Protein AF-0000000083932937 (afdb_homodimer)

Foldseek 3Di:
DQFPDDALQSLLCLLCDLVQLVQQQVQLCVQCVVVPNNPLPDDSQLVLLLLLLLLVCLQDPDPDDCQCLDLAPPRHPCLNCLSDPPVNSVSSVVRGWRDDPVPDDPPQPQLLVRCVVVQVSNLVSLQPPDDDDQFKEKDKDFLAADADDPQWAAQPVDPRGTHWIKIFIFWLLQRTNHIGTARDQCNSPDDADPLGSLLVVVCVRCVVVFQVQGEYEYEQVRDAPVSQLVCVVRNYKYKYWHDPVRPVCVNVVWDDQVVQVVVPAQDKTWDADPSQWIWIWHHHVHIIIMIINPFDFPPKDWDWDADPVVRHTDTHIGGPSVVSNVSINCNNVSLNVQCVNRDRDDHDNPRSVSVVSSVSSSSQCSSCSVPPDSVVSSNRNSNPHSPDDRPDDPPSQNAHDVCQVVDPDQQDWDQDDPDFDFFPDPVGRDTHSTAGPRGRGRHPPPD/DQFPDDALQSLLCLLCDLVQLVQQQVQLCVQCVVVPRNPLPDDSLLVLLLLLLLLVCLQDPDPDDCQCLDLAPPRHPCLNCLSDPPVNSVSSVVRGWRDDPVPDDPPQPQLLVRCVVVQVSNLVSLQPPDDADQFKEKDKDFLAADADDPQWAAQPVDPRGTHWIKIFIFWLLQRTNHIQTARDQCNSPDDADPLGSLLVRVCVRCVVVFQVQGEYEYEQVRDAPVSQLVCVVRNYKYKYWHDPVRPVCVNVVWDDQVVQVVVPAQDKTWDADPSQWIWIWHHHVHIIIMIINPFDFPPKDWDWDADPVVRHTDTHIHGPSVVSNVSINCNNVSLNVQCVNRDRDDHDNPRSVSVVSSVSSSSQCSSCSVPPDSVVSSNRNSNPDSPDDRPPDPPSQNAHDVCQVVDPDQQDWDQDDPDFDFFPDPVGRDTHSTAGPRGRGRHPPPD

Structure (mmCIF, N/CA/C/O backbone):
data_AF-0000000083932937-model_v1
#
loop_
_entity.id
_entity.type
_entity.pdbx_description
1 polymer 'PiggyBac transposable element-derived protein domain-containing protein'
#
loop_
_atom_site.group_PDB
_atom_site.id
_atom_site.type_symbol
_atom_site.label_atom_id
_atom_site.label_alt_id
_atom_site.label_comp_id
_atom_site.label_asym_id
_atom_site.label_entity_id
_atom_site.label_seq_id
_atom_site.pdbx_PDB_ins_code
_atom_site.Cartn_x
_atom_site.Cartn_y
_atom_site.Cartn_z
_atom_site.occupancy
_atom_site.B_iso_or_equiv
_atom_site.auth_seq_id
_atom_site.auth_comp_id
_atom_site.auth_asym_id
_atom_site.auth_atom_id
_atom_site.pdbx_PDB_model_num
ATOM 1 N N . MET A 1 1 ? 7.645 31.797 0.466 1 75.19 1 MET A N 1
ATOM 2 C CA . MET A 1 1 ? 7.77 31.672 1.915 1 75.19 1 MET A CA 1
ATOM 3 C C . MET A 1 1 ? 8.398 32.906 2.523 1 75.19 1 MET A C 1
ATOM 5 O O . MET A 1 1 ? 9.164 33.625 1.86 1 75.19 1 MET A O 1
ATOM 9 N N . ASN A 1 2 ? 7.969 33.188 3.707 1 72.69 2 ASN A N 1
ATOM 10 C CA . ASN A 1 2 ? 8.531 34.312 4.457 1 72.69 2 ASN A CA 1
ATOM 11 C C . ASN A 1 2 ? 9.93 34 4.973 1 72.69 2 ASN A C 1
ATOM 13 O O . ASN A 1 2 ? 10.203 34.125 6.168 1 72.69 2 ASN A O 1
ATOM 17 N N . VAL A 1 3 ? 10.648 33.188 4.152 1 69.62 3 VAL A N 1
ATOM 18 C CA . VAL A 1 3 ? 12 32.75 4.527 1 69.62 3 VAL A CA 1
ATOM 19 C C . VAL A 1 3 ? 12.984 33.156 3.428 1 69.62 3 VAL A C 1
ATOM 21 O O . VAL A 1 3 ? 12.695 33 2.238 1 69.62 3 VAL A O 1
ATOM 24 N N . GLU A 1 4 ? 13.93 33.906 3.854 1 67.31 4 GLU A N 1
ATOM 25 C CA . GLU A 1 4 ? 15.016 34.25 2.93 1 67.31 4 GLU A CA 1
ATOM 26 C C . GLU A 1 4 ? 16.047 33.125 2.883 1 67.31 4 GLU A C 1
ATOM 28 O O . GLU A 1 4 ? 16.641 32.781 3.906 1 67.31 4 GLU A O 1
ATOM 33 N N . GLY A 1 5 ? 15.844 32.156 2.049 1 71.06 5 GLY A N 1
ATOM 34 C CA . GLY A 1 5 ? 16.844 31.094 1.942 1 71.06 5 GLY A CA 1
ATOM 35 C C . GLY A 1 5 ? 17.078 30.641 0.517 1 71.06 5 GLY A C 1
ATOM 36 O O . GLY A 1 5 ? 16.266 30.906 -0.368 1 71.06 5 GLY A O 1
ATOM 37 N N . ARG A 1 6 ? 18.375 30.25 0.224 1 70.88 6 ARG A N 1
ATOM 38 C CA . ARG A 1 6 ? 18.766 29.781 -1.106 1 70.88 6 ARG A CA 1
ATOM 39 C C . ARG A 1 6 ? 18.766 28.266 -1.183 1 70.88 6 ARG A C 1
ATOM 41 O O . ARG A 1 6 ? 18.359 27.688 -2.195 1 70.88 6 ARG A O 1
ATOM 48 N N . ASP A 1 7 ? 19.016 27.688 -0.007 1 76.31 7 ASP A N 1
ATOM 49 C CA . ASP A 1 7 ? 19.172 26.234 0.007 1 76.31 7 ASP A CA 1
ATOM 50 C C . ASP A 1 7 ? 18.016 25.578 0.759 1 76.31 7 ASP A C 1
ATOM 52 O O . ASP A 1 7 ? 17.406 26.188 1.642 1 76.31 7 ASP A O 1
ATOM 56 N N . PRO A 1 8 ? 17.719 24.422 0.389 1 78 8 PRO A N 1
ATOM 57 C CA . PRO A 1 8 ? 16.641 23.688 1.049 1 78 8 PRO A CA 1
ATOM 58 C C . PRO A 1 8 ? 16.781 23.656 2.568 1 78 8 PRO A C 1
ATOM 60 O O . PRO A 1 8 ? 15.789 23.75 3.291 1 78 8 PRO A O 1
ATOM 63 N N . ILE A 1 9 ? 17.969 23.625 3.016 1 80.44 9 ILE A N 1
ATOM 64 C CA . ILE A 1 9 ? 18.203 23.531 4.453 1 80.44 9 ILE A CA 1
ATOM 65 C C . ILE A 1 9 ? 17.75 24.812 5.145 1 80.44 9 ILE A C 1
ATOM 67 O O . ILE A 1 9 ? 17.344 24.781 6.305 1 80.44 9 ILE A O 1
ATOM 71 N N . ASP A 1 10 ? 17.797 25.906 4.469 1 80.5 10 ASP A N 1
ATOM 72 C CA . ASP A 1 10 ? 17.375 27.172 5.047 1 80.5 10 ASP A CA 1
ATOM 73 C C . ASP A 1 10 ? 15.875 27.172 5.336 1 80.5 10 ASP A C 1
ATOM 75 O O . ASP A 1 10 ? 15.438 27.656 6.379 1 80.5 10 ASP A O 1
ATOM 79 N N . PHE A 1 11 ? 15.242 26.562 4.469 1 79 11 PHE A N 1
ATOM 80 C CA . PHE A 1 11 ? 13.797 26.5 4.637 1 79 11 PHE A CA 1
ATOM 81 C C . PHE A 1 11 ? 13.43 25.516 5.75 1 79 11 PHE A C 1
ATOM 83 O O . PHE A 1 11 ? 12.523 25.781 6.535 1 79 11 PHE A O 1
ATOM 90 N N . PHE A 1 12 ? 14.211 24.516 5.801 1 80.5 12 PHE A N 1
ATOM 91 C CA . PHE A 1 12 ? 13.992 23.547 6.863 1 80.5 12 PHE A CA 1
ATOM 92 C C . PHE A 1 12 ? 14.281 24.156 8.227 1 80.5 12 PHE A C 1
ATOM 94 O O . PHE A 1 12 ? 13.516 23.969 9.172 1 80.5 12 PHE A O 1
ATOM 101 N N . SER A 1 13 ? 15.312 24.891 8.289 1 82.5 13 SER A N 1
ATOM 102 C CA . SER A 1 13 ? 15.742 25.469 9.555 1 82.5 13 SER A CA 1
ATOM 103 C C . SER A 1 13 ? 14.789 26.578 10.016 1 82.5 13 SER A C 1
ATOM 105 O O . SER A 1 13 ? 14.68 26.859 11.203 1 82.5 13 SER A O 1
ATOM 107 N N . HIS A 1 14 ? 14.141 27.047 9.055 1 82.5 14 HIS A N 1
ATOM 108 C CA . HIS A 1 14 ? 13.156 28.062 9.391 1 82.5 14 HIS A CA 1
ATOM 109 C C . HIS A 1 14 ? 11.93 27.438 10.055 1 82.5 14 HIS A C 1
ATOM 111 O O . HIS A 1 14 ? 11.344 28.031 10.969 1 82.5 14 HIS A O 1
ATOM 117 N N . LEU A 1 15 ? 11.609 26.344 9.625 1 80.75 15 LEU A N 1
ATOM 118 C CA . LEU A 1 15 ? 10.406 25.688 10.125 1 80.75 15 LEU A CA 1
ATOM 119 C C . LEU A 1 15 ? 10.719 24.859 11.367 1 80.75 15 LEU A C 1
ATOM 121 O O . LEU A 1 15 ? 9.93 24.828 12.32 1 80.75 15 LEU A O 1
ATOM 125 N N . PHE A 1 16 ? 11.797 24.172 11.258 1 86.56 16 PHE A N 1
ATOM 126 C CA . PHE A 1 16 ? 12.289 23.406 12.398 1 86.56 16 PHE A CA 1
ATOM 127 C C . PHE A 1 16 ? 13.406 24.172 13.109 1 86.56 16 PHE A C 1
ATOM 129 O O . PHE A 1 16 ? 14.586 23.906 12.875 1 86.56 16 PHE A O 1
ATOM 136 N N . THR A 1 17 ? 13.016 24.938 14.094 1 89.81 17 THR A N 1
ATOM 137 C CA . THR A 1 17 ? 13.906 25.938 14.672 1 89.81 17 THR A CA 1
ATOM 138 C C . THR A 1 17 ? 14.938 25.281 15.586 1 89.81 17 THR A C 1
ATOM 140 O O . THR A 1 17 ? 14.734 24.156 16.047 1 89.81 17 THR A O 1
ATOM 143 N N . GLN A 1 18 ? 15.945 26.031 15.852 1 93 18 GLN A N 1
ATOM 144 C CA . GLN A 1 18 ? 16.984 25.578 16.781 1 93 18 GLN A CA 1
ATOM 145 C C . GLN A 1 18 ? 16.422 25.391 18.188 1 93 18 GLN A C 1
ATOM 147 O O . GLN A 1 18 ? 16.828 24.469 18.906 1 93 18 GLN A O 1
ATOM 152 N N . GLU A 1 19 ? 15.508 26.219 18.5 1 94.69 19 GLU A N 1
ATOM 153 C CA . GLU A 1 19 ? 14.875 26.109 19.812 1 94.69 19 GLU A CA 1
ATOM 154 C C . GLU A 1 19 ? 14.133 24.797 19.953 1 94.69 19 GLU A C 1
ATOM 156 O O . GLU A 1 19 ? 14.203 24.141 21 1 94.69 19 GLU A O 1
ATOM 161 N N . MET A 1 20 ? 13.406 24.422 18.922 1 94.44 20 MET A N 1
ATOM 162 C CA . MET A 1 20 ? 12.695 23.141 18.938 1 94.44 20 MET A CA 1
ATOM 163 C C . MET A 1 20 ? 13.672 21.984 19.094 1 94.44 20 MET A C 1
ATOM 165 O O . MET A 1 20 ? 13.43 21.062 19.891 1 94.44 20 MET A O 1
ATOM 169 N N . ILE A 1 21 ? 14.75 22.031 18.375 1 95.56 21 ILE A N 1
ATOM 170 C CA . ILE A 1 21 ? 15.766 20.984 18.422 1 95.56 21 ILE A CA 1
ATOM 171 C C . ILE A 1 21 ? 16.344 20.891 19.828 1 95.56 21 ILE A C 1
ATOM 173 O O . ILE A 1 21 ? 16.453 19.797 20.391 1 95.56 21 ILE A O 1
ATOM 177 N N . ASP A 1 22 ? 16.672 22.047 20.359 1 97.25 22 ASP A N 1
ATOM 178 C CA . ASP A 1 22 ? 17.266 22.078 21.703 1 97.25 22 ASP A CA 1
ATOM 179 C C . ASP A 1 22 ? 16.297 21.5 22.734 1 97.25 22 ASP A C 1
ATOM 181 O O . ASP A 1 22 ? 16.719 20.781 23.656 1 97.25 22 ASP A O 1
ATOM 185 N N . ASP A 1 23 ? 15.094 21.859 22.578 1 97.5 23 ASP A N 1
ATOM 186 C CA . ASP A 1 23 ? 14.086 21.344 23.5 1 97.5 23 ASP A CA 1
ATOM 187 C C . ASP A 1 23 ? 13.992 19.812 23.406 1 97.5 23 ASP A C 1
ATOM 189 O O . ASP A 1 23 ? 13.914 19.141 24.438 1 97.5 23 ASP A O 1
ATOM 193 N N . ILE A 1 24 ? 13.961 19.281 22.234 1 97.88 24 ILE A N 1
ATOM 194 C CA . ILE A 1 24 ? 13.867 17.844 22.031 1 97.88 24 ILE A CA 1
ATOM 195 C C . ILE A 1 24 ? 15.109 17.156 22.594 1 97.88 24 ILE A C 1
ATOM 197 O O . ILE A 1 24 ? 15.008 16.125 23.281 1 97.88 24 ILE A O 1
ATOM 201 N N . VAL A 1 25 ? 16.25 17.734 22.328 1 98.19 25 VAL A N 1
ATOM 202 C CA . VAL A 1 25 ? 17.516 17.172 22.812 1 98.19 25 VAL A CA 1
ATOM 203 C C . VAL A 1 25 ? 17.531 17.156 24.328 1 98.19 25 VAL A C 1
ATOM 205 O O . VAL A 1 25 ? 17.891 16.141 24.938 1 98.19 25 VAL A O 1
ATOM 208 N N . PHE A 1 26 ? 17.094 18.25 24.906 1 98.06 26 PHE A N 1
ATOM 209 C CA . PHE A 1 26 ? 17.047 18.344 26.359 1 98.06 26 PHE A CA 1
ATOM 210 C C . PHE A 1 26 ? 16.156 17.25 26.922 1 98.06 26 PHE A C 1
ATOM 212 O O . PHE A 1 26 ? 16.562 16.5 27.828 1 98.06 26 PHE A O 1
ATOM 219 N N . ASN A 1 27 ? 14.969 17.094 26.453 1 98.06 27 ASN A N 1
ATOM 220 C CA . ASN A 1 27 ? 14.016 16.109 26.969 1 98.06 27 ASN A CA 1
ATOM 221 C C . ASN A 1 27 ? 14.445 14.688 26.656 1 98.06 27 ASN A C 1
ATOM 223 O O . ASN A 1 27 ? 14.164 13.766 27.438 1 98.06 27 ASN A O 1
ATOM 227 N N . THR A 1 28 ? 15.125 14.484 25.531 1 98.25 28 THR A N 1
ATOM 228 C CA . THR A 1 28 ? 15.656 13.172 25.203 1 98.25 28 THR A CA 1
ATOM 229 C C . THR A 1 28 ? 16.719 12.742 26.203 1 98.25 28 THR A C 1
ATOM 231 O O . THR A 1 28 ? 16.703 11.609 26.688 1 98.25 28 THR A O 1
ATOM 234 N N . ASN A 1 29 ? 17.641 13.695 26.469 1 98.06 29 ASN A N 1
ATOM 235 C CA . ASN A 1 29 ? 18.672 13.406 27.484 1 98.06 29 ASN A CA 1
ATOM 236 C C . ASN A 1 29 ? 18.047 13.172 28.859 1 98.06 29 ASN A C 1
ATOM 238 O O . ASN A 1 29 ? 18.469 12.273 29.578 1 98.06 29 ASN A O 1
ATOM 242 N N . LEU A 1 30 ? 17.078 13.969 29.203 1 97.62 30 LEU A N 1
ATOM 243 C CA . LEU A 1 30 ? 16.375 13.812 30.469 1 97.62 30 LEU A CA 1
ATOM 244 C C . LEU A 1 30 ? 15.703 12.453 30.547 1 97.62 30 LEU A C 1
ATOM 246 O O . LEU A 1 30 ? 15.766 11.789 31.594 1 97.62 30 LEU A O 1
ATOM 250 N N . TYR A 1 31 ? 15.055 12.078 29.547 1 97.56 31 TYR A N 1
ATOM 251 C CA . TYR A 1 31 ? 14.367 10.789 29.5 1 97.56 31 TYR A CA 1
ATOM 252 C C . TYR A 1 31 ? 15.359 9.641 29.656 1 97.56 31 TYR A C 1
ATOM 254 O O . TYR A 1 31 ? 15.07 8.656 30.344 1 97.56 31 TYR A O 1
ATOM 262 N N . ALA A 1 32 ? 16.484 9.75 28.969 1 97.5 32 ALA A N 1
ATOM 263 C CA . ALA A 1 32 ? 17.531 8.742 29.125 1 97.5 32 ALA A CA 1
ATOM 264 C C . ALA A 1 32 ? 17.906 8.586 30.594 1 97.5 32 ALA A C 1
ATOM 266 O O . ALA A 1 32 ? 18.016 7.461 31.094 1 97.5 32 ALA A O 1
ATOM 267 N N . VAL A 1 33 ? 18.062 9.672 31.266 1 96.5 33 VAL A N 1
ATOM 268 C CA . VAL A 1 33 ? 18.406 9.656 32.688 1 96.5 33 VAL A CA 1
ATOM 269 C C . VAL A 1 33 ? 17.297 8.992 33.5 1 96.5 33 VAL A C 1
ATOM 271 O O . VAL A 1 33 ? 17.562 8.172 34.375 1 96.5 33 VAL A O 1
ATOM 274 N N . GLN A 1 34 ? 16.125 9.383 33.188 1 95.56 34 GLN A N 1
ATOM 275 C CA . GLN A 1 34 ? 14.961 8.828 33.906 1 95.56 34 GLN A CA 1
ATOM 276 C C . GLN A 1 34 ? 14.891 7.312 33.719 1 95.56 34 GLN A C 1
ATOM 278 O O . GLN A 1 34 ? 14.367 6.613 34.594 1 95.56 34 GLN A O 1
ATOM 283 N N . LYS A 1 35 ? 15.422 6.84 32.625 1 95.56 35 LYS A N 1
ATOM 284 C CA . LYS A 1 35 ? 15.383 5.406 32.344 1 95.56 35 LYS A CA 1
ATOM 285 C C . LYS A 1 35 ? 16.672 4.727 32.812 1 95.56 35 LYS A C 1
ATOM 287 O O . LYS A 1 35 ? 16.891 3.545 32.531 1 95.56 35 LYS A O 1
ATOM 292 N N . GLY A 1 36 ? 17.578 5.484 33.375 1 93.31 36 GLY A N 1
ATOM 293 C CA . GLY A 1 36 ? 18.75 4.891 34 1 93.31 36 GLY A CA 1
ATOM 294 C C . GLY A 1 36 ? 20 5.02 33.156 1 93.31 36 GLY A C 1
ATOM 295 O O . GLY A 1 36 ? 21.031 4.422 33.469 1 93.31 36 GLY A O 1
ATOM 296 N N . ASN A 1 37 ? 19.891 5.672 32 1 92.12 37 ASN A N 1
ATOM 297 C CA . ASN A 1 37 ? 21.062 5.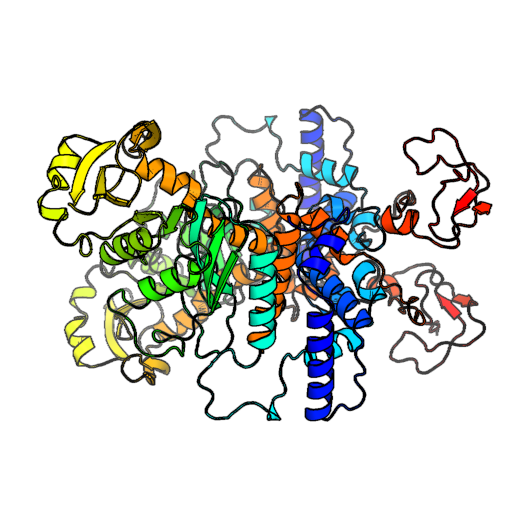93 31.172 1 92.12 37 ASN A CA 1
ATOM 298 C C . ASN A 1 37 ? 21.562 7.363 31.344 1 92.12 37 ASN A C 1
ATOM 300 O O . ASN A 1 37 ? 21.078 8.273 30.672 1 92.12 37 ASN A O 1
ATOM 304 N N . GLU A 1 38 ? 22.609 7.539 32.062 1 89.5 38 GLU A N 1
ATOM 305 C CA . GLU A 1 38 ? 23.047 8.883 32.438 1 89.5 38 GLU A CA 1
ATOM 306 C C . GLU A 1 38 ? 24 9.453 31.375 1 89.5 38 GLU A C 1
ATOM 308 O O . GLU A 1 38 ? 24.25 10.664 31.344 1 89.5 38 GLU A O 1
ATOM 313 N N . ASN A 1 39 ? 24.328 8.711 30.438 1 90.5 39 ASN A N 1
ATOM 314 C CA . ASN A 1 39 ? 25.406 9.172 29.562 1 90.5 39 ASN A CA 1
ATOM 315 C C . ASN A 1 39 ? 24.984 9.188 28.094 1 90.5 39 ASN A C 1
ATOM 317 O O . ASN A 1 39 ? 25.797 8.914 27.219 1 90.5 39 ASN A O 1
ATOM 321 N N . LEU A 1 40 ? 23.781 9.453 27.812 1 95.19 40 LEU A N 1
ATOM 322 C CA . LEU A 1 40 ? 23.422 9.555 26.391 1 95.19 40 LEU A CA 1
ATOM 323 C C . LEU A 1 40 ? 24.172 10.711 25.734 1 95.19 40 LEU A C 1
ATOM 325 O O . LEU A 1 40 ? 24.797 10.523 24.688 1 95.19 40 LEU A O 1
ATOM 329 N N . GLY A 1 41 ? 24.094 11.938 26.359 1 96.81 41 GLY A N 1
ATOM 330 C CA . GLY A 1 41 ? 24.859 13.086 25.906 1 96.81 41 GLY A CA 1
ATOM 331 C C . GLY A 1 41 ? 24.547 13.477 24.469 1 96.81 41 GLY A C 1
ATOM 332 O O . GLY A 1 41 ? 25.453 13.727 23.672 1 96.81 41 GLY A O 1
ATOM 333 N N . LEU A 1 42 ? 23.297 13.43 24.078 1 97.75 42 LEU A N 1
ATOM 334 C CA . LEU A 1 42 ? 22.891 13.844 22.734 1 97.75 42 LEU A CA 1
ATOM 335 C C . LEU A 1 42 ? 23.078 15.344 22.547 1 97.75 42 LEU A C 1
ATOM 337 O O . LEU A 1 42 ? 22.719 16.125 23.438 1 97.75 42 LEU A O 1
ATOM 341 N N . THR A 1 43 ? 23.672 15.734 21.453 1 96.94 43 THR A N 1
ATOM 342 C CA . THR A 1 43 ? 23.828 17.156 21.141 1 96.94 43 THR A CA 1
ATOM 343 C C . THR A 1 43 ? 22.875 17.562 20.016 1 96.94 43 THR A C 1
ATOM 345 O O . THR A 1 43 ? 22.328 16.719 19.312 1 96.94 43 THR A O 1
ATOM 348 N N . SER A 1 44 ? 22.672 18.859 19.938 1 96.25 44 SER A N 1
ATOM 349 C CA . SER A 1 44 ? 21.797 19.375 18.891 1 96.25 44 SER A CA 1
ATOM 350 C C . SER A 1 44 ? 22.328 19.016 17.5 1 96.25 44 SER A C 1
ATOM 352 O O . SER A 1 44 ? 21.562 18.688 16.609 1 96.25 44 SER A O 1
ATOM 354 N N . GLU A 1 45 ? 23.609 19.031 17.375 1 93.69 45 GLU A N 1
ATOM 355 C CA . GLU A 1 45 ? 24.219 18.719 16.078 1 93.69 45 GLU A CA 1
ATOM 356 C C . GLU A 1 45 ? 24.016 17.25 15.727 1 93.69 45 GLU A C 1
ATOM 358 O O . GLU A 1 45 ? 23.719 16.922 14.578 1 93.69 45 GLU A O 1
ATOM 363 N N . GLU A 1 46 ? 24.219 16.453 16.703 1 95 46 GLU A N 1
ATOM 364 C CA . GLU A 1 46 ? 24 15.023 16.469 1 95 46 GLU A CA 1
ATOM 365 C C . GLU A 1 46 ? 22.547 14.734 16.141 1 95 46 GLU A C 1
ATOM 367 O O . GLU A 1 46 ? 22.25 13.883 15.297 1 95 46 GLU A O 1
ATOM 372 N N . PHE A 1 47 ? 21.688 15.43 16.828 1 96.19 47 PHE A N 1
ATOM 373 C CA . PHE A 1 47 ? 20.266 15.219 16.578 1 96.19 47 PHE A CA 1
ATOM 374 C C . PHE A 1 47 ? 19.891 15.672 15.172 1 96.19 47 PHE A C 1
ATOM 376 O O . PHE A 1 47 ? 19.078 15.039 14.508 1 96.19 47 PHE A O 1
ATOM 383 N N . LYS A 1 48 ? 20.453 16.766 14.695 1 93.06 48 LYS A N 1
ATOM 384 C CA . LYS A 1 48 ? 20.234 17.188 13.32 1 93.06 48 LYS A CA 1
ATOM 385 C C . LYS A 1 48 ? 20.688 16.125 12.328 1 93.06 48 LYS A C 1
ATOM 387 O O . LYS A 1 48 ? 20 15.852 11.344 1 93.06 48 LYS A O 1
ATOM 392 N N . THR A 1 49 ? 21.844 15.555 12.586 1 93.69 49 THR A N 1
ATOM 393 C CA . THR A 1 49 ? 22.328 14.469 11.758 1 93.69 49 THR A CA 1
ATOM 394 C C . THR A 1 49 ? 21.359 13.289 11.781 1 93.69 49 THR A C 1
ATOM 396 O O . THR A 1 49 ? 21.062 12.695 10.734 1 93.69 49 THR A O 1
ATOM 399 N N . PHE A 1 50 ? 20.906 13.023 13.016 1 94.94 50 PHE A N 1
ATOM 400 C CA . PHE A 1 50 ? 19.938 11.953 13.211 1 94.94 50 PHE A CA 1
ATOM 401 C C . PHE A 1 50 ? 18.688 12.195 12.383 1 94.94 50 PHE A C 1
ATOM 403 O O . PHE A 1 50 ? 18.156 11.281 11.75 1 94.94 50 PHE A O 1
ATOM 410 N N . LEU A 1 51 ? 18.219 13.391 12.273 1 93 51 LEU A N 1
ATOM 411 C CA . LEU A 1 51 ? 17.047 13.766 11.477 1 93 51 LEU A CA 1
ATOM 412 C C . LEU A 1 51 ? 17.328 13.594 9.984 1 93 51 LEU A C 1
ATOM 414 O O . LEU A 1 51 ? 16.484 13.078 9.25 1 93 51 LEU A O 1
ATOM 418 N N . GLY A 1 52 ? 18.469 14.086 9.586 1 90.75 52 GLY A N 1
ATOM 419 C CA . GLY A 1 52 ? 18.859 13.906 8.195 1 90.75 52 GLY A CA 1
ATOM 420 C C . GLY A 1 52 ? 18.906 12.453 7.77 1 90.75 52 GLY A C 1
ATOM 421 O O . GLY A 1 52 ? 18.453 12.102 6.676 1 90.75 52 GLY A O 1
ATOM 422 N N . MET A 1 53 ? 19.453 11.594 8.641 1 92.12 53 MET A N 1
ATOM 423 C CA . MET A 1 53 ? 19.5 10.156 8.375 1 92.12 53 MET A CA 1
ATOM 424 C C . MET A 1 53 ? 18.109 9.594 8.164 1 92.12 53 MET A C 1
ATOM 426 O O . MET A 1 53 ? 17.859 8.836 7.227 1 92.12 53 MET A O 1
ATOM 430 N N . ASN A 1 54 ? 17.25 10.008 9.023 1 91.94 54 ASN A N 1
ATOM 431 C CA . ASN A 1 54 ? 15.883 9.508 8.93 1 91.94 54 ASN A CA 1
ATOM 432 C C . ASN A 1 54 ? 15.203 9.969 7.641 1 91.94 54 ASN A C 1
ATOM 434 O O . ASN A 1 54 ? 14.359 9.266 7.09 1 91.94 54 ASN A O 1
ATOM 438 N N . MET A 1 55 ? 15.555 11.094 7.129 1 90.06 55 MET A N 1
ATOM 439 C CA . MET A 1 55 ? 15.047 11.531 5.832 1 90.06 55 MET A CA 1
ATOM 440 C C . MET A 1 55 ? 15.539 10.617 4.715 1 90.06 55 MET A C 1
ATOM 442 O O . MET A 1 55 ? 14.773 10.234 3.836 1 90.06 55 MET A O 1
ATOM 446 N N . VAL A 1 56 ? 16.797 10.25 4.805 1 90.88 56 VAL A N 1
ATOM 447 C CA . VAL A 1 56 ? 17.375 9.367 3.801 1 90.88 56 VAL A CA 1
ATOM 448 C C . VAL A 1 56 ? 16.656 8.016 3.838 1 90.88 56 VAL A C 1
ATOM 450 O O . VAL A 1 56 ? 16.312 7.457 2.793 1 90.88 56 VAL A O 1
ATOM 453 N N . LEU A 1 57 ? 16.422 7.547 5.043 1 91.81 57 LEU A N 1
ATOM 454 C CA . LEU A 1 57 ? 15.773 6.254 5.223 1 91.81 57 LEU A CA 1
ATOM 455 C C . LEU A 1 57 ? 14.359 6.27 4.648 1 91.81 57 LEU A C 1
ATOM 457 O O . LEU A 1 57 ? 13.789 5.215 4.371 1 91.81 57 LEU A O 1
ATOM 461 N N . SER A 1 58 ? 13.789 7.418 4.465 1 90.56 58 SER A N 1
ATOM 462 C CA . SER A 1 58 ? 12.422 7.504 3.961 1 90.56 58 SER A CA 1
ATOM 463 C C . SER A 1 58 ? 12.375 7.289 2.453 1 90.56 58 SER A C 1
ATOM 465 O O . SER A 1 58 ? 11.375 6.805 1.921 1 90.56 58 SER A O 1
ATOM 467 N N . TYR A 1 59 ? 13.492 7.652 1.752 1 89.75 59 TYR A N 1
ATOM 468 C CA . TYR A 1 59 ? 13.391 7.504 0.305 1 89.75 59 TYR A CA 1
ATOM 469 C C . TYR A 1 59 ? 14.305 6.395 -0.196 1 89.75 59 TYR A C 1
ATOM 471 O O . TYR A 1 59 ? 14.172 5.938 -1.335 1 89.75 59 TYR A O 1
ATOM 479 N N . ILE A 1 60 ? 15.234 5.965 0.564 1 92.5 60 ILE A N 1
ATOM 480 C CA . ILE A 1 60 ? 15.977 4.738 0.302 1 92.5 60 ILE A CA 1
ATOM 481 C C . ILE A 1 60 ? 15.578 3.668 1.319 1 92.5 60 ILE A C 1
ATOM 483 O O . ILE A 1 60 ? 15.867 3.801 2.512 1 92.5 60 ILE A O 1
ATOM 487 N N . ARG A 1 61 ? 15.133 2.586 0.853 1 91.31 61 ARG A N 1
ATOM 488 C CA . ARG A 1 61 ? 14.516 1.645 1.784 1 91.31 61 ARG A CA 1
ATOM 489 C C . ARG A 1 61 ? 15.258 0.309 1.778 1 91.31 61 ARG A C 1
ATOM 491 O O . ARG A 1 61 ? 15.328 -0.359 0.745 1 91.31 61 ARG A O 1
ATOM 498 N N . TYR A 1 62 ? 15.703 0.042 2.916 1 91.81 62 TYR A N 1
ATOM 499 C CA . TYR A 1 62 ? 16.234 -1.29 3.186 1 91.81 62 TYR A CA 1
ATOM 500 C C . TYR A 1 62 ? 15.219 -2.131 3.959 1 91.81 62 TYR A C 1
ATOM 502 O O . TYR A 1 62 ? 14.359 -1.593 4.656 1 91.81 62 TYR A O 1
ATOM 510 N N . PRO A 1 63 ? 15.234 -3.387 3.775 1 88.5 63 PRO A N 1
ATOM 511 C CA . PRO A 1 63 ? 14.234 -4.234 4.422 1 88.5 63 PRO A CA 1
ATOM 512 C C . PRO A 1 63 ? 14.383 -4.27 5.941 1 88.5 63 PRO A C 1
ATOM 514 O O . PRO A 1 63 ? 13.391 -4.414 6.66 1 88.5 63 PRO A O 1
ATOM 517 N N . ARG A 1 64 ? 15.562 -4.156 6.383 1 88.94 64 ARG A N 1
ATOM 518 C CA . ARG A 1 64 ? 15.844 -4.121 7.816 1 88.94 64 ARG A CA 1
ATOM 519 C C . ARG A 1 64 ? 16.734 -2.938 8.172 1 88.94 64 ARG A C 1
ATOM 521 O O . ARG A 1 64 ? 17.656 -2.604 7.422 1 88.94 64 ARG A O 1
ATOM 528 N N . ALA A 1 65 ? 16.422 -2.387 9.289 1 88.94 65 ALA A N 1
ATOM 529 C CA . ALA A 1 65 ? 17.062 -1.129 9.656 1 88.94 65 ALA A CA 1
ATOM 530 C C . ALA A 1 65 ? 18.578 -1.287 9.734 1 88.94 65 ALA A C 1
ATOM 532 O O . ALA A 1 65 ? 19.328 -0.446 9.227 1 88.94 65 ALA A O 1
ATOM 533 N N . ARG A 1 66 ? 19.094 -2.361 10.297 1 91.88 66 ARG A N 1
ATOM 534 C CA . ARG A 1 66 ? 20.531 -2.512 10.539 1 91.88 66 ARG A CA 1
ATOM 535 C C . ARG A 1 66 ? 21.281 -2.799 9.234 1 91.88 66 ARG A C 1
ATOM 537 O O . ARG A 1 66 ? 22.5 -2.697 9.188 1 91.88 66 ARG A O 1
ATOM 544 N N . MET A 1 67 ? 20.562 -3.111 8.203 1 91.88 67 MET A N 1
ATOM 545 C CA . MET A 1 67 ? 21.188 -3.438 6.922 1 91.88 67 MET A CA 1
ATOM 546 C C . MET A 1 67 ? 21.844 -2.205 6.309 1 91.88 67 MET A C 1
ATOM 548 O O . MET A 1 67 ? 22.766 -2.328 5.496 1 91.88 67 MET A O 1
ATOM 552 N N . TYR A 1 68 ? 21.391 -1.046 6.68 1 93 68 TYR A N 1
ATOM 553 C CA . TYR A 1 68 ? 22.016 0.175 6.195 1 93 68 TYR A CA 1
ATOM 554 C C . TYR A 1 68 ? 23.484 0.221 6.59 1 93 68 TYR A C 1
ATOM 556 O O . TYR A 1 68 ? 24.297 0.88 5.926 1 93 68 TYR A O 1
ATOM 564 N N . TRP A 1 69 ? 23.797 -0.476 7.723 1 93.62 69 TRP A N 1
ATOM 565 C CA . TRP A 1 69 ? 25.156 -0.516 8.258 1 93.62 69 TRP A CA 1
ATOM 566 C C . TRP A 1 69 ? 25.812 -1.858 7.973 1 93.62 69 TRP A C 1
ATOM 568 O O . TRP A 1 69 ? 26.797 -2.221 8.617 1 93.62 69 TRP A O 1
ATOM 578 N N . SER A 1 70 ? 25.203 -2.613 7.102 1 90.25 70 SER A N 1
ATOM 579 C CA . SER A 1 70 ? 25.688 -3.965 6.836 1 90.25 70 SER A CA 1
ATOM 580 C C . SER A 1 70 ? 27.172 -3.963 6.492 1 90.25 70 SER A C 1
ATOM 582 O O . SER A 1 70 ? 27.641 -3.117 5.723 1 90.25 70 SER A O 1
ATOM 584 N N . PRO A 1 71 ? 27.859 -4.887 7.023 1 85.12 71 PRO A N 1
ATOM 585 C CA . PRO A 1 71 ? 29.266 -5.008 6.652 1 85.12 71 PRO A CA 1
ATOM 586 C C . PRO A 1 71 ? 29.469 -5.719 5.316 1 85.12 71 PRO A C 1
ATOM 588 O O . PRO A 1 71 ? 30.594 -5.75 4.789 1 85.12 71 PRO A O 1
ATOM 591 N N . GLU A 1 72 ? 28.406 -6.246 4.801 1 78.56 72 GLU A N 1
ATOM 592 C CA . GLU A 1 72 ? 28.5 -6.957 3.531 1 78.56 72 GLU A CA 1
ATOM 593 C C . GLU A 1 72 ? 28.875 -6.008 2.393 1 78.56 72 GLU A C 1
ATOM 595 O O . GLU A 1 72 ? 28.328 -4.906 2.299 1 78.56 72 GLU A O 1
ATOM 600 N N . GLN A 1 73 ? 29.75 -6.496 1.561 1 72.62 73 GLN A N 1
ATOM 601 C CA . GLN A 1 73 ? 30.234 -5.672 0.459 1 72.62 73 GLN A CA 1
ATOM 602 C C . GLN A 1 73 ? 29.109 -5.27 -0.472 1 72.62 73 GLN A C 1
ATOM 604 O O . GLN A 1 73 ? 28.312 -6.113 -0.888 1 72.62 73 GLN A O 1
ATOM 609 N N . GLY A 1 74 ? 29.031 -4.043 -0.644 1 77.12 74 GLY A N 1
ATOM 610 C CA . GLY A 1 74 ? 28.094 -3.504 -1.629 1 77.12 74 GLY A CA 1
ATOM 611 C C . GLY A 1 74 ? 26.719 -3.225 -1.063 1 77.12 74 GLY A C 1
ATOM 612 O O . GLY A 1 74 ? 25.875 -2.654 -1.747 1 77.12 74 GLY A O 1
ATOM 613 N N . LEU A 1 75 ? 26.5 -3.615 0.159 1 83.75 75 LEU A N 1
ATOM 614 C CA . LEU A 1 75 ? 25.156 -3.467 0.733 1 83.75 75 LEU A CA 1
ATOM 615 C C . LEU A 1 75 ? 25.094 -2.244 1.643 1 83.75 75 LEU A C 1
ATOM 617 O O . LEU A 1 75 ? 24.016 -1.665 1.832 1 83.75 75 LEU A O 1
ATOM 621 N N . ARG A 1 76 ? 26.219 -1.891 2.145 1 87.75 76 ARG A N 1
ATOM 622 C CA . ARG A 1 76 ? 26.312 -0.778 3.084 1 87.75 76 ARG A CA 1
ATOM 623 C C . ARG A 1 76 ? 25.953 0.541 2.408 1 87.75 76 ARG A C 1
ATOM 625 O O . ARG A 1 76 ? 26.375 0.8 1.279 1 87.75 76 ARG A O 1
ATOM 632 N N . LEU A 1 77 ? 25.156 1.311 2.996 1 91.12 77 LEU A N 1
ATOM 633 C CA . LEU A 1 77 ? 24.875 2.654 2.506 1 91.12 77 LEU A CA 1
ATOM 634 C C . LEU A 1 77 ? 25.703 3.691 3.25 1 91.12 77 LEU A C 1
ATOM 636 O O . LEU A 1 77 ? 25.328 4.148 4.328 1 91.12 77 LEU A O 1
ATOM 640 N N . ASP A 1 78 ? 26.656 4.109 2.689 1 88 78 ASP A N 1
ATOM 641 C CA . ASP A 1 78 ? 27.656 4.961 3.338 1 88 78 ASP A CA 1
ATOM 642 C C . ASP A 1 78 ? 27.031 6.277 3.795 1 88 78 ASP A C 1
ATOM 644 O O . ASP A 1 78 ? 27.391 6.812 4.844 1 88 78 ASP A O 1
ATOM 648 N N . LEU A 1 79 ? 26.141 6.746 3.07 1 87.25 79 LEU A N 1
ATOM 649 C CA . LEU A 1 79 ? 25.484 8 3.402 1 87.25 79 LEU A CA 1
ATOM 650 C C . LEU A 1 79 ? 24.891 7.945 4.809 1 87.25 79 LEU A C 1
ATOM 652 O O . LEU A 1 79 ? 24.859 8.961 5.512 1 87.25 79 LEU A O 1
ATOM 656 N N . VAL A 1 80 ? 24.516 6.805 5.211 1 90.62 80 VAL A N 1
ATOM 657 C CA . VAL A 1 80 ? 23.875 6.613 6.512 1 90.62 80 VAL A CA 1
ATOM 658 C C . VAL A 1 80 ? 24.891 6.066 7.508 1 90.62 80 VAL A C 1
ATOM 660 O O . VAL A 1 80 ? 25.078 6.629 8.586 1 90.62 80 VAL A O 1
ATOM 663 N N . ALA A 1 81 ? 25.594 5.094 7.086 1 92 81 ALA A N 1
ATOM 664 C CA . ALA A 1 81 ? 26.453 4.324 7.98 1 92 81 ALA A CA 1
ATOM 665 C C . ALA A 1 81 ? 27.641 5.152 8.445 1 92 81 ALA A C 1
ATOM 667 O O . ALA A 1 81 ? 28.172 4.934 9.547 1 92 81 ALA A O 1
ATOM 668 N N . ASP A 1 82 ? 28.031 6.074 7.629 1 89.62 82 ASP A N 1
ATOM 669 C CA . ASP A 1 82 ? 29.188 6.887 7.984 1 89.62 82 ASP A CA 1
ATOM 670 C C . ASP A 1 82 ? 28.797 8.055 8.875 1 89.62 82 ASP A C 1
ATOM 672 O O . ASP A 1 82 ? 29.641 8.695 9.5 1 89.62 82 ASP A O 1
ATOM 676 N N . ALA A 1 83 ? 27.562 8.367 8.953 1 91.5 83 ALA A N 1
ATOM 677 C CA . ALA A 1 83 ? 27.109 9.531 9.711 1 91.5 83 ALA A CA 1
ATOM 678 C C . ALA A 1 83 ? 27.062 9.234 11.211 1 91.5 83 ALA A C 1
ATOM 680 O O . ALA A 1 83 ? 27.531 10.039 12.023 1 91.5 83 ALA A O 1
ATOM 681 N N . VAL A 1 84 ? 26.484 8.172 11.562 1 93.69 84 VAL A N 1
ATOM 682 C CA . VAL A 1 84 ? 26.359 7.738 12.945 1 93.69 84 VAL A CA 1
ATOM 683 C C . VAL A 1 84 ? 26.438 6.215 13.023 1 93.69 84 VAL A C 1
ATOM 685 O O . VAL A 1 84 ? 25.812 5.516 12.227 1 93.69 84 VAL A O 1
ATOM 688 N N . PRO A 1 85 ? 27.234 5.715 13.945 1 95.44 85 PRO A N 1
ATOM 689 C CA . PRO A 1 85 ? 27.25 4.262 14.117 1 95.44 85 PRO A CA 1
ATOM 690 C C . PRO A 1 85 ? 25.875 3.703 14.461 1 95.44 85 PRO A C 1
ATOM 692 O O . PRO A 1 85 ? 25.062 4.387 15.094 1 95.44 85 PRO A O 1
ATOM 695 N N . VAL A 1 86 ? 25.625 2.469 14.148 1 95.5 86 VAL A N 1
ATOM 696 C CA . VAL A 1 86 ? 24.312 1.861 14.234 1 95.5 86 VAL A CA 1
ATOM 697 C C . VAL A 1 86 ? 23.844 1.834 15.688 1 95.5 86 VAL A C 1
ATOM 699 O O . VAL A 1 86 ? 22.672 2.133 15.977 1 95.5 86 VAL A O 1
ATOM 702 N N . ASN A 1 87 ? 24.688 1.452 16.594 1 95.75 87 ASN A N 1
ATOM 703 C CA . ASN A 1 87 ? 24.297 1.369 18 1 95.75 87 ASN A CA 1
ATOM 704 C C . ASN A 1 87 ? 23.906 2.738 18.562 1 95.75 87 ASN A C 1
ATOM 706 O O . ASN A 1 87 ? 23 2.85 19.375 1 95.75 87 ASN A O 1
ATOM 710 N N . ARG A 1 88 ? 24.688 3.723 18.156 1 96.06 88 ARG A N 1
ATOM 711 C CA . ARG A 1 88 ? 24.375 5.082 18.578 1 96.06 88 ARG A CA 1
ATOM 712 C C . ARG A 1 88 ? 23.031 5.531 18 1 96.06 88 ARG A C 1
ATOM 714 O O . ARG A 1 88 ? 22.219 6.129 18.703 1 96.06 88 ARG A O 1
ATOM 721 N N . PHE A 1 89 ? 22.812 5.266 16.797 1 95.69 89 PHE A N 1
ATOM 722 C CA . PHE A 1 89 ? 21.547 5.594 16.141 1 95.69 89 PHE A CA 1
ATOM 723 C C . PHE A 1 89 ? 20.375 4.973 16.891 1 95.69 89 PHE A C 1
ATOM 725 O O . PHE A 1 89 ? 19.391 5.652 17.172 1 95.69 89 PHE A O 1
ATOM 732 N N . GLU A 1 90 ? 20.516 3.703 17.188 1 95.12 90 GLU A N 1
ATOM 733 C CA . GLU A 1 90 ? 19.453 2.975 17.891 1 95.12 90 GLU A CA 1
ATOM 734 C C . GLU A 1 90 ? 19.234 3.527 19.297 1 95.12 90 GLU A C 1
ATOM 736 O O . GLU A 1 90 ? 18.109 3.566 19.781 1 95.12 90 GLU A O 1
ATOM 741 N N . LYS A 1 91 ? 20.312 3.902 19.875 1 95.69 91 LYS A N 1
ATOM 742 C CA . LYS A 1 91 ? 20.203 4.5 21.203 1 95.69 91 LYS A CA 1
ATOM 743 C C . LYS A 1 91 ? 19.438 5.816 21.156 1 95.69 91 LYS A C 1
ATOM 745 O O . LYS A 1 91 ? 18.578 6.07 22.016 1 95.69 91 LYS A O 1
ATOM 750 N N . ILE A 1 92 ? 19.781 6.637 20.219 1 96.5 92 ILE A N 1
ATOM 751 C CA . ILE A 1 92 ? 19.062 7.902 20.078 1 96.5 92 ILE A CA 1
ATOM 752 C C . ILE A 1 92 ? 17.578 7.629 19.844 1 96.5 92 ILE A C 1
ATOM 754 O O . ILE A 1 92 ? 16.719 8.211 20.516 1 96.5 92 ILE A O 1
ATOM 758 N N . MET A 1 93 ? 17.266 6.727 18.969 1 95.25 93 MET A N 1
ATOM 759 C CA . MET A 1 93 ? 15.891 6.371 18.656 1 95.25 93 MET A CA 1
ATOM 760 C C . MET A 1 93 ? 15.141 5.91 19.891 1 95.25 93 MET A C 1
ATOM 762 O O . MET A 1 93 ? 13.969 6.227 20.078 1 95.25 93 MET A O 1
ATOM 766 N N . ARG A 1 94 ? 15.789 5.254 20.734 1 95.38 94 ARG A N 1
ATOM 767 C CA . ARG A 1 94 ? 15.203 4.688 21.938 1 95.38 94 ARG A CA 1
ATOM 768 C C . ARG A 1 94 ? 14.797 5.785 22.922 1 95.38 94 ARG A C 1
ATOM 770 O O . ARG A 1 94 ? 13.789 5.656 23.625 1 95.38 94 ARG A O 1
ATOM 777 N N . TYR A 1 95 ? 15.516 6.855 22.875 1 97.12 95 TYR A N 1
ATOM 778 C CA . TYR A 1 95 ? 15.328 7.793 23.984 1 97.12 95 TYR A CA 1
ATOM 779 C C . TYR A 1 95 ? 14.703 9.094 23.484 1 97.12 95 TYR A C 1
ATOM 781 O O . TYR A 1 95 ? 14.438 10 24.281 1 97.12 95 TYR A O 1
ATOM 789 N N . VAL A 1 96 ? 14.453 9.227 22.219 1 97.19 96 VAL A N 1
ATOM 790 C CA . VAL A 1 96 ? 13.812 10.438 21.703 1 97.19 96 VAL A CA 1
ATOM 791 C C . VAL A 1 96 ? 12.547 10.727 22.516 1 97.19 96 VAL A C 1
ATOM 793 O O . VAL A 1 96 ? 11.719 9.836 22.719 1 97.19 96 VAL A O 1
ATOM 796 N N . HIS A 1 97 ? 12.453 11.93 22.984 1 97.88 97 HIS A N 1
ATOM 797 C CA . HIS A 1 97 ? 11.344 12.312 23.859 1 97.88 97 HIS A CA 1
ATOM 798 C C . HIS A 1 97 ? 11.086 13.82 23.781 1 97.88 97 HIS A C 1
ATOM 800 O O . HIS A 1 97 ? 11.938 14.57 23.312 1 97.88 97 HIS A O 1
ATOM 806 N N . PHE A 1 98 ? 9.953 14.258 24.344 1 97.88 98 PHE A N 1
ATOM 807 C CA . PHE A 1 98 ? 9.547 15.625 24.047 1 97.88 98 PHE A CA 1
ATOM 808 C C . PHE A 1 98 ? 9.078 16.344 25.312 1 97.88 98 PHE A C 1
ATOM 810 O O . PHE A 1 98 ? 8.875 17.547 25.312 1 97.88 98 PHE A O 1
ATOM 817 N N . VAL A 1 99 ? 8.875 15.562 26.406 1 96.94 99 VAL A N 1
ATOM 818 C CA . VAL A 1 99 ? 8.391 16.156 27.641 1 96.94 99 VAL A CA 1
ATOM 819 C C . VAL A 1 99 ? 9.055 15.453 28.828 1 96.94 99 VAL A C 1
ATOM 821 O O . VAL A 1 99 ? 9.586 14.344 28.703 1 96.94 99 VAL A O 1
ATOM 824 N N . ASP A 1 100 ? 9.047 16.203 29.906 1 95.94 100 ASP A N 1
ATOM 825 C CA . ASP A 1 100 ? 9.43 15.586 31.172 1 95.94 100 ASP A CA 1
ATOM 826 C C . ASP A 1 100 ? 8.297 14.719 31.719 1 95.94 100 ASP A C 1
ATOM 828 O O . ASP A 1 100 ? 7.277 15.234 32.156 1 95.94 100 ASP A O 1
ATOM 832 N N . ASN A 1 101 ? 8.516 13.508 31.781 1 92.5 101 ASN A N 1
ATOM 833 C CA . ASN A 1 101 ? 7.48 12.57 32.219 1 92.5 101 ASN A CA 1
ATOM 834 C C . ASN A 1 101 ? 7.062 12.812 33.656 1 92.5 101 ASN A C 1
ATOM 836 O O . ASN A 1 101 ? 5.922 12.539 34.031 1 92.5 101 ASN A O 1
ATOM 840 N N . TYR A 1 102 ? 7.938 13.328 34.344 1 92.62 102 TYR A N 1
ATOM 841 C CA . TYR A 1 102 ? 7.66 13.523 35.781 1 92.62 102 TYR A CA 1
ATOM 842 C C . TYR A 1 102 ? 6.859 14.797 36 1 92.62 102 TYR A C 1
ATOM 844 O O . TYR A 1 102 ? 6.293 15 37.094 1 92.62 102 TYR A O 1
ATOM 852 N N . SER A 1 103 ? 6.777 15.539 35.031 1 91.69 103 SER A N 1
ATOM 853 C CA . SER A 1 103 ? 6.051 16.797 35.156 1 91.69 103 SER A CA 1
ATOM 854 C C . SER A 1 103 ? 4.613 16.656 34.656 1 91.69 103 SER A C 1
ATOM 856 O O . SER A 1 103 ? 3.809 17.578 34.812 1 91.69 103 SER A O 1
ATOM 858 N N . ILE A 1 104 ? 4.277 15.547 34.156 1 91.69 104 ILE A N 1
ATOM 859 C CA . ILE A 1 104 ? 2.947 15.359 33.562 1 91.69 104 ILE A CA 1
ATOM 860 C C . ILE A 1 104 ? 1.937 15.094 34.688 1 91.69 104 ILE A C 1
ATOM 862 O O . ILE A 1 104 ? 2.119 14.18 35.5 1 91.69 104 ILE A O 1
ATOM 866 N N . ASP A 1 105 ? 0.968 15.875 34.688 1 90.5 105 ASP A N 1
ATOM 867 C CA . ASP A 1 105 ? -0.133 15.688 35.625 1 90.5 105 ASP A CA 1
ATOM 868 C C . ASP A 1 105 ? -0.896 14.398 35.312 1 90.5 105 ASP A C 1
ATOM 870 O O . ASP A 1 105 ? -1.376 14.203 34.188 1 90.5 105 ASP A O 1
ATOM 874 N N . PRO A 1 106 ? -0.989 13.594 36.281 1 87 106 PRO A N 1
ATOM 875 C CA . PRO A 1 106 ? -1.722 12.344 36.062 1 87 106 PRO A CA 1
ATOM 876 C C . PRO A 1 106 ? -3.17 12.57 35.625 1 87 106 PRO A C 1
ATOM 878 O O . PRO A 1 106 ? -3.779 11.703 35 1 87 106 PRO A O 1
ATOM 881 N N . GLU A 1 107 ? -3.693 13.68 35.906 1 86.12 107 GLU A N 1
ATOM 882 C CA . GLU A 1 107 ? -5.086 13.977 35.594 1 86.12 107 GLU A CA 1
ATOM 883 C C . GLU A 1 107 ? -5.203 14.727 34.281 1 86.12 107 GLU A C 1
ATOM 885 O O . GLU A 1 107 ? -6.277 15.227 33.938 1 86.12 107 GLU A O 1
ATOM 890 N N . ASN A 1 108 ? -4.074 14.789 33.656 1 86.25 108 ASN A N 1
ATOM 891 C CA . ASN A 1 108 ? -4.102 15.484 32.375 1 86.25 108 ASN A CA 1
ATOM 892 C C . ASN A 1 108 ? -5.008 14.781 31.359 1 86.25 108 ASN A C 1
ATOM 894 O O . ASN A 1 108 ? -4.887 13.57 31.156 1 86.25 108 ASN A O 1
ATOM 898 N N . ALA A 1 109 ? -5.93 15.5 30.766 1 85.5 109 ALA A N 1
ATOM 899 C CA . ALA A 1 109 ? -6.918 14.922 29.859 1 85.5 109 ALA A CA 1
ATOM 900 C C . ALA A 1 109 ? -6.41 14.945 28.422 1 85.5 109 ALA A C 1
ATOM 902 O O . ALA A 1 109 ? -7.008 14.32 27.531 1 85.5 109 ALA A O 1
ATOM 903 N N . ASP A 1 110 ? -5.301 15.625 28.172 1 90.19 110 ASP A N 1
ATOM 904 C CA . ASP A 1 110 ? -4.746 15.703 26.828 1 90.19 110 ASP A CA 1
ATOM 905 C C . ASP A 1 110 ? -4.035 14.406 26.438 1 90.19 110 ASP A C 1
ATOM 907 O O . ASP A 1 110 ? -2.961 14.102 26.969 1 90.19 110 ASP A O 1
ATOM 911 N N . LYS A 1 111 ? -4.539 13.742 25.469 1 91.12 111 LYS A N 1
ATOM 912 C CA . LYS A 1 111 ? -3.984 12.453 25.062 1 91.12 111 LYS A CA 1
ATOM 913 C C . LYS A 1 111 ? -2.68 12.641 24.281 1 91.12 111 LYS A C 1
ATOM 915 O O . LYS A 1 111 ? -1.93 11.68 24.078 1 91.12 111 LYS A O 1
ATOM 920 N N . PHE A 1 112 ? -2.402 13.875 23.875 1 93.69 112 PHE A N 1
ATOM 921 C CA . PHE A 1 112 ? -1.183 14.156 23.125 1 93.69 112 PHE A CA 1
ATOM 922 C C . PHE A 1 112 ? -0.156 14.859 24 1 93.69 112 PHE A C 1
ATOM 924 O O . PHE A 1 112 ? 0.776 15.484 23.5 1 93.69 112 PHE A O 1
ATOM 931 N N . VAL A 1 113 ? -0.31 14.742 25.25 1 93.38 113 VAL A N 1
ATOM 932 C CA . VAL A 1 113 ? 0.513 15.477 26.203 1 93.38 113 VAL A CA 1
ATOM 933 C C . VAL A 1 113 ? 1.986 15.148 25.984 1 93.38 113 VAL A C 1
ATOM 935 O O . VAL A 1 113 ? 2.852 16.016 26.125 1 93.38 113 VAL A O 1
ATOM 938 N N . LYS A 1 114 ? 2.311 13.953 25.578 1 93.88 114 LYS A N 1
ATOM 939 C CA . LYS A 1 114 ? 3.689 13.492 25.438 1 93.88 114 LYS A CA 1
ATOM 940 C C . LYS A 1 114 ? 4.398 14.211 24.297 1 93.88 114 LYS A C 1
ATOM 942 O O . LYS A 1 114 ? 5.629 14.242 24.234 1 93.88 114 LYS A O 1
ATOM 947 N N . ILE A 1 115 ? 3.631 14.797 23.344 1 96 115 ILE A N 1
ATOM 948 C CA . ILE A 1 115 ? 4.258 15.438 22.188 1 96 115 ILE A CA 1
ATOM 949 C C . ILE A 1 115 ? 3.672 16.828 21.984 1 96 115 ILE A C 1
ATOM 951 O O . ILE A 1 115 ? 3.938 17.484 20.969 1 96 115 ILE A O 1
ATOM 955 N N . ARG A 1 116 ? 2.902 17.344 22.906 1 94.94 116 ARG A N 1
ATOM 956 C CA . ARG A 1 116 ? 2.168 18.594 22.797 1 94.94 116 ARG A CA 1
ATOM 957 C C . ARG A 1 116 ? 3.119 19.781 22.594 1 94.94 116 ARG A C 1
ATOM 959 O O . ARG A 1 116 ? 2.887 20.641 21.75 1 94.94 116 ARG A O 1
ATOM 966 N N . PRO A 1 117 ? 4.234 19.812 23.328 1 94.38 117 PRO A N 1
ATOM 967 C CA . PRO A 1 117 ? 5.141 20.938 23.141 1 94.38 117 PRO A CA 1
ATOM 968 C C . PRO A 1 117 ? 5.672 21.047 21.719 1 94.38 117 PRO A C 1
ATOM 970 O O . PRO A 1 117 ? 5.758 22.141 21.156 1 94.38 117 PRO A O 1
ATOM 973 N N . PHE A 1 118 ? 5.992 19.938 21.219 1 94.62 118 PHE A N 1
ATOM 974 C CA . PHE A 1 118 ? 6.488 19.891 19.844 1 94.62 118 PHE A CA 1
ATOM 975 C C . PHE A 1 118 ? 5.406 20.328 18.859 1 94.62 118 PHE A C 1
ATOM 977 O O . PHE A 1 118 ? 5.66 21.141 17.969 1 94.62 118 PHE A O 1
ATOM 984 N N . LEU A 1 119 ? 4.199 19.844 18.984 1 94.88 119 LEU A N 1
ATOM 985 C CA . LEU A 1 119 ? 3.092 20.172 18.094 1 94.88 119 LEU A CA 1
ATOM 986 C C . LEU A 1 119 ? 2.754 21.656 18.156 1 94.88 119 LEU A C 1
ATOM 988 O O . LEU A 1 119 ? 2.49 22.281 17.141 1 94.88 119 LEU A O 1
ATOM 992 N N . ASN A 1 120 ? 2.764 22.156 19.359 1 93.88 120 ASN A N 1
ATOM 993 C CA . ASN A 1 120 ? 2.492 23.578 19.531 1 93.88 120 ASN A CA 1
ATOM 994 C C . ASN A 1 120 ? 3.535 24.438 18.828 1 93.88 120 ASN A C 1
ATOM 996 O O . ASN A 1 120 ? 3.195 25.438 18.188 1 93.88 120 ASN A O 1
ATOM 1000 N N . ALA A 1 121 ? 4.754 24.016 18.984 1 92.81 121 ALA A N 1
ATOM 1001 C CA . ALA A 1 121 ? 5.832 24.75 18.328 1 92.81 121 ALA A CA 1
ATOM 1002 C C . ALA A 1 121 ? 5.676 24.703 16.812 1 92.81 121 ALA A C 1
ATOM 1004 O O . ALA A 1 121 ? 5.875 25.719 16.125 1 92.81 121 ALA A O 1
ATOM 1005 N N . LEU A 1 122 ? 5.34 23.594 16.344 1 90.31 122 LEU A N 1
ATOM 1006 C CA . LEU A 1 122 ? 5.16 23.406 14.906 1 90.31 122 LEU A CA 1
ATOM 1007 C C . LEU A 1 122 ? 4.012 24.266 14.391 1 90.31 122 LEU A C 1
ATOM 1009 O O . LEU A 1 122 ? 4.113 24.859 13.312 1 90.31 122 LEU A O 1
ATOM 1013 N N . GLN A 1 123 ? 2.947 24.281 15.102 1 90.19 123 GLN A N 1
ATOM 1014 C CA . GLN A 1 123 ? 1.801 25.094 14.719 1 90.19 123 GLN A CA 1
ATOM 1015 C C . GLN A 1 123 ? 2.195 26.562 14.562 1 90.19 123 GLN A C 1
ATOM 1017 O O . GLN A 1 123 ? 1.759 27.234 13.625 1 90.19 123 GLN A O 1
ATOM 1022 N N . GLY A 1 124 ? 2.992 27.016 15.461 1 87.81 124 GLY A N 1
ATOM 1023 C CA . GLY A 1 124 ? 3.461 28.391 15.406 1 87.81 124 GLY A CA 1
ATOM 1024 C C . GLY A 1 124 ? 4.293 28.688 14.172 1 87.81 124 GLY A C 1
ATOM 1025 O O . GLY A 1 124 ? 4.09 29.719 13.516 1 87.81 124 GLY A O 1
ATOM 1026 N N . THR A 1 125 ? 5.098 27.781 13.852 1 86 125 THR A N 1
ATOM 1027 C CA . THR A 1 125 ? 5.988 28 12.711 1 86 125 THR A CA 1
ATOM 1028 C C . THR A 1 125 ? 5.227 27.859 11.398 1 86 125 THR A C 1
ATOM 1030 O O . THR A 1 125 ? 5.484 28.594 10.438 1 86 125 THR A O 1
ATOM 1033 N N . PHE A 1 126 ? 4.312 26.953 11.258 1 84.5 126 PHE A N 1
ATOM 1034 C CA . PHE A 1 126 ? 3.539 26.734 10.047 1 84.5 126 PHE A CA 1
ATOM 1035 C C . PHE A 1 126 ? 2.707 27.969 9.695 1 84.5 126 PHE A C 1
ATOM 1037 O O . PHE A 1 126 ? 2.66 28.375 8.539 1 84.5 126 PHE A O 1
ATOM 1044 N N . SER A 1 127 ? 2.148 28.531 10.664 1 84.62 127 SER A N 1
ATOM 1045 C CA . SER A 1 127 ? 1.271 29.672 10.438 1 84.62 127 SER A CA 1
ATOM 1046 C C . SER A 1 127 ? 2.068 30.922 10.07 1 84.62 127 SER A C 1
ATOM 1048 O O . SER A 1 127 ? 1.614 31.734 9.266 1 84.62 127 SER A O 1
ATOM 1050 N N . ALA A 1 128 ? 3.299 30.953 10.5 1 84 128 ALA A N 1
ATOM 1051 C CA . ALA A 1 128 ? 4.09 32.156 10.336 1 84 128 ALA A CA 1
ATOM 1052 C C . ALA A 1 128 ? 4.922 32.125 9.055 1 84 128 ALA A C 1
ATOM 1054 O O . ALA A 1 128 ? 5.324 33.156 8.523 1 84 128 ALA A O 1
ATOM 1055 N N . SER A 1 129 ? 5.094 31 8.547 1 84.19 129 SER A N 1
ATOM 1056 C CA . SER A 1 129 ? 6.113 30.812 7.52 1 84.19 129 SER A CA 1
ATOM 1057 C C . SER A 1 129 ? 5.578 31.188 6.141 1 84.19 129 SER A C 1
ATOM 1059 O O . SER A 1 129 ? 6.352 31.531 5.242 1 84.19 129 SER A O 1
ATOM 1061 N N . LEU A 1 130 ? 4.332 31.125 5.91 1 85.88 130 LEU A N 1
ATOM 1062 C CA . LEU A 1 130 ? 3.738 31.438 4.613 1 85.88 130 LEU A CA 1
ATOM 1063 C C . LEU A 1 130 ? 2.408 32.156 4.781 1 85.88 130 LEU A C 1
ATOM 1065 O O . LEU A 1 130 ? 1.601 31.797 5.637 1 85.88 130 LEU A O 1
ATOM 1069 N N . ASP A 1 131 ? 2.295 33.094 3.975 1 89.12 131 ASP A N 1
ATOM 1070 C CA . ASP A 1 131 ? 1.005 33.781 3.975 1 89.12 131 ASP A CA 1
ATOM 1071 C C . ASP A 1 131 ? -0.106 32.844 3.479 1 89.12 131 ASP A C 1
ATOM 1073 O O . ASP A 1 131 ? 0.086 32.094 2.525 1 89.12 131 ASP A O 1
ATOM 1077 N N . PRO A 1 132 ? -1.201 32.938 4.129 1 90.75 132 PRO A N 1
ATOM 1078 C CA . PRO A 1 132 ? -2.293 32.031 3.76 1 90.75 132 PRO A CA 1
ATOM 1079 C C . PRO A 1 132 ? -2.752 32.219 2.314 1 90.75 132 PRO A C 1
ATOM 1081 O O . PRO A 1 132 ? -2.93 33.344 1.862 1 90.75 132 PRO A O 1
ATOM 1084 N N . GLU A 1 133 ? -2.877 31.156 1.64 1 92.81 133 GLU A N 1
ATOM 1085 C CA . GLU A 1 133 ? -3.465 31.172 0.303 1 92.81 133 GLU A CA 1
ATOM 1086 C C . GLU A 1 133 ? -4.941 31.547 0.352 1 92.81 133 GLU A C 1
ATOM 1088 O O . GLU A 1 133 ? -5.613 31.328 1.361 1 92.81 133 GLU A O 1
ATOM 1093 N N . GLU A 1 134 ? -5.402 32.094 -0.684 1 95.75 134 GLU A N 1
ATOM 1094 C CA . GLU A 1 134 ? -6.797 32.5 -0.754 1 95.75 134 GLU A CA 1
ATOM 1095 C C . GLU A 1 134 ? -7.742 31.312 -0.627 1 95.75 134 GLU A C 1
ATOM 1097 O O . GLU A 1 134 ? -8.773 31.406 0.045 1 95.75 134 GLU A O 1
ATOM 1102 N N . TYR A 1 135 ? -7.426 30.281 -1.31 1 97.19 135 TYR A N 1
ATOM 1103 C CA . TYR A 1 135 ? -8.25 29.078 -1.308 1 97.19 135 TYR A CA 1
ATOM 1104 C C . TYR A 1 135 ? -7.645 28 -0.423 1 97.19 135 TYR A C 1
ATOM 1106 O O . TYR A 1 135 ? -6.504 27.594 -0.637 1 97.19 135 TYR A O 1
ATOM 1114 N N . GLN A 1 136 ? -8.383 27.562 0.544 1 97.25 136 GLN A N 1
ATOM 1115 C CA . GLN A 1 136 ? -7.906 26.562 1.481 1 97.25 136 GLN A CA 1
ATOM 1116 C C . GLN A 1 136 ? -8.953 25.469 1.704 1 97.25 136 GLN A C 1
ATOM 1118 O O . GLN A 1 136 ? -10.117 25.641 1.328 1 97.25 136 GLN A O 1
ATOM 1123 N N . SER A 1 137 ? -8.562 24.375 2.213 1 98.31 137 SER A N 1
ATOM 1124 C CA . SER A 1 137 ? -9.484 23.281 2.471 1 98.31 137 SER A CA 1
ATOM 1125 C C . SER A 1 137 ? -9.25 22.672 3.852 1 98.31 137 SER A C 1
ATOM 1127 O O . SER A 1 137 ? -8.141 22.75 4.387 1 98.31 137 SER A O 1
ATOM 1129 N N . VAL A 1 138 ? -10.281 22.172 4.449 1 98.06 138 VAL A N 1
ATOM 1130 C CA . VAL A 1 138 ? -10.234 21.453 5.719 1 98.06 138 VAL A CA 1
ATOM 1131 C C . VAL A 1 138 ? -10.602 20 5.5 1 98.06 138 VAL A C 1
ATOM 1133 O O . VAL A 1 138 ? -11.594 19.688 4.836 1 98.06 138 VAL A O 1
ATOM 1136 N N . ASP A 1 139 ? -9.82 19.156 5.98 1 96.88 139 ASP A N 1
ATOM 1137 C CA . ASP A 1 139 ? -10.062 17.719 5.871 1 96.88 139 ASP A CA 1
ATOM 1138 C C . ASP A 1 139 ? -9.25 16.953 6.91 1 96.88 139 ASP A C 1
ATOM 1140 O O . ASP A 1 139 ? -8.562 17.547 7.734 1 96.88 139 ASP A O 1
ATOM 1144 N N . GLU A 1 140 ? -9.414 15.672 6.918 1 95.06 140 GLU A N 1
ATOM 1145 C CA . GLU A 1 140 ? -8.695 14.836 7.871 1 95.06 140 GLU A CA 1
ATOM 1146 C C . GLU A 1 140 ? -7.441 14.234 7.242 1 95.06 140 GLU A C 1
ATOM 1148 O O . GLU A 1 140 ? -7.441 13.867 6.066 1 95.06 140 GLU A O 1
ATOM 1153 N N . MET A 1 141 ? -6.406 14.258 7.965 1 94 141 MET A N 1
ATOM 1154 C CA . MET A 1 141 ? -5.168 13.539 7.66 1 94 141 MET A CA 1
ATOM 1155 C C . MET A 1 141 ? -5.004 12.328 8.57 1 94 141 MET A C 1
ATOM 1157 O O . MET A 1 141 ? -5.375 12.367 9.742 1 94 141 MET A O 1
ATOM 1161 N N . MET A 1 142 ? -4.48 11.219 8.023 1 93.19 142 MET A N 1
ATOM 1162 C CA . MET A 1 142 ? -4.227 10.016 8.812 1 93.19 142 MET A CA 1
ATOM 1163 C C . MET A 1 142 ? -2.729 9.773 8.969 1 93.19 142 MET A C 1
ATOM 1165 O O . MET A 1 142 ? -1.986 9.789 7.984 1 93.19 142 MET A O 1
ATOM 1169 N N . ILE A 1 143 ? -2.264 9.68 10.164 1 94.25 143 ILE A N 1
ATOM 1170 C CA . ILE A 1 143 ? -0.93 9.172 10.461 1 94.25 143 ILE A CA 1
ATOM 1171 C C . ILE A 1 143 ? -0.995 7.672 10.719 1 94.25 143 ILE A C 1
ATOM 1173 O O . ILE A 1 143 ? -1.459 7.234 11.773 1 94.25 143 ILE A O 1
ATOM 1177 N N . PRO A 1 144 ? -0.531 6.957 9.711 1 92.06 144 PRO A N 1
ATOM 1178 C CA . PRO A 1 144 ? -0.692 5.504 9.828 1 92.06 144 PRO A CA 1
ATOM 1179 C C . PRO A 1 144 ? -0.056 4.941 11.102 1 92.06 144 PRO A C 1
ATOM 1181 O O . PRO A 1 144 ? 1.094 5.262 11.414 1 92.06 144 PRO A O 1
ATOM 1184 N N . PHE A 1 145 ? -0.751 4.152 11.906 1 92.25 145 PHE A N 1
ATOM 1185 C CA . PHE A 1 145 ? -0.306 3.496 13.133 1 92.25 145 PHE A CA 1
ATOM 1186 C C . PHE A 1 145 ? -1.161 2.27 13.43 1 92.25 145 PHE A C 1
ATOM 1188 O O . PHE A 1 145 ? -2.389 2.365 13.5 1 92.25 145 PHE A O 1
ATOM 1195 N N . LYS A 1 146 ? -0.56 1.118 13.594 1 87.44 146 LYS A N 1
ATOM 1196 C CA . LYS A 1 146 ? -1.308 -0.12 13.789 1 87.44 146 LYS A CA 1
ATOM 1197 C C . LYS A 1 146 ? -1.162 -0.627 15.227 1 87.44 146 LYS A C 1
ATOM 1199 O O . LYS A 1 146 ? -1.804 -1.607 15.609 1 87.44 146 LYS A O 1
ATOM 1204 N N . GLY A 1 147 ? -0.367 0.034 16.031 1 87.38 147 GLY A N 1
ATOM 1205 C CA . GLY A 1 147 ? -0.166 -0.41 17.406 1 87.38 147 GLY A CA 1
ATOM 1206 C C . GLY A 1 147 ? -1.35 -0.118 18.312 1 87.38 147 GLY A C 1
ATOM 1207 O O . GLY A 1 147 ? -2.383 0.37 17.844 1 87.38 147 GLY A O 1
ATOM 1208 N N . ARG A 1 148 ? -1.266 -0.537 19.469 1 86.62 148 ARG A N 1
ATOM 1209 C CA . ARG A 1 148 ? -2.32 -0.302 20.453 1 86.62 148 ARG A CA 1
ATOM 1210 C C . ARG A 1 148 ? -2.346 1.159 20.891 1 86.62 148 ARG A C 1
ATOM 1212 O O . ARG A 1 148 ? -1.341 1.684 21.375 1 86.62 148 ARG A O 1
ATOM 1219 N N . LEU A 1 149 ? -3.41 1.786 20.656 1 89.12 149 LEU A N 1
ATOM 1220 C CA . LEU A 1 149 ? -3.607 3.189 21 1 89.12 149 LEU A CA 1
ATOM 1221 C C . LEU A 1 149 ? -5.09 3.514 21.141 1 89.12 149 LEU A C 1
ATOM 1223 O O . LEU A 1 149 ? -5.891 3.174 20.266 1 89.12 149 LEU A O 1
ATOM 1227 N N . SER A 1 150 ? -5.434 4.078 22.188 1 86.69 150 SER A N 1
ATOM 1228 C CA . SER A 1 150 ? -6.832 4.352 22.5 1 86.69 150 SER A CA 1
ATOM 1229 C C . SER A 1 150 ? -7.438 5.34 21.516 1 86.69 150 SER A C 1
ATOM 1231 O O . SER A 1 150 ? -8.641 5.293 21.234 1 86.69 150 SER A O 1
ATOM 1233 N N . ILE A 1 151 ? -6.633 6.23 21 1 89.06 151 ILE A N 1
ATOM 1234 C CA . ILE A 1 151 ? -7.176 7.27 20.141 1 89.06 151 ILE A CA 1
ATOM 1235 C C . ILE A 1 151 ? -7.07 6.836 18.672 1 89.06 151 ILE A C 1
ATOM 1237 O O . ILE A 1 151 ? -7.316 7.633 17.766 1 89.06 151 ILE A O 1
ATOM 1241 N N . LYS A 1 152 ? -6.613 5.672 18.422 1 92.19 152 LYS A N 1
ATOM 1242 C CA . LYS A 1 152 ? -6.523 5.156 17.062 1 92.19 152 LYS A CA 1
ATOM 1243 C C . LYS A 1 152 ? -7.883 5.195 16.359 1 92.19 152 LYS A C 1
ATOM 1245 O O . LYS A 1 152 ? -8.898 4.852 16.969 1 92.19 152 LYS A O 1
ATOM 1250 N N . GLN A 1 153 ? -7.891 5.656 15.18 1 93.19 153 GLN A N 1
ATOM 1251 C CA . GLN A 1 153 ? -9.109 5.781 14.391 1 93.19 153 GLN A CA 1
ATOM 1252 C C . GLN A 1 153 ? -9.062 4.891 13.156 1 93.19 153 GLN A C 1
ATOM 1254 O O . GLN A 1 153 ? -7.984 4.512 12.695 1 93.19 153 GLN A O 1
ATOM 1259 N N . TYR A 1 154 ? -10.188 4.48 12.719 1 90.88 154 TYR A N 1
ATOM 1260 C CA . TYR A 1 154 ? -10.359 3.707 11.492 1 90.88 154 TYR A CA 1
ATOM 1261 C C . TYR A 1 154 ? -11.172 4.488 10.469 1 90.88 154 TYR A C 1
ATOM 1263 O O . TYR A 1 154 ? -12.344 4.789 10.695 1 90.88 154 TYR A O 1
ATOM 1271 N N . VAL A 1 155 ? -10.523 4.871 9.375 1 89.81 155 VAL A N 1
ATOM 1272 C CA . VAL A 1 155 ? -11.18 5.562 8.273 1 89.81 155 VAL A CA 1
ATOM 1273 C C . VAL A 1 155 ? -11.062 4.73 6.996 1 89.81 155 VAL A C 1
ATOM 1275 O O . VAL A 1 155 ? -10.055 4.789 6.293 1 89.81 155 VAL A O 1
ATOM 1278 N N . PRO A 1 156 ? -12.039 4.008 6.578 1 84.5 156 PRO A N 1
ATOM 1279 C CA . PRO A 1 156 ? -11.969 2.996 5.52 1 84.5 156 PRO A CA 1
ATOM 1280 C C . PRO A 1 156 ? -11.617 3.59 4.16 1 84.5 156 PRO A C 1
ATOM 1282 O O . PRO A 1 156 ? -11.016 2.914 3.324 1 84.5 156 PRO A O 1
ATOM 1285 N N . LYS A 1 157 ? -12.016 4.785 3.885 1 81.38 157 LYS A N 1
ATOM 1286 C CA . LYS A 1 157 ? -11.844 5.363 2.555 1 81.38 157 LYS A CA 1
ATOM 1287 C C . LYS A 1 157 ? -10.398 5.812 2.336 1 81.38 157 LYS A C 1
ATOM 1289 O O . LYS A 1 157 ? -10.008 6.133 1.212 1 81.38 157 LYS A O 1
ATOM 1294 N N . LYS A 1 158 ? -9.664 5.887 3.43 1 85.06 158 LYS A N 1
ATOM 1295 C CA . LYS A 1 158 ? -8.258 6.262 3.295 1 85.06 158 LYS A CA 1
ATOM 1296 C C . LYS A 1 158 ? -7.402 5.051 2.932 1 85.06 158 LYS A C 1
ATOM 1298 O O . LYS A 1 158 ? -7.707 3.926 3.334 1 85.06 158 LYS A O 1
ATOM 1303 N N . PRO A 1 159 ? -6.355 5.238 2.098 1 80.19 159 PRO A N 1
ATOM 1304 C CA . PRO A 1 159 ? -5.473 4.125 1.733 1 80.19 159 PRO A CA 1
ATOM 1305 C C . PRO A 1 159 ? -4.945 3.367 2.949 1 80.19 159 PRO A C 1
ATOM 1307 O O . PRO A 1 159 ? -4.879 2.137 2.936 1 80.19 159 PRO A O 1
ATOM 1310 N N . LYS A 1 160 ? -4.492 4.09 3.934 1 86.5 160 LYS A N 1
ATOM 1311 C CA . LYS A 1 160 ? -4.152 3.539 5.242 1 86.5 160 LYS A CA 1
ATOM 1312 C C . LYS A 1 160 ? -5.199 3.92 6.285 1 86.5 160 LYS A C 1
ATOM 1314 O O . LYS A 1 160 ? -5.148 5.012 6.855 1 86.5 160 LYS A O 1
ATOM 1319 N N . PRO A 1 161 ? -6.039 2.967 6.535 1 89.06 161 PRO A N 1
ATOM 1320 C CA . PRO A 1 161 ? -7.27 3.35 7.23 1 89.06 161 PRO A CA 1
ATOM 1321 C C . PRO A 1 161 ? -7.086 3.439 8.742 1 89.06 161 PRO A C 1
ATOM 1323 O O . PRO A 1 161 ? -7.949 3.979 9.445 1 89.06 161 PRO A O 1
ATOM 1326 N N . TRP A 1 162 ? -5.984 2.852 9.266 1 91.38 162 TRP A N 1
ATOM 1327 C CA . TRP A 1 162 ? -5.781 2.85 10.711 1 91.38 162 TRP A CA 1
ATOM 1328 C C . TRP A 1 162 ? -4.695 3.844 11.117 1 91.38 162 TRP A C 1
ATOM 1330 O O . TRP A 1 162 ? -3.654 3.932 10.461 1 91.38 162 TRP A O 1
ATOM 1340 N N . GLY A 1 163 ? -4.941 4.629 12.117 1 94.56 163 GLY A N 1
ATOM 1341 C CA . GLY A 1 163 ? -3.895 5.5 12.625 1 94.56 163 GLY A CA 1
ATOM 1342 C C . GLY A 1 163 ? -4.426 6.648 13.461 1 94.56 163 GLY A C 1
ATOM 1343 O O . GLY A 1 163 ? -5.52 6.562 14.023 1 94.56 163 GLY A O 1
ATOM 1344 N N . VAL A 1 164 ? -3.578 7.617 13.641 1 95.19 164 VAL A N 1
ATOM 1345 C CA . VAL A 1 164 ? -3.926 8.836 14.367 1 95.19 164 VAL A CA 1
ATOM 1346 C C . VAL A 1 164 ? -4.543 9.852 13.398 1 95.19 164 VAL A C 1
ATOM 1348 O O . VAL A 1 164 ? -3.945 10.18 12.375 1 95.19 164 VAL A O 1
ATOM 1351 N N . LYS A 1 165 ? -5.707 10.242 13.766 1 94.88 165 LYS A N 1
ATOM 1352 C CA . LYS A 1 165 ? -6.434 11.203 12.938 1 94.88 165 LYS A CA 1
ATOM 1353 C C . LYS A 1 165 ? -6.102 12.633 13.328 1 94.88 165 LYS A C 1
ATOM 1355 O O . LYS A 1 165 ? -6.055 12.969 14.508 1 94.88 165 LYS A O 1
ATOM 1360 N N . VAL A 1 166 ? -5.82 13.469 12.305 1 96.12 166 VAL A N 1
ATOM 1361 C CA 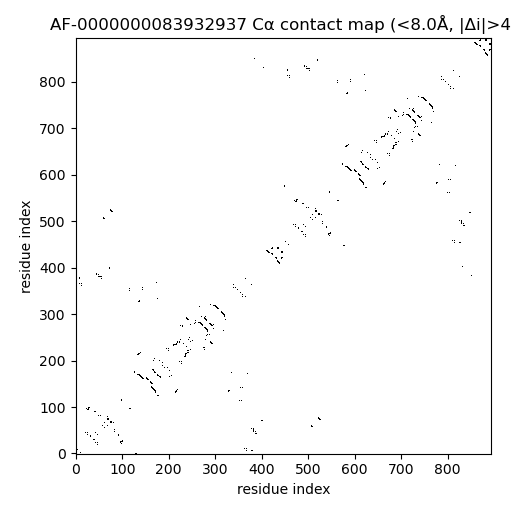. VAL A 1 166 ? -5.52 14.883 12.523 1 96.12 166 VAL A CA 1
ATOM 1362 C C . VAL A 1 166 ? -6.379 15.734 11.594 1 96.12 166 VAL A C 1
ATOM 1364 O O . VAL A 1 166 ? -6.445 15.484 10.391 1 96.12 166 VAL A O 1
ATOM 1367 N N . TRP A 1 167 ? -7.086 16.703 12.172 1 96.31 167 TRP A N 1
ATOM 1368 C CA . TRP A 1 167 ? -7.773 17.703 11.352 1 96.31 167 TRP A CA 1
ATOM 1369 C C . TRP A 1 167 ? -6.789 18.719 10.789 1 96.31 167 TRP A C 1
ATOM 1371 O O . TRP A 1 167 ? -5.93 19.234 11.508 1 96.31 167 TRP A O 1
ATOM 1381 N N . VAL A 1 168 ? -6.938 19.016 9.516 1 97.06 168 VAL A N 1
ATOM 1382 C CA . VAL A 1 168 ? -5.934 19.859 8.875 1 97.06 168 VAL A CA 1
ATOM 1383 C C . VAL A 1 168 ? -6.613 20.906 8.008 1 97.06 168 VAL A C 1
ATOM 1385 O O . VAL A 1 168 ? -7.633 20.641 7.371 1 97.06 168 VAL A O 1
ATOM 1388 N N . ARG A 1 169 ? -6.16 22.094 8.062 1 97.38 169 ARG A N 1
ATOM 1389 C CA . ARG A 1 169 ? -6.426 23.125 7.066 1 97.38 169 ARG A CA 1
ATOM 1390 C C . ARG A 1 169 ? -5.207 23.359 6.176 1 97.38 169 ARG A C 1
ATOM 1392 O O . ARG A 1 169 ? -4.129 23.703 6.66 1 97.38 169 ARG A O 1
ATOM 1399 N N . ALA A 1 170 ? -5.355 23.156 4.898 1 95.88 170 ALA A N 1
ATOM 1400 C CA . ALA A 1 170 ? -4.254 23.266 3.947 1 95.88 170 ALA A CA 1
ATOM 1401 C C . ALA A 1 170 ? -4.633 24.172 2.773 1 95.88 170 ALA A C 1
ATOM 1403 O O . ALA A 1 170 ? -5.812 24.281 2.428 1 95.88 170 ALA A O 1
ATOM 1404 N N . GLY A 1 171 ? -3.639 24.828 2.221 1 94.12 171 GLY A N 1
ATOM 1405 C CA . GLY A 1 171 ? -3.852 25.562 0.989 1 94.12 171 GLY A CA 1
ATOM 1406 C C . GLY A 1 171 ? -4.031 24.672 -0.224 1 94.12 171 GLY A C 1
ATOM 1407 O O . GLY A 1 171 ? -3.814 23.469 -0.147 1 94.12 171 GLY A O 1
ATOM 1408 N N . SER A 1 172 ? -4.457 25.281 -1.297 1 92.69 172 SER A N 1
ATOM 1409 C CA . SER A 1 172 ? -4.633 24.531 -2.541 1 92.69 172 SER A CA 1
ATOM 1410 C C . SER A 1 172 ? -3.32 23.906 -3 1 92.69 172 SER A C 1
ATOM 1412 O O . SER A 1 172 ? -3.324 22.891 -3.697 1 92.69 172 SER A O 1
ATOM 1414 N N . SER A 1 173 ? -2.219 24.438 -2.576 1 88.31 173 SER A N 1
ATOM 1415 C CA . SER A 1 173 ? -0.897 23.938 -2.932 1 88.31 173 SER A CA 1
ATOM 1416 C C . SER A 1 173 ? -0.529 22.719 -2.094 1 88.31 173 SER A C 1
ATOM 1418 O O . SER A 1 173 ? 0.436 22.016 -2.402 1 88.31 173 SER A O 1
ATOM 1420 N N . GLY A 1 174 ? -1.272 22.547 -1.033 1 90.69 174 GLY A N 1
ATOM 1421 C CA . GLY A 1 174 ? -0.951 21.453 -0.13 1 90.69 174 GLY A CA 1
ATOM 1422 C C . GLY A 1 174 ? -0.231 21.906 1.125 1 90.69 174 GLY A C 1
ATOM 1423 O O . GLY A 1 174 ? 0.036 21.109 2.02 1 90.69 174 GLY A O 1
ATOM 1424 N N . TYR A 1 175 ? 0.08 23.203 1.235 1 90.94 175 TYR A N 1
ATOM 1425 C CA . TYR A 1 175 ? 0.734 23.719 2.432 1 90.94 175 TYR A CA 1
ATOM 1426 C C . TYR A 1 175 ? -0.192 23.641 3.639 1 90.94 175 TYR A C 1
ATOM 1428 O O . TYR A 1 175 ? -1.35 24.062 3.572 1 90.94 175 TYR A O 1
ATOM 1436 N N . MET A 1 176 ? 0.27 23.109 4.676 1 93.25 176 MET A N 1
ATOM 1437 C CA . MET A 1 176 ? -0.509 23 5.906 1 93.25 176 MET A CA 1
ATOM 1438 C C . MET A 1 176 ? -0.384 24.25 6.754 1 93.25 176 MET A C 1
ATOM 1440 O O . MET A 1 176 ? 0.708 24.594 7.211 1 93.25 176 MET A O 1
ATOM 1444 N N . TYR A 1 177 ? -1.45 24.906 7.039 1 93.38 177 TYR A N 1
ATOM 1445 C CA . TYR A 1 177 ? -1.432 26.141 7.812 1 93.38 177 TYR A CA 1
ATOM 1446 C C . TYR A 1 177 ? -1.763 25.875 9.273 1 93.38 177 TYR A C 1
ATOM 1448 O O . TYR A 1 177 ? -1.24 26.547 10.164 1 93.38 177 TYR A O 1
ATOM 1456 N N . SER A 1 178 ? -2.615 24.922 9.445 1 95.19 178 SER A N 1
ATOM 1457 C CA . SER A 1 178 ? -3.078 24.625 10.797 1 95.19 178 SER A CA 1
ATOM 1458 C C . SER A 1 178 ? -3.51 23.172 10.922 1 95.19 178 SER A C 1
ATOM 1460 O O . SER A 1 178 ? -3.865 22.531 9.922 1 95.19 178 SER A O 1
ATOM 1462 N N . PHE A 1 179 ? -3.381 22.656 12.133 1 95.75 179 PHE A N 1
ATOM 1463 C CA . PHE A 1 179 ? -3.795 21.266 12.359 1 95.75 179 PHE A CA 1
ATOM 1464 C C . PHE A 1 179 ? -4.238 21.078 13.805 1 95.75 179 PHE A C 1
ATOM 1466 O O . PHE A 1 179 ? -3.902 21.875 14.68 1 95.75 179 PHE A O 1
ATOM 1473 N N . GLU A 1 180 ? -5.031 20.062 13.984 1 94.5 180 GLU A N 1
ATOM 1474 C CA . GLU A 1 180 ? -5.531 19.688 15.305 1 94.5 180 GLU A CA 1
ATOM 1475 C C . GLU A 1 180 ? -5.684 18.172 15.414 1 94.5 180 GLU A C 1
ATOM 1477 O O . GLU A 1 180 ? -6.547 17.578 14.766 1 94.5 180 GLU A O 1
ATOM 1482 N N . PRO A 1 181 ? -4.84 17.547 16.297 1 93.88 181 PRO A N 1
ATOM 1483 C CA . PRO A 1 181 ? -5.004 16.109 16.484 1 93.88 181 PRO A CA 1
ATOM 1484 C C . PRO A 1 181 ? -6.344 15.742 17.109 1 93.88 181 PRO A C 1
ATOM 1486 O O . PRO A 1 181 ? -6.789 16.406 18.047 1 93.88 181 PRO A O 1
ATOM 1489 N N . TYR A 1 182 ? -6.93 14.758 16.625 1 93.94 182 TYR A N 1
ATOM 1490 C CA . TYR A 1 182 ? -8.203 14.281 17.141 1 93.94 182 TYR A CA 1
ATOM 1491 C C . TYR A 1 182 ? -8 13.43 18.391 1 93.94 182 TYR A C 1
ATOM 1493 O O . TYR A 1 182 ? -7.211 12.484 18.391 1 93.94 182 TYR A O 1
ATOM 1501 N N . GLN A 1 183 ? -8.672 13.734 19.422 1 89.38 183 GLN A N 1
ATOM 1502 C CA . GLN A 1 183 ? -8.547 12.984 20.656 1 89.38 183 GLN A CA 1
ATOM 1503 C C . GLN A 1 183 ? -9.914 12.578 21.203 1 89.38 183 GLN A C 1
ATOM 1505 O O . GLN A 1 183 ? -10.078 12.383 22.406 1 89.38 183 GLN A O 1
ATOM 1510 N N . GLY A 1 184 ? -10.875 12.531 20.359 1 83 184 GLY A N 1
ATOM 1511 C CA . GLY A 1 184 ? -12.25 12.266 20.75 1 83 184 GLY A CA 1
ATOM 1512 C C . GLY A 1 184 ? -13.188 13.422 20.469 1 83 184 GLY A C 1
ATOM 1513 O O . GLY A 1 184 ? -12.75 14.508 20.062 1 83 184 GLY A O 1
ATOM 1514 N N . PRO A 1 185 ? -14.469 13.195 20.656 1 76.44 185 PRO A N 1
ATOM 1515 C CA . PRO A 1 185 ? -15.453 14.211 20.281 1 76.44 185 PRO A CA 1
ATOM 1516 C C . PRO A 1 185 ? -15.258 15.523 21.031 1 76.44 185 PRO A C 1
ATOM 1518 O O . PRO A 1 185 ? -15.375 16.609 20.438 1 76.44 185 PRO A O 1
ATOM 1521 N N . SER A 1 186 ? -14.914 15.422 22.25 1 71.19 186 SER A N 1
ATOM 1522 C CA . SER A 1 186 ? -14.727 16.656 23 1 71.19 186 SER A CA 1
ATOM 1523 C C . SER A 1 186 ? -13.297 17.172 22.875 1 71.19 186 SER A C 1
ATOM 1525 O O . SER A 1 186 ? -13.031 18.344 23.125 1 71.19 186 SER A O 1
ATOM 1527 N N . GLY A 1 187 ? -12.406 16.25 22.219 1 63.91 187 GLY A N 1
ATOM 1528 C CA . GLY A 1 187 ? -11.016 16.594 21.984 1 63.91 187 GLY A CA 1
ATOM 1529 C C . GLY A 1 187 ? -10.312 17.125 23.219 1 63.91 187 GLY A C 1
ATOM 1530 O O . GLY A 1 187 ? -9.469 18.016 23.125 1 63.91 187 GLY A O 1
ATOM 1531 N N . GLY A 1 188 ? -10.672 16.688 24.328 1 64.12 188 GLY A N 1
ATOM 1532 C CA . GLY A 1 188 ? -10.125 17.203 25.562 1 64.12 188 GLY A CA 1
ATOM 1533 C C . GLY A 1 188 ? -10.578 18.625 25.875 1 64.12 188 GLY A C 1
ATOM 1534 O O . GLY A 1 188 ? -10.117 19.234 26.844 1 64.12 188 GLY A O 1
ATOM 1535 N N . ARG A 1 189 ? -11.359 19.031 24.859 1 71.5 189 ARG A N 1
ATOM 1536 C CA . ARG A 1 189 ? -11.781 20.422 25.031 1 71.5 189 ARG A CA 1
ATOM 1537 C C . ARG A 1 189 ? -13.148 20.5 25.703 1 71.5 189 ARG A C 1
ATOM 1539 O O . ARG A 1 189 ? -13.734 19.469 26.047 1 71.5 189 ARG A O 1
ATOM 1546 N N . GLY A 1 190 ? -13.539 21.719 26.203 1 66.94 190 GLY A N 1
ATOM 1547 C CA . GLY A 1 190 ? -14.789 22 26.875 1 66.94 190 GLY A CA 1
ATOM 1548 C C . GLY A 1 190 ? -16.016 21.547 26.094 1 66.94 190 GLY A C 1
ATOM 1549 O O . GLY A 1 190 ? -15.93 20.625 25.297 1 66.94 190 GLY A O 1
ATOM 1550 N N . GLU A 1 191 ? -17.125 22.109 26.141 1 79.62 191 GLU A N 1
ATOM 1551 C CA . GLU A 1 191 ? -18.453 21.797 25.641 1 79.62 191 GLU A CA 1
ATOM 1552 C C . GLU A 1 191 ? -18.547 22.031 24.141 1 79.62 191 GLU A C 1
ATOM 1554 O O . GLU A 1 191 ? -17.922 22.953 23.609 1 79.62 191 GLU A O 1
ATOM 1559 N N . ILE A 1 192 ? -19.125 21.156 23.375 1 88 192 ILE A N 1
ATOM 1560 C CA . ILE A 1 192 ? -19.422 21.25 21.938 1 88 192 ILE A CA 1
ATOM 1561 C C . ILE A 1 192 ? -20.453 22.344 21.688 1 88 192 ILE A C 1
ATOM 1563 O O . ILE A 1 192 ? -21.484 22.406 22.375 1 88 192 ILE A O 1
ATOM 1567 N N . SER A 1 193 ? -20.188 23.234 20.797 1 91.12 193 SER A N 1
ATOM 1568 C CA . SER A 1 193 ? -21.078 24.344 20.484 1 91.12 193 SER A CA 1
ATOM 1569 C C . SER A 1 193 ? -22.281 23.875 19.672 1 91.12 193 SER A C 1
ATOM 1571 O O . SER A 1 193 ? -22.438 22.688 19.422 1 91.12 193 SER A O 1
ATOM 1573 N N . GLN A 1 194 ? -23.109 24.891 19.281 1 91.56 194 GLN A N 1
ATOM 1574 C CA . GLN A 1 194 ? -24.297 24.609 18.484 1 91.56 194 GLN A CA 1
ATOM 1575 C C . GLN A 1 194 ? -23.922 24.188 17.062 1 91.56 194 GLN A C 1
ATOM 1577 O O . GLN A 1 194 ? -24.734 23.609 16.344 1 91.56 194 GLN A O 1
ATOM 1582 N N . LEU A 1 195 ? -22.688 24.438 16.703 1 93.56 195 LEU A N 1
ATOM 1583 C CA . LEU A 1 195 ? -22.219 24.094 15.367 1 93.56 195 LEU A CA 1
ATOM 1584 C C . LEU A 1 195 ? -21.859 22.609 15.289 1 93.56 195 LEU A C 1
ATOM 1586 O O . LEU A 1 195 ? -21.703 22.062 14.203 1 93.56 195 LEU A O 1
ATOM 1590 N N . GLY A 1 196 ? -21.734 21.984 16.453 1 91.62 196 GLY A N 1
ATOM 1591 C CA . GLY A 1 196 ? -21.312 20.594 16.5 1 91.62 196 GLY A CA 1
ATOM 1592 C C . GLY A 1 196 ? -19.797 20.453 16.547 1 91.62 196 GLY A C 1
ATOM 1593 O O . GLY A 1 196 ? -19.062 21.422 16.344 1 91.62 196 GLY A O 1
ATOM 1594 N N . MET A 1 197 ? -19.344 19.281 16.781 1 91.56 197 MET A N 1
ATOM 1595 C CA . MET A 1 197 ? -17.906 19 16.922 1 91.56 197 MET A CA 1
ATOM 1596 C C . MET A 1 197 ? -17.156 19.375 15.641 1 91.56 197 MET A C 1
ATOM 1598 O O . MET A 1 197 ? -16.125 20.047 15.703 1 91.56 197 MET A O 1
ATOM 1602 N N . ALA A 1 198 ? -17.719 18.969 14.5 1 92.94 198 ALA A N 1
ATOM 1603 C CA . ALA A 1 198 ? -17.062 19.234 13.219 1 92.94 198 ALA A CA 1
ATOM 1604 C C . ALA A 1 198 ? -17.016 20.734 12.93 1 92.94 198 ALA A C 1
ATOM 1606 O O . ALA A 1 198 ? -15.992 21.25 12.469 1 92.94 198 ALA A O 1
ATOM 1607 N N . GLY A 1 199 ? -18.141 21.375 13.164 1 94.75 199 GLY A N 1
ATOM 1608 C CA . GLY A 1 199 ? -18.172 22.828 12.992 1 94.75 199 GLY A CA 1
ATOM 1609 C C . GLY A 1 199 ? -17.188 23.547 13.883 1 94.75 199 GLY A C 1
ATOM 1610 O O . GLY A 1 199 ? -16.516 24.484 13.445 1 94.75 199 GLY A O 1
ATOM 1611 N N . ASP A 1 200 ? -17.047 23.078 15.117 1 94.62 200 ASP A N 1
ATOM 1612 C CA . ASP A 1 200 ? -16.109 23.672 16.062 1 94.62 200 ASP A CA 1
ATOM 1613 C C . ASP A 1 200 ? -14.664 23.531 15.562 1 94.62 200 ASP A C 1
ATOM 1615 O O . ASP A 1 200 ? -13.859 24.453 15.703 1 94.62 200 ASP A O 1
ATOM 1619 N N . VAL A 1 201 ? -14.391 22.422 15.047 1 94.75 201 VAL A N 1
ATOM 1620 C CA . VAL A 1 201 ? -13.055 22.156 14.531 1 94.75 201 VAL A CA 1
ATOM 1621 C C . VAL A 1 201 ? -12.727 23.141 13.414 1 94.75 201 VAL A C 1
ATOM 1623 O O . VAL A 1 201 ? -11.648 23.734 13.398 1 94.75 201 VAL A O 1
ATOM 1626 N N . VAL A 1 202 ? -13.672 23.312 12.461 1 97.25 202 VAL A N 1
ATOM 1627 C CA . VAL A 1 202 ? -13.445 24.219 11.344 1 97.25 202 VAL A CA 1
ATOM 1628 C C . VAL A 1 202 ? -13.211 25.641 11.859 1 97.25 202 VAL A C 1
ATOM 1630 O O . VAL A 1 202 ? -12.297 26.328 11.406 1 97.25 202 VAL A O 1
ATOM 1633 N N . MET A 1 203 ? -14 26 12.812 1 96.38 203 MET A N 1
ATOM 1634 C CA . MET A 1 203 ? -13.875 27.328 13.375 1 96.38 203 MET A CA 1
ATOM 1635 C C . MET A 1 203 ? -12.5 27.531 14.016 1 96.38 203 MET A C 1
ATOM 1637 O O . MET A 1 203 ? -11.875 28.578 13.836 1 96.38 203 MET A O 1
ATOM 1641 N N . ARG A 1 204 ? -12.016 26.578 14.695 1 94.19 204 ARG A N 1
ATOM 1642 C CA . ARG A 1 204 ? -10.711 26.672 15.344 1 94.19 204 ARG A CA 1
ATOM 1643 C C . ARG A 1 204 ? -9.594 26.688 14.312 1 94.19 204 ARG A C 1
ATOM 1645 O O . ARG A 1 204 ? -8.648 27.469 14.422 1 94.19 204 ARG A O 1
ATOM 1652 N N . LEU A 1 205 ? -9.703 25.875 13.32 1 96 205 LEU A N 1
ATOM 1653 C CA . LEU A 1 205 ? -8.68 25.797 12.281 1 96 205 LEU A CA 1
ATOM 1654 C C . LEU A 1 205 ? -8.625 27.094 11.477 1 96 205 LEU A C 1
ATOM 1656 O O . LEU A 1 205 ? -7.59 27.422 10.891 1 96 205 LEU A O 1
ATOM 1660 N N . CYS A 1 206 ? -9.719 27.859 11.438 1 96.62 206 CYS A N 1
ATOM 1661 C CA . CYS A 1 206 ? -9.797 29.047 10.609 1 96.62 206 CYS A CA 1
ATOM 1662 C C . CYS A 1 206 ? -9.695 30.312 11.453 1 96.62 206 CYS A C 1
ATOM 1664 O O . CYS A 1 206 ? -9.977 31.422 10.977 1 96.62 206 CYS A O 1
ATOM 1666 N N . GLU A 1 207 ? -9.32 30.188 12.641 1 93.19 207 GLU A N 1
ATOM 1667 C CA . GLU A 1 207 ? -9.289 31.312 13.57 1 93.19 207 GLU A CA 1
ATOM 1668 C C . GLU A 1 207 ? -8.367 32.438 13.062 1 93.19 207 GLU A C 1
ATOM 1670 O O . GLU A 1 207 ? -8.648 33.625 13.25 1 93.19 207 GLU A O 1
ATOM 1675 N N . ASP A 1 208 ? -7.32 32.094 12.398 1 92.5 208 ASP A N 1
ATOM 1676 C CA . ASP A 1 208 ? -6.32 33.062 11.969 1 92.5 208 ASP A CA 1
ATOM 1677 C C . ASP A 1 208 ? -6.688 33.656 10.617 1 92.5 208 ASP A C 1
ATOM 1679 O O . ASP A 1 208 ? -5.957 34.5 10.086 1 92.5 208 ASP A O 1
ATOM 1683 N N . LEU A 1 209 ? -7.812 33.312 10.047 1 94.69 209 LEU A N 1
ATOM 1684 C CA . LEU A 1 209 ? -8.219 33.781 8.734 1 94.69 209 LEU A CA 1
ATOM 1685 C C . LEU A 1 209 ? -9.266 34.875 8.852 1 94.69 209 LEU A C 1
ATOM 1687 O O . LEU A 1 209 ? -9.797 35.344 7.848 1 94.69 209 LEU A O 1
ATOM 1691 N N . GLN A 1 210 ? -9.547 35.344 9.922 1 92.56 210 GLN A N 1
ATOM 1692 C CA . GLN A 1 210 ? -10.656 36.281 10.141 1 92.56 210 GLN A CA 1
ATOM 1693 C C . GLN A 1 210 ? -10.461 37.562 9.359 1 92.56 210 GLN A C 1
ATOM 1695 O O . GLN A 1 210 ? -9.359 38.125 9.32 1 92.56 210 GLN A O 1
ATOM 1700 N N . ASP A 1 211 ? -11.508 37.906 8.695 1 90.81 211 ASP A N 1
ATOM 1701 C CA . ASP A 1 211 ? -11.672 39.188 7.988 1 90.81 211 ASP A CA 1
ATOM 1702 C C . ASP A 1 211 ? -10.641 39.344 6.871 1 90.81 211 ASP A C 1
ATOM 1704 O O . ASP A 1 211 ? -10.102 40.406 6.652 1 90.81 211 ASP A O 1
ATOM 1708 N N . GLN A 1 212 ? -10.227 38.25 6.195 1 89.81 212 GLN A N 1
ATOM 1709 C CA . GLN A 1 212 ? -9.227 38.281 5.129 1 89.81 212 GLN A CA 1
ATOM 1710 C C . GLN A 1 212 ? -9.812 37.75 3.82 1 89.81 212 GLN A C 1
ATOM 1712 O O . GLN A 1 212 ? -9.086 37.594 2.84 1 89.81 212 GLN A O 1
ATOM 1717 N N . ASN A 1 213 ? -11.078 37.5 3.826 1 90.06 213 ASN A N 1
ATOM 1718 C CA . ASN A 1 213 ? -11.836 37.094 2.65 1 90.06 213 ASN A CA 1
ATOM 1719 C C . ASN A 1 213 ? -11.281 35.812 2.049 1 90.06 213 ASN A C 1
ATOM 1721 O O . ASN A 1 213 ? -11.164 35.688 0.829 1 90.06 213 ASN A O 1
ATOM 1725 N N . HIS A 1 214 ? -10.797 35 2.885 1 95.56 214 HIS A N 1
ATOM 1726 C CA . HIS A 1 214 ? -10.352 33.688 2.445 1 95.56 214 HIS A CA 1
ATOM 1727 C C . HIS A 1 214 ? -11.531 32.75 2.174 1 95.56 214 HIS A C 1
ATOM 1729 O O . HIS A 1 214 ? -12.625 32.969 2.701 1 95.56 214 HIS A O 1
ATOM 1735 N N . LYS A 1 215 ? -11.375 31.891 1.31 1 97.56 215 LYS A N 1
ATOM 1736 C CA . LYS A 1 215 ? -12.367 30.875 0.979 1 97.56 215 LYS A CA 1
ATOM 1737 C C . LYS A 1 215 ? -11.93 29.5 1.469 1 97.56 215 LYS A C 1
ATOM 1739 O O . LYS A 1 215 ? -10.828 29.047 1.167 1 97.56 215 LYS A O 1
ATOM 1744 N N . VAL A 1 216 ? -12.766 28.906 2.217 1 98.12 216 VAL A N 1
ATOM 1745 C CA . VAL A 1 216 ? -12.43 27.609 2.809 1 98.12 216 VAL A CA 1
ATOM 1746 C C . VAL A 1 216 ? -13.406 26.547 2.303 1 98.12 216 VAL A C 1
ATOM 1748 O O . VAL A 1 216 ? -14.617 26.781 2.266 1 98.12 216 VAL A O 1
ATOM 1751 N N . PHE A 1 217 ? -12.867 25.453 1.905 1 98.31 217 PHE A N 1
ATOM 1752 C CA . PHE A 1 217 ? -13.656 24.359 1.344 1 98.31 217 PHE A CA 1
ATOM 1753 C C . PHE A 1 217 ? -13.633 23.141 2.27 1 98.31 217 PHE A C 1
ATOM 1755 O O . PHE A 1 217 ? -12.617 22.859 2.91 1 98.31 217 PHE A O 1
ATOM 1762 N N . PHE A 1 218 ? -14.711 22.406 2.393 1 97.12 218 PHE A N 1
ATOM 1763 C CA . PHE A 1 218 ? -14.766 21.219 3.227 1 97.12 218 PHE A CA 1
ATOM 1764 C C . PHE A 1 218 ? -15.859 20.266 2.746 1 97.12 218 PHE A C 1
ATOM 1766 O O . PHE A 1 218 ? -16.688 20.641 1.91 1 97.12 218 PHE A O 1
ATOM 1773 N N . ASP A 1 219 ? -15.797 19.062 3.162 1 94.88 219 ASP A N 1
ATOM 1774 C CA . ASP A 1 219 ? -16.703 18.047 2.662 1 94.88 219 ASP A CA 1
ATOM 1775 C C . ASP A 1 219 ? -17.984 17.969 3.506 1 94.88 219 ASP A C 1
ATOM 1777 O O . ASP A 1 219 ? -18.234 18.859 4.328 1 94.88 219 ASP A O 1
ATOM 1781 N N . ASN A 1 220 ? -18.797 16.938 3.252 1 94.62 220 ASN A N 1
ATOM 1782 C CA . ASN A 1 220 ? -20.125 16.859 3.836 1 94.62 220 ASN A CA 1
ATOM 1783 C C . ASN A 1 220 ? -20.062 16.469 5.312 1 94.62 220 ASN A C 1
ATOM 1785 O O . ASN A 1 220 ? -21.062 16.594 6.027 1 94.62 220 ASN A O 1
ATOM 1789 N N . PHE A 1 221 ? -18.922 16.109 5.773 1 93.5 221 PHE A N 1
ATOM 1790 C CA . PHE A 1 221 ? -18.75 15.852 7.199 1 93.5 221 PHE A CA 1
ATOM 1791 C C . PHE A 1 221 ? -18.797 17.156 7.996 1 93.5 221 PHE A C 1
ATOM 1793 O O . PHE A 1 221 ? -19.328 17.188 9.109 1 93.5 221 PHE A O 1
ATOM 1800 N N . PHE A 1 222 ? -18.266 18.156 7.398 1 96.19 222 PHE A N 1
ATOM 1801 C CA . PHE A 1 222 ? -18.109 19.422 8.094 1 96.19 222 PHE A CA 1
ATOM 1802 C C . PHE A 1 222 ? -19.234 20.375 7.738 1 96.19 222 PHE A C 1
ATOM 1804 O O . PHE A 1 222 ? -19.672 21.172 8.578 1 96.19 222 PHE A O 1
ATOM 1811 N N . CYS A 1 223 ? -19.719 20.297 6.648 1 96.62 223 CYS A N 1
ATOM 1812 C CA . CYS A 1 223 ? -20.5 21.375 6.055 1 96.62 223 CYS A CA 1
ATOM 1813 C C . CYS A 1 223 ? -21.922 21.391 6.617 1 96.62 223 CYS A C 1
ATOM 1815 O O . CYS A 1 223 ? -22.656 20.406 6.488 1 96.62 223 CYS A O 1
ATOM 1817 N N . THR A 1 224 ? -22.297 22.422 7.191 1 95.38 224 THR A N 1
ATOM 1818 C CA . THR A 1 224 ? -23.656 22.75 7.633 1 95.38 224 THR A CA 1
ATOM 1819 C C . THR A 1 224 ? -23.969 24.203 7.355 1 95.38 224 THR A C 1
ATOM 1821 O O . THR A 1 224 ? -23.078 25.031 7.238 1 95.38 224 THR A O 1
ATOM 1824 N N . ILE A 1 225 ? -25.25 24.469 7.227 1 94.5 225 ILE A N 1
ATOM 1825 C CA . ILE A 1 225 ? -25.672 25.828 6.941 1 94.5 225 ILE A CA 1
ATOM 1826 C C . ILE A 1 225 ? -25.266 26.75 8.094 1 94.5 225 ILE A C 1
ATOM 1828 O O . ILE A 1 225 ? -24.688 27.812 7.875 1 94.5 225 ILE A O 1
ATOM 1832 N N . PRO A 1 226 ? -25.438 26.312 9.344 1 95.25 226 PRO A N 1
ATOM 1833 C CA . PRO A 1 226 ? -25 27.156 10.453 1 95.25 226 PRO A CA 1
ATOM 1834 C C . PRO A 1 226 ? -23.5 27.422 10.43 1 95.25 226 PRO A C 1
ATOM 1836 O O . PRO A 1 226 ? -23.062 28.531 10.766 1 95.25 226 PRO A O 1
ATOM 1839 N N . LEU A 1 227 ? -22.703 26.531 10.062 1 96.75 227 LEU A N 1
ATOM 1840 C CA . LEU A 1 227 ? -21.266 26.734 9.977 1 96.75 227 LEU A CA 1
ATOM 1841 C C . LEU A 1 227 ? -20.938 27.781 8.93 1 96.75 227 LEU A C 1
ATOM 1843 O O . LEU A 1 227 ? -20.094 28.672 9.172 1 96.75 227 LEU A O 1
ATOM 1847 N N . LEU A 1 228 ? -21.594 27.719 7.77 1 97 228 LEU A N 1
ATOM 1848 C CA . LEU A 1 228 ? -21.359 28.688 6.707 1 97 228 LEU A CA 1
ATOM 1849 C C . LEU A 1 228 ? -21.719 30.094 7.172 1 97 228 LEU A C 1
ATOM 1851 O O . LEU A 1 228 ? -21 31.047 6.863 1 97 228 LEU A O 1
ATOM 1855 N N . GLN A 1 229 ? -22.766 30.156 7.887 1 95.94 229 GLN A N 1
ATOM 1856 C CA . GLN A 1 229 ? -23.172 31.453 8.43 1 95.94 229 GLN A CA 1
ATOM 1857 C C . GLN A 1 229 ? -22.156 31.984 9.43 1 95.94 229 GLN A C 1
ATOM 1859 O O . GLN A 1 229 ? -21.797 33.156 9.406 1 95.94 229 GLN A O 1
ATOM 1864 N N . ALA A 1 230 ? -21.719 31.125 10.281 1 96.75 230 ALA A N 1
ATOM 1865 C CA . ALA A 1 230 ? -20.734 31.5 11.289 1 96.75 230 ALA A CA 1
ATOM 1866 C C . ALA A 1 230 ? -19.438 31.984 10.641 1 96.75 230 ALA A C 1
ATOM 1868 O O . ALA A 1 230 ? -18.859 33 11.062 1 96.75 230 ALA A O 1
ATOM 1869 N N . LEU A 1 231 ? -18.969 31.281 9.703 1 97.44 231 LEU A N 1
ATOM 1870 C CA . LEU A 1 231 ? -17.766 31.656 8.977 1 97.44 231 LEU A CA 1
ATOM 1871 C C . LEU A 1 231 ? -17.953 33 8.289 1 97.44 231 LEU A C 1
ATOM 1873 O O . LEU A 1 231 ? -17.078 33.875 8.352 1 97.44 231 LEU A O 1
ATOM 1877 N N . LYS A 1 232 ? -19.047 33.156 7.664 1 96.44 232 LYS A N 1
ATOM 1878 C CA . LYS A 1 232 ? -19.344 34.406 6.969 1 96.44 232 LYS A CA 1
ATOM 1879 C C . LYS A 1 232 ? -19.312 35.594 7.934 1 96.44 232 LYS A C 1
ATOM 1881 O O . LYS A 1 232 ? -18.812 36.656 7.598 1 96.44 232 LYS A O 1
ATOM 1886 N N . HIS A 1 233 ? -19.859 35.375 9.047 1 95.38 233 HIS A N 1
ATOM 1887 C CA . HIS A 1 233 ? -19.859 36.438 10.07 1 95.38 233 HIS A CA 1
ATOM 1888 C C . HIS A 1 233 ? -18.438 36.844 10.445 1 95.38 233 HIS A C 1
ATOM 1890 O O . HIS A 1 233 ? -18.203 37.969 10.859 1 95.38 233 HIS A O 1
ATOM 1896 N N . GLN A 1 234 ? -17.516 35.938 10.289 1 95.88 234 GLN A N 1
ATOM 1897 C CA . GLN A 1 234 ? -16.125 36.219 10.617 1 95.88 234 GLN A CA 1
ATOM 1898 C C . GLN A 1 234 ? -15.344 36.656 9.383 1 95.88 234 GLN A C 1
ATOM 1900 O O . GLN A 1 234 ? -14.117 36.75 9.414 1 95.88 234 GLN A O 1
ATOM 1905 N N . GLY A 1 235 ? -16.062 36.844 8.328 1 95.38 235 GLY A N 1
ATOM 1906 C CA . GLY A 1 235 ? -15.422 37.312 7.105 1 95.38 235 GLY A CA 1
ATOM 1907 C C . GLY A 1 235 ? -14.719 36.219 6.336 1 95.38 235 GLY A C 1
ATOM 1908 O O . GLY A 1 235 ? -13.75 36.469 5.621 1 95.38 235 GLY A O 1
ATOM 1909 N N . ILE A 1 236 ? -15.047 35.031 6.523 1 96.94 236 ILE A N 1
ATOM 1910 C CA . ILE A 1 236 ? -14.523 33.844 5.824 1 96.94 236 ILE A CA 1
ATOM 1911 C C . ILE A 1 236 ? -15.617 33.219 4.961 1 96.94 236 ILE A C 1
ATOM 1913 O O . ILE A 1 236 ? -16.75 33.062 5.414 1 96.94 236 ILE A O 1
ATOM 1917 N N . PHE A 1 237 ? -15.344 32.969 3.748 1 97.12 237 PHE A N 1
ATOM 1918 C CA . PHE A 1 237 ? -16.312 32.344 2.857 1 97.12 237 PHE A CA 1
ATOM 1919 C C . PHE A 1 237 ? -16.156 30.828 2.838 1 97.12 237 PHE A C 1
ATOM 1921 O O . PHE A 1 237 ? -15.039 30.312 2.67 1 97.12 237 PHE A O 1
ATOM 1928 N N . GLY A 1 238 ? -17.203 30.125 3.076 1 97.12 238 GLY A N 1
ATOM 1929 C CA . GLY A 1 238 ? -17.156 28.672 3.096 1 97.12 238 GLY A CA 1
ATOM 1930 C C . GLY A 1 238 ? -17.922 28.047 1.948 1 97.12 238 GLY A C 1
ATOM 1931 O O . GLY A 1 238 ? -18.922 28.594 1.488 1 97.12 238 GLY A O 1
ATOM 1932 N N . THR A 1 239 ? -17.453 27 1.42 1 97.38 239 THR A N 1
ATOM 1933 C CA . THR A 1 239 ? -18.125 26.188 0.411 1 97.38 239 THR A CA 1
ATOM 1934 C C . THR A 1 239 ? -17.906 24.703 0.697 1 97.38 239 THR A C 1
ATOM 1936 O O . THR A 1 239 ? -16.797 24.281 1.03 1 97.38 239 THR A O 1
ATOM 1939 N N . GLY A 1 240 ? -18.953 23.891 0.602 1 96.88 240 GLY A N 1
ATOM 1940 C CA . GLY A 1 240 ? -18.812 22.453 0.824 1 96.88 240 GLY A CA 1
ATOM 1941 C C . GLY A 1 240 ? -19.984 21.656 0.314 1 96.88 240 GLY A C 1
ATOM 1942 O O . GLY A 1 240 ? -21.016 22.219 -0.055 1 96.88 240 GLY A O 1
ATOM 1943 N N . THR A 1 241 ? -19.828 20.422 0.171 1 96 241 THR A N 1
ATOM 1944 C CA . THR A 1 241 ? -20.938 19.531 -0.1 1 96 241 THR A CA 1
ATOM 1945 C C . THR A 1 241 ? -21.781 19.328 1.154 1 96 241 THR A C 1
ATOM 1947 O O . THR A 1 241 ? -21.266 19.328 2.27 1 96 241 THR A O 1
ATOM 1950 N N . CYS A 1 242 ? -23.047 19.312 0.949 1 94.88 242 CYS A N 1
ATOM 1951 C CA . CYS A 1 242 ? -23.953 19.172 2.084 1 94.88 242 CYS A CA 1
ATOM 1952 C C . CYS A 1 242 ? -24.859 17.969 1.912 1 94.88 242 CYS A C 1
ATOM 1954 O O . CYS A 1 242 ? -25.359 17.719 0.815 1 94.88 242 CYS A O 1
ATOM 1956 N N . ARG A 1 243 ? -25.016 17.25 3 1 92.88 243 ARG A N 1
ATOM 1957 C CA . ARG A 1 243 ? -25.969 16.141 2.992 1 92.88 243 ARG A CA 1
ATOM 1958 C C . ARG A 1 243 ? -27.406 16.641 2.936 1 92.88 243 ARG A C 1
ATOM 1960 O O . ARG A 1 243 ? -27.703 17.75 3.414 1 92.88 243 ARG A O 1
ATOM 1967 N N . LYS A 1 244 ? -28.25 15.82 2.504 1 89.12 244 LYS A N 1
ATOM 1968 C CA . LYS A 1 244 ? -29.641 16.188 2.303 1 89.12 244 LYS A CA 1
ATOM 1969 C C . LYS A 1 244 ? -30.312 16.562 3.625 1 89.12 244 LYS A C 1
ATOM 1971 O O . LYS A 1 244 ? -31.125 17.484 3.678 1 89.12 244 LYS A O 1
ATOM 1976 N N . ASN A 1 245 ? -29.953 15.891 4.641 1 88.88 245 ASN A N 1
ATOM 1977 C CA . ASN A 1 245 ? -30.609 16.094 5.934 1 88.88 245 ASN A CA 1
ATOM 1978 C C . ASN A 1 245 ? -30.078 17.328 6.648 1 88.88 245 ASN A C 1
ATOM 1980 O O . ASN A 1 245 ? -30.562 17.672 7.727 1 88.88 245 ASN A O 1
ATOM 1984 N N . ARG A 1 246 ? -29.141 18.047 6.086 1 89.62 246 ARG A N 1
ATOM 1985 C CA . ARG A 1 246 ? -28.531 19.203 6.734 1 89.62 246 ARG A CA 1
ATOM 1986 C C . ARG A 1 246 ? -28.797 20.484 5.941 1 89.62 246 ARG A C 1
ATOM 1988 O O . ARG A 1 246 ? -28.109 21.484 6.137 1 89.62 246 ARG A O 1
ATOM 1995 N N . LEU A 1 247 ? -29.703 20.438 5.125 1 89.31 247 LEU A N 1
ATOM 1996 C CA . LEU A 1 247 ? -29.969 21.562 4.238 1 89.31 247 LEU A CA 1
ATOM 1997 C C . LEU A 1 247 ? -30.953 22.531 4.883 1 89.31 247 LEU A C 1
ATOM 1999 O O . LEU A 1 247 ? -31.312 23.547 4.273 1 89.31 247 LEU A O 1
ATOM 2003 N N . HIS A 1 248 ? -31.312 22.266 6.09 1 85.25 248 HIS A N 1
ATOM 2004 C CA . HIS A 1 248 ? -32.125 23.156 6.914 1 85.25 248 HIS A CA 1
ATOM 2005 C C . HIS A 1 248 ? -33.312 23.688 6.141 1 85.25 248 HIS A C 1
ATOM 2007 O O . HIS A 1 248 ? -33.531 24.906 6.086 1 85.25 248 HIS A O 1
ATOM 2013 N N . GLY A 1 249 ? -34.062 22.859 5.363 1 83.5 249 GLY A N 1
ATOM 2014 C CA . GLY A 1 249 ? -35.312 23.266 4.707 1 83.5 249 GLY A CA 1
ATOM 2015 C C . GLY A 1 249 ? -35.094 23.641 3.252 1 83.5 249 GLY A C 1
ATOM 2016 O O . GLY A 1 249 ? -36.062 23.781 2.502 1 83.5 249 GLY A O 1
ATOM 2017 N N . ALA A 1 250 ? -33.875 23.922 2.83 1 86.94 250 ALA A N 1
ATOM 2018 C CA . ALA A 1 250 ? -33.594 24.266 1.44 1 86.94 250 ALA A CA 1
ATOM 2019 C C . ALA A 1 250 ? -34.062 23.172 0.489 1 86.94 250 ALA A C 1
ATOM 2021 O O . ALA A 1 250 ? -34.375 23.438 -0.671 1 86.94 250 ALA A O 1
ATOM 2022 N N . GLN A 1 251 ? -34.094 21.953 0.983 1 87.12 251 GLN A N 1
ATOM 2023 C CA . GLN A 1 251 ? -34.469 20.812 0.138 1 87.12 251 GLN A CA 1
ATOM 2024 C C . GLN A 1 251 ? -35.875 20.922 -0.376 1 87.12 251 GLN A C 1
ATOM 2026 O O . GLN A 1 251 ? -36.219 20.406 -1.446 1 87.12 251 GLN A O 1
ATOM 2031 N N . GLU A 1 252 ? -36.719 21.672 0.329 1 87.94 252 GLU A N 1
ATOM 2032 C CA . GLU A 1 252 ? -38.094 21.812 -0.061 1 87.94 252 GLU A CA 1
ATOM 2033 C C . GLU A 1 252 ? -38.25 22.797 -1.222 1 87.94 252 GLU A C 1
ATOM 2035 O O . GLU A 1 252 ? -39.25 22.734 -1.958 1 87.94 252 GLU A O 1
ATOM 2040 N N . LYS A 1 253 ? -37.344 23.625 -1.352 1 91.06 253 LYS A N 1
ATOM 2041 C CA . LYS A 1 253 ? -37.406 24.656 -2.377 1 91.06 253 LYS A CA 1
ATOM 2042 C C . LYS A 1 253 ? -36.656 24.25 -3.629 1 91.06 253 LYS A C 1
ATOM 2044 O O . LYS A 1 253 ? -36.719 24.938 -4.656 1 91.06 253 LYS A O 1
ATOM 2049 N N . LEU A 1 254 ? -35.938 23.203 -3.551 1 93 254 LEU A N 1
ATOM 2050 C CA . LEU A 1 254 ? -35.156 22.703 -4.68 1 93 254 LEU A CA 1
ATOM 2051 C C . LEU A 1 254 ? -35.969 21.656 -5.461 1 93 254 LEU A C 1
ATOM 2053 O O . LEU A 1 254 ? -36.875 21.031 -4.918 1 93 254 LEU A O 1
ATOM 2057 N N . LYS A 1 255 ? -35.594 21.578 -6.723 1 94 255 LYS A N 1
ATOM 2058 C CA . LYS A 1 255 ? -36.188 20.5 -7.523 1 94 255 LYS A CA 1
ATOM 2059 C C . LYS A 1 255 ? -35.844 19.141 -6.945 1 94 255 LYS A C 1
ATOM 2061 O O . LYS A 1 255 ? -34.75 18.938 -6.422 1 94 255 LYS A O 1
ATOM 2066 N N . THR A 1 256 ? -36.781 18.234 -7.129 1 92.44 256 THR A N 1
ATOM 2067 C CA . THR A 1 256 ? -36.562 16.875 -6.625 1 92.44 256 THR A CA 1
ATOM 2068 C C . THR A 1 256 ? -35.562 16.125 -7.508 1 92.44 256 THR A C 1
ATOM 2070 O O . THR A 1 256 ? -35.281 16.547 -8.633 1 92.44 256 THR A O 1
ATOM 2073 N N . GLU A 1 257 ? -34.969 15.117 -6.895 1 90.88 257 GLU A N 1
ATOM 2074 C CA . GLU A 1 257 ? -34.031 14.281 -7.648 1 90.88 257 GLU A CA 1
ATOM 2075 C C . GLU A 1 257 ? -34.688 13.727 -8.906 1 90.88 257 GLU A C 1
ATOM 2077 O O . GLU A 1 257 ? -34.062 13.648 -9.961 1 90.88 257 GLU A O 1
ATOM 2082 N N . LYS A 1 258 ? -35.969 13.273 -8.805 1 92.25 258 LYS A N 1
ATOM 2083 C CA . LYS A 1 258 ? -36.719 12.727 -9.945 1 92.25 258 LYS A CA 1
ATOM 2084 C C . LYS A 1 258 ? -36.844 13.75 -11.062 1 92.25 258 LYS A C 1
ATOM 2086 O O . LYS A 1 258 ? -36.656 13.414 -12.242 1 92.25 258 LYS A O 1
ATOM 2091 N N . GLN A 1 259 ? -37.156 14.977 -10.695 1 93.38 259 GLN A N 1
ATOM 2092 C CA . GLN A 1 259 ? -37.312 16.047 -11.672 1 93.38 259 GLN A CA 1
ATOM 2093 C C . GLN A 1 259 ? -35.969 16.312 -12.383 1 93.38 259 GLN A C 1
ATOM 2095 O O . GLN A 1 259 ? -35.938 16.5 -13.602 1 93.38 259 GLN A O 1
ATOM 2100 N N . LEU A 1 260 ? -34.906 16.281 -11.641 1 93.5 260 LEU A N 1
ATOM 2101 C CA . LEU A 1 260 ? -33.594 16.562 -12.211 1 93.5 260 LEU A CA 1
ATOM 2102 C C . LEU A 1 260 ? -33.156 15.43 -13.133 1 93.5 260 LEU A C 1
ATOM 2104 O O . LEU A 1 260 ? -32.562 15.68 -14.18 1 93.5 260 LEU A O 1
ATOM 2108 N N . LYS A 1 261 ? -33.406 14.227 -12.719 1 90.56 261 LYS A N 1
ATOM 2109 C CA . LYS A 1 261 ? -33.062 13.078 -13.562 1 90.56 261 LYS A CA 1
ATOM 2110 C C . LYS A 1 261 ? -33.781 13.164 -14.906 1 90.56 261 LYS A C 1
ATOM 2112 O O . LYS A 1 261 ? -33.219 12.82 -15.945 1 90.56 261 LYS A O 1
ATOM 2117 N N . LYS A 1 262 ? -35.031 13.648 -14.859 1 91.94 262 LYS A N 1
ATOM 2118 C CA . LYS A 1 262 ? -35.812 13.812 -16.078 1 91.94 262 LYS A CA 1
ATOM 2119 C C . LYS A 1 262 ? -35.188 14.891 -16.969 1 91.94 262 LYS A C 1
ATOM 2121 O O . LYS A 1 262 ? -35.219 14.781 -18.203 1 91.94 262 LYS A O 1
ATOM 2126 N N . GLU A 1 263 ? -34.719 15.898 -16.406 1 92.44 263 GLU A N 1
ATOM 2127 C CA . GLU A 1 263 ? -34.094 17 -17.141 1 92.44 263 GLU A CA 1
ATOM 2128 C C . GLU A 1 263 ? -32.75 16.594 -17.719 1 92.44 263 GLU A C 1
ATOM 2130 O O . GLU A 1 263 ? -32.25 17.219 -18.672 1 92.44 263 GLU A O 1
ATOM 2135 N N . GLY A 1 264 ? -32.188 15.562 -17.172 1 88.75 264 GLY A N 1
ATOM 2136 C CA . GLY A 1 264 ? -30.953 15.031 -17.734 1 88.75 264 GLY A CA 1
ATOM 2137 C C . GLY A 1 264 ? -29.719 15.398 -16.922 1 88.75 264 GLY A C 1
ATOM 2138 O O . GLY A 1 264 ? -29.781 16.25 -16.031 1 88.75 264 GLY A O 1
ATOM 2139 N N . ARG A 1 265 ? -28.656 14.773 -17.266 1 90.06 265 ARG A N 1
ATOM 2140 C CA . ARG A 1 265 ? -27.391 15.008 -16.594 1 90.06 265 ARG A CA 1
ATOM 2141 C C . ARG A 1 265 ? -26.906 16.438 -16.828 1 90.06 265 ARG A C 1
ATOM 2143 O O . ARG A 1 265 ? -26.984 16.953 -17.953 1 90.06 265 ARG A O 1
ATOM 2150 N N . GLY A 1 266 ? -26.484 17.156 -15.75 1 90.81 266 GLY A N 1
ATOM 2151 C CA . GLY A 1 266 ? -26.062 18.547 -15.844 1 90.81 266 GLY A CA 1
ATOM 2152 C C . GLY A 1 266 ? -27.125 19.516 -15.336 1 90.81 266 GLY A C 1
ATOM 2153 O O . GLY A 1 266 ? -26.859 20.703 -15.172 1 90.81 266 GLY A O 1
ATOM 2154 N N . SER A 1 267 ? -28.312 19.109 -15.102 1 92.88 267 SER A N 1
ATOM 2155 C CA . SER A 1 267 ? -29.391 19.953 -14.602 1 92.88 267 SER A CA 1
ATOM 2156 C C . SER A 1 267 ? -29.047 20.5 -13.211 1 92.88 267 SER A C 1
ATOM 2158 O O . SER A 1 267 ? -28.312 19.875 -12.453 1 92.88 267 SER A O 1
ATOM 2160 N N . VAL A 1 268 ? -29.578 21.703 -12.938 1 94.31 268 VAL A N 1
ATOM 2161 C CA . VAL A 1 268 ? -29.219 22.406 -11.703 1 94.31 268 VAL A CA 1
ATOM 2162 C C . VAL A 1 268 ? -30.469 23.047 -11.094 1 94.31 268 VAL A C 1
ATOM 2164 O O . VAL A 1 268 ? -31.406 23.406 -11.812 1 94.31 268 VAL A O 1
ATOM 2167 N N . SER A 1 269 ? -30.562 23.047 -9.852 1 94.62 269 SER A N 1
ATOM 2168 C CA . SER A 1 269 ? -31.531 23.797 -9.055 1 94.62 269 SER A CA 1
ATOM 2169 C C . SER A 1 269 ? -30.859 24.547 -7.922 1 94.62 269 SER A C 1
ATOM 2171 O O . SER A 1 269 ? -29.969 24.016 -7.246 1 94.62 269 SER A O 1
ATOM 2173 N N . VAL A 1 270 ? -31.25 25.859 -7.723 1 94.12 270 VAL A N 1
ATOM 2174 C CA . VAL A 1 270 ? -30.531 26.703 -6.777 1 94.12 270 VAL A CA 1
ATOM 2175 C C . VAL A 1 270 ? -31.516 27.438 -5.871 1 94.12 270 VAL A C 1
ATOM 2177 O O . VAL A 1 270 ? -32.625 27.797 -6.305 1 94.12 270 VAL A O 1
ATOM 2180 N N . VAL A 1 271 ? -31.156 27.5 -4.664 1 94.25 271 VAL A N 1
ATOM 2181 C CA . VAL A 1 271 ? -31.906 28.297 -3.697 1 94.25 271 VAL A CA 1
ATOM 2182 C C . VAL A 1 271 ? -30.938 29.125 -2.85 1 94.25 271 VAL A C 1
ATOM 2184 O O . VAL A 1 271 ? -29.859 28.641 -2.484 1 94.25 271 VAL A O 1
ATOM 2187 N N . THR A 1 272 ? -31.25 30.359 -2.592 1 93.44 272 THR A N 1
ATOM 2188 C CA . THR A 1 272 ? -30.438 31.234 -1.774 1 93.44 272 THR A CA 1
ATOM 2189 C C . THR A 1 272 ? -31.219 31.75 -0.568 1 93.44 272 THR A C 1
ATOM 2191 O O . THR A 1 272 ? -32.375 32.156 -0.702 1 93.44 272 THR A O 1
ATOM 2194 N N . SER A 1 273 ? -30.562 31.656 0.534 1 90.5 273 SER A N 1
ATOM 2195 C CA . SER A 1 273 ? -31.219 32.094 1.76 1 90.5 273 SER A CA 1
ATOM 2196 C C . SER A 1 273 ? -31.094 33.625 1.918 1 90.5 273 SER A C 1
ATOM 2198 O O . SER A 1 273 ? -30.391 34.281 1.139 1 90.5 273 SER A O 1
ATOM 2200 N N . ALA A 1 274 ? -31.766 34.094 2.934 1 87.88 274 ALA A N 1
ATOM 2201 C CA . ALA A 1 274 ? -31.734 35.531 3.248 1 87.88 274 ALA A CA 1
ATOM 2202 C C . ALA A 1 274 ? -30.344 35.938 3.695 1 87.88 274 ALA A C 1
ATOM 2204 O O . ALA A 1 274 ? -29.953 37.094 3.504 1 87.88 274 ALA A O 1
ATOM 2205 N N . GLN A 1 275 ? -29.609 35.062 4.258 1 88.56 275 GLN A N 1
ATOM 2206 C CA . GLN A 1 275 ? -28.25 35.344 4.734 1 88.56 275 GLN A CA 1
ATOM 2207 C C . GLN A 1 275 ? -27.219 35.125 3.631 1 88.56 275 GLN A C 1
ATOM 2209 O O . GLN A 1 275 ? -26.016 35.094 3.896 1 88.56 275 GLN A O 1
ATOM 2214 N N . ASN A 1 276 ? -27.703 34.938 2.439 1 91.38 276 ASN A N 1
ATOM 2215 C CA . ASN A 1 276 ? -26.875 34.844 1.246 1 91.38 276 ASN A CA 1
ATOM 2216 C C . ASN A 1 276 ? -26.078 33.531 1.239 1 91.38 276 ASN A C 1
ATOM 2218 O O . ASN A 1 276 ? -24.875 33.531 0.943 1 91.38 276 ASN A O 1
ATOM 2222 N N . ILE A 1 277 ? -26.625 32.531 1.744 1 94.62 277 ILE A N 1
ATOM 2223 C CA . ILE A 1 277 ? -26.109 31.203 1.568 1 94.62 277 ILE A CA 1
ATOM 2224 C C . ILE A 1 277 ? -26.828 30.5 0.411 1 94.62 277 ILE A C 1
ATOM 2226 O O . ILE A 1 277 ? -28.047 30.438 0.389 1 94.62 277 ILE A O 1
ATOM 2230 N N . THR A 1 278 ? -26.109 30.094 -0.519 1 95.38 278 THR A N 1
ATOM 2231 C CA . THR A 1 278 ? -26.672 29.5 -1.719 1 95.38 278 THR A CA 1
ATOM 2232 C C . THR A 1 278 ? -26.484 27.984 -1.708 1 95.38 278 THR A C 1
ATOM 2234 O O . THR A 1 278 ? -25.375 27.484 -1.471 1 95.38 278 THR A O 1
ATOM 2237 N N . VAL A 1 279 ? -27.516 27.219 -1.889 1 95.62 279 VAL A N 1
ATOM 2238 C CA . VAL A 1 279 ? -27.484 25.766 -2.049 1 95.62 279 VAL A CA 1
ATOM 2239 C C . VAL A 1 279 ? -27.75 25.406 -3.506 1 95.62 279 VAL A C 1
ATOM 2241 O O . VAL A 1 279 ? -28.781 25.781 -4.062 1 95.62 279 VAL A O 1
ATOM 2244 N N . THR A 1 280 ? -26.828 24.797 -4.102 1 95.12 280 THR A N 1
ATOM 2245 C CA . THR A 1 280 ? -26.922 24.375 -5.492 1 95.12 280 THR A CA 1
ATOM 2246 C C . THR A 1 280 ? -27.047 22.859 -5.586 1 95.12 280 THR A C 1
ATOM 2248 O O . THR A 1 280 ? -26.156 22.141 -5.145 1 95.12 280 THR A O 1
ATOM 2251 N N . ARG A 1 281 ? -28.156 22.375 -6.113 1 95.06 281 ARG A N 1
ATOM 2252 C CA . ARG A 1 281 ? -28.344 20.953 -6.422 1 95.06 281 ARG A CA 1
ATOM 2253 C C . ARG A 1 281 ? -27.969 20.672 -7.871 1 95.06 281 ARG A C 1
ATOM 2255 O O . ARG A 1 281 ? -28.484 21.297 -8.797 1 95.06 281 ARG A O 1
ATOM 2262 N N . TRP A 1 282 ? -27.016 19.766 -8.047 1 94.38 282 TRP A N 1
ATOM 2263 C CA . TRP A 1 282 ? -26.484 19.453 -9.367 1 94.38 282 TRP A CA 1
ATOM 2264 C C . TRP A 1 282 ? -26.594 17.969 -9.664 1 94.38 282 TRP A C 1
ATOM 2266 O O . TRP A 1 282 ? -26.234 17.125 -8.82 1 94.38 282 TRP A O 1
ATOM 2276 N N . MET A 1 283 ? -27.094 17.688 -10.867 1 93.31 283 MET A N 1
ATOM 2277 C CA . MET A 1 283 ? -27.25 16.297 -11.273 1 93.31 283 MET A CA 1
ATOM 2278 C C . MET A 1 283 ? -26.094 15.867 -12.156 1 93.31 283 MET A C 1
ATOM 2280 O O . MET A 1 283 ? -25.922 16.359 -13.273 1 93.31 283 MET A O 1
ATOM 2284 N N . ASP A 1 284 ? -25.234 14.969 -11.703 1 90.5 284 ASP A N 1
ATOM 2285 C CA . ASP A 1 284 ? -24.234 14.266 -12.5 1 90.5 284 ASP A CA 1
ATOM 2286 C C . ASP A 1 284 ? -24.547 12.781 -12.609 1 90.5 284 ASP A C 1
ATOM 2288 O O . ASP A 1 284 ? -25.625 12.406 -13.094 1 90.5 284 ASP A O 1
ATOM 2292 N N . SER A 1 285 ? -23.656 11.898 -12.141 1 86.5 285 SER A N 1
ATOM 2293 C CA . SER A 1 285 ? -24.031 10.492 -12.016 1 86.5 285 SER A CA 1
ATOM 2294 C C . SER A 1 285 ? -24.984 10.281 -10.844 1 86.5 285 SER A C 1
ATOM 2296 O O . SER A 1 285 ? -25.797 9.359 -10.867 1 86.5 285 SER A O 1
ATOM 2298 N N . SER A 1 286 ? -24.844 11.18 -9.875 1 89.75 286 SER A N 1
ATOM 2299 C CA . SER A 1 286 ? -25.75 11.297 -8.734 1 89.75 286 SER A CA 1
ATOM 2300 C C . SER A 1 286 ? -25.984 12.758 -8.359 1 89.75 286 SER A C 1
ATOM 2302 O O . SER A 1 286 ? -25.328 13.656 -8.906 1 89.75 286 SER A O 1
ATOM 2304 N N . VAL A 1 287 ? -26.922 12.969 -7.523 1 93.5 287 VAL A N 1
ATOM 2305 C CA . VAL A 1 287 ? -27.25 14.328 -7.105 1 93.5 287 VAL A CA 1
ATOM 2306 C C . VAL A 1 287 ? -26.25 14.797 -6.055 1 93.5 287 VAL A C 1
ATOM 2308 O O . VAL A 1 287 ? -25.906 14.047 -5.133 1 93.5 287 VAL A O 1
ATOM 2311 N N . ILE A 1 288 ? -25.781 15.992 -6.258 1 94 288 ILE A N 1
ATOM 2312 C CA . ILE A 1 288 ? -24.859 16.609 -5.305 1 94 288 ILE A CA 1
ATOM 2313 C C . ILE A 1 288 ? -25.438 17.938 -4.816 1 94 288 ILE A C 1
ATOM 2315 O O . ILE A 1 288 ? -26.031 18.688 -5.602 1 94 288 ILE A O 1
ATOM 2319 N N . HIS A 1 289 ? -25.344 18.234 -3.561 1 95.5 289 HIS A N 1
ATOM 2320 C CA . HIS A 1 289 ? -25.719 19.516 -2.984 1 95.5 289 HIS A CA 1
ATOM 2321 C C . HIS A 1 289 ? -24.5 20.328 -2.584 1 95.5 289 HIS A C 1
ATOM 2323 O O . HIS A 1 289 ? -23.719 19.906 -1.726 1 95.5 289 HIS A O 1
ATOM 2329 N N . MET A 1 290 ? -24.359 21.484 -3.217 1 95.62 290 MET A N 1
ATOM 2330 C CA . MET A 1 290 ? -23.297 22.406 -2.861 1 95.62 290 MET A CA 1
ATOM 2331 C C . MET A 1 290 ? -23.844 23.609 -2.086 1 95.62 290 MET A C 1
ATOM 2333 O O . MET A 1 290 ? -24.781 24.266 -2.535 1 95.62 290 MET A O 1
ATOM 2337 N N . ALA A 1 291 ? -23.328 23.797 -0.906 1 96.44 291 ALA A N 1
ATOM 2338 C CA . ALA A 1 291 ? -23.672 24.984 -0.131 1 96.44 291 ALA A CA 1
ATOM 2339 C C . ALA A 1 291 ? -22.5 25.969 -0.071 1 96.44 291 ALA A C 1
ATOM 2341 O O . ALA A 1 291 ? -21.359 25.562 0.145 1 96.44 291 ALA A O 1
ATOM 2342 N N . SER A 1 292 ? -22.797 27.203 -0.302 1 96.69 292 SER A N 1
ATOM 2343 C CA . SER A 1 292 ? -21.734 28.172 -0.367 1 96.69 292 SER A CA 1
ATOM 2344 C C . SER A 1 292 ? -22.203 29.547 0.12 1 96.69 292 SER A C 1
ATOM 2346 O O . SER A 1 292 ? -23.359 29.922 -0.073 1 96.69 292 SER A O 1
ATOM 2348 N N . SER A 1 293 ? -21.25 30.25 0.719 1 95.88 293 SER A N 1
ATOM 2349 C CA . SER A 1 293 ? -21.516 31.625 1.117 1 95.88 293 SER A CA 1
ATOM 2350 C C . SER A 1 293 ? -20.969 32.625 0.097 1 95.88 293 SER A C 1
ATOM 2352 O O . SER A 1 293 ? -21.078 33.812 0.276 1 95.88 293 SER A O 1
ATOM 2354 N N . CYS A 1 294 ? -20.391 32.125 -1.023 1 89.88 294 CYS A N 1
ATOM 2355 C CA . CYS A 1 294 ? -19.781 33.094 -1.943 1 89.88 294 CYS A CA 1
ATOM 2356 C C . CYS A 1 294 ? -20.047 32.688 -3.391 1 89.88 294 CYS A C 1
ATOM 2358 O O . CYS A 1 294 ? -19.844 33.5 -4.305 1 89.88 294 CYS A O 1
ATOM 2360 N N . THR A 1 295 ? -20.391 31.484 -3.602 1 83.56 295 THR A N 1
ATOM 2361 C CA . THR A 1 295 ? -20.531 31.062 -4.988 1 83.56 295 THR A CA 1
ATOM 2362 C C . THR A 1 295 ? -21.875 30.359 -5.188 1 83.56 295 THR A C 1
ATOM 2364 O O . THR A 1 295 ? -22.5 29.906 -4.223 1 83.56 295 THR A O 1
ATOM 2367 N N . GLY A 1 296 ? -22.297 30.438 -6.391 1 81.88 296 GLY A N 1
ATOM 2368 C CA . GLY A 1 296 ? -23.516 29.734 -6.809 1 81.88 296 GLY A CA 1
ATOM 2369 C C . GLY A 1 296 ? -23.359 29.047 -8.156 1 81.88 296 GLY A C 1
ATOM 2370 O O . GLY A 1 296 ? -22.438 28.266 -8.367 1 81.88 296 GLY A O 1
ATOM 2371 N N . VAL A 1 297 ? -24.266 29.359 -8.992 1 80.44 297 VAL A N 1
ATOM 2372 C CA . VAL A 1 297 ? -24.312 28.656 -10.266 1 80.44 297 VAL A CA 1
ATOM 2373 C C . VAL A 1 297 ? -23.453 29.375 -11.297 1 80.44 297 VAL A C 1
ATOM 2375 O O . VAL A 1 297 ? -22.688 28.734 -12.023 1 80.44 297 VAL A O 1
ATOM 2378 N N . SER A 1 298 ? -23.422 30.562 -11.336 1 82.12 298 SER A N 1
ATOM 2379 C CA . SER A 1 298 ? -22.781 31.312 -12.406 1 82.12 298 SER A CA 1
ATOM 2380 C C . SER A 1 298 ? -21.375 31.734 -12.023 1 82.12 298 SER A C 1
ATOM 2382 O O . SER A 1 298 ? -21.109 32.062 -10.867 1 82.12 298 SER A O 1
ATOM 2384 N N . PRO A 1 299 ? -20.516 31.578 -13.039 1 80.31 299 PRO A N 1
ATOM 2385 C CA . PRO A 1 299 ? -20.594 31.141 -14.43 1 80.31 299 PRO A CA 1
ATOM 2386 C C . PRO A 1 299 ? -20.516 29.609 -14.57 1 80.31 299 PRO A C 1
ATOM 2388 O O . PRO A 1 299 ? -19.688 28.969 -13.922 1 80.31 299 PRO A O 1
ATOM 2391 N N . THR A 1 300 ? -21.391 29.172 -15.375 1 82.31 300 THR A N 1
ATOM 2392 C CA . THR A 1 300 ? -21.406 27.734 -15.609 1 82.31 300 THR A CA 1
ATOM 2393 C C . THR A 1 300 ? -20.328 27.344 -16.625 1 82.31 300 THR A C 1
ATOM 2395 O O . THR A 1 300 ? -19.922 28.156 -17.453 1 82.31 300 THR A O 1
ATOM 2398 N N . ASP A 1 301 ? -19.672 26.219 -16.406 1 86.12 301 ASP A N 1
ATOM 2399 C CA . ASP A 1 301 ? -18.75 25.672 -17.406 1 86.12 301 ASP A CA 1
ATOM 2400 C C . ASP A 1 301 ? -19.094 24.219 -17.734 1 86.12 301 ASP A C 1
ATOM 2402 O O . ASP A 1 301 ? -20.125 23.703 -17.312 1 86.12 301 ASP A O 1
ATOM 2406 N N . GLU A 1 302 ? -18.344 23.688 -18.734 1 89.12 302 GLU A N 1
ATOM 2407 C CA . GLU A 1 302 ? -18.562 22.297 -19.156 1 89.12 302 GLU A CA 1
ATOM 2408 C C . GLU A 1 302 ? -17.484 21.375 -18.625 1 89.12 302 GLU A C 1
ATOM 2410 O O . GLU A 1 302 ? -16.297 21.719 -18.625 1 89.12 302 GLU A O 1
ATOM 2415 N N . ALA A 1 303 ? -17.922 20.312 -18.062 1 88.5 303 ALA A N 1
ATOM 2416 C CA . ALA A 1 303 ? -17 19.281 -17.594 1 88.5 303 ALA A CA 1
ATOM 2417 C C . ALA A 1 303 ? -17.125 18 -18.391 1 88.5 303 ALA A C 1
ATOM 2419 O O . ALA A 1 303 ? -18.234 17.609 -18.781 1 88.5 303 ALA A O 1
ATOM 2420 N N . GLU A 1 304 ? -16.062 17.406 -18.719 1 88.06 304 GLU A N 1
ATOM 2421 C CA . GLU A 1 304 ? -16.062 16.109 -19.391 1 88.06 304 GLU A CA 1
ATOM 2422 C C . GLU A 1 304 ? -16.281 14.977 -18.375 1 88.06 304 GLU A C 1
ATOM 2424 O O . GLU A 1 304 ? -15.516 14.828 -17.422 1 88.06 304 GLU A O 1
ATOM 2429 N N . ARG A 1 305 ? -17.375 14.281 -18.609 1 86.81 305 ARG A N 1
ATOM 2430 C CA . ARG A 1 305 ? -17.734 13.195 -17.703 1 86.81 305 ARG A CA 1
ATOM 2431 C C . ARG A 1 305 ? -17.953 11.898 -18.469 1 86.81 305 ARG A C 1
ATOM 2433 O O . ARG A 1 305 ? -18.547 11.898 -19.547 1 86.81 305 ARG A O 1
ATOM 2440 N N . TRP A 1 306 ? -17.484 10.758 -18 1 83 306 TRP A N 1
ATOM 2441 C CA . TRP A 1 306 ? -17.641 9.445 -18.609 1 83 306 TRP A CA 1
ATOM 2442 C C . TRP A 1 306 ? -19.078 8.938 -18.438 1 83 306 TRP A C 1
ATOM 2444 O O . TRP A 1 306 ? -19.641 9.016 -17.344 1 83 306 TRP A O 1
ATOM 2454 N N . SER A 1 307 ? -19.656 8.531 -19.562 1 82.69 307 SER A N 1
ATOM 2455 C CA . SER A 1 307 ? -20.953 7.863 -19.531 1 82.69 307 SER A CA 1
ATOM 2456 C C . SER A 1 307 ? -20.797 6.355 -19.703 1 82.69 307 SER A C 1
ATOM 2458 O O . SER A 1 307 ? -20.406 5.875 -20.75 1 82.69 307 SER A O 1
ATOM 2460 N N . LYS A 1 308 ? -21.047 5.602 -18.656 1 77.12 308 LYS A N 1
ATOM 2461 C CA . LYS A 1 308 ? -21 4.145 -18.719 1 77.12 308 LYS A CA 1
ATOM 2462 C C . LYS A 1 308 ? -21.969 3.6 -19.75 1 77.12 308 LYS A C 1
ATOM 2464 O O . LYS A 1 308 ? -21.656 2.648 -20.469 1 77.12 308 LYS A O 1
ATOM 2469 N N . LYS A 1 309 ? -23.188 4.25 -19.734 1 78.62 309 LYS A N 1
ATOM 2470 C CA . LYS A 1 309 ? -24.25 3.832 -20.641 1 78.62 309 LYS A CA 1
ATOM 2471 C C . LYS A 1 309 ? -23.828 4.016 -22.094 1 78.62 309 LYS A C 1
ATOM 2473 O O . LYS A 1 309 ? -23.969 3.1 -22.906 1 78.62 309 LYS A O 1
ATOM 2478 N N . GLU A 1 310 ? -23.234 5.121 -22.328 1 82.62 310 GLU A N 1
ATOM 2479 C CA . GLU A 1 310 ? -22.875 5.449 -23.703 1 82.62 310 GLU A CA 1
ATOM 2480 C C . GLU A 1 310 ? -21.422 5.066 -24 1 82.62 310 GLU A C 1
ATOM 2482 O O . GLU A 1 310 ? -21 5.098 -25.156 1 82.62 310 GLU A O 1
ATOM 2487 N N . LYS A 1 311 ? -20.672 4.66 -22.906 1 83.56 311 LYS A N 1
ATOM 2488 C CA . LYS A 1 311 ? -19.281 4.27 -23.031 1 83.56 311 LYS A CA 1
ATOM 2489 C C . LYS A 1 311 ? -18.453 5.352 -23.734 1 83.56 311 LYS A C 1
ATOM 2491 O O . LYS A 1 311 ? -17.672 5.059 -24.641 1 83.56 311 LYS A O 1
ATOM 2496 N N . LYS A 1 312 ? -18.812 6.598 -23.578 1 86.56 312 LYS A N 1
ATOM 2497 C CA . LYS A 1 312 ? -18.078 7.738 -24.141 1 86.56 312 LYS A CA 1
ATOM 2498 C C . LYS A 1 312 ? -18.047 8.898 -23.141 1 86.56 312 LYS A C 1
ATOM 2500 O O . LYS A 1 312 ? -18.766 8.891 -22.141 1 86.56 312 LYS A O 1
ATOM 2505 N N . MET A 1 313 ? -17.219 9.867 -23.406 1 90.12 313 MET A N 1
ATOM 2506 C CA . MET A 1 313 ? -17.156 11.086 -22.609 1 90.12 313 MET A CA 1
ATOM 2507 C C . MET A 1 313 ? -18.25 12.07 -23.016 1 90.12 313 MET A C 1
ATOM 2509 O O . MET A 1 313 ? -18.453 12.305 -24.219 1 90.12 313 MET A O 1
ATOM 2513 N N . LEU A 1 314 ? -18.969 12.562 -22.109 1 87.81 314 LEU A N 1
ATOM 2514 C CA . LEU A 1 314 ? -20.016 13.555 -22.359 1 87.81 314 LEU A CA 1
ATOM 2515 C C . LEU A 1 314 ? -19.625 14.906 -21.766 1 87.81 314 LEU A C 1
ATOM 2517 O O . LEU A 1 314 ? -18.922 14.977 -20.766 1 87.81 314 LEU A O 1
ATOM 2521 N N . LYS A 1 315 ? -20.062 15.93 -22.406 1 90.06 315 LYS A N 1
ATOM 2522 C CA . LYS A 1 315 ? -19.938 17.281 -21.859 1 90.06 315 LYS A CA 1
ATOM 2523 C C . LYS A 1 315 ? -21.141 17.641 -21.016 1 90.06 315 LYS A C 1
ATOM 2525 O O . LYS A 1 315 ? -22.281 17.641 -21.5 1 90.06 315 LYS A O 1
ATOM 2530 N N . VAL A 1 316 ? -20.922 17.844 -19.797 1 91.5 316 VAL A N 1
ATOM 2531 C CA . VAL A 1 316 ? -22 18.141 -18.859 1 91.5 316 VAL A CA 1
ATOM 2532 C C . VAL A 1 316 ? -21.812 19.547 -18.281 1 91.5 316 VAL A C 1
ATOM 2534 O O . VAL A 1 316 ? -20.703 19.938 -17.922 1 91.5 316 VAL A O 1
ATOM 2537 N N . GLN A 1 317 ? -22.906 20.344 -18.234 1 91.31 317 GLN A N 1
ATOM 2538 C CA . GLN A 1 317 ? -22.844 21.672 -17.625 1 91.31 317 GLN A CA 1
ATOM 2539 C C . GLN A 1 317 ? -22.578 21.562 -16.125 1 91.31 317 GLN A C 1
ATOM 2541 O O . GLN A 1 317 ? -23.203 20.766 -15.43 1 91.31 317 GLN A O 1
ATOM 2546 N N . ARG A 1 318 ? -21.641 22.312 -15.641 1 92.69 318 ARG A N 1
ATOM 2547 C CA . ARG A 1 318 ? -21.219 22.281 -14.242 1 92.69 318 ARG A CA 1
ATOM 2548 C C . ARG A 1 318 ? -21.328 23.656 -13.609 1 92.69 318 ARG A C 1
ATOM 2550 O O . ARG A 1 318 ? -20.797 24.641 -14.133 1 92.69 318 ARG A O 1
ATOM 2557 N N . PRO A 1 319 ? -22.078 23.781 -12.531 1 93.69 319 PRO A N 1
ATOM 2558 C CA . PRO A 1 319 ? -22.156 25.078 -11.836 1 93.69 319 PRO A CA 1
ATOM 2559 C C . PRO A 1 319 ? -20.812 25.531 -11.289 1 93.69 319 PRO A C 1
ATOM 2561 O O . PRO A 1 319 ? -19.938 24.703 -11.016 1 93.69 319 PRO A O 1
ATOM 2564 N N . PHE A 1 320 ? -20.688 26.781 -11.07 1 93.56 320 PHE A N 1
ATOM 2565 C CA . PHE A 1 320 ? -19.438 27.406 -10.648 1 93.56 320 PHE A CA 1
ATOM 2566 C C . PHE A 1 320 ? -19.031 26.906 -9.273 1 93.56 320 PHE A C 1
ATOM 2568 O O . PHE A 1 320 ? -17.844 26.703 -9.016 1 93.56 320 PHE A O 1
ATOM 2575 N N . ALA A 1 321 ? -19.969 26.734 -8.422 1 93.25 321 ALA A N 1
ATOM 2576 C CA . ALA A 1 321 ? -19.672 26.281 -7.066 1 93.25 321 ALA A CA 1
ATOM 2577 C C . ALA A 1 321 ? -18.984 24.906 -7.094 1 93.25 321 ALA A C 1
ATOM 2579 O O . ALA A 1 321 ? -18.031 24.672 -6.336 1 93.25 321 ALA A O 1
ATOM 2580 N N . VAL A 1 322 ? -19.406 24.078 -7.988 1 93.88 322 VAL A N 1
ATOM 2581 C CA . VAL A 1 322 ? -18.844 22.734 -8.109 1 93.88 322 VAL A CA 1
ATOM 2582 C C . VAL A 1 322 ? -17.438 22.828 -8.688 1 93.88 322 VAL A C 1
ATOM 2584 O O . VAL A 1 322 ? -16.531 22.125 -8.234 1 93.88 322 VAL A O 1
ATOM 2587 N N . LYS A 1 323 ? -17.281 23.641 -9.672 1 93.44 323 LYS A N 1
ATOM 2588 C CA . LYS A 1 323 ? -15.969 23.828 -10.273 1 93.44 323 LYS A CA 1
ATOM 2589 C C . LYS A 1 323 ? -14.945 24.281 -9.234 1 93.44 323 LYS A C 1
ATOM 2591 O O . LYS A 1 323 ? -13.859 23.719 -9.125 1 93.44 323 LYS A O 1
ATOM 2596 N N . LEU A 1 324 ? -15.32 25.297 -8.508 1 93.69 324 LEU A N 1
ATOM 2597 C CA . LEU A 1 324 ? -14.43 25.859 -7.492 1 93.69 324 LEU A CA 1
ATOM 2598 C C . LEU A 1 324 ? -14.109 24.828 -6.426 1 93.69 324 LEU A C 1
ATOM 2600 O O . LEU A 1 324 ? -12.961 24.703 -5.988 1 93.69 324 LEU A O 1
ATOM 2604 N N . TYR A 1 325 ? -15.117 24.141 -6.039 1 95.62 325 TYR A N 1
ATOM 2605 C CA . TYR A 1 325 ? -14.938 23.094 -5.039 1 95.62 325 TYR A CA 1
ATOM 2606 C C . TYR A 1 325 ? -13.961 22.031 -5.531 1 95.62 325 TYR A C 1
ATOM 2608 O O . TYR A 1 325 ? -13.023 21.672 -4.816 1 95.62 325 TYR A O 1
ATOM 2616 N N . ASN A 1 326 ? -14.133 21.547 -6.73 1 92.62 326 ASN A N 1
ATOM 2617 C CA . ASN A 1 326 ? -13.273 20.516 -7.297 1 92.62 326 ASN A CA 1
ATOM 2618 C C . ASN A 1 326 ? -11.828 20.984 -7.426 1 92.62 326 ASN A C 1
ATOM 2620 O O . ASN A 1 326 ? -10.898 20.203 -7.27 1 92.62 326 ASN A O 1
ATOM 2624 N N . GLN A 1 327 ? -11.695 22.156 -7.641 1 94.19 327 GLN A N 1
ATOM 2625 C CA . GLN A 1 327 ? -10.367 22.734 -7.867 1 94.19 327 GLN A CA 1
ATOM 2626 C C . GLN A 1 327 ? -9.617 22.922 -6.555 1 94.19 327 GLN A C 1
ATOM 2628 O O . GLN A 1 327 ? -8.391 22.797 -6.516 1 94.19 327 GLN A O 1
ATOM 2633 N N . HIS A 1 328 ? -10.328 23.188 -5.445 1 95.88 328 HIS A N 1
ATOM 2634 C CA . HIS A 1 328 ? -9.594 23.719 -4.293 1 95.88 328 HIS A CA 1
ATOM 2635 C C . HIS A 1 328 ? -9.812 22.828 -3.064 1 95.88 328 HIS A C 1
ATOM 2637 O O . HIS A 1 328 ? -9.195 23.062 -2.02 1 95.88 328 HIS A O 1
ATOM 2643 N N . MET A 1 329 ? -10.617 21.75 -3.156 1 96.56 329 MET A N 1
ATOM 2644 C CA . MET A 1 329 ? -10.867 20.859 -2.023 1 96.56 329 MET A CA 1
ATOM 2645 C C . MET A 1 329 ? -9.711 19.891 -1.825 1 96.56 329 MET A C 1
ATOM 2647 O O . MET A 1 329 ? -9.578 19.281 -0.761 1 96.56 329 MET A O 1
ATOM 2651 N N . GLY A 1 330 ? -8.75 19.766 -2.678 1 94.25 330 GLY A N 1
ATOM 2652 C CA . GLY A 1 330 ? -7.766 18.703 -2.688 1 94.25 330 GLY A CA 1
ATOM 2653 C C . GLY A 1 330 ? -6.484 19.062 -1.954 1 94.25 330 GLY A C 1
ATOM 2654 O O . GLY A 1 330 ? -5.477 18.359 -2.078 1 94.25 330 GLY A O 1
ATOM 2655 N N . GLY A 1 331 ? -6.461 20.141 -1.198 1 93.31 331 GLY A N 1
ATOM 2656 C CA . GLY A 1 331 ? -5.23 20.562 -0.549 1 93.31 331 GLY A CA 1
ATOM 2657 C C . GLY A 1 331 ? -4.68 19.531 0.419 1 93.31 331 GLY A C 1
ATOM 2658 O O . GLY A 1 331 ? -3.488 19.219 0.386 1 93.31 331 GLY A O 1
ATOM 2659 N N . VAL A 1 332 ? -5.496 19.016 1.277 1 94.44 332 VAL A N 1
ATOM 2660 C CA . VAL A 1 332 ? -5.074 18.031 2.275 1 94.44 332 VAL A CA 1
ATOM 2661 C C . VAL A 1 332 ? -4.664 16.734 1.584 1 94.44 332 VAL A C 1
ATOM 2663 O O . VAL A 1 332 ? -3.678 16.109 1.971 1 94.44 332 VAL A O 1
ATOM 2666 N N . ASP A 1 333 ? -5.398 16.375 0.581 1 91.25 333 ASP A N 1
ATOM 2667 C CA . ASP A 1 333 ? -5.055 15.188 -0.188 1 91.25 333 ASP A CA 1
ATOM 2668 C C . ASP A 1 333 ? -3.691 15.344 -0.86 1 91.25 333 ASP A C 1
ATOM 2670 O O . ASP A 1 333 ? -2.922 14.383 -0.94 1 91.25 333 ASP A O 1
ATOM 2674 N N . GLN A 1 334 ? -3.518 16.484 -1.406 1 89.88 334 GLN A N 1
ATOM 2675 C CA . GLN A 1 334 ? -2.221 16.766 -2.016 1 89.88 334 GLN A CA 1
ATOM 2676 C C . GLN A 1 334 ? -1.094 16.625 -0.996 1 89.88 334 GLN A C 1
ATOM 2678 O O . GLN A 1 334 ? -0.049 16.031 -1.295 1 89.88 334 GLN A O 1
ATOM 2683 N N . MET A 1 335 ? -1.281 17.156 0.094 1 90.69 335 MET A N 1
ATOM 2684 C CA . MET A 1 335 ? -0.319 17.031 1.186 1 90.69 335 MET A CA 1
ATOM 2685 C C . MET A 1 335 ? -0.077 15.57 1.541 1 90.69 335 MET A C 1
ATOM 2687 O O . MET A 1 335 ? 1.07 15.133 1.651 1 90.69 335 MET A O 1
ATOM 2691 N N . ASP A 1 336 ? -1.093 14.828 1.71 1 90 336 ASP A N 1
ATOM 2692 C CA . ASP A 1 336 ? -1 13.414 2.049 1 90 336 ASP A CA 1
ATOM 2693 C C . ASP A 1 336 ? -0.23 12.641 0.979 1 90 336 ASP A C 1
ATOM 2695 O O . ASP A 1 336 ? 0.539 11.727 1.295 1 90 336 ASP A O 1
ATOM 2699 N N . GLN A 1 337 ? -0.51 12.992 -0.236 1 87 337 GLN A N 1
ATOM 2700 C CA . GLN A 1 337 ? 0.173 12.328 -1.343 1 87 337 GLN A CA 1
ATOM 2701 C C . GLN A 1 337 ? 1.679 12.578 -1.285 1 87 337 GLN A C 1
ATOM 2703 O O . GLN A 1 337 ? 2.471 11.672 -1.554 1 87 337 GLN A O 1
ATOM 2708 N N . MET A 1 338 ? 2.027 13.758 -0.962 1 84.81 338 MET A N 1
ATOM 2709 C CA . MET A 1 338 ? 3.445 14.102 -0.868 1 84.81 338 MET A CA 1
ATOM 2710 C C . MET A 1 338 ? 4.125 13.297 0.239 1 84.81 338 MET A C 1
ATOM 2712 O O . MET A 1 338 ? 5.223 12.773 0.048 1 84.81 338 MET A O 1
ATOM 2716 N N . VAL A 1 339 ? 3.48 13.211 1.312 1 87.75 339 VAL A N 1
ATOM 2717 C CA . VAL A 1 339 ? 4.027 12.461 2.439 1 87.75 339 VAL A CA 1
ATOM 2718 C C . VAL A 1 339 ? 4.117 10.977 2.084 1 87.75 339 VAL A C 1
ATOM 2720 O O . VAL A 1 339 ? 5.105 10.312 2.41 1 87.75 339 VAL A O 1
ATOM 2723 N N . ALA A 1 340 ? 3.119 10.516 1.431 1 86.75 340 ALA A N 1
ATOM 2724 C CA . ALA A 1 340 ? 3.033 9.102 1.09 1 86.75 340 ALA A CA 1
ATOM 2725 C C . ALA A 1 340 ? 4.105 8.711 0.078 1 86.75 340 ALA A C 1
ATOM 2727 O O . ALA A 1 340 ? 4.445 7.535 -0.058 1 86.75 340 ALA A O 1
ATOM 2728 N N . THR A 1 341 ? 4.594 9.641 -0.656 1 85.44 341 THR A N 1
ATOM 2729 C CA . THR A 1 341 ? 5.609 9.359 -1.662 1 85.44 341 THR A CA 1
ATOM 2730 C C . THR A 1 341 ? 6.898 8.875 -1.006 1 85.44 341 THR A C 1
ATOM 2732 O O . THR A 1 341 ? 7.566 7.977 -1.528 1 85.44 341 THR A O 1
ATOM 2735 N N . TYR A 1 342 ? 7.281 9.469 0.094 1 87.75 342 TYR A N 1
ATOM 2736 C CA . TYR A 1 342 ? 8.461 9.07 0.845 1 87.75 342 TYR A CA 1
ATOM 2737 C C . TYR A 1 342 ? 8.156 8.953 2.332 1 87.75 342 TYR A C 1
ATOM 2739 O O . TYR A 1 342 ? 8.695 9.703 3.145 1 87.75 342 TYR A O 1
ATOM 2747 N N . PRO A 1 343 ? 7.418 7.961 2.65 1 87.81 343 PRO A N 1
ATOM 2748 C CA . PRO A 1 343 ? 6.977 7.848 4.043 1 87.81 343 PRO A CA 1
ATOM 2749 C C . PRO A 1 343 ? 8.055 7.285 4.961 1 87.81 343 PRO A C 1
ATOM 2751 O O . PRO A 1 343 ? 8.984 6.621 4.492 1 87.81 343 PRO A O 1
ATOM 2754 N N . HIS A 1 344 ? 7.906 7.68 6.18 1 86.19 344 HIS A N 1
ATOM 2755 C CA . HIS A 1 344 ? 8.703 7.012 7.199 1 86.19 344 HIS A CA 1
ATOM 2756 C C . HIS A 1 344 ? 8.156 5.621 7.508 1 86.19 344 HIS A C 1
ATOM 2758 O O . HIS A 1 344 ? 6.984 5.477 7.863 1 86.19 344 HIS A O 1
ATOM 2764 N N . ARG A 1 345 ? 8.93 4.594 7.305 1 80.44 345 ARG A N 1
ATOM 2765 C CA . ARG A 1 345 ? 8.406 3.232 7.348 1 80.44 345 ARG A CA 1
ATOM 2766 C C . ARG A 1 345 ? 8.859 2.506 8.609 1 80.44 345 ARG A C 1
ATOM 2768 O O . ARG A 1 345 ? 8.477 1.355 8.836 1 80.44 345 ARG A O 1
ATOM 2775 N N . ARG A 1 346 ? 9.547 3.123 9.422 1 80.38 346 ARG A N 1
ATOM 2776 C CA . ARG A 1 346 ? 10.016 2.432 10.617 1 80.38 346 ARG A CA 1
ATOM 2777 C C . ARG A 1 346 ? 8.867 2.188 11.594 1 80.38 346 ARG A C 1
ATOM 2779 O O . ARG A 1 346 ? 8.133 3.117 11.938 1 80.38 346 ARG A O 1
ATOM 2786 N N . ARG A 1 347 ? 8.719 0.976 11.898 1 78.44 347 ARG A N 1
ATOM 2787 C CA . ARG A 1 347 ? 7.703 0.618 12.875 1 78.44 347 ARG A CA 1
ATOM 2788 C C . ARG A 1 347 ? 8.148 0.975 14.289 1 78.44 347 ARG A C 1
ATOM 2790 O O . ARG A 1 347 ? 9.32 0.802 14.633 1 78.44 347 ARG A O 1
ATOM 2797 N N . ASN A 1 348 ? 7.363 1.672 14.93 1 82.25 348 ASN A N 1
ATOM 2798 C CA . ASN A 1 348 ? 7.617 2.051 16.312 1 82.25 348 ASN A CA 1
ATOM 2799 C C . ASN A 1 348 ? 6.391 1.821 17.188 1 82.25 348 ASN A C 1
ATOM 2801 O O . ASN A 1 348 ? 5.277 2.215 16.828 1 82.25 348 ASN A O 1
ATOM 2805 N N . LYS A 1 349 ? 6.617 1.215 18.312 1 86 349 LYS A N 1
ATOM 2806 C CA . LYS A 1 349 ? 5.508 0.943 19.234 1 86 349 LYS A CA 1
ATOM 2807 C C . LYS A 1 349 ? 5.047 2.219 19.922 1 86 349 LYS A C 1
ATOM 2809 O O . LYS A 1 349 ? 3.9 2.307 20.375 1 86 349 LYS A O 1
ATOM 2814 N N . ARG A 1 350 ? 5.984 3.123 20.094 1 92 350 ARG A N 1
ATOM 2815 C CA . ARG A 1 350 ? 5.621 4.406 20.688 1 92 350 ARG A CA 1
ATOM 2816 C C . ARG A 1 350 ? 4.934 5.309 19.672 1 92 350 ARG A C 1
ATOM 2818 O O . ARG A 1 350 ? 5.59 5.863 18.781 1 92 350 ARG A O 1
ATOM 2825 N N . TRP A 1 351 ? 3.662 5.531 19.844 1 93 351 TRP A N 1
ATOM 2826 C CA . TRP A 1 351 ? 2.832 6.215 18.859 1 93 351 TRP A CA 1
ATOM 2827 C C . TRP A 1 351 ? 3.307 7.648 18.656 1 93 351 TRP A C 1
ATOM 2829 O O . TRP A 1 351 ? 3.225 8.18 17.547 1 93 351 TRP A O 1
ATOM 2839 N N . TYR A 1 352 ? 3.748 8.344 19.734 1 94.69 352 TYR A N 1
ATOM 2840 C CA . TYR A 1 352 ? 4.105 9.75 19.625 1 94.69 352 TYR A CA 1
ATOM 2841 C C . TYR A 1 352 ? 5.383 9.922 18.812 1 94.69 352 TYR A C 1
ATOM 2843 O O . TYR A 1 352 ? 5.633 11 18.25 1 94.69 352 TYR A O 1
ATOM 2851 N N . ILE A 1 353 ? 6.227 8.883 18.719 1 94.88 353 ILE A N 1
ATOM 2852 C CA . ILE A 1 353 ? 7.395 8.922 17.844 1 94.88 353 ILE A CA 1
ATOM 2853 C C . ILE A 1 353 ? 6.953 8.859 16.375 1 94.88 353 ILE A C 1
ATOM 2855 O O . ILE A 1 353 ? 7.527 9.531 15.523 1 94.88 353 ILE A O 1
ATOM 2859 N N . ARG A 1 354 ? 5.945 8.07 16.109 1 93.56 354 ARG A N 1
ATOM 2860 C CA . ARG A 1 354 ? 5.367 8.008 14.773 1 93.56 354 ARG A CA 1
ATOM 2861 C C . ARG A 1 354 ? 4.809 9.367 14.359 1 93.56 354 ARG A C 1
ATOM 2863 O O . ARG A 1 354 ? 5.016 9.805 13.227 1 93.56 354 ARG A O 1
ATOM 2870 N N . VAL A 1 355 ? 4.141 9.961 15.266 1 94.88 355 VAL A N 1
ATOM 2871 C CA . VAL A 1 355 ? 3.588 11.289 15.008 1 94.88 355 VAL A CA 1
ATOM 2872 C C . VAL A 1 355 ? 4.719 12.273 14.719 1 94.88 355 VAL A C 1
ATOM 2874 O O . VAL A 1 355 ? 4.637 13.062 13.773 1 94.88 355 VAL A O 1
ATOM 2877 N N . PHE A 1 356 ? 5.754 12.219 15.5 1 95.5 356 PHE A N 1
ATOM 2878 C CA . PHE A 1 356 ? 6.902 13.102 15.328 1 95.5 356 PHE A CA 1
ATOM 2879 C C . PHE A 1 356 ? 7.484 12.969 13.93 1 95.5 356 PHE A C 1
ATOM 2881 O O . PHE A 1 356 ? 7.656 13.961 13.227 1 95.5 356 PHE A O 1
ATOM 2888 N N . PHE A 1 357 ? 7.762 11.789 13.508 1 93.81 357 PHE A N 1
ATOM 2889 C CA . PHE A 1 357 ? 8.422 11.594 12.219 1 93.81 357 PHE A CA 1
ATOM 2890 C C . PHE A 1 357 ? 7.477 11.938 11.07 1 93.81 357 PHE A C 1
ATOM 2892 O O . PHE A 1 357 ? 7.918 12.414 10.023 1 93.81 357 PHE A O 1
ATOM 2899 N N . HIS A 1 358 ? 6.215 11.703 11.242 1 93.12 358 HIS A N 1
ATOM 2900 C CA . HIS A 1 358 ? 5.266 12.109 10.211 1 93.12 358 HIS A CA 1
ATOM 2901 C C . HIS A 1 358 ? 5.301 13.617 9.992 1 93.12 358 HIS A C 1
ATOM 2903 O O . HIS A 1 358 ? 5.379 14.086 8.852 1 93.12 358 HIS A O 1
ATOM 2909 N N . PHE A 1 359 ? 5.301 14.328 11.047 1 91.56 359 PHE A N 1
ATOM 2910 C CA . PHE A 1 359 ? 5.344 15.781 10.945 1 91.56 359 PHE A CA 1
ATOM 2911 C C . PHE A 1 359 ? 6.715 16.25 10.461 1 91.56 359 PHE A C 1
ATOM 2913 O O . PHE A 1 359 ? 6.82 17.25 9.758 1 91.56 359 PHE A O 1
ATOM 2920 N N . HIS A 1 360 ? 7.695 15.531 10.875 1 87.44 360 HIS A N 1
ATOM 2921 C CA . HIS A 1 360 ? 9.031 15.828 10.375 1 87.44 360 HIS A CA 1
ATOM 2922 C C . HIS A 1 360 ? 9.078 15.742 8.852 1 87.44 360 HIS A C 1
ATOM 2924 O O . HIS A 1 360 ? 9.672 16.609 8.195 1 87.44 360 HIS A O 1
ATOM 2930 N N . LEU A 1 361 ? 8.469 14.758 8.305 1 84.81 361 LEU A N 1
ATOM 2931 C CA . LEU A 1 361 ? 8.406 14.609 6.852 1 84.81 361 LEU A CA 1
ATOM 2932 C C . LEU A 1 361 ? 7.57 15.727 6.23 1 84.81 361 LEU A C 1
ATOM 2934 O O . LEU A 1 361 ? 7.938 16.281 5.191 1 84.81 361 LEU A O 1
ATOM 2938 N N . LEU A 1 362 ? 6.5 16 6.859 1 83.31 362 LEU A N 1
ATOM 2939 C CA . LEU A 1 362 ? 5.633 17.078 6.379 1 83.31 362 LEU A CA 1
ATOM 2940 C C . LEU A 1 362 ? 6.391 18.391 6.305 1 83.31 362 LEU A C 1
ATOM 2942 O O . LEU A 1 362 ? 6.227 19.156 5.344 1 83.31 362 LEU A O 1
ATOM 2946 N N . TRP A 1 363 ? 7.199 18.516 7.168 1 76.81 363 TRP A N 1
ATOM 2947 C CA . TRP A 1 363 ? 7.996 19.734 7.238 1 76.81 363 TRP A CA 1
ATOM 2948 C C . TRP A 1 363 ? 8.93 19.859 6.039 1 76.81 363 TRP A C 1
ATOM 2950 O O . TRP A 1 363 ? 9.055 20.922 5.441 1 76.81 363 TRP A O 1
ATOM 2960 N N . THR A 1 364 ? 9.453 18.766 5.727 1 72.69 364 THR A N 1
ATOM 2961 C CA . THR A 1 364 ? 10.359 18.75 4.586 1 72.69 364 THR A CA 1
ATOM 2962 C C . THR A 1 364 ? 9.617 19.078 3.297 1 72.69 364 THR A C 1
ATOM 2964 O O . THR A 1 364 ? 10.117 19.828 2.451 1 72.69 364 THR A O 1
ATOM 2967 N N . LEU A 1 365 ? 8.469 18.688 3.307 1 72.44 365 LEU A N 1
ATOM 2968 C CA . LEU A 1 365 ? 7.637 18.906 2.125 1 72.44 365 LEU A CA 1
ATOM 2969 C C . LEU A 1 365 ? 7.168 20.344 2.045 1 72.44 365 LEU A C 1
ATOM 2971 O O . LEU A 1 365 ? 7.168 20.953 0.966 1 72.44 365 LEU A O 1
ATOM 2975 N N . MET A 1 366 ? 6.793 20.922 3.186 1 74.38 366 MET A N 1
ATOM 2976 C CA . MET A 1 366 ? 6.328 22.297 3.246 1 74.38 366 MET A CA 1
ATOM 2977 C C . MET A 1 366 ? 7.441 23.266 2.852 1 74.38 366 MET A C 1
ATOM 2979 O O . MET A 1 366 ? 7.184 24.297 2.229 1 74.38 366 MET A O 1
ATOM 2983 N N . SER A 1 367 ? 8.633 22.75 3.162 1 68 367 SER A N 1
ATOM 2984 C CA . SER A 1 367 ? 9.789 23.562 2.822 1 68 367 SER A CA 1
ATOM 2985 C C . SER A 1 367 ? 10.086 23.516 1.327 1 68 367 SER A C 1
ATOM 2987 O O . SER A 1 367 ? 10.641 24.469 0.765 1 68 367 SER A O 1
ATOM 2989 N N . GLY A 1 368 ? 9.703 22.344 0.696 1 62.38 368 GLY A N 1
ATOM 2990 C CA . GLY A 1 368 ? 9.992 22.109 -0.712 1 62.38 368 GLY A CA 1
ATOM 2991 C C . GLY A 1 368 ? 8.82 22.453 -1.619 1 62.38 368 GLY A C 1
ATOM 2992 O O . GLY A 1 368 ? 8.867 22.188 -2.822 1 62.38 368 GLY A O 1
ATOM 2993 N N . ASN A 1 369 ? 7.73 22.781 -1.057 1 58.62 369 ASN A N 1
ATOM 2994 C CA . ASN A 1 369 ? 6.484 22.953 -1.797 1 58.62 369 ASN A CA 1
ATOM 2995 C C . ASN A 1 369 ? 6.699 23.766 -3.076 1 58.62 369 ASN A C 1
ATOM 2997 O O . ASN A 1 369 ? 5.996 23.562 -4.066 1 58.62 369 ASN A O 1
ATOM 3001 N N . GLU A 1 370 ? 7.75 24.422 -2.992 1 59.22 370 GLU A N 1
ATOM 3002 C CA . GLU A 1 370 ? 8.016 25.172 -4.219 1 59.22 370 GLU A CA 1
ATOM 3003 C C . GLU A 1 370 ? 9.062 24.453 -5.078 1 59.22 370 GLU A C 1
ATOM 3005 O O . GLU A 1 370 ? 9.312 24.875 -6.215 1 59.22 370 GLU A O 1
ATOM 3010 N N . ALA A 1 371 ? 9.406 23.312 -4.527 1 60.34 371 ALA A N 1
ATOM 3011 C CA . ALA A 1 371 ? 10.484 22.641 -5.25 1 60.34 371 ALA A CA 1
ATOM 3012 C C . ALA A 1 371 ? 9.93 21.719 -6.332 1 60.34 371 ALA A C 1
ATOM 3014 O O . ALA A 1 371 ? 8.875 21.109 -6.152 1 60.34 371 ALA A O 1
ATOM 3015 N N . LYS A 1 372 ? 10.43 21.844 -7.504 1 62.22 372 LYS A N 1
ATOM 3016 C CA . LYS A 1 372 ? 10.016 21.062 -8.664 1 62.22 372 LYS A CA 1
ATOM 3017 C C . LYS A 1 372 ? 10.258 19.562 -8.438 1 62.22 372 LYS A C 1
ATOM 3019 O O . LYS A 1 372 ? 9.508 18.734 -8.938 1 62.22 372 LYS A O 1
ATOM 3024 N N . ASP A 1 373 ? 11.219 19.25 -7.516 1 80.56 373 ASP A N 1
ATOM 3025 C CA . ASP A 1 373 ? 11.539 17.844 -7.277 1 80.56 373 ASP A CA 1
ATOM 3026 C C . ASP A 1 373 ? 11.695 17.562 -5.781 1 80.56 373 ASP A C 1
ATOM 3028 O O . ASP A 1 373 ? 12.719 17.922 -5.184 1 80.56 373 ASP A O 1
ATOM 3032 N N . LEU A 1 374 ? 10.688 16.984 -5.211 1 81.25 374 LEU A N 1
ATOM 3033 C CA . LEU A 1 374 ? 10.617 16.688 -3.781 1 81.25 374 LEU A CA 1
ATOM 3034 C C . LEU A 1 374 ? 11.797 15.828 -3.344 1 81.25 374 LEU A C 1
ATOM 3036 O O . LEU A 1 374 ? 12.352 16.031 -2.262 1 81.25 374 LEU A O 1
ATOM 3040 N N . LEU A 1 375 ? 12.156 14.906 -4.164 1 84.81 375 LEU A N 1
ATOM 3041 C CA . LEU A 1 375 ? 13.273 14.023 -3.84 1 84.81 375 LEU A CA 1
ATOM 3042 C C . LEU A 1 375 ? 14.57 14.812 -3.725 1 84.81 375 LEU A C 1
ATOM 3044 O O . LEU A 1 375 ? 15.336 14.625 -2.779 1 84.81 375 LEU A O 1
ATOM 3048 N N . HIS A 1 376 ? 14.781 15.648 -4.66 1 82.06 376 HIS A N 1
ATOM 3049 C CA . HIS A 1 376 ? 15.984 16.469 -4.641 1 82.06 376 HIS A CA 1
ATOM 3050 C C . HIS A 1 376 ? 16.016 17.375 -3.406 1 82.06 376 HIS A C 1
ATOM 3052 O O . HIS A 1 376 ? 17.078 17.547 -2.789 1 82.06 376 HIS A O 1
ATOM 3058 N N . PHE A 1 377 ? 14.922 17.906 -3.15 1 82.31 377 PHE A N 1
ATOM 3059 C CA . PHE A 1 377 ? 14.828 18.766 -1.979 1 82.31 377 PHE A CA 1
ATOM 3060 C C . PHE A 1 377 ? 15.156 17.984 -0.708 1 82.31 377 PHE A C 1
ATOM 3062 O O . PHE A 1 377 ? 15.953 18.438 0.114 1 82.31 377 PHE A O 1
ATOM 3069 N N . LYS A 1 378 ? 14.57 16.891 -0.579 1 83.94 378 LYS A N 1
ATOM 3070 C CA . LYS A 1 378 ? 14.789 16.047 0.594 1 83.94 378 LYS A CA 1
ATOM 3071 C C . LYS A 1 378 ? 16.25 15.594 0.689 1 83.94 378 LYS A C 1
ATOM 3073 O O . LYS A 1 378 ? 16.844 15.656 1.762 1 83.94 378 LYS A O 1
ATOM 3078 N N . ALA A 1 379 ? 16.75 15.133 -0.403 1 85.12 379 ALA A N 1
ATOM 3079 C CA . ALA A 1 379 ? 18.125 14.664 -0.438 1 85.12 379 ALA A CA 1
ATOM 3080 C C . ALA A 1 379 ? 19.094 15.789 -0.095 1 85.12 379 ALA A C 1
ATOM 3082 O O . ALA A 1 379 ? 20.062 15.578 0.645 1 85.12 379 ALA A O 1
ATOM 3083 N N . SER A 1 380 ? 18.812 16.953 -0.577 1 83.06 380 SER A N 1
ATOM 3084 C CA . SER A 1 380 ? 19.656 18.109 -0.304 1 83.06 380 SER A CA 1
ATOM 3085 C C . SER A 1 380 ? 19.578 18.516 1.164 1 83.06 380 SER A C 1
ATOM 3087 O O . SER A 1 380 ? 20.594 18.859 1.771 1 83.06 380 SER A O 1
ATOM 3089 N N . THR A 1 381 ? 18.406 18.453 1.663 1 83.69 381 THR A N 1
ATOM 3090 C CA . THR A 1 381 ? 18.219 18.812 3.062 1 83.69 381 THR A CA 1
ATOM 3091 C C . THR A 1 381 ? 18.906 17.797 3.982 1 83.69 381 THR A C 1
ATOM 3093 O O . THR A 1 381 ? 19.484 18.188 5.004 1 83.69 381 THR A O 1
ATOM 3096 N N . ALA A 1 382 ? 18.844 16.547 3.59 1 84.62 382 ALA A N 1
ATOM 3097 C CA . ALA A 1 382 ? 19.391 15.477 4.41 1 84.62 382 ALA A CA 1
ATOM 3098 C C . ALA A 1 382 ? 20.922 15.547 4.473 1 84.62 382 ALA A C 1
ATOM 3100 O O . ALA A 1 382 ? 21.531 15.148 5.473 1 84.62 382 ALA A O 1
ATOM 3101 N N . ARG A 1 383 ? 21.672 15.898 3.365 1 75.88 383 ARG A N 1
ATOM 3102 C CA . ARG A 1 383 ? 23.125 15.852 3.234 1 75.88 383 ARG A CA 1
ATOM 3103 C C . ARG A 1 383 ? 23.781 17 3.994 1 75.88 383 ARG A C 1
ATOM 3105 O O . ARG A 1 383 ? 24.953 16.922 4.355 1 75.88 383 ARG A O 1
ATOM 3112 N N . ARG A 1 384 ? 23.344 18.078 4.027 1 59.38 384 ARG A N 1
ATOM 3113 C CA . ARG A 1 384 ? 24.094 19.219 4.566 1 59.38 384 ARG A CA 1
ATOM 3114 C C . ARG A 1 384 ? 24.453 18.984 6.031 1 59.38 384 ARG A C 1
ATOM 3116 O O . ARG A 1 384 ? 23.578 18.875 6.883 1 59.38 384 ARG A O 1
ATOM 3123 N N . PRO A 1 385 ? 25.75 18.609 6.16 1 46.75 385 PRO A N 1
ATOM 3124 C CA . PRO A 1 385 ? 26.594 18.203 7.289 1 46.75 385 PRO A CA 1
ATOM 3125 C C . PRO A 1 385 ? 26.422 19.109 8.508 1 46.75 385 PRO A C 1
ATOM 3127 O O . PRO A 1 385 ? 26.047 20.281 8.367 1 46.75 385 PRO A O 1
ATOM 3130 N N . SER A 1 386 ? 26.109 18.578 9.578 1 42.97 386 SER A N 1
ATOM 3131 C CA . SER A 1 386 ? 26.688 19.094 10.82 1 42.97 386 SER A CA 1
ATOM 3132 C C . SER A 1 386 ? 28.109 19.594 10.602 1 42.97 386 SER A C 1
ATOM 3134 O O . SER A 1 386 ? 28.891 18.969 9.875 1 42.97 386 SER A O 1
ATOM 3136 N N . ALA A 1 387 ? 28.406 20.781 10.609 1 37.88 387 ALA A N 1
ATOM 3137 C CA . ALA A 1 387 ? 29.734 21.328 10.828 1 37.88 387 ALA A CA 1
ATOM 3138 C C . ALA A 1 387 ? 30.625 20.328 11.555 1 37.88 387 ALA A C 1
ATOM 3140 O O . ALA A 1 387 ? 31.781 20.625 11.883 1 37.88 387 ALA A O 1
ATOM 3141 N N . THR A 1 388 ? 30.094 19.438 12.367 1 39.25 388 THR A N 1
ATOM 3142 C CA . THR A 1 388 ? 31.016 18.75 13.266 1 39.25 388 THR A CA 1
ATOM 3143 C C . THR A 1 388 ? 31.812 17.688 12.508 1 39.25 388 THR A C 1
ATOM 3145 O O . THR A 1 388 ? 31.234 16.906 11.75 1 39.25 388 THR A O 1
ATOM 3148 N N . PRO A 1 389 ? 33.125 17.766 12.492 1 38.81 389 PRO A N 1
ATOM 3149 C CA . PRO A 1 389 ? 34.125 16.844 11.977 1 38.81 389 PRO A CA 1
ATOM 3150 C C . PRO A 1 389 ? 33.75 15.375 12.172 1 38.81 389 PRO A C 1
ATOM 3152 O O . PRO A 1 389 ? 33.094 15.039 13.164 1 38.81 389 PRO A O 1
ATOM 3155 N N . PRO A 1 390 ? 33.625 14.547 11.133 1 40.41 390 PRO A N 1
ATOM 3156 C CA . PRO A 1 390 ? 33.312 13.117 11.289 1 40.41 390 PRO A CA 1
ATOM 3157 C C . PRO A 1 390 ? 34 12.516 12.523 1 40.41 390 PRO A C 1
ATOM 3159 O O . PRO A 1 390 ? 35.125 12.836 12.836 1 40.41 390 PRO A O 1
ATOM 3162 N N . LEU A 1 391 ? 33.344 12.211 13.5 1 39.53 391 LEU A N 1
ATOM 3163 C CA . LEU A 1 391 ? 34 11.445 14.547 1 39.53 391 LEU A CA 1
ATOM 3164 C C . LEU A 1 391 ? 34.969 10.438 13.93 1 39.53 391 LEU A C 1
ATOM 3166 O O . LEU A 1 391 ? 34.812 10.055 12.773 1 39.53 391 LEU A O 1
ATOM 3170 N N . VAL A 1 392 ? 35.906 9.812 14.773 1 37.84 392 VAL A N 1
ATOM 3171 C CA . VAL A 1 392 ? 36.938 8.836 14.508 1 37.84 392 VAL A CA 1
ATOM 3172 C C . VAL A 1 392 ? 36.406 7.688 13.664 1 37.84 392 VAL A C 1
ATOM 3174 O O . VAL A 1 392 ? 35.438 7.031 14.062 1 37.84 392 VAL A O 1
ATOM 3177 N N . LYS A 1 393 ? 36.562 7.617 12.461 1 39 393 LYS A N 1
ATOM 3178 C CA . LYS A 1 393 ? 36.281 6.598 11.453 1 39 393 LYS A CA 1
ATOM 3179 C C . LYS A 1 393 ? 36.594 5.199 11.992 1 39 393 LYS A C 1
ATOM 3181 O O . LYS A 1 393 ? 37.75 4.852 12.234 1 39 393 LYS A O 1
ATOM 3186 N N . ARG A 1 394 ? 35.875 4.48 12.781 1 34.59 394 ARG A N 1
ATOM 3187 C CA . ARG A 1 394 ? 36.156 3.061 12.898 1 34.59 394 ARG A CA 1
ATOM 3188 C C . ARG A 1 394 ? 35.969 2.344 11.57 1 34.59 394 ARG A C 1
ATOM 3190 O O . ARG A 1 394 ? 34.938 2.502 10.914 1 34.59 394 ARG A O 1
ATOM 3197 N N . ARG A 1 395 ? 36.938 1.931 10.781 1 32.53 395 ARG A N 1
ATOM 3198 C CA . ARG A 1 395 ? 37 1.121 9.562 1 32.53 395 ARG A CA 1
ATOM 3199 C C . ARG A 1 395 ? 36 -0.044 9.656 1 32.53 395 ARG A C 1
ATOM 3201 O O . ARG A 1 395 ? 36.062 -0.827 10.609 1 32.53 395 ARG A O 1
ATOM 3208 N N . ALA A 1 396 ? 34.938 -0.075 9.062 1 41 396 ALA A N 1
ATOM 3209 C CA . ALA A 1 396 ? 34 -1.189 9 1 41 396 ALA A CA 1
ATOM 3210 C C . ALA A 1 396 ? 34.688 -2.451 8.477 1 41 396 ALA A C 1
ATOM 3212 O O . ALA A 1 396 ? 35.312 -2.428 7.426 1 41 396 ALA A O 1
ATOM 3213 N N . VAL A 1 397 ? 35 -3.518 9.172 1 39.53 397 VAL A N 1
ATOM 3214 C CA . VAL A 1 397 ? 35.5 -4.805 8.711 1 39.53 397 VAL A CA 1
ATOM 3215 C C . VAL A 1 397 ? 34.5 -5.422 7.715 1 39.53 397 VAL A C 1
ATOM 3217 O O . VAL A 1 397 ? 33.375 -5.703 8.062 1 39.53 397 VAL A O 1
ATOM 3220 N N . VAL A 1 398 ? 34.656 -5.125 6.574 1 43.91 398 VAL A N 1
ATOM 3221 C CA . VAL A 1 398 ? 33.844 -5.719 5.496 1 43.91 398 VAL A CA 1
ATOM 3222 C C . VAL A 1 398 ? 33.938 -7.238 5.578 1 43.91 398 VAL A C 1
ATOM 3224 O O . VAL A 1 398 ? 35.031 -7.812 5.594 1 43.91 398 VAL A O 1
ATOM 3227 N N . LYS A 1 399 ? 32.969 -7.914 5.984 1 48.88 399 LYS A N 1
ATOM 3228 C CA . LYS A 1 399 ? 32.938 -9.375 5.906 1 48.88 399 LYS A CA 1
ATOM 3229 C C . LYS A 1 399 ? 32.625 -9.844 4.488 1 48.88 399 LYS A C 1
ATOM 3231 O O . LYS A 1 399 ? 31.641 -9.391 3.881 1 48.88 399 LYS A O 1
ATOM 3236 N N . VAL A 1 400 ? 33.531 -10.477 3.941 1 51.44 400 VAL A N 1
ATOM 3237 C CA . VAL A 1 400 ? 33.375 -11.109 2.639 1 51.44 400 VAL A CA 1
ATOM 3238 C C . VAL A 1 400 ? 32.344 -12.234 2.744 1 51.44 400 VAL A C 1
ATOM 3240 O O . VAL A 1 400 ? 32.375 -13.031 3.684 1 51.44 400 VAL A O 1
ATOM 3243 N N . PRO A 1 401 ? 31.375 -12.258 2 1 54.12 401 PRO A N 1
ATOM 3244 C CA . PRO A 1 401 ? 30.438 -13.383 2.059 1 54.12 401 PRO A CA 1
ATOM 3245 C C . PRO A 1 401 ? 31.125 -14.734 1.951 1 54.12 401 PRO A C 1
ATOM 3247 O O . PRO A 1 401 ? 32.156 -14.852 1.29 1 54.12 401 PRO A O 1
ATOM 3250 N N . PRO A 1 402 ? 30.609 -15.719 2.682 1 52.09 402 PRO A N 1
ATOM 3251 C CA . PRO A 1 402 ? 31.266 -17.031 2.627 1 52.09 402 PRO A CA 1
ATOM 3252 C C . PRO A 1 402 ? 31.375 -17.562 1.205 1 52.09 402 PRO A C 1
ATOM 3254 O O . PRO A 1 402 ? 32.344 -18.281 0.887 1 52.09 402 PRO A O 1
ATOM 3257 N N . GLU A 1 403 ? 30.453 -17.234 0.466 1 56.62 403 GLU A N 1
ATOM 3258 C CA . GLU A 1 403 ? 30.469 -17.75 -0.897 1 56.62 403 GLU A CA 1
ATOM 3259 C C . GLU A 1 403 ? 31.672 -17.234 -1.676 1 56.62 403 GLU A C 1
ATOM 3261 O O . GLU A 1 403 ? 32.25 -17.938 -2.514 1 56.62 403 GLU A O 1
ATOM 3266 N N . VAL A 1 404 ? 31.984 -16.016 -1.429 1 57.41 404 VAL A N 1
ATOM 3267 C CA . VAL A 1 404 ? 33.188 -15.445 -2.055 1 57.41 404 VAL A CA 1
ATOM 3268 C C . VAL A 1 404 ? 34.438 -15.93 -1.317 1 57.41 404 VAL A C 1
ATOM 3270 O O . VAL A 1 404 ? 35.438 -16.266 -1.944 1 57.41 404 VAL A O 1
ATOM 3273 N N . ARG A 1 405 ? 34.312 -16.016 -0.085 1 55.41 405 ARG A N 1
ATOM 3274 C CA . ARG A 1 405 ? 35.438 -16.375 0.79 1 55.41 405 ARG A CA 1
ATOM 3275 C C . ARG A 1 405 ? 35.938 -17.797 0.512 1 55.41 405 ARG A C 1
ATOM 3277 O O . ARG A 1 405 ? 37.125 -18.062 0.545 1 55.41 405 ARG A O 1
ATOM 3284 N N . TYR A 1 406 ? 34.938 -18.562 0.165 1 54.34 406 TYR A N 1
ATOM 3285 C CA . TYR A 1 406 ? 35.312 -19.969 -0.001 1 54.34 406 TYR A CA 1
ATOM 3286 C C . TYR A 1 406 ? 35.281 -20.359 -1.474 1 54.34 406 TYR A C 1
ATOM 3288 O O . TYR A 1 406 ? 35.375 -21.547 -1.806 1 54.34 406 TYR A O 1
ATOM 3296 N N . ALA A 1 407 ? 35.125 -19.422 -2.307 1 54.25 407 ALA A N 1
ATOM 3297 C CA . ALA A 1 407 ? 35.188 -19.688 -3.74 1 54.25 407 ALA A CA 1
ATOM 3298 C C . ALA A 1 407 ? 36.625 -19.984 -4.168 1 54.25 407 ALA A C 1
ATOM 3300 O O . ALA A 1 407 ? 37.594 -19.5 -3.549 1 54.25 407 ALA A O 1
ATOM 3301 N N . PRO A 1 408 ? 36.75 -20.906 -5.059 1 55.97 408 PRO A N 1
ATOM 3302 C CA . PRO A 1 408 ? 38.125 -21.141 -5.578 1 55.97 408 PRO A CA 1
ATOM 3303 C C . PRO A 1 408 ? 38.688 -19.906 -6.262 1 55.97 408 PRO A C 1
ATOM 3305 O O . PRO A 1 408 ? 38 -19.203 -6.992 1 55.97 408 PRO A O 1
ATOM 3308 N N . GLY A 1 409 ? 39.781 -19.172 -5.648 1 53.47 409 GLY A N 1
ATOM 3309 C CA . GLY A 1 409 ? 40.438 -18.016 -6.215 1 53.47 409 GLY A CA 1
ATOM 3310 C C . GLY A 1 409 ? 41.781 -17.719 -5.555 1 53.47 409 GLY A C 1
ATOM 3311 O O . GLY A 1 409 ? 42.312 -18.531 -4.789 1 53.47 409 GLY A O 1
ATOM 3312 N N . ASN A 1 410 ? 42.438 -16.703 -5.992 1 53.72 410 ASN A N 1
ATOM 3313 C CA . ASN A 1 410 ? 43.75 -16.312 -5.531 1 53.72 410 ASN A CA 1
ATOM 3314 C C . ASN A 1 410 ? 43.719 -15.672 -4.148 1 53.72 410 ASN A C 1
ATOM 3316 O O . ASN A 1 410 ? 43.812 -14.453 -4.016 1 53.72 410 ASN A O 1
ATOM 3320 N N . HIS A 1 411 ? 43.281 -16.469 -3.178 1 54.19 411 HIS A N 1
ATOM 3321 C CA . HIS A 1 411 ? 43.281 -16.047 -1.781 1 54.19 411 HIS A CA 1
ATOM 3322 C C . HIS A 1 411 ? 44.688 -15.984 -1.226 1 54.19 411 HIS A C 1
ATOM 3324 O O . HIS A 1 411 ? 45 -16.641 -0.228 1 54.19 411 HIS A O 1
ATOM 3330 N N . TRP A 1 412 ? 45.594 -15.242 -1.881 1 58.91 412 TRP A N 1
ATOM 3331 C CA . TRP A 1 412 ? 46.969 -15.172 -1.447 1 58.91 412 TRP A CA 1
ATOM 3332 C C . TRP A 1 412 ? 47.125 -14.227 -0.261 1 58.91 412 TRP A C 1
ATOM 3334 O O . TRP A 1 412 ? 46.5 -13.164 -0.22 1 58.91 412 TRP A O 1
ATOM 3344 N N . PRO A 1 413 ? 47.844 -14.633 0.769 1 58.41 413 PRO A N 1
ATOM 3345 C CA . PRO A 1 413 ? 48.062 -13.766 1.927 1 58.41 413 PRO A CA 1
ATOM 3346 C C . PRO A 1 413 ? 48.938 -12.547 1.597 1 58.41 413 PRO A C 1
ATOM 3348 O O . PRO A 1 413 ? 49.875 -12.656 0.819 1 58.41 413 PRO A O 1
ATOM 3351 N N . LYS A 1 414 ? 48.406 -11.336 1.817 1 64.25 414 LYS A N 1
ATOM 3352 C CA . LYS A 1 414 ? 49.188 -10.109 1.745 1 64.25 414 LYS A CA 1
ATOM 3353 C C . LYS A 1 414 ? 49.531 -9.594 3.139 1 64.25 414 LYS A C 1
ATOM 3355 O O . LYS A 1 414 ? 48.656 -9.547 4.016 1 64.25 414 LYS A O 1
ATOM 3360 N N . LEU A 1 415 ? 50.781 -9.367 3.363 1 60.25 415 LEU A N 1
ATOM 3361 C CA . LEU A 1 415 ? 51.281 -8.773 4.605 1 60.25 415 LEU A CA 1
ATOM 3362 C C . LEU A 1 415 ? 50.938 -7.293 4.676 1 60.25 415 LEU A C 1
ATOM 3364 O O . LEU A 1 415 ? 51.344 -6.52 3.797 1 60.25 415 LEU A O 1
ATOM 3368 N N . ASN A 1 416 ? 49.844 -6.965 5.152 1 53.78 416 ASN A N 1
ATOM 3369 C CA . ASN A 1 416 ? 49.562 -5.535 5.105 1 53.78 416 ASN A CA 1
ATOM 3370 C C . ASN A 1 416 ? 50 -4.828 6.375 1 53.78 416 ASN A C 1
ATOM 3372 O O . ASN A 1 416 ? 50.5 -3.691 6.32 1 53.78 416 ASN A O 1
ATOM 3376 N N . VAL A 1 417 ? 49.25 -5.086 7.594 1 54.25 417 VAL A N 1
ATOM 3377 C CA . VAL A 1 417 ? 49.188 -4.09 8.656 1 54.25 417 VAL A CA 1
ATOM 3378 C C . VAL A 1 417 ? 50.312 -4.324 9.648 1 54.25 417 VAL A C 1
ATOM 3380 O O . VAL A 1 417 ? 50.812 -5.453 9.797 1 54.25 417 VAL A O 1
ATOM 3383 N N . THR A 1 418 ? 50.969 -3.174 10.133 1 59.06 418 THR A N 1
ATOM 3384 C CA . THR A 1 418 ? 51.938 -3.166 11.203 1 59.06 418 THR A CA 1
ATOM 3385 C C . THR A 1 418 ? 51.438 -3.955 12.406 1 59.06 418 THR A C 1
ATOM 3387 O O . THR A 1 418 ? 52.219 -4.633 13.078 1 59.06 418 THR A O 1
ATOM 3390 N N . ASN A 1 419 ? 50.156 -3.797 12.695 1 60.41 419 ASN A N 1
ATOM 3391 C CA . ASN A 1 419 ? 49.656 -4.488 13.883 1 60.41 419 ASN A CA 1
ATOM 3392 C C . ASN A 1 419 ? 48.75 -5.664 13.508 1 60.41 419 ASN A C 1
ATOM 3394 O O . ASN A 1 419 ? 48 -5.602 12.531 1 60.41 419 ASN A O 1
ATOM 3398 N N . ALA A 1 420 ? 48.906 -6.793 14.094 1 62.75 420 ALA A N 1
ATOM 3399 C CA . ALA A 1 420 ? 48.094 -8 13.953 1 62.75 420 ALA A CA 1
ATOM 3400 C C . ALA A 1 420 ? 46.625 -7.734 14.32 1 62.75 420 ALA A C 1
ATOM 3402 O O . ALA A 1 420 ? 46.344 -7.004 15.266 1 62.75 420 ALA A O 1
ATOM 3403 N N . MET A 1 421 ? 45.812 -8.07 13.391 1 64.19 421 MET A N 1
ATOM 3404 C CA . MET A 1 421 ? 44.375 -7.953 13.695 1 64.19 421 MET A CA 1
ATOM 3405 C C . MET A 1 421 ? 43.75 -9.328 13.883 1 64.19 421 MET A C 1
ATOM 3407 O O . MET A 1 421 ? 44.281 -10.328 13.406 1 64.19 421 MET A O 1
ATOM 3411 N N . ARG A 1 422 ? 42.625 -9.469 14.633 1 62.59 422 ARG A N 1
ATOM 3412 C CA . ARG A 1 422 ? 41.938 -10.719 14.906 1 62.59 422 ARG A CA 1
ATOM 3413 C C . ARG A 1 422 ? 41.438 -11.367 13.617 1 62.59 422 ARG A C 1
ATOM 3415 O O . ARG A 1 422 ? 40.969 -10.672 12.711 1 62.59 422 ARG A O 1
ATOM 3422 N N . CYS A 1 423 ? 41.562 -12.594 13.461 1 59.09 423 CYS A N 1
ATOM 3423 C CA . CYS A 1 423 ? 41.094 -13.422 12.352 1 59.09 423 CYS A CA 1
ATOM 3424 C C . CYS A 1 423 ? 39.594 -13.234 12.133 1 59.09 423 CYS A C 1
ATOM 3426 O O . CYS A 1 423 ? 38.812 -13.133 13.094 1 59.09 423 CYS A O 1
ATOM 3428 N N . SER A 1 424 ? 39.188 -13.055 10.961 1 60.97 424 SER A N 1
ATOM 3429 C CA . SER A 1 424 ? 37.781 -12.836 10.625 1 60.97 424 SER A CA 1
ATOM 3430 C C . SER A 1 424 ? 36.969 -14.109 10.805 1 60.97 424 SER A C 1
ATOM 3432 O O . SER A 1 424 ? 35.75 -14.062 10.859 1 60.97 424 SER A O 1
ATOM 3434 N N . ASP A 1 425 ? 37.625 -15.258 10.992 1 57.19 425 ASP A N 1
ATOM 3435 C CA . ASP A 1 425 ? 36.938 -16.516 11.289 1 57.19 425 ASP A CA 1
ATOM 3436 C C . ASP A 1 425 ? 36.562 -16.594 12.758 1 57.19 425 ASP A C 1
ATOM 3438 O O . ASP A 1 425 ? 37.375 -16.344 13.641 1 57.19 425 ASP A O 1
ATOM 3442 N N . GLU A 1 426 ? 35.406 -16.797 13.016 1 59.62 426 GLU A N 1
ATOM 3443 C CA . GLU A 1 426 ? 34.875 -16.859 14.375 1 59.62 426 GLU A CA 1
ATOM 3444 C C . GLU A 1 426 ? 35.625 -17.906 15.211 1 59.62 426 GLU A C 1
ATOM 3446 O O . GLU A 1 426 ? 35.719 -17.766 16.422 1 59.62 426 GLU A O 1
ATOM 3451 N N . SER A 1 427 ? 36.094 -18.906 14.617 1 56.19 427 SER A N 1
ATOM 3452 C CA . SER A 1 427 ? 36.75 -19.969 15.352 1 56.19 427 SER A CA 1
ATOM 3453 C C . SER A 1 427 ? 38.219 -19.625 15.617 1 56.19 427 SER A C 1
ATOM 3455 O O . SER A 1 427 ? 38.875 -20.297 16.406 1 56.19 427 SER A O 1
ATOM 3457 N N . CYS A 1 428 ? 38.688 -18.656 14.984 1 55.69 428 CYS A N 1
ATOM 3458 C CA . CYS A 1 428 ? 40.094 -18.297 15.117 1 55.69 428 CYS A CA 1
ATOM 3459 C C . CYS A 1 428 ? 40.281 -17.156 16.109 1 55.69 428 CYS A C 1
ATOM 3461 O O . CYS A 1 428 ? 39.688 -16.094 15.961 1 55.69 428 CYS A O 1
ATOM 3463 N N . HIS A 1 429 ? 40.906 -17.406 17.266 1 59.12 429 HIS A N 1
ATOM 3464 C CA . HIS A 1 429 ? 41.188 -16.422 18.297 1 59.12 429 HIS A CA 1
ATOM 3465 C C . HIS A 1 429 ? 42.594 -15.812 18.125 1 59.12 429 HIS A C 1
ATOM 3467 O O . HIS A 1 429 ? 43.062 -15.094 19 1 59.12 429 HIS A O 1
ATOM 3473 N N . ARG A 1 430 ? 43.188 -16.062 17.031 1 59.44 430 ARG A N 1
ATOM 3474 C CA . ARG A 1 430 ? 44.562 -15.57 16.859 1 59.44 430 ARG A CA 1
ATOM 3475 C C . ARG A 1 430 ? 44.562 -14.266 16.062 1 59.44 430 ARG A C 1
ATOM 3477 O O . ARG A 1 430 ? 43.562 -13.891 15.453 1 59.44 430 ARG A O 1
ATOM 3484 N N . ARG A 1 431 ? 45.562 -13.438 16.234 1 66.19 431 ARG A N 1
ATOM 3485 C CA . ARG A 1 431 ? 45.781 -12.203 15.492 1 66.19 431 ARG A CA 1
ATOM 3486 C C . ARG A 1 431 ? 46.719 -12.438 14.312 1 66.19 431 ARG A C 1
ATOM 3488 O O . ARG A 1 431 ? 47.625 -13.297 14.383 1 66.19 431 ARG A O 1
ATOM 3495 N N . THR A 1 432 ? 46.312 -12.078 13.164 1 64.19 432 THR A N 1
ATOM 3496 C CA . THR A 1 432 ? 47.156 -12.234 12 1 64.19 432 THR A CA 1
ATOM 3497 C C . THR A 1 432 ? 47.438 -10.891 11.344 1 64.19 432 THR A C 1
ATOM 3499 O O . THR A 1 432 ? 46.625 -9.961 11.461 1 64.19 432 THR A O 1
ATOM 3502 N N . LYS A 1 433 ? 48.656 -10.742 10.773 1 62.16 433 LYS A N 1
ATOM 3503 C CA . LYS A 1 433 ? 49.031 -9.57 10.008 1 62.16 433 LYS A CA 1
ATOM 3504 C C . LYS A 1 433 ? 48.75 -9.758 8.523 1 62.16 433 LYS A C 1
ATOM 3506 O O . LYS A 1 433 ? 49 -8.867 7.711 1 62.16 433 LYS A O 1
ATOM 3511 N N . TYR A 1 434 ? 48.188 -10.922 8.242 1 65.81 434 TYR A N 1
ATOM 3512 C CA . TYR A 1 434 ? 48 -11.234 6.828 1 65.81 434 TYR A CA 1
ATOM 3513 C C . TYR A 1 434 ? 46.531 -11.023 6.426 1 65.81 434 TYR A C 1
ATOM 3515 O O . TYR A 1 434 ? 45.625 -11.344 7.188 1 65.81 434 TYR A O 1
ATOM 3523 N N . THR A 1 435 ? 46.312 -10.477 5.355 1 69.25 435 THR A N 1
ATOM 3524 C CA . THR A 1 435 ? 45 -10.328 4.734 1 69.25 435 THR A CA 1
ATOM 3525 C C . THR A 1 435 ? 44.938 -11.086 3.412 1 69.25 435 THR A C 1
ATOM 3527 O O . THR A 1 435 ? 45.969 -11.336 2.787 1 69.25 435 THR A O 1
ATOM 3530 N N . CYS A 1 436 ? 43.812 -11.625 3.062 1 64.56 436 CYS A N 1
ATOM 3531 C CA . CYS A 1 436 ? 43.594 -12.273 1.773 1 64.56 436 CYS A CA 1
ATOM 3532 C C . CYS A 1 436 ? 43.562 -11.25 0.645 1 64.56 436 CYS A C 1
ATOM 3534 O O . CYS A 1 436 ? 42.875 -10.234 0.75 1 64.56 436 CYS A O 1
ATOM 3536 N N . LEU A 1 437 ? 44.375 -11.438 -0.344 1 63.53 437 LEU A N 1
ATOM 3537 C CA . LEU A 1 437 ? 44.469 -10.547 -1.496 1 63.53 437 LEU A CA 1
ATOM 3538 C C . LEU A 1 437 ? 43.125 -10.398 -2.182 1 63.53 437 LEU A C 1
ATOM 3540 O O . LEU A 1 437 ? 42.781 -9.328 -2.703 1 63.53 437 LEU A O 1
ATOM 3544 N N . GLN A 1 438 ? 42.406 -11.453 -2.045 1 59.41 438 GLN A N 1
ATOM 3545 C CA . GLN A 1 438 ? 41.125 -11.461 -2.74 1 59.41 438 GLN A CA 1
ATOM 3546 C C . GLN A 1 438 ? 40 -10.961 -1.831 1 59.41 438 GLN A C 1
ATOM 3548 O O . GLN A 1 438 ? 39.156 -10.188 -2.26 1 59.41 438 GLN A O 1
ATOM 3553 N N . CYS A 1 439 ? 40.062 -11.352 -0.647 1 62.94 439 CYS A N 1
ATOM 3554 C CA . CYS A 1 439 ? 38.938 -11.109 0.254 1 62.94 439 CYS A CA 1
ATOM 3555 C C . CYS A 1 439 ? 39.188 -9.891 1.128 1 62.94 439 CYS A C 1
ATOM 3557 O O . CYS A 1 439 ? 38.281 -9.344 1.726 1 62.94 439 CYS A O 1
ATOM 3559 N N . ASP A 1 440 ? 40.406 -9.477 1.251 1 64.5 440 ASP A N 1
ATOM 3560 C CA . ASP A 1 440 ? 40.906 -8.383 2.082 1 64.5 440 ASP A CA 1
ATOM 3561 C C . ASP A 1 440 ? 40.438 -8.539 3.527 1 64.5 440 ASP A C 1
ATOM 3563 O O . ASP A 1 440 ? 40.031 -7.555 4.164 1 64.5 440 ASP A O 1
ATOM 3567 N N . VAL A 1 441 ? 40.344 -9.797 3.951 1 65.81 441 VAL A N 1
ATOM 3568 C CA . VAL A 1 441 ? 40.031 -10.109 5.34 1 65.81 441 VAL A CA 1
ATOM 3569 C C . VAL A 1 441 ? 41.219 -10.805 5.996 1 65.81 441 VAL A C 1
ATOM 3571 O O . VAL A 1 441 ? 42.031 -11.43 5.312 1 65.81 441 VAL A O 1
ATOM 3574 N N . PHE A 1 442 ? 41.344 -10.68 7.355 1 60.28 442 PHE A N 1
ATOM 3575 C CA . PHE A 1 442 ? 42.375 -11.312 8.133 1 60.28 442 PHE A CA 1
ATOM 3576 C C . PHE A 1 442 ? 42.062 -12.773 8.414 1 60.28 442 PHE A C 1
ATOM 3578 O O . PHE A 1 442 ? 41.125 -13.07 9.164 1 60.28 442 PHE A O 1
ATOM 3585 N N . ASP A 1 443 ? 42.188 -13.781 7.504 1 55.44 443 ASP A N 1
ATOM 3586 C CA . ASP A 1 443 ? 41.875 -15.188 7.746 1 55.44 443 ASP A CA 1
ATOM 3587 C C . ASP A 1 443 ? 43.031 -16.094 7.293 1 55.44 443 ASP A C 1
ATOM 3589 O O . ASP A 1 443 ? 43.562 -15.93 6.191 1 55.44 443 ASP A O 1
ATOM 3593 N N . VAL A 1 444 ? 44.125 -16.453 8.055 1 46.38 444 VAL A N 1
ATOM 3594 C CA . VAL A 1 444 ? 45.219 -17.297 7.562 1 46.38 444 VAL A CA 1
ATOM 3595 C C . VAL A 1 444 ? 44.781 -18.766 7.594 1 46.38 444 VAL A C 1
ATOM 3597 O O . VAL A 1 444 ? 45.344 -19.547 8.359 1 46.38 444 VAL A O 1
ATOM 3600 N N . THR A 1 445 ? 43.594 -19.219 7.684 1 40.81 445 THR A N 1
ATOM 3601 C CA . THR A 1 445 ? 43.781 -20.609 8.078 1 40.81 445 THR A CA 1
ATOM 3602 C C . THR A 1 445 ? 44.344 -21.422 6.918 1 40.81 445 THR A C 1
ATOM 3604 O O . THR A 1 445 ? 43.594 -21.797 6 1 40.81 445 THR A O 1
ATOM 3607 N N . THR A 1 446 ? 45.25 -21.047 6.062 1 35.09 446 THR A N 1
ATOM 3608 C CA . THR A 1 446 ? 45.688 -22.156 5.238 1 35.09 446 THR A CA 1
ATOM 3609 C C . THR A 1 446 ? 46.219 -23.281 6.109 1 35.09 446 THR A C 1
ATOM 3611 O O . THR A 1 446 ? 46.719 -24.297 5.594 1 35.09 446 THR A O 1
ATOM 3614 N N . GLU A 1 447 ? 45.656 -23.844 7.141 1 31.42 447 GLU A N 1
ATOM 3615 C CA . GLU A 1 447 ? 46.281 -25.125 7.402 1 31.42 447 GLU A CA 1
ATOM 3616 C C . GLU A 1 447 ? 45.875 -26.172 6.371 1 31.42 447 GLU A C 1
ATOM 3618 O O . GLU A 1 447 ? 44.719 -26.219 5.961 1 31.42 447 GLU A O 1
ATOM 3623 N N . MET B 1 1 ? 12.141 -30.531 -1.338 1 74.62 1 MET B N 1
ATOM 3624 C CA . MET B 1 1 ? 12.141 -30.375 -2.791 1 74.62 1 MET B CA 1
ATOM 3625 C C . MET B 1 1 ? 12.906 -31.516 -3.453 1 74.62 1 MET B C 1
ATOM 3627 O O . MET B 1 1 ? 13.812 -32.094 -2.854 1 74.62 1 MET B O 1
ATOM 3631 N N . ASN B 1 2 ? 12.445 -31.875 -4.605 1 72.38 2 ASN B N 1
ATOM 3632 C CA . ASN B 1 2 ? 13.109 -32.906 -5.398 1 72.38 2 ASN B CA 1
ATOM 3633 C C . ASN B 1 2 ? 14.406 -32.406 -6.008 1 72.38 2 ASN B C 1
ATOM 3635 O O . ASN B 1 2 ? 14.609 -32.5 -7.219 1 72.38 2 ASN B O 1
ATOM 3639 N N . VAL B 1 3 ? 15.055 -31.484 -5.234 1 69.62 3 VAL B N 1
ATOM 3640 C CA . VAL B 1 3 ? 16.297 -30.891 -5.691 1 69.62 3 VAL B CA 1
ATOM 3641 C C . VAL B 1 3 ? 17.406 -31.141 -4.656 1 69.62 3 VAL B C 1
ATOM 3643 O O . VAL B 1 3 ? 17.172 -31 -3.453 1 69.62 3 VAL B O 1
ATOM 3646 N N . GLU B 1 4 ? 18.422 -31.75 -5.164 1 67.19 4 GLU B N 1
ATOM 3647 C CA . GLU B 1 4 ? 19.594 -31.906 -4.309 1 67.19 4 GLU B CA 1
ATOM 3648 C C . GLU B 1 4 ? 20.453 -30.641 -4.316 1 67.19 4 GLU B C 1
ATOM 3650 O O . GLU B 1 4 ? 20.938 -30.234 -5.371 1 67.19 4 GLU B O 1
ATOM 3655 N N . GLY B 1 5 ? 20.141 -29.688 -3.49 1 70.5 5 GLY B N 1
ATOM 3656 C CA . GLY B 1 5 ? 21 -28.516 -3.439 1 70.5 5 GLY B CA 1
ATOM 3657 C C . GLY B 1 5 ? 21.234 -28.016 -2.027 1 70.5 5 GLY B C 1
ATOM 3658 O O . GLY B 1 5 ? 20.516 -28.391 -1.099 1 70.5 5 GLY B O 1
ATOM 3659 N N . ARG B 1 6 ? 22.469 -27.438 -1.811 1 70.38 6 ARG B N 1
ATOM 3660 C CA . ARG B 1 6 ? 22.859 -26.938 -0.501 1 70.38 6 ARG B CA 1
ATOM 3661 C C . ARG B 1 6 ? 22.656 -25.422 -0.419 1 70.38 6 ARG B C 1
ATOM 3663 O O . ARG B 1 6 ? 22.234 -24.906 0.617 1 70.38 6 ARG B O 1
ATOM 3670 N N . ASP B 1 7 ? 22.766 -24.828 -1.605 1 76.19 7 ASP B N 1
ATOM 3671 C CA . ASP B 1 7 ? 22.719 -23.359 -1.621 1 76.19 7 ASP B CA 1
ATOM 3672 C C . ASP B 1 7 ? 21.438 -22.875 -2.291 1 76.19 7 ASP B C 1
ATOM 3674 O O . ASP B 1 7 ? 20.859 -23.562 -3.137 1 76.19 7 ASP B O 1
ATOM 3678 N N . PRO B 1 8 ? 21 -21.781 -1.896 1 77.56 8 PRO B N 1
ATOM 3679 C CA . PRO B 1 8 ? 19.781 -21.219 -2.475 1 77.56 8 PRO B CA 1
ATOM 3680 C C . PRO B 1 8 ? 19.812 -21.156 -4 1 77.56 8 PRO B C 1
ATOM 3682 O O . PRO B 1 8 ? 18.797 -21.391 -4.656 1 77.56 8 PRO B O 1
ATOM 3685 N N . ILE B 1 9 ? 20.953 -20.969 -4.531 1 80 9 ILE B N 1
ATOM 3686 C CA . ILE B 1 9 ? 21.062 -20.828 -5.977 1 80 9 ILE B CA 1
ATOM 3687 C C . ILE B 1 9 ? 20.766 -22.172 -6.645 1 80 9 ILE B C 1
ATOM 3689 O O . ILE B 1 9 ? 20.266 -22.203 -7.777 1 80 9 ILE B O 1
ATOM 3693 N N . ASP B 1 10 ? 21.016 -23.234 -5.977 1 80.19 10 ASP B N 1
ATOM 3694 C CA . ASP B 1 10 ? 20.719 -24.547 -6.531 1 80.19 10 ASP B CA 1
ATOM 3695 C C . ASP B 1 10 ? 19.219 -24.766 -6.719 1 80.19 10 ASP B C 1
ATOM 3697 O O . ASP B 1 10 ? 18.781 -25.312 -7.73 1 80.19 10 ASP B O 1
ATOM 3701 N N . PHE B 1 11 ? 18.578 -24.25 -5.809 1 78.62 11 PHE B N 1
ATOM 3702 C CA . PHE B 1 11 ? 17.125 -24.391 -5.875 1 78.62 11 PHE B CA 1
ATOM 3703 C C . PHE B 1 11 ? 16.547 -23.469 -6.949 1 78.62 11 PHE B C 1
ATOM 3705 O O . PHE B 1 11 ? 15.625 -23.859 -7.672 1 78.62 11 PHE B O 1
ATOM 3712 N N . PHE B 1 12 ? 17.172 -22.375 -7.047 1 80.19 12 PHE B N 1
ATOM 3713 C CA . PHE B 1 12 ? 16.734 -21.453 -8.086 1 80.19 12 PHE B CA 1
ATOM 3714 C C . PHE B 1 12 ? 17.016 -22.016 -9.469 1 80.19 12 PHE B C 1
ATOM 3716 O O . PHE B 1 12 ? 16.172 -21.953 -10.359 1 80.19 12 PHE B O 1
ATOM 3723 N N . SER B 1 13 ? 18.156 -22.609 -9.602 1 82.38 13 SER B N 1
ATOM 3724 C CA . SER B 1 13 ? 18.562 -23.125 -10.898 1 82.38 13 SER B CA 1
ATOM 3725 C C . SER B 1 13 ? 17.75 -24.344 -11.297 1 82.38 13 SER B C 1
ATOM 3727 O O . SER B 1 13 ? 17.594 -24.641 -12.477 1 82.38 13 SER B O 1
ATOM 3729 N N . HIS B 1 14 ? 17.25 -24.891 -10.289 1 82.25 14 HIS B N 1
ATOM 3730 C CA . HIS B 1 14 ? 16.391 -26.047 -10.562 1 82.25 14 HIS B CA 1
ATOM 3731 C C . HIS B 1 14 ? 15.055 -25.609 -11.125 1 82.25 14 HIS B C 1
ATOM 3733 O O . HIS B 1 14 ? 14.5 -26.281 -12.008 1 82.25 14 HIS B O 1
ATOM 3739 N N . LEU B 1 15 ? 14.602 -24.562 -10.672 1 80.31 15 LEU B N 1
ATOM 3740 C CA . LEU B 1 15 ? 13.289 -24.094 -11.086 1 80.31 15 LEU B CA 1
ATOM 3741 C C . LEU B 1 15 ? 13.391 -23.234 -12.344 1 80.31 15 LEU B C 1
ATOM 3743 O O . LEU B 1 15 ? 12.539 -23.328 -13.234 1 80.31 15 LEU B O 1
ATOM 3747 N N . PHE B 1 16 ? 14.367 -22.422 -12.305 1 86.19 16 PHE B N 1
ATOM 3748 C CA . PHE B 1 16 ? 14.664 -21.609 -13.477 1 86.19 16 PHE B CA 1
ATOM 3749 C C . PHE B 1 16 ? 15.828 -22.188 -14.273 1 86.19 16 PHE B C 1
ATOM 3751 O O . PHE B 1 16 ? 16.969 -21.766 -14.125 1 86.19 16 PHE B O 1
ATOM 3758 N N . THR B 1 17 ? 15.477 -23.016 -15.227 1 89.69 17 THR B N 1
ATOM 3759 C CA . THR B 1 17 ? 16.453 -23.875 -15.875 1 89.69 17 THR B CA 1
ATOM 3760 C C . THR B 1 17 ? 17.312 -23.078 -16.859 1 89.69 17 THR B C 1
ATOM 3762 O O . THR B 1 17 ? 16.922 -22 -17.312 1 89.69 17 THR B O 1
ATOM 3765 N N . GLN B 1 18 ? 18.406 -23.688 -17.203 1 93 18 GLN B N 1
ATOM 3766 C CA . GLN B 1 18 ? 19.297 -23.094 -18.188 1 93 18 GLN B CA 1
ATOM 3767 C C . GLN B 1 18 ? 18.609 -22.984 -19.547 1 93 18 GLN B C 1
ATOM 3769 O O . GLN B 1 18 ? 18.828 -22.031 -20.297 1 93 18 GLN B O 1
ATOM 3774 N N . GLU B 1 19 ? 17.812 -23.953 -19.828 1 94.62 19 GLU B N 1
ATOM 3775 C CA . GLU B 1 19 ? 17.078 -23.938 -21.078 1 94.62 19 GLU B CA 1
ATOM 3776 C C . GLU B 1 19 ? 16.141 -22.734 -21.156 1 94.62 19 GLU B C 1
ATOM 3778 O O . GLU B 1 19 ? 16.047 -22.094 -22.203 1 94.62 19 GLU B O 1
ATOM 3783 N N . MET B 1 20 ? 15.445 -22.469 -20.078 1 94.31 20 MET B N 1
ATOM 3784 C CA . MET B 1 20 ? 14.555 -21.297 -20.031 1 94.31 20 MET B CA 1
ATOM 3785 C C . MET B 1 20 ? 15.344 -20.016 -20.25 1 94.31 20 MET B C 1
ATOM 3787 O O . MET B 1 20 ? 14.914 -19.141 -21.016 1 94.31 20 MET B O 1
ATOM 3791 N N . ILE B 1 21 ? 16.453 -19.922 -19.625 1 95.62 21 ILE B N 1
ATOM 3792 C CA . ILE B 1 21 ? 17.312 -18.734 -19.719 1 95.62 21 ILE B CA 1
ATOM 3793 C C . ILE B 1 21 ? 17.766 -18.562 -21.172 1 95.62 21 ILE B C 1
ATOM 3795 O O . ILE B 1 21 ? 17.688 -17.469 -21.719 1 95.62 21 ILE B O 1
ATOM 3799 N N . ASP B 1 22 ? 18.219 -19.656 -21.734 1 97.25 22 ASP B N 1
ATOM 3800 C CA . ASP B 1 22 ? 18.719 -19.609 -23.109 1 97.25 22 ASP B CA 1
ATOM 3801 C C . ASP B 1 22 ? 17.609 -19.188 -24.078 1 97.25 22 ASP B C 1
ATOM 3803 O O . ASP B 1 22 ? 17.859 -18.422 -25 1 97.25 22 ASP B O 1
ATOM 3807 N N . ASP B 1 23 ? 16.484 -19.703 -23.812 1 97.5 23 ASP B N 1
ATOM 3808 C CA . ASP B 1 23 ? 15.344 -19.344 -24.656 1 97.5 23 ASP B CA 1
ATOM 3809 C C . ASP B 1 23 ? 15.031 -17.859 -24.562 1 97.5 23 ASP B C 1
ATOM 3811 O O . ASP B 1 23 ? 14.789 -17.203 -25.578 1 97.5 23 ASP B O 1
ATOM 3815 N N . ILE B 1 24 ? 15.016 -17.312 -23.391 1 97.81 24 ILE B N 1
ATOM 3816 C CA . ILE B 1 24 ? 14.727 -15.898 -23.172 1 97.81 24 ILE B CA 1
ATOM 3817 C C . ILE B 1 24 ? 15.82 -15.047 -23.812 1 97.81 24 ILE B C 1
ATOM 3819 O O . ILE B 1 24 ? 15.516 -14.047 -24.484 1 97.81 24 ILE B O 1
ATOM 3823 N N . VAL B 1 25 ? 17.047 -15.461 -23.656 1 98.19 25 VAL B N 1
ATOM 3824 C CA . VAL B 1 25 ? 18.172 -14.727 -24.219 1 98.19 25 VAL B CA 1
ATOM 3825 C C . VAL B 1 25 ? 18.062 -14.711 -25.734 1 98.19 25 VAL B C 1
ATOM 3827 O O . VAL B 1 25 ? 18.234 -13.664 -26.359 1 98.19 25 VAL B O 1
ATOM 3830 N N . PHE B 1 26 ? 17.766 -15.859 -26.266 1 98.06 26 PHE B N 1
ATOM 3831 C CA . PHE B 1 26 ? 17.625 -15.961 -27.719 1 98.06 26 PHE B CA 1
ATOM 3832 C C . PHE B 1 26 ? 16.547 -15.008 -28.219 1 98.06 26 PHE B C 1
ATOM 3834 O O . PHE B 1 26 ? 16.781 -14.219 -29.141 1 98.06 26 PHE B O 1
ATOM 3841 N N . ASN B 1 27 ? 15.383 -15.031 -27.656 1 98.06 27 ASN B N 1
ATOM 3842 C CA . ASN B 1 27 ? 14.266 -14.203 -28.094 1 98.06 27 ASN B CA 1
ATOM 3843 C C . ASN B 1 27 ? 14.508 -12.727 -27.812 1 98.06 27 ASN B C 1
ATOM 3845 O O . ASN B 1 27 ? 14.047 -11.859 -28.547 1 98.06 27 ASN B O 1
ATOM 3849 N N . THR B 1 28 ? 15.234 -12.422 -26.734 1 98.25 28 THR B N 1
ATOM 3850 C CA . THR B 1 28 ? 15.594 -11.039 -26.422 1 98.25 28 THR B CA 1
ATOM 3851 C C . THR B 1 28 ? 16.516 -10.469 -27.5 1 98.25 28 THR B C 1
ATOM 3853 O O . THR B 1 28 ? 16.297 -9.352 -27.984 1 98.25 28 THR B O 1
ATOM 3856 N N . ASN B 1 29 ? 17.531 -11.273 -27.844 1 98.06 29 ASN B N 1
ATOM 3857 C CA . ASN B 1 29 ? 18.422 -10.844 -28.922 1 98.06 29 ASN B CA 1
ATOM 3858 C C . ASN B 1 29 ? 17.672 -10.711 -30.25 1 98.06 29 ASN B C 1
ATOM 3860 O O . ASN B 1 29 ? 17.906 -9.758 -31 1 98.06 29 ASN B O 1
ATOM 3864 N N . LEU B 1 30 ? 16.828 -11.633 -30.516 1 97.62 30 LEU B N 1
ATOM 3865 C CA . LEU B 1 30 ? 16.016 -11.594 -31.734 1 97.62 30 LEU B CA 1
ATOM 3866 C C . LEU B 1 30 ? 15.141 -10.344 -31.766 1 97.62 30 LEU B C 1
ATOM 3868 O O . LEU B 1 30 ? 15.031 -9.68 -32.812 1 97.62 30 LEU B O 1
ATOM 3872 N N . TYR B 1 31 ? 14.523 -10.07 -30.703 1 97.56 31 TYR B N 1
ATOM 3873 C CA . TYR B 1 31 ? 13.664 -8.891 -30.609 1 97.56 31 TYR B CA 1
ATOM 3874 C C . TYR B 1 31 ? 14.461 -7.613 -30.828 1 97.56 31 TYR B C 1
ATOM 3876 O O . TYR B 1 31 ? 13.984 -6.68 -31.484 1 97.56 31 TYR B O 1
ATOM 3884 N N . ALA B 1 32 ? 15.625 -7.555 -30.219 1 97.5 32 ALA B N 1
ATOM 3885 C CA . ALA B 1 32 ? 16.5 -6.402 -30.438 1 97.5 32 ALA B CA 1
ATOM 3886 C C . ALA B 1 32 ? 16.75 -6.188 -31.922 1 97.5 32 ALA B C 1
ATOM 3888 O O . ALA B 1 32 ? 16.656 -5.062 -32.438 1 97.5 32 ALA B O 1
ATOM 3889 N N . VAL B 1 33 ? 17.016 -7.242 -32.625 1 96.5 33 VAL B N 1
ATOM 3890 C CA . VAL B 1 33 ? 17.266 -7.18 -34.062 1 96.5 33 VAL B CA 1
ATOM 3891 C C . VAL B 1 33 ? 16 -6.688 -34.75 1 96.5 33 VAL B C 1
ATOM 3893 O O . VAL B 1 33 ? 16.078 -5.84 -35.656 1 96.5 33 VAL B O 1
ATOM 3896 N N . GLN B 1 34 ? 14.922 -7.258 -34.406 1 95.5 34 GLN B N 1
ATOM 3897 C CA . GLN B 1 34 ? 13.648 -6.879 -35 1 95.5 34 GLN B CA 1
ATOM 3898 C C . GLN B 1 34 ? 13.375 -5.391 -34.812 1 95.5 34 GLN B C 1
ATOM 3900 O O . GLN B 1 34 ? 12.688 -4.773 -35.625 1 95.5 34 GLN B O 1
ATOM 3905 N N . LYS B 1 35 ? 13.898 -4.836 -33.75 1 95.62 35 LYS B N 1
ATOM 3906 C CA . LYS B 1 35 ? 13.672 -3.422 -33.469 1 95.62 35 LYS B CA 1
ATOM 3907 C C . LYS B 1 35 ? 14.812 -2.562 -34 1 95.62 35 LYS B C 1
ATOM 3909 O O . LYS B 1 35 ? 14.875 -1.362 -33.75 1 95.62 35 LYS B O 1
ATOM 3914 N N . GLY B 1 36 ? 15.773 -3.172 -34.656 1 93.38 36 GLY B N 1
ATOM 3915 C CA . GLY B 1 36 ? 16.797 -2.42 -35.344 1 93.38 36 GLY B CA 1
ATOM 3916 C C . GLY B 1 36 ? 18.125 -2.365 -34.594 1 93.38 36 GLY B C 1
ATOM 3917 O O . GLY B 1 36 ? 19.031 -1.62 -34.969 1 93.38 36 GLY B O 1
ATOM 3918 N N . ASN B 1 37 ? 18.188 -3.035 -33.469 1 92.31 37 ASN B N 1
ATOM 3919 C CA . ASN B 1 37 ? 19.438 -3.121 -32.719 1 92.31 37 ASN B CA 1
ATOM 3920 C C . ASN B 1 37 ? 20.125 -4.469 -32.938 1 92.31 37 ASN B C 1
ATOM 3922 O O . ASN B 1 37 ? 19.812 -5.441 -32.25 1 92.31 37 ASN B O 1
ATOM 3926 N N . GLU B 1 38 ? 21.141 -4.488 -33.719 1 89.81 38 GLU B N 1
ATOM 3927 C CA . GLU B 1 38 ? 21.75 -5.754 -34.125 1 89.81 38 GLU B CA 1
ATOM 3928 C C . GLU B 1 38 ? 22.844 -6.18 -33.156 1 89.81 38 GLU B C 1
ATOM 3930 O O . GLU B 1 38 ? 23.266 -7.34 -33.156 1 89.81 38 GLU B O 1
ATOM 3935 N N . ASN B 1 39 ? 23.141 -5.387 -32.25 1 90.75 39 ASN B N 1
ATOM 3936 C CA . ASN B 1 39 ? 24.328 -5.68 -31.469 1 90.75 39 ASN B CA 1
ATOM 3937 C C . ASN B 1 39 ? 24.031 -5.758 -29.969 1 90.75 39 ASN B C 1
ATOM 3939 O O . ASN B 1 39 ? 24.859 -5.375 -29.141 1 90.75 39 ASN B O 1
ATOM 3943 N N . LEU B 1 40 ? 22.891 -6.184 -29.594 1 95.25 40 LEU B N 1
ATOM 3944 C CA . LEU B 1 40 ? 22.656 -6.328 -28.156 1 95.25 40 LEU B CA 1
ATOM 3945 C C . LEU B 1 40 ? 23.609 -7.363 -27.547 1 95.25 40 LEU B C 1
ATOM 3947 O O . LEU B 1 40 ? 24.266 -7.09 -26.547 1 95.25 40 LEU B O 1
ATOM 3951 N N . GLY B 1 41 ? 23.656 -8.594 -28.188 1 96.88 41 GLY B N 1
ATOM 3952 C CA . GLY B 1 41 ? 24.609 -9.609 -27.781 1 96.88 41 GLY B CA 1
ATOM 3953 C C . GLY B 1 41 ? 24.469 -10.039 -26.328 1 96.88 41 GLY B C 1
ATOM 3954 O O . GLY B 1 41 ? 25.453 -10.164 -25.609 1 96.88 41 GLY B O 1
ATOM 3955 N N . LEU B 1 42 ? 23.25 -10.18 -25.859 1 97.75 42 LEU B N 1
ATOM 3956 C CA . LEU B 1 42 ? 23 -10.641 -24.484 1 97.75 42 LEU B CA 1
ATOM 3957 C C . LEU B 1 42 ? 23.406 -12.094 -24.328 1 97.75 42 LEU B C 1
ATOM 3959 O O . LEU B 1 42 ? 23.109 -12.93 -25.188 1 97.75 42 LEU B O 1
ATOM 3963 N N . THR B 1 43 ? 24.125 -12.391 -23.281 1 97 43 THR B N 1
ATOM 3964 C CA . THR B 1 43 ? 24.531 -13.766 -22.969 1 97 43 THR B CA 1
ATOM 3965 C C . THR B 1 43 ? 23.719 -14.312 -21.797 1 97 43 THR B C 1
ATOM 3967 O O . THR B 1 43 ? 23.109 -13.547 -21.047 1 97 43 THR B O 1
ATOM 3970 N N . SER B 1 44 ? 23.703 -15.625 -21.719 1 96.38 44 SER B N 1
ATOM 3971 C CA . SER B 1 44 ? 23 -16.266 -20.609 1 96.38 44 SER B CA 1
ATOM 3972 C C . SER B 1 44 ? 23.562 -15.828 -19.266 1 96.38 44 SER B C 1
ATOM 3974 O O . SER B 1 44 ? 22.828 -15.602 -18.312 1 96.38 44 SER B O 1
ATOM 3976 N N . GLU B 1 45 ? 24.844 -15.656 -19.203 1 93.81 45 GLU B N 1
ATOM 3977 C CA . GLU B 1 45 ? 25.5 -15.25 -17.953 1 93.81 45 GLU B CA 1
ATOM 3978 C C . GLU B 1 45 ? 25.109 -13.82 -17.578 1 93.81 45 GLU B C 1
ATOM 3980 O O . GLU B 1 45 ? 24.844 -13.531 -16.406 1 93.81 45 GLU B O 1
ATOM 3985 N N . GLU B 1 46 ? 25.125 -13.016 -18.562 1 95.12 46 GLU B N 1
ATOM 3986 C CA . GLU B 1 46 ? 24.719 -11.633 -18.328 1 95.12 46 GLU B CA 1
ATOM 3987 C C . GLU B 1 46 ? 23.266 -11.555 -17.891 1 95.12 46 GLU B C 1
ATOM 3989 O O . GLU B 1 46 ? 22.906 -10.75 -17.016 1 95.12 46 GLU B O 1
ATOM 3994 N N . PHE B 1 47 ? 22.469 -12.367 -18.516 1 96.19 47 PHE B N 1
ATOM 3995 C CA . PHE B 1 47 ? 21.062 -12.367 -18.172 1 96.19 47 PHE B CA 1
ATOM 3996 C C . PHE B 1 47 ? 20.859 -12.859 -16.734 1 96.19 47 PHE B C 1
ATOM 3998 O O . PHE B 1 47 ? 20 -12.344 -16.016 1 96.19 47 PHE B O 1
ATOM 4005 N N . LYS B 1 48 ? 21.594 -13.852 -16.312 1 93.19 48 LYS B N 1
ATOM 4006 C CA . LYS B 1 48 ? 21.531 -14.305 -14.93 1 93.19 48 LYS B CA 1
ATOM 4007 C C . LYS B 1 48 ? 21.891 -13.188 -13.961 1 93.19 48 LYS B C 1
ATOM 4009 O O . LYS B 1 48 ? 21.25 -13.008 -12.93 1 93.19 48 LYS B O 1
ATOM 4014 N N . THR B 1 49 ? 22.938 -12.445 -14.297 1 93.75 49 THR B N 1
ATOM 4015 C CA . THR B 1 49 ? 23.312 -11.289 -13.5 1 93.75 49 THR B CA 1
ATOM 4016 C C . THR B 1 49 ? 22.188 -10.266 -13.445 1 93.75 49 THR B C 1
ATOM 4018 O O . THR B 1 49 ? 21.891 -9.719 -12.383 1 93.75 49 THR B O 1
ATOM 4021 N N . PHE B 1 50 ? 21.609 -10.07 -14.641 1 94.94 50 PHE B N 1
ATOM 4022 C CA . PHE B 1 50 ? 20.484 -9.156 -14.766 1 94.94 50 PHE B CA 1
ATOM 4023 C C . PHE B 1 50 ? 19.344 -9.586 -13.852 1 94.94 50 PHE B C 1
ATOM 4025 O O . PHE B 1 50 ? 18.734 -8.742 -13.18 1 94.94 50 PHE B O 1
ATOM 4032 N N . LEU B 1 51 ? 19.062 -10.836 -13.719 1 93.06 51 LEU B N 1
ATOM 4033 C CA . LEU B 1 51 ? 18.031 -11.367 -12.852 1 93.06 51 LEU B CA 1
ATOM 4034 C C . LEU B 1 51 ? 18.375 -11.148 -11.383 1 93.06 51 LEU B C 1
ATOM 4036 O O . LEU B 1 51 ? 17.531 -10.766 -10.578 1 93.06 51 LEU B O 1
ATOM 4040 N N . GLY B 1 52 ? 19.609 -11.469 -11.062 1 90.75 52 GLY B N 1
ATOM 4041 C CA . GLY B 1 52 ? 20.062 -11.227 -9.703 1 90.75 52 GLY B CA 1
ATOM 4042 C C . GLY B 1 52 ? 19.938 -9.781 -9.273 1 90.75 52 GLY B C 1
ATOM 4043 O O . GLY B 1 52 ? 19.516 -9.492 -8.148 1 90.75 52 GLY B O 1
ATOM 4044 N N . MET B 1 53 ? 20.281 -8.852 -10.172 1 92.19 53 MET B N 1
ATOM 4045 C CA . MET B 1 53 ? 20.141 -7.422 -9.898 1 92.19 53 MET B CA 1
ATOM 4046 C C . MET B 1 53 ? 18.688 -7.07 -9.594 1 92.19 53 MET B C 1
ATOM 4048 O O . MET B 1 53 ? 18.406 -6.348 -8.633 1 92.19 53 MET B O 1
ATOM 4052 N N . ASN B 1 54 ? 17.844 -7.605 -10.398 1 91.94 54 ASN B N 1
ATOM 4053 C CA . ASN B 1 54 ? 16.422 -7.312 -10.203 1 91.94 54 ASN B CA 1
ATOM 4054 C C . ASN B 1 54 ? 15.914 -7.863 -8.875 1 91.94 54 ASN B C 1
ATOM 4056 O O . ASN B 1 54 ? 15.016 -7.285 -8.266 1 91.94 54 ASN B O 1
ATOM 4060 N N . MET B 1 55 ? 16.469 -8.914 -8.391 1 90.06 55 MET B N 1
ATOM 4061 C CA . MET B 1 55 ? 16.125 -9.422 -7.062 1 90.06 55 MET B CA 1
ATOM 4062 C C . MET B 1 55 ? 16.562 -8.438 -5.98 1 90.06 55 MET B C 1
ATOM 4064 O O . MET B 1 55 ? 15.797 -8.164 -5.047 1 90.06 55 MET B O 1
ATOM 4068 N N . VAL B 1 56 ? 17.734 -7.898 -6.148 1 90.81 56 VAL B N 1
ATOM 4069 C CA . VAL B 1 56 ? 18.234 -6.934 -5.18 1 90.81 56 VAL B CA 1
ATOM 4070 C C . VAL B 1 56 ? 17.344 -5.699 -5.16 1 90.81 56 VAL B C 1
ATOM 4072 O O . VAL B 1 56 ? 17 -5.191 -4.09 1 90.81 56 VAL B O 1
ATOM 4075 N N . LEU B 1 57 ? 16.953 -5.281 -6.348 1 91.81 57 LEU B N 1
ATOM 4076 C CA . LEU B 1 57 ? 16.109 -4.098 -6.477 1 91.81 57 LEU B CA 1
ATOM 4077 C C . LEU B 1 57 ? 14.766 -4.316 -5.801 1 91.81 57 LEU B C 1
ATOM 4079 O O . LEU B 1 57 ? 14.062 -3.354 -5.48 1 91.81 57 LEU B O 1
ATOM 4083 N N . SER B 1 58 ? 14.375 -5.531 -5.582 1 90.56 58 SER B N 1
ATOM 4084 C CA . SER B 1 58 ? 13.078 -5.812 -4.98 1 90.56 58 SER B CA 1
ATOM 4085 C C . SER B 1 58 ? 13.109 -5.602 -3.473 1 90.56 58 SER B C 1
ATOM 4087 O O . SER B 1 58 ? 12.086 -5.266 -2.867 1 90.56 58 SER B O 1
ATOM 4089 N N . TYR B 1 59 ? 14.305 -5.789 -2.854 1 89.75 59 TYR B N 1
ATOM 4090 C CA . TYR B 1 59 ? 14.289 -5.652 -1.4 1 89.75 59 TYR B CA 1
ATOM 4091 C C . TYR B 1 59 ? 15.07 -4.422 -0.958 1 89.75 59 TYR B C 1
ATOM 4093 O O . TYR B 1 59 ? 14.961 -3.986 0.19 1 89.75 59 TYR B O 1
ATOM 4101 N N . ILE B 1 60 ? 15.867 -3.859 -1.785 1 92.44 60 ILE B N 1
ATOM 4102 C CA . ILE B 1 60 ? 16.438 -2.535 -1.569 1 92.44 60 ILE B CA 1
ATOM 4103 C C . ILE B 1 60 ? 15.828 -1.542 -2.553 1 92.44 60 ILE B C 1
ATOM 4105 O O . ILE B 1 60 ? 16.047 -1.64 -3.762 1 92.44 60 ILE B O 1
ATOM 4109 N N . ARG B 1 61 ? 15.258 -0.536 -2.057 1 91.31 61 ARG B N 1
ATOM 4110 C CA . ARG B 1 61 ? 14.453 0.3 -2.939 1 91.31 61 ARG B CA 1
ATOM 4111 C C . ARG B 1 61 ? 14.984 1.729 -2.977 1 91.31 61 ARG B C 1
ATOM 4113 O O . ARG B 1 61 ? 15.039 2.404 -1.946 1 91.31 61 ARG B O 1
ATOM 4120 N N . TYR B 1 62 ? 15.297 2.068 -4.137 1 91.88 62 TYR B N 1
ATOM 4121 C CA . TYR B 1 62 ? 15.609 3.461 -4.438 1 91.88 62 TYR B CA 1
ATOM 4122 C C . TYR B 1 62 ? 14.438 4.145 -5.133 1 91.88 62 TYR B C 1
ATOM 4124 O O . TYR B 1 62 ? 13.617 3.482 -5.773 1 91.88 62 TYR B O 1
ATOM 4132 N N . PRO B 1 63 ? 14.266 5.375 -4.934 1 88.56 63 PRO B N 1
ATOM 4133 C CA . PRO B 1 63 ? 13.102 6.062 -5.508 1 88.56 63 PRO B CA 1
ATOM 4134 C C . PRO B 1 63 ? 13.141 6.113 -7.031 1 88.56 63 PRO B C 1
ATOM 4136 O O . PRO B 1 63 ? 12.094 6.102 -7.68 1 88.56 63 PRO B O 1
ATOM 4139 N N . ARG B 1 64 ? 14.297 6.191 -7.551 1 89.06 64 ARG B N 1
ATOM 4140 C CA . ARG B 1 64 ? 14.477 6.191 -9 1 89.06 64 ARG B CA 1
ATOM 4141 C C . ARG B 1 64 ? 15.508 5.148 -9.414 1 89.06 64 ARG B C 1
ATOM 4143 O O . ARG B 1 64 ? 16.516 4.957 -8.742 1 89.06 64 ARG B O 1
ATOM 4150 N N . ALA B 1 65 ? 15.203 4.539 -10.508 1 89.06 65 ALA B N 1
ATOM 4151 C CA . ALA B 1 65 ? 16 3.383 -10.93 1 89.06 65 ALA B CA 1
ATOM 4152 C C . ALA B 1 65 ? 17.469 3.762 -11.117 1 89.06 65 ALA B C 1
ATOM 4154 O O . ALA B 1 65 ? 18.359 3.043 -10.664 1 89.06 65 ALA B O 1
ATOM 4155 N N . ARG B 1 66 ? 17.781 4.898 -11.719 1 91.94 66 ARG B N 1
ATOM 4156 C CA . ARG B 1 66 ? 19.156 5.254 -12.062 1 91.94 66 ARG B CA 1
ATOM 4157 C C . ARG B 1 66 ? 19.938 5.652 -10.812 1 91.94 66 ARG B C 1
ATOM 4159 O O . ARG B 1 66 ? 21.172 5.73 -10.852 1 91.94 66 ARG B O 1
ATOM 4166 N N . MET B 1 67 ? 19.266 5.863 -9.734 1 92 67 MET B N 1
ATOM 4167 C CA . MET B 1 67 ? 19.922 6.281 -8.5 1 92 67 MET B CA 1
ATOM 4168 C C . MET B 1 67 ? 20.781 5.16 -7.938 1 92 67 MET B C 1
ATOM 4170 O O . MET B 1 67 ? 21.734 5.418 -7.188 1 92 67 MET B O 1
ATOM 4174 N N . TYR B 1 68 ? 20.484 3.943 -8.281 1 93.12 68 TYR B N 1
ATOM 4175 C CA . TYR B 1 68 ? 21.312 2.83 -7.848 1 93.12 68 TYR B CA 1
ATOM 4176 C C . TYR B 1 68 ? 22.75 2.998 -8.344 1 93.12 68 TYR B C 1
ATOM 4178 O O . TYR B 1 68 ? 23.688 2.467 -7.746 1 93.12 68 TYR B O 1
ATOM 4186 N N . TRP B 1 69 ? 22.875 3.723 -9.492 1 93.62 69 TRP B N 1
ATOM 4187 C CA . TRP B 1 69 ? 24.172 3.959 -10.133 1 93.62 69 TRP B CA 1
ATOM 4188 C C . TRP B 1 69 ? 24.641 5.387 -9.883 1 93.62 69 TRP B C 1
ATOM 4190 O O . TRP B 1 69 ? 25.516 5.891 -10.594 1 93.62 69 TRP B O 1
ATOM 4200 N N . SER B 1 70 ? 24 6.055 -8.953 1 90.31 70 SER B N 1
ATOM 4201 C CA . SER B 1 70 ? 24.297 7.465 -8.719 1 90.31 70 SER B CA 1
ATOM 4202 C C . SER B 1 70 ? 25.781 7.691 -8.484 1 90.31 70 SER B C 1
ATOM 4204 O O . SER B 1 70 ? 26.422 6.926 -7.762 1 90.31 70 SER B O 1
ATOM 4206 N N . PRO B 1 71 ? 26.266 8.703 -9.07 1 85.19 71 PRO B N 1
ATOM 4207 C CA . PRO B 1 71 ? 27.672 9.039 -8.797 1 85.19 71 PRO B CA 1
ATOM 4208 C C . PRO B 1 71 ? 27.859 9.789 -7.48 1 85.19 71 PRO B C 1
ATOM 4210 O O . PRO B 1 71 ? 28.984 10 -7.035 1 85.19 71 PRO B O 1
ATOM 4213 N N . GLU B 1 72 ? 26.766 10.148 -6.879 1 78.44 72 GLU B N 1
ATOM 4214 C CA . GLU B 1 72 ? 26.844 10.875 -5.613 1 78.44 72 GLU B CA 1
ATOM 4215 C C . GLU B 1 72 ? 27.422 10 -4.512 1 78.44 72 GLU B C 1
ATOM 4217 O O . GLU B 1 72 ? 27.047 8.828 -4.379 1 78.44 72 GLU B O 1
ATOM 4222 N N . GLN B 1 73 ? 28.281 10.617 -3.756 1 72.38 73 GLN B N 1
ATOM 4223 C CA . GLN B 1 73 ? 28.953 9.883 -2.695 1 72.38 73 GLN B CA 1
ATOM 4224 C C . GLN B 1 73 ? 27.953 9.32 -1.689 1 72.38 73 GLN B C 1
ATOM 4226 O O . GLN B 1 73 ? 27.078 10.031 -1.214 1 72.38 73 GLN B O 1
ATOM 4231 N N . GLY B 1 74 ? 28.078 8.094 -1.51 1 77 74 GLY B N 1
ATOM 4232 C CA . GLY B 1 74 ? 27.312 7.426 -0.464 1 77 74 GLY B CA 1
ATOM 4233 C C . GLY B 1 74 ? 25.953 6.938 -0.933 1 77 74 GLY B C 1
ATOM 4234 O O . GLY B 1 74 ? 25.25 6.246 -0.195 1 77 74 GLY B O 1
ATOM 4235 N N . LEU B 1 75 ? 25.594 7.289 -2.141 1 83.62 75 LEU B N 1
ATOM 4236 C CA . LEU B 1 75 ? 24.266 6.938 -2.619 1 83.62 75 LEU B CA 1
ATOM 4237 C C . LEU B 1 75 ? 24.312 5.715 -3.527 1 83.62 75 LEU B C 1
ATOM 4239 O O . LEU B 1 75 ? 23.328 4.98 -3.65 1 83.62 75 LEU B O 1
ATOM 4243 N N . ARG B 1 76 ? 25.453 5.52 -4.102 1 87.69 76 ARG B N 1
ATOM 4244 C CA . ARG B 1 76 ? 25.641 4.426 -5.051 1 87.69 76 ARG B CA 1
ATOM 4245 C C . ARG B 1 76 ? 25.531 3.074 -4.35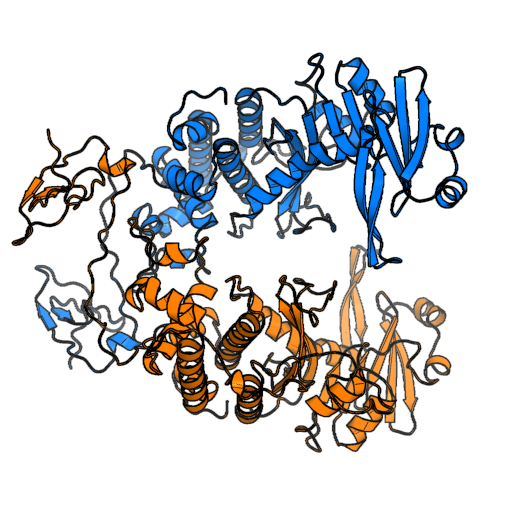5 1 87.69 76 ARG B C 1
ATOM 4247 O O . ARG B 1 76 ? 26.062 2.885 -3.262 1 87.69 76 ARG B O 1
ATOM 4254 N N . LEU B 1 77 ? 24.812 2.193 -4.895 1 91.06 77 LEU B N 1
ATOM 4255 C CA . LEU B 1 77 ? 24.766 0.825 -4.391 1 91.06 77 LEU B CA 1
ATOM 4256 C C . LEU B 1 77 ? 25.688 -0.084 -5.199 1 91.06 77 LEU B C 1
ATOM 4258 O O . LEU B 1 77 ? 25.297 -0.603 -6.246 1 91.06 77 LEU B O 1
ATOM 4262 N N . ASP B 1 78 ? 26.734 -0.35 -4.703 1 87.88 78 ASP B N 1
ATOM 4263 C CA . ASP B 1 78 ? 27.781 -1.053 -5.426 1 87.88 78 ASP B CA 1
ATOM 4264 C C . ASP B 1 78 ? 27.328 -2.451 -5.84 1 87.88 78 ASP B C 1
ATOM 4266 O O . ASP B 1 78 ? 27.688 -2.934 -6.914 1 87.88 78 ASP B O 1
ATOM 4270 N N . LEU B 1 79 ? 26.578 -3.041 -5.059 1 87.12 79 LEU B N 1
ATOM 4271 C CA . LEU B 1 79 ? 26.078 -4.383 -5.348 1 87.12 79 LEU B CA 1
ATOM 4272 C C . LEU B 1 79 ? 25.391 -4.426 -6.707 1 87.12 79 LEU B C 1
ATOM 4274 O O . LEU B 1 79 ? 25.453 -5.434 -7.41 1 87.12 79 LEU B O 1
ATOM 4278 N N . VAL B 1 80 ? 24.812 -3.354 -7.078 1 90.56 80 VAL B N 1
ATOM 4279 C CA . VAL B 1 80 ? 24.062 -3.266 -8.328 1 90.56 80 VAL B CA 1
ATOM 4280 C C . VAL B 1 80 ? 24.922 -2.584 -9.391 1 90.56 80 VAL B C 1
ATOM 4282 O O . VAL B 1 80 ? 25.094 -3.121 -10.492 1 90.56 80 VAL B O 1
ATOM 4285 N N . ALA B 1 81 ? 25.5 -1.515 -9.016 1 92 81 ALA B N 1
ATOM 4286 C CA . ALA B 1 81 ? 26.172 -0.635 -9.969 1 92 81 ALA B CA 1
ATOM 4287 C C . ALA B 1 81 ? 27.438 -1.284 -10.516 1 92 81 ALA B C 1
ATOM 4289 O O . ALA B 1 81 ? 27.844 -1 -11.648 1 92 81 ALA B O 1
ATOM 4290 N N . ASP B 1 82 ? 28.016 -2.137 -9.742 1 89.69 82 ASP B N 1
ATOM 4291 C CA . ASP B 1 82 ? 29.25 -2.771 -10.18 1 89.69 82 ASP B CA 1
ATOM 4292 C C . ASP B 1 82 ? 28.969 -3.994 -11.047 1 89.69 82 ASP B C 1
ATOM 4294 O O . ASP B 1 82 ? 29.859 -4.504 -11.727 1 89.69 82 ASP B O 1
ATOM 4298 N N . ALA B 1 83 ? 27.797 -4.484 -11.031 1 91.44 83 ALA B N 1
ATOM 4299 C CA . ALA B 1 83 ? 27.453 -5.703 -11.758 1 91.44 83 ALA B CA 1
ATOM 4300 C C . ALA B 1 83 ? 27.266 -5.418 -13.242 1 91.44 83 ALA B C 1
ATOM 4302 O O . ALA B 1 83 ? 27.781 -6.152 -14.094 1 91.44 83 ALA B O 1
ATOM 4303 N N . VAL B 1 84 ? 26.5 -4.445 -13.555 1 93.81 84 VAL B N 1
ATOM 4304 C CA . VAL B 1 84 ? 26.219 -4.047 -14.93 1 93.81 84 VAL B CA 1
ATOM 4305 C C . VAL B 1 84 ? 26.078 -2.529 -15.008 1 93.81 84 VAL B C 1
ATOM 4307 O O . VAL B 1 84 ? 25.422 -1.919 -14.156 1 93.81 84 VAL B O 1
ATOM 4310 N N . PRO B 1 85 ? 26.734 -1.925 -15.969 1 95.44 85 PRO B N 1
ATOM 4311 C CA . PRO B 1 85 ? 26.516 -0.486 -16.141 1 95.44 85 PRO B CA 1
ATOM 4312 C C . PRO B 1 85 ? 25.047 -0.135 -16.375 1 95.44 85 PRO B C 1
ATOM 4314 O O . PRO B 1 85 ? 24.312 -0.93 -16.969 1 95.44 85 PRO B O 1
ATOM 4317 N N . VAL B 1 86 ? 24.656 1.038 -16.047 1 95.56 86 VAL B N 1
ATOM 4318 C CA . VAL B 1 86 ? 23.25 1.442 -16.031 1 95.56 86 VAL B CA 1
ATOM 4319 C C . VAL B 1 86 ? 22.688 1.4 -17.453 1 95.56 86 VAL B C 1
ATOM 4321 O O . VAL B 1 86 ? 21.562 0.938 -17.656 1 95.56 86 VAL B O 1
ATOM 4324 N N . ASN B 1 87 ? 23.406 1.906 -18.422 1 95.81 87 ASN B N 1
ATOM 4325 C CA . ASN B 1 87 ? 22.906 1.927 -19.781 1 95.81 87 ASN B CA 1
ATOM 4326 C C . ASN B 1 87 ? 22.688 0.516 -20.328 1 95.81 87 ASN B C 1
ATOM 4328 O O . ASN B 1 87 ? 21.75 0.27 -21.078 1 95.8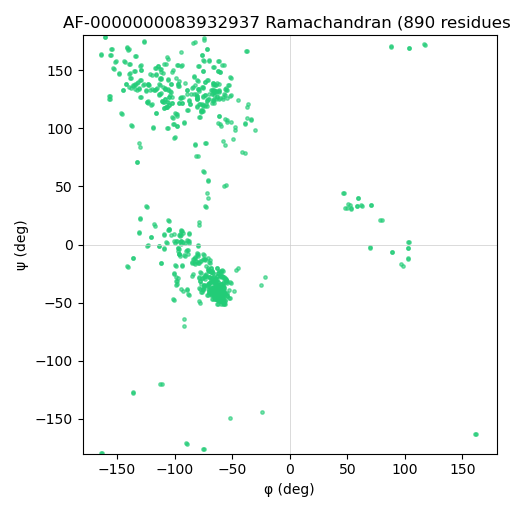1 87 ASN B O 1
ATOM 4332 N N . ARG B 1 88 ? 23.625 -0.348 -19.984 1 96.19 88 ARG B N 1
ATOM 4333 C CA . ARG B 1 88 ? 23.484 -1.741 -20.391 1 96.19 88 ARG B CA 1
ATOM 4334 C C . ARG B 1 88 ? 22.266 -2.381 -19.734 1 96.19 88 ARG B C 1
ATOM 4336 O O . ARG B 1 88 ? 21.5 -3.092 -20.375 1 96.19 88 ARG B O 1
ATOM 4343 N N . PHE B 1 89 ? 22.094 -2.137 -18.5 1 95.75 89 PHE B N 1
ATOM 4344 C CA . PHE B 1 89 ? 20.953 -2.643 -17.75 1 95.75 89 PHE B CA 1
ATOM 4345 C C . PHE B 1 89 ? 19.641 -2.199 -18.406 1 95.75 89 PHE B C 1
ATOM 4347 O O . PHE B 1 89 ? 18.75 -3.016 -18.641 1 95.75 89 PHE B O 1
ATOM 4354 N N . GLU B 1 90 ? 19.578 -0.934 -18.719 1 95.19 90 GLU B N 1
ATOM 4355 C CA . GLU B 1 90 ? 18.375 -0.367 -19.344 1 95.19 90 GLU B CA 1
ATOM 4356 C C . GLU B 1 90 ? 18.141 -0.953 -20.719 1 95.19 90 GLU B C 1
ATOM 4358 O O . GLU B 1 90 ? 17 -1.156 -21.125 1 95.19 90 GLU B O 1
ATOM 4363 N N . LYS B 1 91 ? 19.234 -1.173 -21.391 1 95.75 91 LYS B N 1
ATOM 4364 C CA . LYS B 1 91 ? 19.109 -1.785 -22.719 1 95.75 91 LYS B CA 1
ATOM 4365 C C . LYS B 1 91 ? 18.547 -3.197 -22.625 1 95.75 91 LYS B C 1
ATOM 4367 O O . LYS B 1 91 ? 17.672 -3.576 -23.406 1 95.75 91 LYS B O 1
ATOM 4372 N N . ILE B 1 92 ? 19.062 -3.959 -21.719 1 96.56 92 ILE B N 1
ATOM 4373 C CA . ILE B 1 92 ? 18.547 -5.312 -21.516 1 96.56 92 ILE B CA 1
ATOM 4374 C C . ILE B 1 92 ? 17.062 -5.258 -21.188 1 96.56 92 ILE B C 1
ATOM 4376 O O . ILE B 1 92 ? 16.25 -5.961 -21.797 1 96.56 92 ILE B O 1
ATOM 4380 N N . MET B 1 93 ? 16.688 -4.398 -20.281 1 95.38 93 MET B N 1
ATOM 4381 C CA . MET B 1 93 ? 15.289 -4.25 -19.875 1 95.38 93 MET B CA 1
ATOM 4382 C C . MET B 1 93 ? 14.398 -3.906 -21.062 1 95.38 93 MET B C 1
ATOM 4384 O O . MET B 1 93 ? 13.273 -4.402 -21.156 1 95.38 93 MET B O 1
ATOM 4388 N N . ARG B 1 94 ? 14.891 -3.154 -21.922 1 95.5 94 ARG B N 1
ATOM 4389 C CA . ARG B 1 94 ? 14.148 -2.684 -23.094 1 95.5 94 ARG B CA 1
ATOM 4390 C C . ARG B 1 94 ? 13.828 -3.834 -24.047 1 95.5 94 ARG B C 1
ATOM 4392 O O . ARG B 1 94 ? 12.773 -3.85 -24.672 1 95.5 94 ARG B O 1
ATOM 4399 N N . TYR B 1 95 ? 14.703 -4.797 -24.062 1 97.19 95 TYR B N 1
ATOM 4400 C CA . TYR B 1 95 ? 14.57 -5.754 -25.156 1 97.19 95 TYR B CA 1
ATOM 4401 C C . TYR B 1 95 ? 14.18 -7.129 -24.625 1 97.19 95 TYR B C 1
ATOM 4403 O O . TYR B 1 95 ? 13.992 -8.062 -25.406 1 97.19 95 TYR B O 1
ATOM 4411 N N . VAL B 1 96 ? 14.039 -7.297 -23.328 1 97.19 96 VAL B N 1
ATOM 4412 C CA . VAL B 1 96 ? 13.625 -8.586 -22.781 1 97.19 96 VAL B CA 1
ATOM 4413 C C . VAL B 1 96 ? 12.359 -9.055 -23.5 1 97.19 96 VAL B C 1
ATOM 4415 O O . VAL B 1 96 ? 11.391 -8.297 -23.625 1 97.19 96 VAL B O 1
ATOM 4418 N N . HIS B 1 97 ? 12.414 -10.25 -23.984 1 97.88 97 HIS B N 1
ATOM 4419 C CA . HIS B 1 97 ? 11.312 -10.797 -24.781 1 97.88 97 HIS B CA 1
ATOM 4420 C C . HIS B 1 97 ? 11.281 -12.32 -24.703 1 97.88 97 HIS B C 1
ATOM 4422 O O . HIS B 1 97 ? 12.266 -12.945 -24.297 1 97.88 97 HIS B O 1
ATOM 4428 N N . PHE B 1 98 ? 10.18 -12.922 -25.188 1 97.81 98 PHE B N 1
ATOM 4429 C CA . PHE B 1 98 ? 10.008 -14.336 -24.875 1 97.81 98 PHE B CA 1
ATOM 4430 C C . PHE B 1 98 ? 9.555 -15.117 -26.109 1 97.81 98 PHE B C 1
ATOM 4432 O O . PHE B 1 98 ? 9.531 -16.344 -26.109 1 97.81 98 PHE B O 1
ATOM 4439 N N . VAL B 1 99 ? 9.164 -14.375 -27.172 1 96.88 99 VAL B N 1
ATOM 4440 C CA . VAL B 1 99 ? 8.68 -15.031 -28.391 1 96.88 99 VAL B CA 1
ATOM 4441 C C . VAL B 1 99 ? 9.148 -14.25 -29.609 1 96.88 99 VAL B C 1
ATOM 4443 O O . VAL B 1 99 ? 9.523 -13.078 -29.5 1 96.88 99 VAL B O 1
ATOM 4446 N N . ASP B 1 100 ? 9.172 -15 -30.688 1 95.81 100 ASP B N 1
ATOM 4447 C CA . ASP B 1 100 ? 9.367 -14.336 -31.969 1 95.81 100 ASP B CA 1
ATOM 4448 C C . ASP B 1 100 ? 8.086 -13.648 -32.438 1 95.81 100 ASP B C 1
ATOM 4450 O O . ASP B 1 100 ? 7.121 -14.312 -32.812 1 95.81 100 ASP B O 1
ATOM 4454 N N . ASN B 1 101 ? 8.117 -12.422 -32.5 1 92.56 101 ASN B N 1
ATOM 4455 C CA . ASN B 1 101 ? 6.926 -11.648 -32.844 1 92.56 101 ASN B CA 1
ATOM 4456 C C . ASN B 1 101 ? 6.449 -11.961 -34.25 1 92.56 101 ASN B C 1
ATOM 4458 O O . ASN B 1 101 ? 5.258 -11.852 -34.562 1 92.56 101 ASN B O 1
ATOM 4462 N N . TYR B 1 102 ? 7.336 -12.344 -35.031 1 92.56 102 TYR B N 1
ATOM 4463 C CA . TYR B 1 102 ? 6.984 -12.586 -36.438 1 92.56 102 TYR B CA 1
ATOM 4464 C C . TYR B 1 102 ? 6.375 -13.969 -36.594 1 92.56 102 TYR B C 1
ATOM 4466 O O . TYR B 1 102 ? 5.773 -14.258 -37.625 1 92.56 102 TYR B O 1
ATOM 4474 N N . SER B 1 103 ? 6.473 -14.703 -35.594 1 91.62 103 SER B N 1
ATOM 4475 C CA . SER B 1 103 ? 5.934 -16.047 -35.688 1 91.62 103 SER B CA 1
ATOM 4476 C C . SER B 1 103 ? 4.535 -16.125 -35.094 1 91.62 103 SER B C 1
ATOM 4478 O O . SER B 1 103 ? 3.873 -17.172 -35.188 1 91.62 103 SER B O 1
ATOM 4480 N N . ILE B 1 104 ? 4.066 -15.078 -34.562 1 91.62 104 ILE B N 1
ATOM 4481 C CA . ILE B 1 104 ? 2.771 -15.086 -33.875 1 91.62 104 ILE B CA 1
ATOM 4482 C C . ILE B 1 104 ? 1.655 -14.984 -34.938 1 91.62 104 ILE B C 1
ATOM 4484 O O . ILE B 1 104 ? 1.639 -14.062 -35.75 1 91.62 104 ILE B O 1
ATOM 4488 N N . ASP B 1 105 ? 0.811 -15.906 -34.844 1 90.38 105 ASP B N 1
ATOM 4489 C CA . ASP B 1 105 ? -0.371 -15.883 -35.688 1 90.38 105 ASP B CA 1
ATOM 4490 C C . ASP B 1 105 ? -1.29 -14.719 -35.344 1 90.38 105 ASP B C 1
ATOM 4492 O O . ASP B 1 105 ? -1.715 -14.586 -34.188 1 90.38 105 ASP B O 1
ATOM 4496 N N . PRO B 1 106 ? -1.568 -13.938 -36.281 1 86.81 106 PRO B N 1
ATOM 4497 C CA . PRO B 1 106 ? -2.455 -12.805 -36.031 1 86.81 106 PRO B CA 1
ATOM 4498 C C . PRO B 1 106 ? -3.822 -13.234 -35.5 1 86.81 106 PRO B C 1
ATOM 4500 O O . PRO B 1 106 ? -4.504 -12.461 -34.812 1 86.81 106 PRO B O 1
ATOM 4503 N N . GLU B 1 107 ? -4.207 -14.414 -35.75 1 85.5 107 GLU B N 1
ATOM 4504 C CA . GLU B 1 107 ? -5.516 -14.898 -35.312 1 85.5 107 GLU B CA 1
ATOM 4505 C C . GLU B 1 107 ? -5.434 -15.648 -34 1 85.5 107 GLU B C 1
ATOM 4507 O O . GLU B 1 107 ? -6.398 -16.297 -33.594 1 85.5 107 GLU B O 1
ATOM 4512 N N . ASN B 1 108 ? -4.258 -15.539 -33.469 1 85.94 108 ASN B N 1
ATOM 4513 C CA . ASN B 1 108 ? -4.09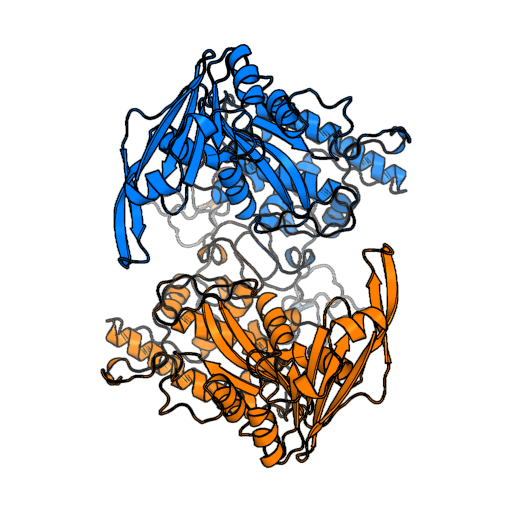4 -16.219 -32.188 1 85.94 108 ASN B CA 1
ATOM 4514 C C . ASN B 1 108 ? -5.016 -15.641 -31.109 1 85.94 108 ASN B C 1
ATOM 4516 O O . ASN B 1 108 ? -5.055 -14.43 -30.906 1 85.94 108 ASN B O 1
ATOM 4520 N N . ALA B 1 109 ? -5.773 -16.484 -30.438 1 85.06 109 ALA B N 1
ATOM 4521 C CA . ALA B 1 109 ? -6.762 -16.047 -29.469 1 85.06 109 ALA B CA 1
ATOM 4522 C C . ALA B 1 109 ? -6.156 -15.992 -28.062 1 85.06 109 ALA B C 1
ATOM 4524 O O . ALA B 1 109 ? -6.773 -15.461 -27.141 1 85.06 109 ALA B O 1
ATOM 4525 N N . ASP B 1 110 ? -4.941 -16.5 -27.906 1 90 110 ASP B N 1
ATOM 4526 C CA . ASP B 1 110 ? -4.285 -16.5 -26.609 1 90 110 ASP B CA 1
ATOM 4527 C C . ASP B 1 110 ? -3.744 -15.117 -26.266 1 90 110 ASP B C 1
ATOM 4529 O O . ASP B 1 110 ? -2.77 -14.664 -26.859 1 90 110 ASP B O 1
ATOM 4533 N N . LYS B 1 111 ? -4.27 -14.516 -25.266 1 91 111 LYS B N 1
ATOM 4534 C CA . LYS B 1 111 ? -3.875 -13.164 -24.875 1 91 111 LYS B CA 1
ATOM 4535 C C . LYS B 1 111 ? -2.506 -13.156 -24.203 1 91 111 LYS B C 1
ATOM 4537 O O . LYS B 1 111 ? -1.89 -12.102 -24.062 1 91 111 LYS B O 1
ATOM 4542 N N . PHE B 1 112 ? -2.029 -14.352 -23.828 1 93.56 112 PHE B N 1
ATOM 4543 C CA . PHE B 1 112 ? -0.732 -14.438 -23.172 1 93.56 112 PHE B CA 1
ATOM 4544 C C . PHE B 1 112 ? 0.321 -14.992 -24.125 1 93.56 112 PHE B C 1
ATOM 4546 O O . PHE B 1 112 ? 1.369 -15.477 -23.688 1 93.56 112 PHE B O 1
ATOM 4553 N N . VAL B 1 113 ? 0.066 -14.898 -25.359 1 93.25 113 VAL B N 1
ATOM 4554 C CA . VAL B 1 113 ? 0.914 -15.508 -26.375 1 93.25 113 VAL B CA 1
ATOM 4555 C C . VAL B 1 113 ? 2.338 -14.977 -26.25 1 93.25 113 VAL B C 1
ATOM 4557 O O . VAL B 1 113 ? 3.305 -15.711 -26.469 1 93.25 113 VAL B O 1
ATOM 4560 N N . LYS B 1 114 ? 2.518 -13.75 -25.859 1 93.75 114 LYS B N 1
ATOM 4561 C CA . LYS B 1 114 ? 3.822 -13.102 -25.812 1 93.75 114 LYS B CA 1
ATOM 4562 C C . LYS B 1 114 ? 4.703 -13.703 -24.734 1 93.75 114 LYS B C 1
ATOM 4564 O O . LYS B 1 114 ? 5.926 -13.555 -24.766 1 93.75 114 LYS B O 1
ATOM 4569 N N . ILE B 1 115 ? 4.098 -14.383 -23.734 1 95.88 115 ILE B N 1
ATOM 4570 C CA . ILE B 1 115 ? 4.887 -14.914 -22.625 1 95.88 115 ILE B CA 1
ATOM 4571 C C . ILE B 1 115 ? 4.523 -16.375 -22.391 1 95.88 115 ILE B C 1
ATOM 4573 O O . ILE B 1 115 ? 4.949 -16.984 -21.406 1 95.88 115 ILE B O 1
ATOM 4577 N N . ARG B 1 116 ? 3.775 -17 -23.266 1 94.69 116 ARG B N 1
ATOM 4578 C CA . ARG B 1 116 ? 3.238 -18.359 -23.109 1 94.69 116 ARG B CA 1
ATOM 4579 C C . ARG B 1 116 ? 4.359 -19.375 -22.984 1 94.69 116 ARG B C 1
ATOM 4581 O O . ARG B 1 116 ? 4.316 -20.266 -22.125 1 94.69 116 ARG B O 1
ATOM 4588 N N . PRO B 1 117 ? 5.418 -19.25 -23.797 1 94.19 117 PRO B N 1
ATOM 4589 C CA . PRO B 1 117 ? 6.488 -20.25 -23.688 1 94.19 117 PRO B CA 1
ATOM 4590 C C . PRO B 1 117 ? 7.129 -20.266 -22.297 1 94.19 117 PRO B C 1
ATOM 4592 O O . PRO B 1 117 ? 7.41 -21.328 -21.75 1 94.19 117 PRO B O 1
ATOM 4595 N N . PHE B 1 118 ? 7.316 -19.109 -21.812 1 94.44 118 PHE B N 1
ATOM 4596 C CA . PHE B 1 118 ? 7.898 -19 -20.484 1 94.44 118 PHE B CA 1
ATOM 4597 C C . PHE B 1 118 ? 6.965 -19.578 -19.438 1 94.44 118 PHE B C 1
ATOM 4599 O O . PHE B 1 118 ? 7.395 -20.344 -18.562 1 94.44 118 PHE B O 1
ATOM 4606 N N . LEU B 1 119 ? 5.699 -19.281 -19.453 1 94.69 119 LEU B N 1
ATOM 4607 C CA . LEU B 1 119 ? 4.715 -19.75 -18.5 1 94.69 119 LEU B CA 1
ATOM 4608 C C . LEU B 1 119 ? 4.59 -21.281 -18.547 1 94.69 119 LEU B C 1
ATOM 4610 O O . LEU B 1 119 ? 4.492 -21.938 -17.5 1 94.69 119 LEU B O 1
ATOM 4614 N N . ASN B 1 120 ? 4.59 -21.781 -19.75 1 93.62 120 ASN B N 1
ATOM 4615 C CA . ASN B 1 120 ? 4.516 -23.219 -19.906 1 93.62 120 ASN B CA 1
ATOM 4616 C C . ASN B 1 120 ? 5.719 -23.922 -19.281 1 93.62 120 ASN B C 1
ATOM 4618 O O . ASN B 1 120 ? 5.574 -24.938 -18.609 1 93.62 120 ASN B O 1
ATOM 4622 N N . ALA B 1 121 ? 6.852 -23.328 -19.531 1 92.62 121 ALA B N 1
ATOM 4623 C CA . ALA B 1 121 ? 8.07 -23.891 -18.953 1 92.62 121 ALA B CA 1
ATOM 4624 C C . ALA B 1 121 ? 8.016 -23.859 -17.422 1 92.62 121 ALA B C 1
ATOM 4626 O O . ALA B 1 121 ? 8.398 -24.812 -16.766 1 92.62 121 ALA B O 1
ATOM 4627 N N . LEU B 1 122 ? 7.555 -22.812 -16.922 1 90 122 LEU B N 1
ATOM 4628 C CA . LEU B 1 122 ? 7.453 -22.641 -15.477 1 90 122 LEU B CA 1
ATOM 4629 C C . LEU B 1 122 ? 6.484 -23.656 -14.891 1 90 122 LEU B C 1
ATOM 4631 O O . LEU B 1 122 ? 6.746 -24.234 -13.828 1 90 122 LEU B O 1
ATOM 4635 N N . GLN B 1 123 ? 5.375 -23.828 -15.531 1 90 123 GLN B N 1
ATOM 4636 C CA . GLN B 1 123 ? 4.391 -24.797 -15.062 1 90 123 GLN B CA 1
ATOM 4637 C C . GLN B 1 123 ? 5.008 -26.188 -14.945 1 90 123 GLN B C 1
ATOM 4639 O O . GLN B 1 123 ? 4.742 -26.906 -13.977 1 90 123 GLN B O 1
ATOM 4644 N N . GLY B 1 124 ? 5.801 -26.531 -15.906 1 87.56 124 GLY B N 1
ATOM 4645 C CA . GLY B 1 124 ? 6.469 -27.828 -15.883 1 87.56 124 GLY B CA 1
ATOM 4646 C C . GLY B 1 124 ? 7.418 -27.984 -14.711 1 87.56 124 GLY B C 1
ATOM 4647 O O . GLY B 1 124 ? 7.418 -29.031 -14.047 1 87.56 124 GLY B O 1
ATOM 4648 N N . THR B 1 125 ? 8.109 -26.969 -14.445 1 85.56 125 THR B N 1
ATOM 4649 C CA . THR B 1 125 ? 9.102 -27.047 -13.375 1 85.56 125 THR B CA 1
ATOM 4650 C C . THR B 1 125 ? 8.422 -27.016 -12.008 1 85.56 125 THR B C 1
ATOM 4652 O O . THR B 1 125 ? 8.852 -27.703 -11.078 1 85.56 125 THR B O 1
ATOM 4655 N N . PHE B 1 126 ? 7.395 -26.266 -11.805 1 84.06 126 PHE B N 1
ATOM 4656 C CA . PHE B 1 126 ? 6.688 -26.141 -10.531 1 84.06 126 PHE B CA 1
ATOM 4657 C C . PHE B 1 126 ? 6.074 -27.484 -10.133 1 84.06 126 PHE B C 1
ATOM 4659 O O . PHE B 1 126 ? 6.172 -27.891 -8.977 1 84.06 126 PHE B O 1
ATOM 4666 N N . SER B 1 127 ? 5.531 -28.141 -11.07 1 84.12 127 SER B N 1
ATOM 4667 C CA . SER B 1 127 ? 4.852 -29.391 -10.789 1 84.12 127 SER B CA 1
ATOM 4668 C C . SER B 1 127 ? 5.852 -30.5 -10.484 1 84.12 127 SER B C 1
ATOM 4670 O O . SER B 1 127 ? 5.586 -31.375 -9.656 1 84.12 127 SER B O 1
ATOM 4672 N N . ALA B 1 128 ? 7.043 -30.359 -11.008 1 83.62 128 ALA B N 1
ATOM 4673 C CA . ALA B 1 128 ? 8.016 -31.438 -10.906 1 83.62 128 ALA B CA 1
ATOM 4674 C C . ALA B 1 128 ? 8.914 -31.25 -9.688 1 83.62 128 ALA B C 1
ATOM 4676 O O . ALA B 1 128 ? 9.516 -32.219 -9.195 1 83.62 128 ALA B O 1
ATOM 4677 N N . SER B 1 129 ? 8.953 -30.125 -9.172 1 83.81 129 SER B N 1
ATOM 4678 C CA . SER B 1 129 ? 10 -29.781 -8.211 1 83.81 129 SER B CA 1
ATOM 4679 C C . SER B 1 129 ? 9.625 -30.234 -6.805 1 83.81 129 SER B C 1
ATOM 4681 O O . SER B 1 129 ? 10.5 -30.469 -5.965 1 83.81 129 SER B O 1
ATOM 4683 N N . LEU B 1 130 ? 8.398 -30.344 -6.488 1 85.62 130 LEU B N 1
ATOM 4684 C CA . LEU B 1 130 ? 7.949 -30.734 -5.156 1 85.62 130 LEU B CA 1
ATOM 4685 C C . LEU B 1 130 ? 6.727 -31.641 -5.238 1 85.62 130 LEU B C 1
ATOM 4687 O O . LEU B 1 130 ? 5.816 -31.391 -6.031 1 85.62 130 LEU B O 1
ATOM 4691 N N . ASP B 1 131 ? 6.809 -32.562 -4.445 1 88.94 131 ASP B N 1
ATOM 4692 C CA . ASP B 1 131 ? 5.637 -33.438 -4.363 1 88.94 131 ASP B CA 1
ATOM 4693 C C . ASP B 1 131 ? 4.441 -32.688 -3.783 1 88.94 131 ASP B C 1
ATOM 4695 O O . ASP B 1 131 ? 4.59 -31.922 -2.832 1 88.94 131 ASP B O 1
ATOM 4699 N N . PRO B 1 132 ? 3.318 -32.938 -4.348 1 90.62 132 PRO B N 1
ATOM 4700 C CA . PRO B 1 132 ? 2.137 -32.188 -3.895 1 90.62 132 PRO B CA 1
ATOM 4701 C C . PRO B 1 132 ? 1.812 -32.438 -2.424 1 90.62 132 PRO B C 1
ATOM 4703 O O . PRO B 1 132 ? 1.84 -33.594 -1.97 1 90.62 132 PRO B O 1
ATOM 4706 N N . GLU B 1 133 ? 1.585 -31.422 -1.733 1 92.62 133 GLU B N 1
ATOM 4707 C CA . GLU B 1 133 ? 1.104 -31.5 -0.358 1 92.62 133 GLU B CA 1
ATOM 4708 C C . GLU B 1 133 ? -0.301 -32.094 -0.303 1 92.62 133 GLU B C 1
ATOM 4710 O O . GLU B 1 133 ? -1.068 -31.984 -1.261 1 92.62 133 GLU B O 1
ATOM 4715 N N . GLU B 1 134 ? -0.598 -32.688 0.759 1 95.62 134 GLU B N 1
ATOM 4716 C CA . GLU B 1 134 ? -1.908 -33.312 0.926 1 95.62 134 GLU B CA 1
ATOM 4717 C C . GLU B 1 134 ? -3.023 -32.281 0.873 1 95.62 134 GLU B C 1
ATOM 4719 O O . GLU B 1 134 ? -4.074 -32.531 0.274 1 95.62 134 GLU B O 1
ATOM 4724 N N . TYR B 1 135 ? -2.82 -31.203 1.545 1 97.06 135 TYR B N 1
ATOM 4725 C CA . TYR B 1 135 ? -3.812 -30.141 1.611 1 97.06 135 TYR B CA 1
ATOM 4726 C C . TYR B 1 135 ? -3.436 -28.984 0.691 1 97.06 135 TYR B C 1
ATOM 4728 O O . TYR B 1 135 ? -2.357 -28.406 0.827 1 97.06 135 TYR B O 1
ATOM 4736 N N . GLN B 1 136 ? -4.301 -28.672 -0.229 1 97.19 136 GLN B N 1
ATOM 4737 C CA . GLN B 1 136 ? -4.043 -27.594 -1.19 1 97.19 136 GLN B CA 1
ATOM 4738 C C . GLN B 1 136 ? -5.25 -26.672 -1.329 1 97.19 136 GLN B C 1
ATOM 4740 O O . GLN B 1 136 ? -6.348 -27 -0.869 1 97.19 136 GLN B O 1
ATOM 4745 N N . SER B 1 137 ? -5.051 -25.547 -1.846 1 98.25 137 SER B N 1
ATOM 4746 C CA . SER B 1 137 ? -6.137 -24.594 -2.031 1 98.25 137 SER B CA 1
ATOM 4747 C C . SER B 1 137 ? -6.09 -23.969 -3.42 1 98.25 137 SER B C 1
ATOM 4749 O O . SER B 1 137 ? -5.023 -23.859 -4.027 1 98.25 137 SER B O 1
ATOM 4751 N N . VAL B 1 138 ? -7.227 -23.625 -3.949 1 98 138 VAL B N 1
ATOM 4752 C CA . VAL B 1 138 ? -7.371 -22.922 -5.215 1 98 138 VAL B CA 1
ATOM 4753 C C . VAL B 1 138 ? -7.934 -21.516 -4.965 1 98 138 VAL B C 1
ATOM 4755 O O . VAL B 1 138 ? -8.906 -21.359 -4.23 1 98 138 VAL B O 1
ATOM 4758 N N . ASP B 1 139 ? -7.312 -20.578 -5.484 1 96.88 139 ASP B N 1
ATOM 4759 C CA . ASP B 1 139 ? -7.75 -19.188 -5.352 1 96.88 139 ASP B CA 1
ATOM 4760 C C . ASP B 1 139 ? -7.133 -18.312 -6.438 1 96.88 139 ASP B C 1
ATOM 4762 O O . ASP B 1 139 ? -6.414 -18.812 -7.309 1 96.88 139 ASP B O 1
ATOM 4766 N N . GLU B 1 140 ? -7.48 -17.078 -6.43 1 94.94 140 GLU B N 1
ATOM 4767 C CA . GLU B 1 140 ? -6.965 -16.141 -7.426 1 94.94 140 GLU B CA 1
ATOM 4768 C C . GLU B 1 140 ? -5.762 -15.367 -6.887 1 94.94 140 GLU B C 1
ATOM 4770 O O . GLU B 1 140 ? -5.727 -15.008 -5.707 1 94.94 140 GLU B O 1
ATOM 4775 N N . MET B 1 141 ? -4.785 -15.242 -7.672 1 93.94 141 MET B N 1
ATOM 4776 C CA . MET B 1 141 ? -3.643 -14.359 -7.453 1 93.94 141 MET B CA 1
ATOM 4777 C C . MET B 1 141 ? -3.719 -13.133 -8.359 1 93.94 141 MET B C 1
ATOM 4779 O O . MET B 1 141 ? -4.145 -13.234 -9.508 1 93.94 141 MET B O 1
ATOM 4783 N N . MET B 1 142 ? -3.336 -11.961 -7.844 1 93.12 142 MET B N 1
ATOM 4784 C CA . MET B 1 142 ? -3.318 -10.734 -8.641 1 93.12 142 MET B CA 1
ATOM 4785 C C . MET B 1 142 ? -1.887 -10.273 -8.898 1 93.12 142 MET B C 1
ATOM 4787 O O . MET B 1 142 ? -1.086 -10.172 -7.973 1 93.12 142 MET B O 1
ATOM 4791 N N . ILE B 1 143 ? -1.52 -10.117 -10.117 1 94.25 143 ILE B N 1
ATOM 4792 C CA . ILE B 1 143 ? -0.297 -9.422 -10.508 1 94.25 143 ILE B CA 1
ATOM 4793 C C . ILE B 1 143 ? -0.598 -7.945 -10.742 1 94.25 143 ILE B C 1
ATOM 4795 O O . ILE B 1 143 ? -1.197 -7.582 -11.758 1 94.25 143 ILE B O 1
ATOM 4799 N N . PRO B 1 144 ? -0.169 -7.18 -9.781 1 92 144 PRO B N 1
ATOM 4800 C CA . PRO B 1 144 ? -0.544 -5.766 -9.875 1 92 144 PRO B CA 1
ATOM 4801 C C . PRO B 1 144 ? -0.088 -5.121 -11.18 1 92 144 PRO B C 1
ATOM 4803 O O . PRO B 1 144 ? 1.069 -5.277 -11.578 1 92 144 PRO B O 1
ATOM 4806 N N . PHE B 1 145 ? -0.942 -4.434 -11.938 1 92.19 145 PHE B N 1
ATOM 4807 C CA . PHE B 1 145 ? -0.687 -3.725 -13.18 1 92.19 145 PHE B CA 1
ATOM 4808 C C . PHE B 1 145 ? -1.731 -2.639 -13.414 1 92.19 145 PHE B C 1
ATOM 4810 O O . PHE B 1 145 ? -2.934 -2.916 -13.398 1 92.19 145 PHE B O 1
ATOM 4817 N N . LYS B 1 146 ? -1.31 -1.407 -13.609 1 87.5 146 LYS B N 1
ATOM 4818 C CA . LYS B 1 146 ? -2.244 -0.294 -13.742 1 87.5 146 LYS B CA 1
ATOM 4819 C C . LYS B 1 146 ? -2.27 0.23 -15.18 1 87.5 146 LYS B C 1
ATOM 4821 O O . LYS B 1 146 ? -3.064 1.112 -15.508 1 87.5 146 LYS B O 1
ATOM 4826 N N . GLY B 1 147 ? -1.451 -0.309 -16.047 1 87.62 147 GLY B N 1
ATOM 4827 C CA . GLY B 1 147 ? -1.409 0.156 -17.422 1 87.62 147 GLY B CA 1
ATOM 4828 C C . GLY B 1 147 ? -2.598 -0.305 -18.25 1 87.62 147 GLY B C 1
ATOM 4829 O O . GLY B 1 147 ? -3.525 -0.919 -17.719 1 87.62 147 GLY B O 1
ATOM 4830 N N . ARG B 1 148 ? -2.635 0.092 -19.422 1 86.75 148 ARG B N 1
ATOM 4831 C CA . ARG B 1 148 ? -3.709 -0.295 -20.328 1 86.75 148 ARG B CA 1
ATOM 4832 C C . ARG B 1 148 ? -3.557 -1.746 -20.766 1 86.75 148 ARG B C 1
ATOM 4834 O O . ARG B 1 148 ? -2.525 -2.127 -21.328 1 86.75 148 ARG B O 1
ATOM 4841 N N . LEU B 1 149 ? -4.504 -2.516 -20.469 1 89.06 149 LEU B N 1
ATOM 4842 C CA . LEU B 1 149 ? -4.52 -3.936 -20.797 1 89.06 149 LEU B CA 1
ATOM 4843 C C . LEU B 1 149 ? -5.949 -4.469 -20.844 1 89.06 149 LEU B C 1
ATOM 4845 O O . LEU B 1 149 ? -6.727 -4.242 -19.906 1 89.06 149 LEU B O 1
ATOM 4849 N N . SER B 1 150 ? -6.281 -5.086 -21.875 1 86.62 150 SER B N 1
ATOM 4850 C CA . SER B 1 150 ? -7.648 -5.559 -22.094 1 86.62 150 SER B CA 1
ATOM 4851 C C . SER B 1 150 ? -8.031 -6.621 -21.062 1 86.62 150 SER B C 1
ATOM 4853 O O . SER B 1 150 ? -9.203 -6.742 -20.703 1 86.62 150 SER B O 1
ATOM 4855 N N . ILE B 1 151 ? -7.074 -7.379 -20.609 1 89.06 151 ILE B N 1
ATOM 4856 C CA . ILE B 1 151 ? -7.398 -8.484 -19.719 1 89.06 151 ILE B CA 1
ATOM 4857 C C . ILE B 1 151 ? -7.254 -8.039 -18.266 1 89.06 151 ILE B C 1
ATOM 4859 O O . ILE B 1 151 ? -7.312 -8.859 -17.359 1 89.06 151 ILE B O 1
ATOM 4863 N N . LYS B 1 152 ? -6.953 -6.824 -18.047 1 92.25 152 LYS B N 1
ATOM 4864 C CA . LYS B 1 152 ? -6.852 -6.293 -16.688 1 92.25 152 LYS B CA 1
ATOM 4865 C C . LYS B 1 152 ? -8.141 -6.527 -15.906 1 92.25 152 LYS B C 1
ATOM 4867 O O . LYS B 1 152 ? -9.234 -6.332 -16.438 1 92.25 152 LYS B O 1
ATOM 4872 N N . GLN B 1 153 ? -7.996 -6.969 -14.719 1 93.25 153 GLN B N 1
ATOM 4873 C CA . GLN B 1 153 ? -9.133 -7.27 -13.852 1 93.25 153 GLN B CA 1
ATOM 4874 C C . GLN B 1 153 ? -9.133 -6.375 -12.617 1 93.25 153 GLN B C 1
ATOM 4876 O O . GLN B 1 153 ? -8.086 -5.84 -12.234 1 93.25 153 GLN B O 1
ATOM 4881 N N . TYR B 1 154 ? -10.266 -6.133 -12.102 1 90.75 154 TYR B N 1
ATOM 4882 C CA . TYR B 1 154 ? -10.461 -5.387 -10.867 1 90.75 154 TYR B CA 1
ATOM 4883 C C . TYR B 1 154 ? -11.078 -6.273 -9.789 1 90.75 154 TYR B C 1
ATOM 4885 O O . TYR B 1 154 ? -12.211 -6.746 -9.938 1 90.75 154 TYR B O 1
ATOM 4893 N N . VAL B 1 155 ? -10.312 -6.551 -8.75 1 89.88 155 VAL B N 1
ATOM 4894 C CA . VAL B 1 155 ? -10.781 -7.328 -7.605 1 89.88 155 VAL B CA 1
ATOM 4895 C C . VAL B 1 155 ? -10.703 -6.484 -6.336 1 89.88 155 VAL B C 1
ATOM 4897 O O . VAL B 1 155 ? -9.648 -6.391 -5.711 1 89.88 155 VAL B O 1
ATOM 4900 N N . PRO B 1 156 ? -11.742 -5.914 -5.836 1 84.5 156 PRO B N 1
ATOM 4901 C CA . PRO B 1 156 ? -11.75 -4.906 -4.773 1 84.5 156 PRO B CA 1
ATOM 4902 C C . PRO B 1 156 ? -11.227 -5.445 -3.445 1 84.5 156 PRO B C 1
ATOM 4904 O O . PRO B 1 156 ? -10.672 -4.688 -2.641 1 84.5 156 PRO B O 1
ATOM 4907 N N . LYS B 1 157 ? -11.422 -6.688 -3.168 1 81.38 157 LYS B N 1
ATOM 4908 C CA . LYS B 1 157 ? -11.078 -7.234 -1.859 1 81.38 157 LYS B CA 1
ATOM 4909 C C . LYS B 1 157 ? -9.578 -7.473 -1.741 1 81.38 157 LYS B C 1
ATOM 4911 O O . LYS B 1 157 ? -9.07 -7.738 -0.649 1 81.38 157 LYS B O 1
ATOM 4916 N N . LYS B 1 158 ? -8.906 -7.445 -2.871 1 84.94 158 LYS B N 1
ATOM 4917 C CA . LYS B 1 158 ? -7.457 -7.605 -2.834 1 84.94 158 LYS B CA 1
ATOM 4918 C C . LYS B 1 158 ? -6.766 -6.281 -2.527 1 84.94 158 LYS B C 1
ATOM 4920 O O . LYS B 1 158 ? -7.262 -5.215 -2.902 1 84.94 158 LYS B O 1
ATOM 4925 N N . PRO B 1 159 ? -5.637 -6.297 -1.78 1 80 159 PRO B N 1
ATOM 4926 C CA . PRO B 1 159 ? -4.91 -5.066 -1.47 1 80 159 PRO B CA 1
ATOM 4927 C C . PRO B 1 159 ? -4.586 -4.242 -2.715 1 80 159 PRO B C 1
ATOM 4929 O O . PRO B 1 159 ? -4.703 -3.014 -2.695 1 80 159 PRO B O 1
ATOM 4932 N N . LYS B 1 160 ? -4.105 -4.895 -3.727 1 86.25 160 LYS B N 1
ATOM 4933 C CA . LYS B 1 160 ? -3.941 -4.309 -5.055 1 86.25 160 LYS B CA 1
ATOM 4934 C C . LYS B 1 160 ? -4.992 -4.84 -6.023 1 86.25 160 LYS B C 1
ATOM 4936 O O . LYS B 1 160 ? -4.828 -5.918 -6.598 1 86.25 160 LYS B O 1
ATOM 4941 N N . PRO B 1 161 ? -5.98 -4.008 -6.207 1 88.94 161 PRO B N 1
ATOM 4942 C CA . PRO B 1 161 ? -7.188 -4.566 -6.824 1 88.94 161 PRO B CA 1
ATOM 4943 C C . PRO B 1 161 ? -7.094 -4.637 -8.344 1 88.94 161 PRO B C 1
ATOM 4945 O O . PRO B 1 161 ? -7.91 -5.297 -8.992 1 88.94 161 PRO B O 1
ATOM 4948 N N . TRP B 1 162 ? -6.121 -3.893 -8.938 1 91.31 162 TRP B N 1
ATOM 4949 C CA . TRP B 1 162 ? -6.02 -3.861 -10.391 1 91.31 162 TRP B CA 1
ATOM 4950 C C . TRP B 1 162 ? -4.832 -4.691 -10.875 1 91.31 162 TRP B C 1
ATOM 4952 O O . TRP B 1 162 ? -3.744 -4.621 -10.297 1 91.31 162 TRP B O 1
ATOM 4962 N N . GLY B 1 163 ? -5.039 -5.516 -11.859 1 94.56 163 GLY B N 1
ATOM 4963 C CA . GLY B 1 163 ? -3.912 -6.227 -12.445 1 94.56 163 GLY B CA 1
ATOM 4964 C C . GLY B 1 163 ? -4.328 -7.445 -13.25 1 94.56 163 GLY B C 1
ATOM 4965 O O . GLY B 1 163 ? -5.461 -7.52 -13.727 1 94.56 163 GLY B O 1
ATOM 4966 N N . VAL B 1 164 ? -3.363 -8.281 -13.492 1 95.12 164 VAL B N 1
ATOM 4967 C CA . VAL B 1 164 ? -3.58 -9.539 -14.195 1 95.12 164 VAL B CA 1
ATOM 4968 C C . VAL B 1 164 ? -3.971 -10.625 -13.195 1 95.12 164 VAL B C 1
ATOM 4970 O O . VAL B 1 164 ? -3.262 -10.859 -12.219 1 95.12 164 VAL B O 1
ATOM 4973 N N . LYS B 1 165 ? -5.094 -11.195 -13.477 1 94.81 165 LYS B N 1
ATOM 4974 C CA . LYS B 1 165 ? -5.613 -12.242 -12.602 1 94.81 165 LYS B CA 1
ATOM 4975 C C . LYS B 1 165 ? -5.109 -13.617 -13.023 1 94.81 165 LYS B C 1
ATOM 4977 O O . LYS B 1 165 ? -5.102 -13.945 -14.211 1 94.81 165 LYS B O 1
ATOM 4982 N N . VAL B 1 166 ? -4.637 -14.391 -12.039 1 96.06 166 VAL B N 1
ATOM 4983 C CA . VAL B 1 166 ? -4.156 -15.75 -12.281 1 96.06 166 VAL B CA 1
ATOM 4984 C C . VAL B 1 166 ? -4.812 -16.719 -11.305 1 96.06 166 VAL B C 1
ATOM 4986 O O . VAL B 1 166 ? -4.824 -16.469 -10.094 1 96.06 166 VAL B O 1
ATOM 4989 N N . TRP B 1 167 ? -5.41 -17.781 -11.828 1 96.25 167 TRP B N 1
ATOM 4990 C CA . TRP B 1 167 ? -5.887 -18.859 -10.969 1 96.25 167 TRP B CA 1
ATOM 4991 C C . TRP B 1 167 ? -4.727 -19.719 -10.484 1 96.25 167 TRP B C 1
ATOM 4993 O O . TRP B 1 167 ? -3.857 -20.109 -11.273 1 96.25 167 TRP B O 1
ATOM 5003 N N . VAL B 1 168 ? -4.742 -20.031 -9.211 1 97 168 VAL B N 1
ATOM 5004 C CA . VAL B 1 168 ? -3.582 -20.719 -8.648 1 97 168 VAL B CA 1
ATOM 5005 C C . VAL B 1 168 ? -4.043 -21.859 -7.746 1 97 168 VAL B C 1
ATOM 5007 O O . VAL B 1 168 ? -5.039 -21.734 -7.031 1 97 168 VAL B O 1
ATOM 5010 N N . ARG B 1 169 ? -3.426 -22.969 -7.84 1 97.31 169 ARG B N 1
ATOM 5011 C CA . ARG B 1 169 ? -3.467 -24.016 -6.836 1 97.31 169 ARG B CA 1
ATOM 5012 C C . ARG B 1 169 ? -2.172 -24.062 -6.031 1 97.31 169 ARG B C 1
ATOM 5014 O O . ARG B 1 169 ? -1.091 -24.25 -6.594 1 97.31 169 ARG B O 1
ATOM 5021 N N . ALA B 1 170 ? -2.258 -23.875 -4.746 1 95.75 170 ALA B N 1
ATOM 5022 C CA . ALA B 1 170 ? -1.086 -23.828 -3.873 1 95.75 170 ALA B CA 1
ATOM 5023 C C . ALA B 1 170 ? -1.245 -24.766 -2.684 1 95.75 170 ALA B C 1
ATOM 5025 O O . ALA B 1 170 ? -2.365 -25.062 -2.258 1 95.75 170 ALA B O 1
ATOM 5026 N N . GLY B 1 171 ? -0.138 -25.266 -2.211 1 93.94 171 GLY B N 1
ATOM 5027 C CA . GLY B 1 171 ? -0.151 -26.031 -0.973 1 93.94 171 GLY B CA 1
ATOM 5028 C C . GLY B 1 171 ? -0.37 -25.172 0.256 1 93.94 171 GLY B C 1
ATOM 5029 O O . GLY B 1 171 ? -0.327 -23.938 0.175 1 93.94 171 GLY B O 1
ATOM 5030 N N . SER B 1 172 ? -0.626 -25.828 1.358 1 92.5 172 SER B N 1
ATOM 5031 C CA . SER B 1 172 ? -0.819 -25.109 2.615 1 92.5 172 SER B CA 1
ATOM 5032 C C . SER B 1 172 ? 0.417 -24.297 2.984 1 92.5 172 SER B C 1
ATOM 5034 O O . SER B 1 172 ? 0.316 -23.297 3.689 1 92.5 172 SER B O 1
ATOM 5036 N N . SER B 1 173 ? 1.556 -24.672 2.484 1 88.12 173 SER B N 1
ATOM 5037 C CA . SER B 1 173 ? 2.812 -23.969 2.75 1 88.12 173 SER B CA 1
ATOM 5038 C C . SER B 1 173 ? 2.939 -22.719 1.898 1 88.12 173 SER B C 1
ATOM 5040 O O . SER B 1 173 ? 3.812 -21.875 2.145 1 88.12 173 SER B O 1
ATOM 5042 N N . GLY B 1 174 ? 2.107 -22.672 0.895 1 90.5 174 GLY B N 1
ATOM 5043 C CA . GLY B 1 174 ? 2.203 -21.547 -0.019 1 90.5 174 GLY B CA 1
ATOM 5044 C C . GLY B 1 174 ? 2.891 -21.891 -1.325 1 90.5 174 GLY B C 1
ATOM 5045 O O . GLY B 1 174 ? 2.977 -21.062 -2.229 1 90.5 174 GLY B O 1
ATOM 5046 N N . TYR B 1 175 ? 3.375 -23.109 -1.469 1 90.69 175 TYR B N 1
ATOM 5047 C CA . TYR B 1 175 ? 4.012 -23.531 -2.713 1 90.69 175 TYR B CA 1
ATOM 5048 C C . TYR B 1 175 ? 3 -23.594 -3.85 1 90.69 175 TYR B C 1
ATOM 5050 O O . TYR B 1 175 ? 1.922 -24.172 -3.701 1 90.69 175 TYR B O 1
ATOM 5058 N N . MET B 1 176 ? 3.307 -23.016 -4.91 1 93.06 176 MET B N 1
ATOM 5059 C CA . MET B 1 176 ? 2.434 -23.016 -6.082 1 93.06 176 MET B CA 1
ATOM 5060 C C . MET B 1 176 ? 2.68 -24.25 -6.941 1 93.06 176 MET B C 1
ATOM 5062 O O . MET B 1 176 ? 3.777 -24.438 -7.473 1 93.06 176 MET B O 1
ATOM 5066 N N . TYR B 1 177 ? 1.708 -25.047 -7.168 1 93.25 177 TYR B N 1
ATOM 5067 C CA . TYR B 1 177 ? 1.85 -26.281 -7.945 1 93.25 177 TYR B CA 1
ATOM 5068 C C . TYR B 1 177 ? 1.379 -26.062 -9.383 1 93.25 177 TYR B C 1
ATOM 5070 O O . TYR B 1 177 ? 1.925 -26.656 -10.312 1 93.25 177 TYR B O 1
ATOM 5078 N N . SER B 1 178 ? 0.381 -25.25 -9.484 1 95.12 178 SER B N 1
ATOM 5079 C CA . SER B 1 178 ? -0.217 -25.031 -10.797 1 95.12 178 SER B CA 1
ATOM 5080 C C . SER B 1 178 ? -0.864 -23.656 -10.883 1 95.12 178 SER B C 1
ATOM 5082 O O . SER B 1 178 ? -1.232 -23.078 -9.859 1 95.12 178 SER B O 1
ATOM 5084 N N . PHE B 1 179 ? -0.892 -23.125 -12.102 1 95.62 179 PHE B N 1
ATOM 5085 C CA . PHE B 1 179 ? -1.515 -21.828 -12.289 1 95.62 179 PHE B CA 1
ATOM 5086 C C . PHE B 1 179 ? -2.086 -21.703 -13.703 1 95.62 179 PHE B C 1
ATOM 5088 O O . PHE B 1 179 ? -1.704 -22.453 -14.602 1 95.62 179 PHE B O 1
ATOM 5095 N N . GLU B 1 180 ? -3.027 -20.812 -13.82 1 94.31 180 GLU B N 1
ATOM 5096 C CA . GLU B 1 180 ? -3.672 -20.516 -15.094 1 94.31 180 GLU B CA 1
ATOM 5097 C C . GLU B 1 180 ? -4.047 -19.047 -15.188 1 94.31 180 GLU B C 1
ATOM 5099 O O . GLU B 1 180 ? -4.941 -18.578 -14.477 1 94.31 180 GLU B O 1
ATOM 5104 N N . PRO B 1 181 ? -3.355 -18.312 -16.109 1 93.75 181 PRO B N 1
ATOM 5105 C CA . PRO B 1 181 ? -3.736 -16.906 -16.281 1 93.75 181 PRO B CA 1
ATOM 5106 C C . PRO B 1 181 ? -5.156 -16.75 -16.812 1 93.75 181 PRO B C 1
ATOM 5108 O O . PRO B 1 181 ? -5.57 -17.469 -17.719 1 93.75 181 PRO B O 1
ATOM 5111 N N . TYR B 1 182 ? -5.844 -15.859 -16.281 1 93.88 182 TYR B N 1
ATOM 5112 C CA . TYR B 1 182 ? -7.211 -15.57 -16.703 1 93.88 182 TYR B CA 1
ATOM 5113 C C . TYR B 1 182 ? -7.223 -14.703 -17.953 1 93.88 182 TYR B C 1
ATOM 5115 O O . TYR B 1 182 ? -6.574 -13.656 -18.016 1 93.88 182 TYR B O 1
ATOM 5123 N N . GLN B 1 183 ? -7.906 -15.102 -18.938 1 89.12 183 GLN B N 1
ATOM 5124 C CA . GLN B 1 183 ? -7.977 -14.344 -20.172 1 89.12 183 GLN B CA 1
ATOM 5125 C C . GLN B 1 183 ? -9.43 -14.148 -20.609 1 89.12 183 GLN B C 1
ATOM 5127 O O . GLN B 1 183 ? -9.703 -13.977 -21.797 1 89.12 183 GLN B O 1
ATOM 5132 N N . GLY B 1 184 ? -10.344 -14.258 -19.703 1 82.69 184 GLY B N 1
ATOM 5133 C CA . GLY B 1 184 ? -11.766 -14.188 -19.984 1 82.69 184 GLY B CA 1
ATOM 5134 C C . GLY B 1 184 ? -12.5 -15.469 -19.656 1 82.69 184 GLY B C 1
ATOM 5135 O O . GLY B 1 184 ? -11.883 -16.469 -19.297 1 82.69 184 GLY B O 1
ATOM 5136 N N . PRO B 1 185 ? -13.812 -15.414 -19.734 1 75.94 185 PRO B N 1
ATOM 5137 C CA . PRO B 1 185 ? -14.609 -16.562 -19.297 1 75.94 185 PRO B CA 1
ATOM 5138 C C . PRO B 1 185 ? -14.289 -17.828 -20.078 1 75.94 185 PRO B C 1
ATOM 5140 O O . PRO B 1 185 ? -14.227 -18.922 -19.484 1 75.94 185 PRO B O 1
ATOM 5143 N N . SER B 1 186 ? -14.055 -17.672 -21.312 1 70.56 186 SER B N 1
ATOM 5144 C CA . SER B 1 186 ? -13.758 -18.875 -22.078 1 70.56 186 SER B CA 1
ATOM 5145 C C . SER B 1 186 ? -12.266 -19.203 -22.062 1 70.56 186 SER B C 1
ATOM 5147 O O . SER B 1 186 ? -11.867 -20.328 -22.359 1 70.56 186 SER B O 1
ATOM 5149 N N . GLY B 1 187 ? -11.461 -18.188 -21.391 1 63.91 187 GLY B N 1
ATOM 5150 C CA . GLY B 1 187 ? -10.023 -18.344 -21.234 1 63.91 187 GLY B CA 1
ATOM 5151 C C . GLY B 1 187 ? -9.32 -18.75 -22.516 1 63.91 187 GLY B C 1
ATOM 5152 O O . GLY B 1 187 ? -8.352 -19.516 -22.484 1 63.91 187 GLY B O 1
ATOM 5153 N N . GLY B 1 188 ? -9.812 -18.344 -23.562 1 64.06 188 GLY B N 1
ATOM 5154 C CA . GLY B 1 188 ? -9.258 -18.766 -24.828 1 64.06 188 GLY B CA 1
ATOM 5155 C C . GLY B 1 188 ? -9.516 -20.234 -25.141 1 64.06 188 GLY B C 1
ATOM 5156 O O . GLY B 1 188 ? -9.047 -20.75 -26.156 1 64.06 188 GLY B O 1
ATOM 5157 N N . ARG B 1 189 ? -10.203 -20.75 -24 1 68.31 189 ARG B N 1
ATOM 5158 C CA . ARG B 1 189 ? -10.453 -22.188 -24.156 1 68.31 189 ARG B CA 1
ATOM 5159 C C . ARG B 1 189 ? -11.875 -22.453 -24.625 1 68.31 189 ARG B C 1
ATOM 5161 O O . ARG B 1 189 ? -12.727 -21.562 -24.578 1 68.31 189 ARG B O 1
ATOM 5168 N N . GLY B 1 190 ? -11.992 -23.5 -25.516 1 66.62 190 GLY B N 1
ATOM 5169 C CA . GLY B 1 190 ? -13.227 -24.016 -26.094 1 66.62 190 GLY B CA 1
ATOM 5170 C C . GLY B 1 190 ? -14.445 -23.734 -25.25 1 66.62 190 GLY B C 1
ATOM 5171 O O . GLY B 1 190 ? -14.469 -22.766 -24.484 1 66.62 190 GLY B O 1
ATOM 5172 N N . GLU B 1 191 ? -15.469 -24.562 -25.125 1 79.19 191 GLU B N 1
ATOM 5173 C CA . GLU B 1 191 ? -16.797 -24.469 -24.531 1 79.19 191 GLU B CA 1
ATOM 5174 C C . GLU B 1 191 ? -16.75 -24.703 -23.031 1 79.19 191 GLU B C 1
ATOM 5176 O O . GLU B 1 191 ? -15.953 -25.516 -22.547 1 79.19 191 GLU B O 1
ATOM 5181 N N . ILE B 1 192 ? -17.438 -23.969 -22.203 1 87.69 192 ILE B N 1
ATOM 5182 C CA . ILE B 1 192 ? -17.609 -24.094 -20.75 1 87.69 192 ILE B CA 1
ATOM 5183 C C . ILE B 1 192 ? -18.453 -25.328 -20.453 1 87.69 192 ILE B C 1
ATOM 5185 O O . ILE B 1 192 ? -19.5 -25.547 -21.062 1 87.69 192 ILE B O 1
ATOM 5189 N N . SER B 1 193 ? -17.984 -26.156 -19.578 1 90.88 193 SER B N 1
ATOM 5190 C CA . SER B 1 193 ? -18.688 -27.375 -19.219 1 90.88 193 SER B CA 1
ATOM 5191 C C . SER B 1 193 ? -19.875 -27.094 -18.312 1 90.88 193 SER B C 1
ATOM 5193 O O . SER B 1 193 ? -20.188 -25.938 -18.047 1 90.88 193 SER B O 1
ATOM 5195 N N . GLN B 1 194 ? -20.531 -28.219 -17.875 1 91.5 194 GLN B N 1
ATOM 5196 C CA . GLN B 1 194 ? -21.688 -28.125 -17 1 91.5 194 GLN B CA 1
ATOM 5197 C C . GLN B 1 194 ? -21.266 -27.641 -15.609 1 91.5 194 GLN B C 1
ATOM 5199 O O . GLN B 1 194 ? -22.109 -27.188 -14.82 1 91.5 194 GLN B O 1
ATOM 5204 N N . LEU B 1 195 ? -20 -27.703 -15.328 1 93.44 195 LEU B N 1
ATOM 5205 C CA . LEU B 1 195 ? -19.5 -27.281 -14.023 1 93.44 195 LEU B CA 1
ATOM 5206 C C . LEU B 1 195 ? -19.344 -25.766 -13.969 1 93.44 195 LEU B C 1
ATOM 5208 O O . LEU B 1 195 ? -19.188 -25.188 -12.883 1 93.44 195 LEU B O 1
ATOM 5212 N N . GLY B 1 196 ? -19.391 -25.141 -15.133 1 91.56 196 GLY B N 1
ATOM 5213 C CA . GLY B 1 196 ? -19.172 -23.703 -15.195 1 91.56 196 GLY B CA 1
ATOM 5214 C C . GLY B 1 196 ? -17.703 -23.328 -15.344 1 91.56 196 GLY B C 1
ATOM 5215 O O . GLY B 1 196 ? -16.828 -24.188 -15.203 1 91.56 196 GLY B O 1
ATOM 5216 N N . MET B 1 197 ? -17.438 -22.109 -15.586 1 91.38 197 MET B N 1
ATOM 5217 C CA . MET B 1 197 ? -16.078 -21.625 -15.812 1 91.38 197 MET B CA 1
ATOM 5218 C C . MET B 1 197 ? -15.195 -21.891 -14.602 1 91.38 197 MET B C 1
ATOM 5220 O O . MET B 1 197 ? -14.086 -22.406 -14.734 1 91.38 197 MET B O 1
ATOM 5224 N N . ALA B 1 198 ? -15.734 -21.562 -13.438 1 92.88 198 ALA B N 1
ATOM 5225 C CA . ALA B 1 198 ? -14.961 -21.734 -12.203 1 92.88 198 ALA B CA 1
ATOM 5226 C C . ALA B 1 198 ? -14.672 -23.203 -11.93 1 92.88 198 ALA B C 1
ATOM 5228 O O . ALA B 1 198 ? -13.555 -23.562 -11.539 1 92.88 198 ALA B O 1
ATOM 5229 N N . GLY B 1 199 ? -15.719 -24 -12.086 1 94.62 199 GLY B N 1
ATOM 5230 C CA . GLY B 1 199 ? -15.523 -25.422 -11.922 1 94.62 199 GLY B CA 1
ATOM 5231 C C . GLY B 1 199 ? -14.508 -26.016 -12.891 1 94.62 199 GLY B C 1
ATOM 5232 O O . GLY B 1 199 ? -13.68 -26.844 -12.5 1 94.62 199 GLY B O 1
ATOM 5233 N N . ASP B 1 200 ? -14.523 -25.531 -14.117 1 94.5 200 ASP B N 1
ATOM 5234 C CA . ASP B 1 200 ? -13.57 -25.984 -15.133 1 94.5 200 ASP B CA 1
ATOM 5235 C C . ASP B 1 200 ? -12.141 -25.641 -14.734 1 94.5 200 ASP B C 1
ATOM 5237 O O . ASP B 1 200 ? -11.227 -26.438 -14.93 1 94.5 200 ASP B O 1
ATOM 5241 N N . VAL B 1 201 ? -11.992 -24.516 -14.227 1 94.56 201 VAL B N 1
ATOM 5242 C CA . VAL B 1 201 ? -10.68 -24.047 -13.805 1 94.56 201 VAL B CA 1
ATOM 5243 C C . VAL B 1 201 ? -10.133 -24.969 -12.719 1 94.56 201 VAL B C 1
ATOM 5245 O O . VAL B 1 201 ? -8.977 -25.406 -12.781 1 94.56 201 VAL B O 1
ATOM 5248 N N . VAL B 1 202 ? -10.961 -25.281 -11.703 1 97.12 202 VAL B N 1
ATOM 5249 C CA . VAL B 1 202 ? -10.531 -26.141 -10.609 1 97.12 202 VAL B CA 1
ATOM 5250 C C . VAL B 1 202 ? -10.141 -27.5 -11.156 1 97.12 202 VAL B C 1
ATOM 5252 O O . VAL B 1 202 ? -9.102 -28.062 -10.773 1 97.12 202 VAL B O 1
ATOM 5255 N N . MET B 1 203 ? -10.93 -27.984 -12.047 1 96.31 203 MET B N 1
ATOM 5256 C CA . MET B 1 203 ? -10.656 -29.297 -12.625 1 96.31 203 MET B CA 1
ATOM 5257 C C . MET B 1 203 ? -9.32 -29.281 -13.359 1 96.31 203 MET B C 1
ATOM 5259 O O . MET B 1 203 ? -8.531 -30.234 -13.234 1 96.31 203 MET B O 1
ATOM 5263 N N . ARG B 1 204 ? -9.031 -28.266 -14.062 1 94 204 ARG B N 1
ATOM 5264 C CA . ARG B 1 204 ? -7.777 -28.188 -14.805 1 94 204 ARG B CA 1
ATOM 5265 C C . ARG B 1 204 ? -6.59 -28.031 -13.859 1 94 204 ARG B C 1
ATOM 5267 O O . ARG B 1 204 ? -5.559 -28.688 -14.039 1 94 204 ARG B O 1
ATOM 5274 N N . LEU B 1 205 ? -6.746 -27.25 -12.867 1 95.81 205 LEU B N 1
ATOM 5275 C CA . LEU B 1 205 ? -5.676 -27.016 -11.898 1 95.81 205 LEU B CA 1
ATOM 5276 C C . LEU B 1 205 ? -5.375 -28.281 -11.109 1 95.81 205 LEU B C 1
ATOM 5278 O O . LEU B 1 205 ? -4.266 -28.453 -10.602 1 95.81 205 LEU B O 1
ATOM 5282 N N . CYS B 1 206 ? -6.352 -29.203 -10.992 1 96.56 206 CYS B N 1
ATOM 5283 C CA . CYS B 1 206 ? -6.195 -30.391 -10.164 1 96.56 206 CYS B CA 1
ATOM 5284 C C . CYS B 1 206 ? -5.965 -31.625 -11.023 1 96.56 206 CYS B C 1
ATOM 5286 O O . CYS B 1 206 ? -6.051 -32.75 -10.539 1 96.56 206 CYS B O 1
ATOM 5288 N N . GLU B 1 207 ? -5.695 -31.453 -12.25 1 93 207 GLU B N 1
ATOM 5289 C CA . GLU B 1 207 ? -5.57 -32.562 -13.188 1 93 207 GLU B CA 1
ATOM 5290 C C . GLU B 1 207 ? -4.461 -33.531 -12.758 1 93 207 GLU B C 1
ATOM 5292 O O . GLU B 1 207 ? -4.586 -34.719 -12.922 1 93 207 GLU B O 1
ATOM 5297 N N . ASP B 1 208 ? -3.426 -33.031 -12.164 1 92.38 208 ASP B N 1
ATOM 5298 C CA . ASP B 1 208 ? -2.27 -33.844 -11.812 1 92.38 208 ASP B CA 1
ATOM 5299 C C . ASP B 1 208 ? -2.447 -34.5 -10.438 1 92.38 208 ASP B C 1
ATOM 5301 O O . ASP B 1 208 ? -1.57 -35.219 -9.969 1 92.38 208 ASP B O 1
ATOM 5305 N N . LEU B 1 209 ? -3.576 -34.281 -9.781 1 94.56 209 LEU B N 1
ATOM 5306 C CA . LEU B 1 209 ? -3.807 -34.812 -8.445 1 94.56 209 LEU B CA 1
ATOM 5307 C C . LEU B 1 209 ? -4.688 -36.062 -8.5 1 94.56 209 LEU B C 1
ATOM 5309 O O . LEU B 1 209 ? -5.078 -36.594 -7.457 1 94.56 209 LEU B O 1
ATOM 5313 N N . GLN B 1 210 ? -4.973 -36.594 -9.547 1 92.38 210 GLN B N 1
ATOM 5314 C CA . GLN B 1 210 ? -5.945 -37.656 -9.695 1 92.38 210 GLN B CA 1
ATOM 5315 C C . GLN B 1 210 ? -5.512 -38.906 -8.93 1 92.38 210 GLN B C 1
ATOM 5317 O O . GLN B 1 210 ? -4.34 -39.281 -8.984 1 92.38 210 GLN B O 1
ATOM 5322 N N . ASP B 1 211 ? -6.449 -39.406 -8.195 1 90.38 211 ASP B N 1
ATOM 5323 C CA . ASP B 1 211 ? -6.375 -40.656 -7.492 1 90.38 211 ASP B CA 1
ATOM 5324 C C . ASP B 1 211 ? -5.258 -40.656 -6.449 1 90.38 211 ASP B C 1
ATOM 5326 O O . ASP B 1 211 ? -4.559 -41.656 -6.273 1 90.38 211 ASP B O 1
ATOM 5330 N N . GLN B 1 212 ? -4.957 -39.531 -5.797 1 89.62 212 GLN B N 1
ATOM 5331 C CA . GLN B 1 212 ? -3.895 -39.406 -4.805 1 89.62 212 GLN B CA 1
ATOM 5332 C C . GLN B 1 212 ? -4.449 -38.969 -3.455 1 89.62 212 GLN B C 1
ATOM 5334 O O . GLN B 1 212 ? -3.688 -38.688 -2.531 1 89.62 212 GLN B O 1
ATOM 5339 N N . ASN B 1 213 ? -5.746 -38.906 -3.363 1 89.81 213 ASN B N 1
ATOM 5340 C CA . ASN B 1 213 ? -6.469 -38.594 -2.133 1 89.81 213 ASN B CA 1
ATOM 5341 C C . ASN B 1 213 ? -6.07 -37.25 -1.57 1 89.81 213 ASN B C 1
ATOM 5343 O O . ASN B 1 213 ? -5.891 -37.094 -0.36 1 89.81 213 ASN B O 1
ATOM 5347 N N . HIS B 1 214 ? -5.766 -36.375 -2.436 1 95.44 214 HIS B N 1
ATOM 5348 C CA . HIS B 1 214 ? -5.484 -35 -2.027 1 95.44 214 HIS B CA 1
ATOM 5349 C C . HIS B 1 214 ? -6.766 -34.25 -1.665 1 95.44 214 HIS B C 1
ATOM 5351 O O . HIS B 1 214 ? -7.852 -34.625 -2.117 1 95.44 214 HIS B O 1
ATOM 5357 N N . LYS B 1 215 ? -6.672 -33.375 -0.802 1 97.44 215 LYS B N 1
ATOM 5358 C CA . LYS B 1 215 ? -7.777 -32.531 -0.395 1 97.44 215 LYS B CA 1
ATOM 5359 C C . LYS B 1 215 ? -7.582 -31.094 -0.903 1 97.44 215 LYS B C 1
ATOM 5361 O O . LYS B 1 215 ? -6.531 -30.484 -0.68 1 97.44 215 LYS B O 1
ATOM 5366 N N . VAL B 1 216 ? -8.539 -30.641 -1.586 1 98.12 216 VAL B N 1
ATOM 5367 C CA . VAL B 1 216 ? -8.438 -29.312 -2.189 1 98.12 216 VAL B CA 1
ATOM 5368 C C . VAL B 1 216 ? -9.516 -28.391 -1.61 1 98.12 216 VAL B C 1
ATOM 5370 O O . VAL B 1 216 ? -10.68 -28.797 -1.496 1 98.12 216 VAL B O 1
ATOM 5373 N N . PHE B 1 217 ? -9.125 -27.234 -1.243 1 98.25 217 PHE B N 1
ATOM 5374 C CA . PHE B 1 217 ? -10.016 -26.25 -0.622 1 98.25 217 PHE B CA 1
ATOM 5375 C C . PHE B 1 217 ? -10.234 -25.062 -1.54 1 98.25 217 PHE B C 1
ATOM 5377 O O . PHE B 1 217 ? -9.32 -24.641 -2.248 1 98.25 217 PHE B O 1
ATOM 5384 N N . PHE B 1 218 ? -11.414 -24.5 -1.586 1 97.06 218 PHE B N 1
ATOM 5385 C CA . PHE B 1 218 ? -11.695 -23.312 -2.404 1 97.06 218 PHE B CA 1
ATOM 5386 C C . PHE B 1 218 ? -12.883 -22.531 -1.845 1 97.06 218 PHE B C 1
ATOM 5388 O O . PHE B 1 218 ? -13.586 -23.031 -0.959 1 97.06 218 PHE B O 1
ATOM 5395 N N . ASP B 1 219 ? -13.023 -21.344 -2.242 1 94.81 219 ASP B N 1
ATOM 5396 C CA . ASP B 1 219 ? -14.039 -20.453 -1.675 1 94.81 219 ASP B CA 1
ATOM 5397 C C . ASP B 1 219 ? -15.359 -20.578 -2.434 1 94.81 219 ASP B C 1
ATOM 5399 O O . ASP B 1 219 ? -15.531 -21.484 -3.254 1 94.81 219 ASP B O 1
ATOM 5403 N N . ASN B 1 220 ? -16.297 -19.672 -2.107 1 94.69 220 ASN B N 1
ATOM 5404 C CA . ASN B 1 220 ? -17.656 -19.781 -2.604 1 94.69 220 ASN B CA 1
ATOM 5405 C C . ASN B 1 220 ? -17.766 -19.406 -4.078 1 94.69 220 ASN B C 1
ATOM 5407 O O . ASN B 1 220 ? -18.766 -19.672 -4.727 1 94.69 220 ASN B O 1
ATOM 5411 N N . PHE B 1 221 ? -16.703 -18.875 -4.625 1 93.44 221 PHE B N 1
ATOM 5412 C CA . PHE B 1 221 ? -16.672 -18.594 -6.059 1 93.44 221 PHE B CA 1
ATOM 5413 C C . PHE B 1 221 ? -16.578 -19.891 -6.859 1 93.44 221 PHE B C 1
ATOM 5415 O O . PHE B 1 221 ? -17.172 -20 -7.934 1 93.44 221 PHE B O 1
ATOM 5422 N N . PHE B 1 222 ? -15.891 -20.797 -6.312 1 96.19 222 PHE B N 1
ATOM 5423 C CA . PHE B 1 222 ? -15.602 -22.047 -7.027 1 96.19 222 PHE B CA 1
ATOM 5424 C C . PHE B 1 222 ? -16.547 -23.156 -6.598 1 96.19 222 PHE B C 1
ATOM 5426 O O . PHE B 1 222 ? -16.938 -23.984 -7.41 1 96.19 222 PHE B O 1
ATOM 5433 N N . CYS B 1 223 ? -16.953 -23.141 -5.469 1 96.62 223 CYS B N 1
ATOM 5434 C CA . CYS B 1 223 ? -17.531 -24.312 -4.832 1 96.62 223 CYS B CA 1
ATOM 5435 C C . CYS B 1 223 ? -18.969 -24.531 -5.293 1 96.62 223 CYS B C 1
ATOM 5437 O O . CYS B 1 223 ? -19.828 -23.672 -5.113 1 96.62 223 CYS B O 1
ATOM 5439 N N . THR B 1 224 ? -19.234 -25.609 -5.852 1 95.31 224 THR B N 1
ATOM 5440 C CA . THR B 1 224 ? -20.562 -26.125 -6.199 1 95.31 224 THR B CA 1
ATOM 5441 C C . THR B 1 224 ? -20.641 -27.625 -5.906 1 95.31 224 THR B C 1
ATOM 5443 O O . THR B 1 224 ? -19.625 -28.312 -5.863 1 95.31 224 THR B O 1
ATOM 5446 N N . ILE B 1 225 ? -21.875 -28.062 -5.691 1 94.44 225 ILE B N 1
ATOM 5447 C CA . ILE B 1 225 ? -22.062 -29.469 -5.387 1 94.44 225 ILE B CA 1
ATOM 5448 C C . ILE B 1 225 ? -21.609 -30.328 -6.57 1 94.44 225 ILE B C 1
ATOM 5450 O O . ILE B 1 225 ? -20.875 -31.297 -6.395 1 94.44 225 ILE B O 1
ATOM 5454 N N . PRO B 1 226 ? -21.922 -29.922 -7.797 1 95.19 226 PRO B N 1
ATOM 5455 C CA . PRO B 1 226 ? -21.453 -30.703 -8.938 1 95.19 226 PRO B CA 1
ATOM 5456 C C . PRO B 1 226 ? -19.922 -30.75 -9.016 1 95.19 226 PRO B C 1
ATOM 5458 O O . PRO B 1 226 ? -19.359 -31.781 -9.391 1 95.19 226 PRO B O 1
ATOM 5461 N N . LEU B 1 227 ? -19.25 -29.734 -8.711 1 96.69 227 LEU B N 1
ATOM 5462 C CA . LEU B 1 227 ? -17.797 -29.734 -8.719 1 96.69 227 LEU B CA 1
ATOM 5463 C C . LEU B 1 227 ? -17.234 -30.734 -7.707 1 96.69 227 LEU B C 1
ATOM 5465 O O . LEU B 1 227 ? -16.312 -31.484 -8.016 1 96.69 227 LEU B O 1
ATOM 5469 N N . LEU B 1 228 ? -17.812 -30.75 -6.508 1 96.88 228 LEU B N 1
ATOM 5470 C CA . LEU B 1 228 ? -17.375 -31.672 -5.469 1 96.88 228 LEU B CA 1
ATOM 5471 C C . LEU B 1 228 ? -17.547 -33.125 -5.918 1 96.88 228 LEU B C 1
ATOM 5473 O O . LEU B 1 228 ? -16.688 -33.969 -5.664 1 96.88 228 LEU B O 1
ATOM 5477 N N . GLN B 1 229 ? -18.625 -33.344 -6.551 1 95.88 229 GLN B N 1
ATOM 5478 C CA . GLN B 1 229 ? -18.891 -34.688 -7.07 1 95.88 229 GLN B CA 1
ATOM 5479 C C . GLN B 1 229 ? -17.875 -35.062 -8.148 1 95.88 229 GLN B C 1
ATOM 5481 O O . GLN B 1 229 ? -17.344 -36.156 -8.148 1 95.88 229 GLN B O 1
ATOM 5486 N N . ALA B 1 230 ? -17.609 -34.125 -9.016 1 96.69 230 ALA B N 1
ATOM 5487 C CA . ALA B 1 230 ? -16.656 -34.375 -10.094 1 96.69 230 ALA B CA 1
ATOM 5488 C C . ALA B 1 230 ? -15.266 -34.656 -9.539 1 96.69 230 ALA B C 1
ATOM 5490 O O . ALA B 1 230 ? -14.586 -35.594 -10 1 96.69 230 ALA B O 1
ATOM 5491 N N . LEU B 1 231 ? -14.852 -33.906 -8.633 1 97.38 231 LEU B N 1
ATOM 5492 C CA . LEU B 1 231 ? -13.555 -34.094 -7.992 1 97.38 231 LEU B CA 1
ATOM 5493 C C . LEU B 1 231 ? -13.492 -35.438 -7.297 1 97.38 231 LEU B C 1
ATOM 5495 O O . LEU B 1 231 ? -12.508 -36.188 -7.43 1 97.38 231 LEU B O 1
ATOM 5499 N N . LYS B 1 232 ? -14.516 -35.75 -6.605 1 96.31 232 LYS B N 1
ATOM 5500 C CA . LYS B 1 232 ? -14.578 -37.031 -5.898 1 96.31 232 LYS B CA 1
ATOM 5501 C C . LYS B 1 232 ? -14.453 -38.188 -6.867 1 96.31 232 LYS B C 1
ATOM 5503 O O . LYS B 1 232 ? -13.766 -39.188 -6.57 1 96.31 232 LYS B O 1
ATOM 5508 N N . HIS B 1 233 ? -15.086 -38.094 -7.934 1 95.25 233 HIS B N 1
ATOM 5509 C CA . HIS B 1 233 ? -15.016 -39.125 -8.961 1 95.25 233 HIS B CA 1
ATOM 5510 C C . HIS B 1 233 ? -13.578 -39.312 -9.438 1 95.25 233 HIS B C 1
ATOM 5512 O O . HIS B 1 233 ? -13.211 -40.406 -9.875 1 95.25 233 HIS B O 1
ATOM 5518 N N . GLN B 1 234 ? -12.781 -38.312 -9.359 1 95.75 234 GLN B N 1
ATOM 5519 C CA . GLN B 1 234 ? -11.391 -38.375 -9.781 1 95.75 234 GLN B CA 1
ATOM 5520 C C . GLN B 1 234 ? -10.469 -38.688 -8.602 1 95.75 234 GLN B C 1
ATOM 5522 O O . GLN B 1 234 ? -9.25 -38.594 -8.719 1 95.75 234 GLN B O 1
ATOM 5527 N N . GLY B 1 235 ? -11.07 -39 -7.5 1 95.19 235 GLY B N 1
ATOM 5528 C CA . GLY B 1 235 ? -10.289 -39.344 -6.328 1 95.19 235 GLY B CA 1
ATOM 5529 C C . GLY B 1 235 ? -9.703 -38.156 -5.602 1 95.19 235 GLY B C 1
ATOM 5530 O O . GLY B 1 235 ? -8.656 -38.281 -4.957 1 95.19 235 GLY B O 1
ATOM 5531 N N . ILE B 1 236 ? -10.211 -37.031 -5.77 1 96.81 236 ILE B N 1
ATOM 5532 C CA . ILE B 1 236 ? -9.812 -35.781 -5.105 1 96.81 236 ILE B CA 1
ATOM 5533 C C . ILE B 1 236 ? -10.922 -35.312 -4.16 1 96.81 236 ILE B C 1
ATOM 5535 O O . ILE B 1 236 ? -12.094 -35.312 -4.531 1 96.81 236 ILE B O 1
ATOM 5539 N N . PHE B 1 237 ? -10.617 -35 -2.965 1 97.06 237 PHE B N 1
ATOM 5540 C CA . PHE B 1 237 ? -11.602 -34.531 -2.004 1 97.06 237 PHE B CA 1
ATOM 5541 C C . PHE B 1 237 ? -11.656 -33.031 -1.985 1 97.06 237 PHE B C 1
ATOM 5543 O O . PHE B 1 237 ? -10.617 -32.344 -1.89 1 97.06 237 PHE B O 1
ATOM 5550 N N . GLY B 1 238 ? -12.805 -32.469 -2.146 1 97.06 238 GLY B N 1
ATOM 5551 C CA . GLY B 1 238 ? -12.977 -31.047 -2.158 1 97.06 238 GLY B CA 1
ATOM 5552 C C . GLY B 1 238 ? -13.742 -30.516 -0.956 1 97.06 238 GLY B C 1
ATOM 5553 O O . GLY B 1 238 ? -14.617 -31.203 -0.427 1 97.06 238 GLY B O 1
ATOM 5554 N N . THR B 1 239 ? -13.391 -29.422 -0.448 1 97.31 239 THR B N 1
ATOM 5555 C CA . THR B 1 239 ? -14.094 -28.703 0.609 1 97.31 239 THR B CA 1
ATOM 5556 C C . THR B 1 239 ? -14.125 -27.203 0.318 1 97.31 239 THR B C 1
ATOM 5558 O O . THR B 1 239 ? -13.109 -26.625 -0.081 1 97.31 239 THR B O 1
ATOM 5561 N N . GLY B 1 240 ? -15.25 -26.547 0.485 1 96.88 240 GLY B N 1
ATOM 5562 C CA . GLY B 1 240 ? -15.336 -25.109 0.26 1 96.88 240 GLY B CA 1
ATOM 5563 C C . GLY B 1 240 ? -16.578 -24.484 0.855 1 96.88 240 GLY B C 1
ATOM 5564 O O . GLY B 1 240 ? -17.484 -25.203 1.292 1 96.88 240 GLY B O 1
ATOM 5565 N N . THR B 1 241 ? -16.578 -23.25 0.999 1 96 241 THR B N 1
ATOM 5566 C CA . THR B 1 241 ? -17.797 -22.531 1.354 1 96 241 THR B CA 1
ATOM 5567 C C . THR B 1 241 ? -18.75 -22.453 0.164 1 96 241 THR B C 1
ATOM 5569 O O . THR B 1 241 ? -18.312 -22.375 -0.985 1 96 241 THR B O 1
ATOM 5572 N N . CYS B 1 242 ? -19.984 -22.625 0.449 1 94.81 242 CYS B N 1
ATOM 5573 C CA . CYS B 1 242 ? -20.969 -22.625 -0.617 1 94.81 242 CYS B CA 1
ATOM 5574 C C . CYS B 1 242 ? -22.031 -21.547 -0.37 1 94.81 242 CYS B C 1
ATOM 5576 O O . CYS B 1 242 ? -22.484 -21.359 0.762 1 94.81 242 CYS B O 1
ATOM 5578 N N . ARG B 1 243 ? -22.375 -20.859 -1.436 1 92.69 243 ARG B N 1
ATOM 5579 C CA . ARG B 1 243 ? -23.469 -19.891 -1.35 1 92.69 243 ARG B CA 1
ATOM 5580 C C . ARG B 1 243 ? -24.797 -20.609 -1.191 1 92.69 243 ARG B C 1
ATOM 5582 O O . ARG B 1 243 ? -24.969 -21.734 -1.648 1 92.69 243 ARG B O 1
ATOM 5589 N N . LYS B 1 244 ? -25.719 -19.906 -0.697 1 88.81 244 LYS B N 1
ATOM 5590 C CA . LYS B 1 244 ? -27.031 -20.469 -0.4 1 88.81 244 LYS B CA 1
ATOM 5591 C C . LYS B 1 244 ? -27.734 -20.938 -1.674 1 88.81 244 LYS B C 1
ATOM 5593 O O . LYS B 1 244 ? -28.406 -21.969 -1.677 1 88.81 244 LYS B O 1
ATOM 5598 N N . ASN B 1 245 ? -27.562 -20.25 -2.719 1 88.62 245 ASN B N 1
ATOM 5599 C CA . ASN B 1 245 ? -28.266 -20.531 -3.963 1 88.62 245 ASN B CA 1
ATOM 5600 C C . ASN B 1 245 ? -27.609 -21.688 -4.723 1 88.62 245 ASN B C 1
ATOM 5602 O O . ASN B 1 245 ? -28.109 -22.109 -5.77 1 88.62 245 ASN B O 1
ATOM 5606 N N . ARG B 1 246 ? -26.531 -22.266 -4.238 1 89.5 246 ARG B N 1
ATOM 5607 C CA . ARG B 1 246 ? -25.797 -23.312 -4.934 1 89.5 246 ARG B CA 1
ATOM 5608 C C . ARG B 1 246 ? -25.828 -24.625 -4.137 1 89.5 246 ARG B C 1
ATOM 5610 O O . ARG B 1 246 ? -25.031 -25.516 -4.387 1 89.5 246 ARG B O 1
ATOM 5617 N N . LEU B 1 247 ? -26.672 -24.703 -3.252 1 89.25 247 LEU B N 1
ATOM 5618 C CA . LEU B 1 247 ? -26.719 -25.844 -2.357 1 89.25 247 LEU B CA 1
ATOM 5619 C C . LEU B 1 247 ? -27.594 -26.953 -2.938 1 89.25 247 LEU B C 1
ATOM 5621 O O . LEU B 1 247 ? -27.766 -28 -2.314 1 89.25 247 LEU B O 1
ATOM 5625 N N . HIS B 1 248 ? -28.094 -26.75 -4.117 1 85.06 248 HIS B N 1
ATOM 5626 C CA . HIS B 1 248 ? -28.812 -27.75 -4.891 1 85.06 248 HIS B CA 1
ATOM 5627 C C . HIS B 1 248 ? -29.859 -28.453 -4.035 1 85.06 248 HIS B C 1
ATOM 5629 O O . HIS B 1 248 ? -29.906 -29.688 -3.988 1 85.06 248 HIS B O 1
ATOM 5635 N N . GLY B 1 249 ? -30.672 -27.719 -3.203 1 83.38 249 GLY B N 1
ATOM 5636 C CA . GLY B 1 249 ? -31.781 -28.297 -2.463 1 83.38 249 GLY B CA 1
ATOM 5637 C C . GLY B 1 249 ? -31.438 -28.656 -1.03 1 83.38 249 GLY B C 1
ATOM 5638 O O . GLY B 1 249 ? -32.312 -28.922 -0.214 1 83.38 249 GLY B O 1
ATOM 5639 N N . ALA B 1 250 ? -30.156 -28.734 -0.694 1 86.94 250 ALA B N 1
ATOM 5640 C CA . ALA B 1 250 ? -29.734 -29.031 0.67 1 86.94 250 ALA B CA 1
ATOM 5641 C C . ALA B 1 250 ? -30.281 -28.016 1.657 1 86.94 250 ALA B C 1
ATOM 5643 O O . ALA B 1 250 ? -30.484 -28.312 2.836 1 86.94 250 ALA B O 1
ATOM 5644 N N . GLN B 1 251 ? -30.516 -26.812 1.175 1 86.94 251 GLN B N 1
ATOM 5645 C CA . GLN B 1 251 ? -30.969 -25.734 2.049 1 86.94 251 GLN B CA 1
ATOM 5646 C C . GLN B 1 251 ? -32.312 -26.047 2.662 1 86.94 251 GLN B C 1
ATOM 5648 O O . GLN B 1 251 ? -32.656 -25.578 3.754 1 86.94 251 GLN B O 1
ATOM 5653 N N . GLU B 1 252 ? -33.094 -26.906 2.01 1 87.94 252 GLU B N 1
ATOM 5654 C CA . GLU B 1 252 ? -34.438 -27.25 2.496 1 87.94 252 GLU B CA 1
ATOM 5655 C C . GLU B 1 252 ? -34.344 -28.234 3.658 1 87.94 252 GLU B C 1
ATOM 5657 O O . GLU B 1 252 ? -35.281 -28.312 4.465 1 87.94 252 GLU B O 1
ATOM 5662 N N . LYS B 1 253 ? -33.312 -28.922 3.703 1 91.06 253 LYS B N 1
ATOM 5663 C CA . LYS B 1 253 ? -33.156 -29.953 4.723 1 91.06 253 LYS B CA 1
ATOM 5664 C C . LYS B 1 253 ? -32.375 -29.438 5.922 1 91.06 253 LYS B C 1
ATOM 5666 O O . LYS B 1 253 ? -32.281 -30.125 6.945 1 91.06 253 LYS B O 1
ATOM 5671 N N . LEU B 1 254 ? -31.844 -28.297 5.805 1 92.88 254 LEU B N 1
ATOM 5672 C CA . LEU B 1 254 ? -31.062 -27.688 6.879 1 92.88 254 LEU B CA 1
ATOM 5673 C C . LEU B 1 254 ? -31.938 -26.766 7.723 1 92.88 254 LEU B C 1
ATOM 5675 O O . LEU B 1 254 ? -32.969 -26.281 7.25 1 92.88 254 LEU B O 1
ATOM 5679 N N . LYS B 1 255 ? -31.5 -26.625 8.961 1 93.88 255 LYS B N 1
ATOM 5680 C CA . LYS B 1 255 ? -32.188 -25.656 9.812 1 93.88 255 LYS B CA 1
ATOM 5681 C C . LYS B 1 255 ? -32.094 -24.25 9.227 1 93.88 255 LYS B C 1
ATOM 5683 O O . LYS B 1 255 ? -31.078 -23.891 8.625 1 93.88 255 LYS B O 1
ATOM 5688 N N . THR B 1 256 ? -33.125 -23.469 9.477 1 92.31 256 THR B N 1
ATOM 5689 C CA . THR B 1 256 ? -33.125 -22.109 8.969 1 92.31 256 THR B CA 1
ATOM 5690 C C . THR B 1 256 ? -32.188 -21.219 9.789 1 92.31 256 THR B C 1
ATOM 5692 O O . THR B 1 256 ? -31.797 -21.594 10.898 1 92.31 256 THR B O 1
ATOM 5695 N N . GLU B 1 257 ? -31.797 -20.141 9.148 1 90.75 257 GLU B N 1
ATOM 5696 C CA . GLU B 1 257 ? -30.953 -19.172 9.844 1 90.75 257 GLU B CA 1
ATOM 5697 C C . GLU B 1 257 ? -31.594 -18.719 11.156 1 90.75 257 GLU B C 1
ATOM 5699 O O . GLU B 1 257 ? -30.906 -18.562 12.164 1 90.75 257 GLU B O 1
ATOM 5704 N N . LYS B 1 258 ? -32.938 -18.438 11.141 1 92 258 LYS B N 1
ATOM 5705 C CA . LYS B 1 258 ? -33.656 -18.016 12.328 1 92 258 LYS B CA 1
ATOM 5706 C C . LYS B 1 258 ? -33.562 -19.047 13.445 1 92 258 LYS B C 1
ATOM 5708 O O . LYS B 1 258 ? -33.344 -18.688 14.609 1 92 258 LYS B O 1
ATOM 5713 N N . GLN B 1 259 ? -33.75 -20.297 13.102 1 93.25 259 GLN B N 1
ATOM 5714 C CA . GLN B 1 259 ? -33.656 -21.375 14.07 1 93.25 259 GLN B CA 1
ATOM 5715 C C . GLN B 1 259 ? -32.25 -21.453 14.688 1 93.25 259 GLN B C 1
ATOM 5717 O O . GLN B 1 259 ? -32.125 -21.625 15.898 1 93.25 259 GLN B O 1
ATOM 5722 N N . LEU B 1 260 ? -31.266 -21.266 13.867 1 93.44 260 LEU B N 1
ATOM 5723 C CA . LEU B 1 260 ? -29.891 -21.359 14.344 1 93.44 260 LEU B CA 1
ATOM 5724 C C . LEU B 1 260 ? -29.547 -20.172 15.25 1 93.44 260 LEU B C 1
ATOM 5726 O O . LEU B 1 260 ? -28.844 -20.328 16.234 1 93.44 260 LEU B O 1
ATOM 5730 N N . LYS B 1 261 ? -29.984 -19.016 14.859 1 90.56 261 LYS B N 1
ATOM 5731 C CA . LYS B 1 261 ? -29.766 -17.828 15.688 1 90.56 261 LYS B CA 1
ATOM 5732 C C . LYS B 1 261 ? -30.359 -18.016 17.078 1 90.56 261 LYS B C 1
ATOM 5734 O O . LYS B 1 261 ? -29.75 -17.609 18.078 1 90.56 261 LYS B O 1
ATOM 5739 N N . LYS B 1 262 ? -31.531 -18.688 17.109 1 91.75 262 LYS B N 1
ATOM 5740 C CA . LYS B 1 262 ? -32.188 -18.953 18.391 1 91.75 262 LYS B CA 1
ATOM 5741 C C . LYS B 1 262 ? -31.359 -19.938 19.219 1 91.75 262 LYS B C 1
ATOM 5743 O O . LYS B 1 262 ? -31.328 -19.828 20.453 1 91.75 262 LYS B O 1
ATOM 5748 N N . GLU B 1 263 ? -30.766 -20.875 18.594 1 92.31 263 GLU B N 1
ATOM 5749 C CA . GLU B 1 263 ? -29.953 -21.875 19.281 1 92.31 263 GLU B CA 1
ATOM 5750 C C . GLU B 1 263 ? -28.641 -21.281 19.766 1 92.31 263 GLU B C 1
ATOM 5752 O O . GLU B 1 263 ? -28 -21.828 20.656 1 92.31 263 GLU B O 1
ATOM 5757 N N . GLY B 1 264 ? -28.281 -20.156 19.188 1 88.56 264 GLY B N 1
ATOM 5758 C CA . GLY B 1 264 ? -27.094 -19.453 19.672 1 88.56 264 GLY B CA 1
ATOM 5759 C C . GLY B 1 264 ? -25.891 -19.641 18.766 1 88.56 264 GLY B C 1
ATOM 5760 O O . GLY B 1 264 ? -25.891 -20.484 17.891 1 88.56 264 GLY B O 1
ATOM 5761 N N . ARG B 1 265 ? -24.906 -18.875 19.031 1 89.94 265 ARG B N 1
ATOM 5762 C CA . ARG B 1 265 ? -23.656 -18.922 18.281 1 89.94 265 ARG B CA 1
ATOM 5763 C C . ARG B 1 265 ? -22.953 -20.266 18.469 1 89.94 265 ARG B C 1
ATOM 5765 O O . ARG B 1 265 ? -22.875 -20.766 19.594 1 89.94 265 ARG B O 1
ATOM 5772 N N . GLY B 1 266 ? -22.516 -20.906 17.344 1 90.69 266 GLY B N 1
ATOM 5773 C CA . GLY B 1 266 ? -21.906 -22.234 17.406 1 90.69 266 GLY B CA 1
ATOM 5774 C C . GLY B 1 266 ? -22.844 -23.344 16.969 1 90.69 266 GLY B C 1
ATOM 5775 O O . GLY B 1 266 ? -22.422 -24.484 16.797 1 90.69 266 GLY B O 1
ATOM 5776 N N . SER B 1 267 ? -24.094 -23.109 16.828 1 92.81 267 SER B N 1
ATOM 5777 C CA . SER B 1 267 ? -25.062 -24.109 16.391 1 92.81 267 SER B CA 1
ATOM 5778 C C . SER B 1 267 ? -24.75 -24.609 14.984 1 92.81 267 SER B C 1
ATOM 5780 O O . SER B 1 267 ? -24.156 -23.891 14.188 1 92.81 267 SER B O 1
ATOM 5782 N N . VAL B 1 268 ? -25.109 -25.875 14.742 1 94.19 268 VAL B N 1
ATOM 5783 C CA . VAL B 1 268 ? -24.75 -26.516 13.484 1 94.19 268 VAL B CA 1
ATOM 5784 C C . VAL B 1 268 ? -25.938 -27.328 12.961 1 94.19 268 VAL B C 1
ATOM 5786 O O . VAL B 1 268 ? -26.75 -27.812 13.734 1 94.19 268 VAL B O 1
ATOM 5789 N N . SER B 1 269 ? -26.109 -27.344 11.727 1 94.5 269 SER B N 1
ATOM 5790 C CA . SER B 1 269 ? -27.016 -28.219 10.992 1 94.5 269 SER B CA 1
ATOM 5791 C C . SER B 1 269 ? -26.328 -28.891 9.812 1 94.5 269 SER B C 1
ATOM 5793 O O . SER B 1 269 ? -25.578 -28.234 9.078 1 94.5 269 SER B O 1
ATOM 5795 N N . VAL B 1 270 ? -26.531 -30.25 9.633 1 93.94 270 VAL B N 1
ATOM 5796 C CA . VAL B 1 270 ? -25.766 -30.984 8.633 1 93.94 270 VAL B CA 1
ATOM 5797 C C . VAL B 1 270 ? -26.719 -31.844 7.793 1 93.94 270 VAL B C 1
ATOM 5799 O O . VAL B 1 270 ? -27.703 -32.375 8.305 1 93.94 270 VAL B O 1
ATOM 5802 N N . VAL B 1 271 ? -26.438 -31.859 6.574 1 94.12 271 VAL B N 1
ATOM 5803 C CA . VAL B 1 271 ? -27.125 -32.75 5.652 1 94.12 271 VAL B CA 1
ATOM 5804 C C . VAL B 1 271 ? -26.109 -33.438 4.73 1 94.12 271 VAL B C 1
ATOM 5806 O O . VAL B 1 271 ? -25.141 -32.812 4.293 1 94.12 271 VAL B O 1
ATOM 5809 N N . THR B 1 272 ? -26.25 -34.688 4.488 1 93.25 272 THR B N 1
ATOM 5810 C CA . THR B 1 272 ? -25.375 -35.469 3.611 1 93.25 272 THR B CA 1
ATOM 5811 C C . THR B 1 272 ? -26.172 -36.062 2.459 1 93.25 272 THR B C 1
ATOM 5813 O O . THR B 1 272 ? -27.234 -36.656 2.67 1 93.25 272 THR B O 1
ATOM 5816 N N . SER B 1 273 ? -25.609 -35.906 1.312 1 90.38 273 SER B N 1
ATOM 5817 C CA . SER B 1 273 ? -26.281 -36.438 0.131 1 90.38 273 SER B CA 1
ATOM 5818 C C . SER B 1 273 ? -25.953 -37.906 -0.049 1 90.38 273 SER B C 1
ATOM 5820 O O . SER B 1 273 ? -25.125 -38.469 0.678 1 90.38 273 SER B O 1
ATOM 5822 N N . ALA B 1 274 ? -26.625 -38.469 -1.014 1 87.75 274 ALA B N 1
ATOM 5823 C CA . ALA B 1 274 ? -26.406 -39.875 -1.341 1 87.75 274 ALA B CA 1
ATOM 5824 C C . ALA B 1 274 ? -25 -40.125 -1.89 1 87.75 274 ALA B C 1
ATOM 5826 O O . ALA B 1 274 ? -24.438 -41.219 -1.734 1 87.75 274 ALA B O 1
ATOM 5827 N N . GLN B 1 275 ? -24.438 -39.125 -2.502 1 88.44 275 GLN B N 1
ATOM 5828 C CA . GLN B 1 275 ? -23.094 -39.219 -3.072 1 88.44 275 GLN B CA 1
ATOM 5829 C C . GLN B 1 275 ? -22.031 -38.875 -2.039 1 88.44 275 GLN B C 1
ATOM 5831 O O . GLN B 1 275 ? -20.875 -38.656 -2.389 1 88.44 275 GLN B O 1
ATOM 5836 N N . ASN B 1 276 ? -22.453 -38.75 -0.814 1 91.25 276 ASN B N 1
ATOM 5837 C CA . ASN B 1 276 ? -21.562 -38.531 0.321 1 91.25 276 ASN B CA 1
ATOM 5838 C C . ASN B 1 276 ? -20.953 -37.125 0.281 1 91.25 276 ASN B C 1
ATOM 5840 O O . ASN B 1 276 ? -19.75 -36.969 0.497 1 91.25 276 ASN B O 1
ATOM 5844 N N . ILE B 1 277 ? -21.672 -36.219 -0.179 1 94.56 277 ILE B N 1
ATOM 5845 C CA . ILE B 1 277 ? -21.328 -34.812 -0.032 1 94.56 277 ILE B CA 1
ATOM 5846 C C . ILE B 1 277 ? -22.062 -34.219 1.176 1 94.56 277 ILE B C 1
ATOM 5848 O O . ILE B 1 277 ? -23.281 -34.344 1.281 1 94.56 277 ILE B O 1
ATOM 5852 N N . THR B 1 278 ? -21.359 -33.719 2.055 1 95.31 278 THR B N 1
ATOM 5853 C CA . THR B 1 278 ? -21.922 -33.219 3.297 1 95.31 278 THR B CA 1
ATOM 5854 C C . THR B 1 278 ? -21.953 -31.688 3.283 1 95.31 278 THR B C 1
ATOM 5856 O O . THR B 1 278 ? -20.953 -31.047 2.969 1 95.31 278 THR B O 1
ATOM 5859 N N . VAL B 1 279 ? -23.078 -31.062 3.541 1 95.5 279 VAL B N 1
ATOM 5860 C CA . VAL B 1 279 ? -23.219 -29.625 3.709 1 95.5 279 VAL B CA 1
ATOM 5861 C C . VAL B 1 279 ? -23.438 -29.297 5.184 1 95.5 279 VAL B C 1
ATOM 5863 O O . VAL B 1 279 ? -24.375 -29.812 5.812 1 95.5 279 VAL B O 1
ATOM 5866 N N . THR B 1 280 ? -22.578 -28.578 5.723 1 95.06 280 THR B N 1
ATOM 5867 C CA . THR B 1 280 ? -22.641 -28.172 7.121 1 95.06 280 THR B CA 1
ATOM 5868 C C . THR B 1 280 ? -22.969 -26.672 7.234 1 95.06 280 THR B C 1
ATOM 5870 O O . THR B 1 280 ? -22.219 -25.828 6.73 1 95.06 280 THR B O 1
ATOM 5873 N N . ARG B 1 281 ? -24.094 -26.359 7.84 1 94.94 281 ARG B N 1
ATOM 5874 C CA . ARG B 1 281 ? -24.469 -24.984 8.172 1 94.94 281 ARG B CA 1
ATOM 5875 C C . ARG B 1 281 ? -24.031 -24.625 9.594 1 94.94 281 ARG B C 1
ATOM 5877 O O . ARG B 1 281 ? -24.391 -25.328 10.539 1 94.94 281 ARG B O 1
ATOM 5884 N N . TRP B 1 282 ? -23.219 -23.594 9.703 1 94.19 282 TRP B N 1
ATOM 5885 C CA . TRP B 1 282 ? -22.641 -23.203 10.984 1 94.19 282 TRP B CA 1
ATOM 5886 C C . TRP B 1 282 ? -22.938 -21.75 11.297 1 94.19 282 TRP B C 1
ATOM 5888 O O . TRP B 1 282 ? -22.766 -20.875 10.438 1 94.19 282 TRP B O 1
ATOM 5898 N N . MET B 1 283 ? -23.391 -21.547 12.523 1 93.25 283 MET B N 1
ATOM 5899 C CA . MET B 1 283 ? -23.719 -20.188 12.961 1 93.25 283 MET B CA 1
ATOM 5900 C C . MET B 1 283 ? -22.578 -19.578 13.758 1 93.25 283 MET B C 1
ATOM 5902 O O . MET B 1 283 ? -22.266 -20.047 14.859 1 93.25 283 MET B O 1
ATOM 5906 N N . ASP B 1 284 ? -21.875 -18.578 13.242 1 90.38 284 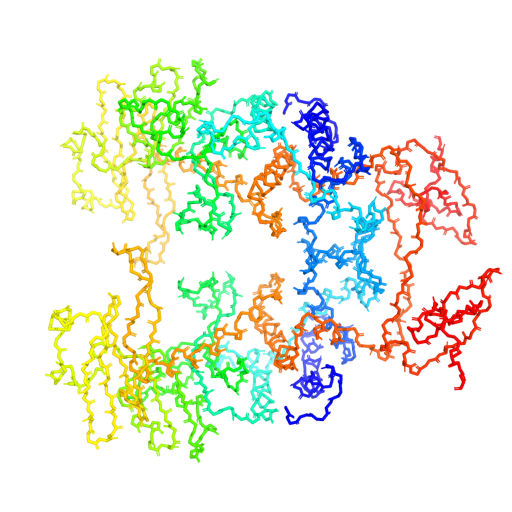ASP B N 1
ATOM 5907 C CA . ASP B 1 284 ? -20.938 -17.734 13.969 1 90.38 284 ASP B CA 1
ATOM 5908 C C . ASP B 1 284 ? -21.453 -16.312 14.117 1 90.38 284 ASP B C 1
ATOM 5910 O O . ASP B 1 284 ? -22.531 -16.094 14.68 1 90.38 284 ASP B O 1
ATOM 5914 N N . SER B 1 285 ? -20.719 -15.297 13.594 1 86.38 285 SER B N 1
ATOM 5915 C CA . SER B 1 285 ? -21.312 -13.961 13.508 1 86.38 285 SER B CA 1
ATOM 5916 C C . SER B 1 285 ? -22.359 -13.898 12.406 1 86.38 285 SER B C 1
ATOM 5918 O O . SER B 1 285 ? -23.312 -13.109 12.5 1 86.38 285 SER B O 1
ATOM 5920 N N . SER B 1 286 ? -22.156 -14.773 11.414 1 89.62 286 SER B N 1
ATOM 5921 C CA . SER B 1 286 ? -23.125 -15.031 10.352 1 89.62 286 SER B CA 1
ATOM 5922 C C . SER B 1 286 ? -23.156 -16.516 9.984 1 89.62 286 SER B C 1
ATOM 5924 O O . SER B 1 286 ? -22.344 -17.297 10.477 1 89.62 286 SER B O 1
ATOM 5926 N N . VAL B 1 287 ? -24.125 -16.859 9.211 1 93.38 287 VAL B N 1
ATOM 5927 C CA . VAL B 1 287 ? -24.281 -18.25 8.812 1 93.38 287 VAL B CA 1
ATOM 5928 C C . VAL B 1 287 ? -23.312 -18.578 7.688 1 93.38 287 VAL B C 1
ATOM 5930 O O . VAL B 1 287 ? -23.141 -17.797 6.75 1 93.38 287 VAL B O 1
ATOM 5933 N N . ILE B 1 288 ? -22.656 -19.703 7.852 1 93.88 288 ILE B N 1
ATOM 5934 C CA . ILE B 1 288 ? -21.734 -20.188 6.828 1 93.88 288 ILE B CA 1
ATOM 5935 C C . ILE B 1 288 ? -22.141 -21.578 6.383 1 93.88 288 ILE B C 1
ATOM 5937 O O . ILE B 1 288 ? -22.547 -22.406 7.199 1 93.88 288 ILE B O 1
ATOM 5941 N N . HIS B 1 289 ? -22.094 -21.859 5.117 1 95.44 289 HIS B N 1
ATOM 5942 C CA . HIS B 1 289 ? -22.328 -23.188 4.566 1 95.44 289 HIS B CA 1
ATOM 5943 C C . HIS B 1 289 ? -21.031 -23.812 4.074 1 95.44 289 HIS B C 1
ATOM 5945 O O . HIS B 1 289 ? -20.375 -23.281 3.17 1 95.44 289 HIS B O 1
ATOM 5951 N N . MET B 1 290 ? -20.688 -24.938 4.691 1 95.56 290 MET B N 1
ATOM 5952 C CA . MET B 1 290 ? -19.516 -25.703 4.254 1 95.56 290 MET B CA 1
ATOM 5953 C C . MET B 1 290 ? -19.938 -26.969 3.514 1 95.56 290 MET B C 1
ATOM 5955 O O . MET B 1 290 ? -20.734 -27.75 4.023 1 95.56 290 MET B O 1
ATOM 5959 N N . ALA B 1 291 ? -19.484 -27.094 2.291 1 96.38 291 ALA B N 1
ATOM 5960 C CA . ALA B 1 291 ? -19.719 -28.328 1.537 1 96.38 291 ALA B CA 1
ATOM 5961 C C . ALA B 1 291 ? -18.422 -29.125 1.39 1 96.38 291 ALA B C 1
ATOM 5963 O O . ALA B 1 291 ? -17.359 -28.562 1.094 1 96.38 291 ALA B O 1
ATOM 5964 N N . SER B 1 292 ? -18.516 -30.375 1.645 1 96.62 292 SER B N 1
ATOM 5965 C CA . SER B 1 292 ? -17.312 -31.188 1.627 1 96.62 292 SER B CA 1
ATOM 5966 C C . SER B 1 292 ? -17.609 -32.625 1.167 1 96.62 292 SER B C 1
ATOM 5968 O O . SER B 1 292 ? -18.688 -33.156 1.451 1 96.62 292 SER B O 1
ATOM 5970 N N . SER B 1 293 ? -16.625 -33.156 0.492 1 95.69 293 SER B N 1
ATOM 5971 C CA . SER B 1 293 ? -16.719 -34.562 0.109 1 95.69 293 SER B CA 1
ATOM 5972 C C . SER B 1 293 ? -15.953 -35.469 1.083 1 95.69 293 SER B C 1
ATOM 5974 O O . SER B 1 293 ? -15.906 -36.688 0.908 1 95.69 293 SER B O 1
ATOM 5976 N N . CYS B 1 294 ? -15.367 -34.906 2.158 1 89.62 294 CYS B N 1
ATOM 5977 C CA . CYS B 1 294 ? -14.57 -35.75 3.029 1 89.62 294 CYS B CA 1
ATOM 5978 C C . CYS B 1 294 ? -14.781 -35.406 4.492 1 89.62 294 CYS B C 1
ATOM 5980 O O . CYS B 1 294 ? -14.406 -36.156 5.387 1 89.62 294 CYS B O 1
ATOM 5982 N N . THR B 1 295 ? -15.281 -34.25 4.727 1 82.81 295 THR B N 1
ATOM 5983 C CA . THR B 1 295 ? -15.406 -33.844 6.121 1 82.81 295 THR B CA 1
ATOM 5984 C C . THR B 1 295 ? -16.812 -33.344 6.418 1 82.81 295 THR B C 1
ATOM 5986 O O . THR B 1 295 ? -17.562 -33 5.5 1 82.81 295 THR B O 1
ATOM 5989 N N . GLY B 1 296 ? -17.141 -33.469 7.641 1 81.25 296 GLY B N 1
ATOM 5990 C CA . GLY B 1 296 ? -18.406 -32.969 8.148 1 81.25 296 GLY B CA 1
ATOM 5991 C C . GLY B 1 296 ? -18.266 -32.25 9.484 1 81.25 296 GLY B C 1
ATOM 5992 O O . GLY B 1 296 ? -17.453 -31.359 9.641 1 81.25 296 GLY B O 1
ATOM 5993 N N . VAL B 1 297 ? -19.062 -32.688 10.375 1 80 297 VAL B N 1
ATOM 5994 C CA . VAL B 1 297 ? -19.125 -31.984 11.656 1 80 297 VAL B CA 1
ATOM 5995 C C . VAL B 1 297 ? -18.094 -32.562 12.617 1 80 297 VAL B C 1
ATOM 5997 O O . VAL B 1 297 ? -17.375 -31.828 13.289 1 80 297 VAL B O 1
ATOM 6000 N N . SER B 1 298 ? -17.891 -33.75 12.648 1 81.12 298 SER B N 1
ATOM 6001 C CA . SER B 1 298 ? -17.078 -34.406 13.672 1 81.12 298 SER B CA 1
ATOM 6002 C C . SER B 1 298 ? -15.648 -34.625 13.188 1 81.12 298 SER B C 1
ATOM 6004 O O . SER B 1 298 ? -15.422 -34.906 12.016 1 81.12 298 SER B O 1
ATOM 6006 N N . PRO B 1 299 ? -14.742 -34.344 14.148 1 79.25 299 PRO B N 1
ATOM 6007 C CA . PRO B 1 299 ? -14.797 -33.906 15.547 1 79.25 299 PRO B CA 1
ATOM 6008 C C . PRO B 1 299 ? -14.938 -32.375 15.688 1 79.25 299 PRO B C 1
ATOM 6010 O O . PRO B 1 299 ? -14.273 -31.641 14.969 1 79.25 299 PRO B O 1
ATOM 6013 N N . THR B 1 300 ? -15.812 -32.062 16.562 1 82 300 THR B N 1
ATOM 6014 C CA . THR B 1 300 ? -16.016 -30.641 16.812 1 82 300 THR B CA 1
ATOM 6015 C C . THR B 1 300 ? -14.93 -30.094 17.734 1 82 300 THR B C 1
ATOM 6017 O O . THR B 1 300 ? -14.359 -30.844 18.531 1 82 300 THR B O 1
ATOM 6020 N N . ASP B 1 301 ? -14.469 -28.891 17.469 1 85.94 301 ASP B N 1
ATOM 6021 C CA . ASP B 1 301 ? -13.555 -28.203 18.391 1 85.94 301 ASP B CA 1
ATOM 6022 C C . ASP B 1 301 ? -14.078 -26.812 18.766 1 85.94 301 ASP B C 1
ATOM 6024 O O . ASP B 1 301 ? -15.203 -26.469 18.406 1 85.94 301 ASP B O 1
ATOM 6028 N N . GLU B 1 302 ? -13.344 -26.172 19.703 1 88.69 302 GLU B N 1
ATOM 6029 C CA . GLU B 1 302 ? -13.734 -24.844 20.156 1 88.69 302 GLU B CA 1
ATOM 6030 C C . GLU B 1 302 ? -12.828 -23.766 19.547 1 88.69 302 GLU B C 1
ATOM 6032 O O . GLU B 1 302 ? -11.617 -23.953 19.469 1 88.69 302 GLU B O 1
ATOM 6037 N N . ALA B 1 303 ? -13.461 -22.781 19.047 1 88.25 303 ALA B N 1
ATOM 6038 C CA . ALA B 1 303 ? -12.727 -21.641 18.516 1 88.25 303 ALA B CA 1
ATOM 6039 C C . ALA B 1 303 ? -12.984 -20.391 19.344 1 88.25 303 ALA B C 1
ATOM 6041 O O . ALA B 1 303 ? -14.102 -20.172 19.812 1 88.25 303 ALA B O 1
ATOM 6042 N N . GLU B 1 304 ? -11.984 -19.656 19.594 1 87.88 304 GLU B N 1
ATOM 6043 C CA . GLU B 1 304 ? -12.125 -18.359 20.281 1 87.88 304 GLU B CA 1
ATOM 6044 C C . GLU B 1 304 ? -12.578 -17.281 19.297 1 87.88 304 GLU B C 1
ATOM 6046 O O . GLU B 1 304 ? -11.906 -17.016 18.297 1 87.88 304 GLU B O 1
ATOM 6051 N N . ARG B 1 305 ? -13.727 -16.734 19.609 1 86.69 305 ARG B N 1
ATOM 6052 C CA . ARG B 1 305 ? -14.297 -15.711 18.734 1 86.69 305 ARG B CA 1
ATOM 6053 C C . ARG B 1 305 ? -14.648 -14.453 19.531 1 86.69 305 ARG B C 1
ATOM 6055 O O . ARG B 1 305 ? -15.164 -14.547 20.656 1 86.69 305 ARG B O 1
ATOM 6062 N N . TRP B 1 306 ? -14.375 -13.258 19.047 1 82.81 306 TRP B N 1
ATOM 6063 C CA . TRP B 1 306 ? -14.68 -11.984 19.688 1 82.81 306 TRP B CA 1
ATOM 6064 C C . TRP B 1 306 ? -16.172 -11.68 19.609 1 82.81 306 TRP B C 1
ATOM 6066 O O . TRP B 1 306 ? -16.797 -11.844 18.547 1 82.81 306 TRP B O 1
ATOM 6076 N N . SER B 1 307 ? -16.719 -11.367 20.766 1 82.56 307 SER B N 1
ATOM 6077 C CA . SER B 1 307 ? -18.094 -10.891 20.844 1 82.56 307 SER B CA 1
ATOM 6078 C C . SER B 1 307 ? -18.156 -9.375 21 1 82.56 307 SER B C 1
ATOM 6080 O O . SER B 1 307 ? -17.75 -8.844 22.031 1 82.56 307 SER B O 1
ATOM 6082 N N . LYS B 1 308 ? -18.578 -8.664 20 1 76.75 308 LYS B N 1
ATOM 6083 C CA . LYS B 1 308 ? -18.734 -7.215 20.062 1 76.75 308 LYS B CA 1
ATOM 6084 C C . LYS B 1 308 ? -19.703 -6.82 21.172 1 76.75 308 LYS B C 1
ATOM 6086 O O . LYS B 1 308 ? -19.484 -5.828 21.875 1 76.75 308 LYS B O 1
ATOM 6091 N N . LYS B 1 309 ? -20.812 -7.633 21.219 1 78.44 309 LYS B N 1
ATOM 6092 C CA . LYS B 1 309 ? -21.844 -7.371 22.203 1 78.44 309 LYS B CA 1
ATOM 6093 C C . LYS B 1 309 ? -21.297 -7.492 23.625 1 78.44 309 LYS B C 1
ATOM 6095 O O . LYS B 1 309 ? -21.516 -6.613 24.469 1 78.44 309 LYS B O 1
ATOM 6100 N N . GLU B 1 310 ? -20.531 -8.508 23.797 1 82.56 310 GLU B N 1
ATOM 6101 C CA . GLU B 1 310 ? -20.031 -8.781 25.141 1 82.56 310 GLU B CA 1
ATOM 6102 C C . GLU B 1 310 ? -18.641 -8.195 25.344 1 82.56 310 GLU B C 1
ATOM 6104 O O . GLU B 1 310 ? -18.141 -8.164 26.469 1 82.56 310 GLU B O 1
ATOM 6109 N N . LYS B 1 311 ? -18.047 -7.691 24.203 1 83.44 311 LYS B N 1
ATOM 6110 C CA . LYS B 1 311 ? -16.703 -7.102 24.234 1 83.44 311 LYS B CA 1
ATOM 6111 C C . LYS B 1 311 ? -15.695 -8.055 24.859 1 83.44 311 LYS B C 1
ATOM 6113 O O . LYS B 1 311 ? -14.898 -7.652 25.703 1 83.44 311 LYS B O 1
ATOM 6118 N N . LYS B 1 312 ? -15.875 -9.344 24.734 1 86.5 312 LYS B N 1
ATOM 6119 C CA . LYS B 1 312 ? -14.953 -10.367 25.219 1 86.5 312 LYS B CA 1
ATOM 6120 C C . LYS B 1 312 ? -14.82 -11.508 24.219 1 86.5 312 LYS B C 1
ATOM 6122 O O . LYS B 1 312 ? -15.609 -11.602 23.281 1 86.5 312 LYS B O 1
ATOM 6127 N N . MET B 1 313 ? -13.852 -12.359 24.422 1 90.06 313 MET B N 1
ATOM 6128 C CA . MET B 1 313 ? -13.672 -13.555 23.594 1 90.06 313 MET B CA 1
ATOM 6129 C C . MET B 1 313 ? -14.578 -14.68 24.078 1 90.06 313 MET B C 1
ATOM 6131 O O . MET B 1 313 ? -14.656 -14.953 25.281 1 90.06 313 MET B O 1
ATOM 6135 N N . LEU B 1 314 ? -15.305 -15.266 23.219 1 87.62 314 LEU B N 1
ATOM 6136 C CA . LEU B 1 314 ? -16.172 -16.391 23.531 1 87.62 314 LEU B CA 1
ATOM 6137 C C . LEU B 1 314 ? -15.648 -17.672 22.906 1 87.62 314 LEU B C 1
ATOM 6139 O O . LEU B 1 314 ? -15.016 -17.641 21.844 1 87.62 314 LEU B O 1
ATOM 6143 N N . LYS B 1 315 ? -15.875 -18.766 23.578 1 89.94 315 LYS B N 1
ATOM 6144 C CA . LYS B 1 315 ? -15.602 -20.078 23 1 89.94 315 LYS B CA 1
ATOM 6145 C C . LYS B 1 315 ? -16.812 -20.609 22.234 1 89.94 315 LYS B C 1
ATOM 6147 O O . LYS B 1 315 ? -17.891 -20.766 22.797 1 89.94 315 LYS B O 1
ATOM 6152 N N . VAL B 1 316 ? -16.656 -20.766 21 1 91.38 316 VAL B N 1
ATOM 6153 C CA . VAL B 1 316 ? -17.734 -21.219 20.141 1 91.38 316 VAL B CA 1
ATOM 6154 C C . VAL B 1 316 ? -17.406 -22.594 19.547 1 91.38 316 VAL B C 1
ATOM 6156 O O . VAL B 1 316 ? -16.266 -22.812 19.094 1 91.38 316 VAL B O 1
ATOM 6159 N N . GLN B 1 317 ? -18.359 -23.531 19.562 1 91 317 GLN B N 1
ATOM 6160 C CA . GLN B 1 317 ? -18.156 -24.844 18.938 1 91 317 GLN B CA 1
ATOM 6161 C C . GLN B 1 317 ? -18 -24.703 17.438 1 91 317 GLN B C 1
ATOM 6163 O O . GLN B 1 317 ? -18.797 -24.016 16.781 1 91 317 GLN B O 1
ATOM 6168 N N . ARG B 1 318 ? -17.016 -25.312 16.875 1 92.44 318 ARG B N 1
ATOM 6169 C CA . ARG B 1 318 ? -16.688 -25.219 15.453 1 92.44 318 ARG B CA 1
ATOM 6170 C C . ARG B 1 318 ? -16.656 -26.609 14.82 1 92.44 318 ARG B C 1
ATOM 6172 O O . ARG B 1 318 ? -15.938 -27.5 15.297 1 92.44 318 ARG B O 1
ATOM 6179 N N . PRO B 1 319 ? -17.453 -26.844 13.797 1 93.44 319 PRO B N 1
ATOM 6180 C CA . PRO B 1 319 ? -17.391 -28.125 13.102 1 93.44 319 PRO B CA 1
ATOM 6181 C C . PRO B 1 319 ? -16.031 -28.391 12.469 1 93.44 319 PRO B C 1
ATOM 6183 O O . PRO B 1 319 ? -15.297 -27.453 12.148 1 93.44 319 PRO B O 1
ATOM 6186 N N . PHE B 1 320 ? -15.75 -29.625 12.227 1 93.38 320 PHE B N 1
ATOM 6187 C CA . PHE B 1 320 ? -14.453 -30.062 11.711 1 93.38 320 PHE B CA 1
ATOM 6188 C C . PHE B 1 320 ? -14.211 -29.5 10.312 1 93.38 320 PHE B C 1
ATOM 6190 O O . PHE B 1 320 ? -13.086 -29.125 9.984 1 93.38 320 PHE B O 1
ATOM 6197 N N . ALA B 1 321 ? -15.219 -29.484 9.531 1 93.06 321 ALA B N 1
ATOM 6198 C CA . ALA B 1 321 ? -15.086 -28.984 8.164 1 93.06 321 ALA B CA 1
ATOM 6199 C C . ALA B 1 321 ? -14.602 -27.531 8.156 1 93.06 321 ALA B C 1
ATOM 6201 O O . ALA B 1 321 ? -13.758 -27.156 7.34 1 93.06 321 ALA B O 1
ATOM 6202 N N . VAL B 1 322 ? -15.086 -26.766 9.086 1 93.75 322 VAL B N 1
ATOM 6203 C CA . VAL B 1 322 ? -14.719 -25.359 9.18 1 93.75 322 VAL B CA 1
ATOM 6204 C C . VAL B 1 322 ? -13.273 -25.234 9.656 1 93.75 322 VAL B C 1
ATOM 6206 O O . VAL B 1 322 ? -12.508 -24.422 9.133 1 93.75 322 VAL B O 1
ATOM 6209 N N . LYS B 1 323 ? -12.93 -26.016 10.617 1 93.31 323 LYS B N 1
ATOM 6210 C CA . LYS B 1 323 ? -11.562 -26 11.117 1 93.31 323 LYS B CA 1
ATOM 6211 C C . LYS B 1 323 ? -10.562 -26.312 10.008 1 93.31 323 LYS B C 1
ATOM 6213 O O . LYS B 1 323 ? -9.586 -25.578 9.82 1 93.31 323 LYS B O 1
ATOM 6218 N N . LEU B 1 324 ? -10.844 -27.391 9.305 1 93.5 324 LEU B N 1
ATOM 6219 C CA . LEU B 1 324 ? -9.953 -27.812 8.227 1 93.5 324 LEU B CA 1
ATOM 6220 C C . LEU B 1 324 ? -9.859 -26.75 7.145 1 93.5 324 LEU B C 1
ATOM 6222 O O . LEU B 1 324 ? -8.773 -26.469 6.637 1 93.5 324 LEU B O 1
ATOM 6226 N N . TYR B 1 325 ? -10.984 -26.219 6.832 1 95.5 325 TYR B N 1
ATOM 6227 C CA . TYR B 1 325 ? -11.023 -25.156 5.828 1 95.5 325 TYR B CA 1
ATOM 6228 C C . TYR B 1 325 ? -10.172 -23.969 6.254 1 95.5 325 TYR B C 1
ATOM 6230 O O . TYR B 1 325 ? -9.352 -23.469 5.48 1 95.5 325 TYR B O 1
ATOM 6238 N N . ASN B 1 326 ? -10.32 -23.5 7.465 1 92.56 326 ASN B N 1
ATOM 6239 C CA . ASN B 1 326 ? -9.586 -22.359 7.973 1 92.56 326 ASN B CA 1
ATOM 6240 C C . ASN B 1 326 ? -8.086 -22.625 8 1 92.56 326 ASN B C 1
ATOM 6242 O O . ASN B 1 326 ? -7.281 -21.703 7.781 1 92.56 326 ASN B O 1
ATOM 6246 N N . GLN B 1 327 ? -7.766 -23.766 8.203 1 94.06 327 GLN B N 1
ATOM 6247 C CA . GLN B 1 327 ? -6.363 -24.141 8.336 1 94.06 327 GLN B CA 1
ATOM 6248 C C . GLN B 1 327 ? -5.684 -24.219 6.969 1 94.06 327 GLN B C 1
ATOM 6250 O O . GLN B 1 327 ? -4.492 -23.922 6.844 1 94.06 327 GLN B O 1
ATOM 6255 N N . HIS B 1 328 ? -6.422 -24.594 5.906 1 95.81 328 HIS B N 1
ATOM 6256 C CA . HIS B 1 328 ? -5.711 -25.016 4.703 1 95.81 328 HIS B CA 1
ATOM 6257 C C . HIS B 1 328 ? -6.129 -24.188 3.498 1 95.81 328 HIS B C 1
ATOM 6259 O O . HIS B 1 328 ? -5.562 -24.328 2.412 1 95.81 328 HIS B O 1
ATOM 6265 N N . MET B 1 329 ? -7.078 -23.203 3.66 1 96.5 329 MET B N 1
ATOM 6266 C CA . MET B 1 329 ? -7.535 -22.375 2.555 1 96.5 329 MET B CA 1
ATOM 6267 C C . MET B 1 329 ? -6.543 -21.25 2.279 1 96.5 329 MET B C 1
ATOM 6269 O O . MET B 1 329 ? -6.578 -20.625 1.215 1 96.5 329 MET B O 1
ATOM 6273 N N . GLY B 1 330 ? -5.551 -21 3.066 1 94.06 330 GLY B N 1
ATOM 6274 C CA . GLY B 1 330 ? -4.734 -19.797 3.012 1 94.06 330 GLY B CA 1
ATOM 6275 C C . GLY B 1 330 ? -3.473 -19.969 2.188 1 94.06 330 GLY B C 1
ATOM 6276 O O . GLY B 1 330 ? -2.568 -19.125 2.242 1 94.06 330 GLY B O 1
ATOM 6277 N N . GLY B 1 331 ? -3.344 -21.031 1.429 1 93.12 331 GLY B N 1
ATOM 6278 C CA . GLY B 1 331 ? -2.115 -21.281 0.69 1 93.12 331 GLY B CA 1
ATOM 6279 C C . GLY B 1 331 ? -1.788 -20.188 -0.307 1 93.12 331 GLY B C 1
ATOM 6280 O O . GLY B 1 331 ? -0.657 -19.703 -0.356 1 93.12 331 GLY B O 1
ATOM 6281 N N . VAL B 1 332 ? -2.738 -19.781 -1.097 1 94.31 332 VAL B N 1
ATOM 6282 C CA . VAL B 1 332 ? -2.533 -18.75 -2.113 1 94.31 332 VAL B CA 1
ATOM 6283 C C . VAL B 1 332 ? -2.268 -17.406 -1.443 1 94.31 332 VAL B C 1
ATOM 6285 O O . VAL B 1 332 ? -1.409 -16.641 -1.892 1 94.31 332 VAL B O 1
ATOM 6288 N N . ASP B 1 333 ? -2.973 -17.172 -0.396 1 91.12 333 ASP B N 1
ATOM 6289 C CA . ASP B 1 333 ? -2.756 -15.93 0.354 1 91.12 333 ASP B CA 1
ATOM 6290 C C . ASP B 1 333 ? -1.344 -15.883 0.932 1 91.12 333 ASP B C 1
ATOM 6292 O O . ASP B 1 333 ? -0.718 -14.82 0.966 1 91.12 333 ASP B O 1
ATOM 6296 N N . GLN B 1 334 ? -0.966 -16.984 1.46 1 89.75 334 GLN B N 1
ATOM 6297 C CA . GLN B 1 334 ? 0.397 -17.062 1.977 1 89.75 334 GLN B CA 1
ATOM 6298 C C . GLN B 1 334 ? 1.418 -16.766 0.883 1 89.75 334 GLN B C 1
ATOM 6300 O O . GLN B 1 334 ? 2.381 -16.031 1.11 1 89.75 334 GLN B O 1
ATOM 6305 N N . MET B 1 335 ? 1.231 -17.328 -0.193 1 90.5 335 MET B N 1
ATOM 6306 C CA . MET B 1 335 ? 2.084 -17.078 -1.35 1 90.5 335 MET B CA 1
ATOM 6307 C C . MET B 1 335 ? 2.086 -15.594 -1.709 1 90.5 335 MET B C 1
ATOM 6309 O O . MET B 1 335 ? 3.148 -14.992 -1.894 1 90.5 335 MET B O 1
ATOM 6313 N N . ASP B 1 336 ? 0.966 -15 -1.807 1 89.88 336 ASP B N 1
ATOM 6314 C CA . ASP B 1 336 ? 0.827 -13.586 -2.139 1 89.88 336 ASP B CA 1
ATOM 6315 C C . ASP B 1 336 ? 1.547 -12.703 -1.117 1 89.88 336 ASP B C 1
ATOM 6317 O O . ASP B 1 336 ? 2.152 -11.695 -1.477 1 89.88 336 ASP B O 1
ATOM 6321 N N . GLN B 1 337 ? 1.413 -13.094 0.119 1 86.81 337 GLN B N 1
ATOM 6322 C CA . GLN B 1 337 ? 2.07 -12.336 1.183 1 86.81 337 GLN B CA 1
ATOM 6323 C C . GLN B 1 337 ? 3.586 -12.359 1.016 1 86.81 337 GLN B C 1
ATOM 6325 O O . GLN B 1 337 ? 4.254 -11.344 1.234 1 86.81 337 GLN B O 1
ATOM 6330 N N . MET B 1 338 ? 4.078 -13.477 0.651 1 84.56 338 MET B N 1
ATOM 6331 C CA . MET B 1 338 ? 5.52 -13.609 0.453 1 84.56 338 MET B CA 1
ATOM 6332 C C . MET B 1 338 ? 5.992 -12.719 -0.694 1 84.56 338 MET B C 1
ATOM 6334 O O . MET B 1 338 ? 7.016 -12.047 -0.58 1 84.56 338 MET B O 1
ATOM 6338 N N . VAL B 1 339 ? 5.266 -12.734 -1.715 1 87.56 339 VAL B N 1
ATOM 6339 C CA . VAL B 1 339 ? 5.613 -11.922 -2.875 1 87.56 339 VAL B CA 1
ATOM 6340 C C . VAL B 1 339 ? 5.516 -10.438 -2.518 1 87.56 339 VAL B C 1
ATOM 6342 O O . VAL B 1 339 ? 6.371 -9.641 -2.906 1 87.56 339 VAL B O 1
ATOM 6345 N N . ALA B 1 340 ? 4.516 -10.125 -1.79 1 86.62 340 ALA B N 1
ATOM 6346 C CA . ALA B 1 340 ? 4.25 -8.734 -1.434 1 86.62 340 ALA B CA 1
ATOM 6347 C C . ALA B 1 340 ? 5.328 -8.188 -0.5 1 86.62 340 ALA B C 1
ATOM 6349 O O . ALA B 1 340 ? 5.496 -6.973 -0.379 1 86.62 340 ALA B O 1
ATOM 6350 N N . THR B 1 341 ? 6 -9.031 0.19 1 85.25 341 THR B N 1
ATOM 6351 C CA . THR B 1 341 ? 7.039 -8.609 1.119 1 85.25 341 THR B CA 1
ATOM 6352 C C . THR B 1 341 ? 8.195 -7.945 0.372 1 85.25 341 THR B C 1
ATOM 6354 O O . THR B 1 341 ? 8.766 -6.961 0.848 1 85.25 341 THR B O 1
ATOM 6357 N N . TYR B 1 342 ? 8.57 -8.484 -0.758 1 87.56 342 TYR B N 1
ATOM 6358 C CA . TYR B 1 342 ? 9.625 -7.918 -1.592 1 87.56 342 TYR B CA 1
ATOM 6359 C C . TYR B 1 342 ? 9.195 -7.855 -3.051 1 87.56 342 TYR B C 1
ATOM 6361 O O . TYR B 1 342 ? 9.773 -8.531 -3.906 1 87.56 342 TYR B O 1
ATOM 6369 N N . PRO B 1 343 ? 8.312 -6.984 -3.311 1 87.75 343 PRO B N 1
ATOM 6370 C CA . PRO B 1 343 ? 7.754 -6.941 -4.664 1 87.75 343 PRO B CA 1
ATOM 6371 C C . PRO B 1 343 ? 8.672 -6.227 -5.656 1 87.75 343 PRO B C 1
ATOM 6373 O O . PRO B 1 343 ? 9.523 -5.438 -5.254 1 87.75 343 PRO B O 1
ATOM 6376 N N . HIS B 1 344 ? 8.492 -6.633 -6.867 1 86.25 344 HIS B N 1
ATOM 6377 C CA . HIS B 1 344 ? 9.109 -5.855 -7.941 1 86.25 344 HIS B CA 1
ATOM 6378 C C . HIS B 1 344 ? 8.336 -4.562 -8.195 1 86.25 344 HIS B C 1
ATOM 6380 O O . HIS B 1 344 ? 7.133 -4.594 -8.461 1 86.25 344 HIS B O 1
ATOM 6386 N N . ARG B 1 345 ? 8.953 -3.441 -8.023 1 80.19 345 ARG B N 1
ATOM 6387 C CA . ARG B 1 345 ? 8.234 -2.172 -8.016 1 80.19 345 ARG B CA 1
ATOM 6388 C C . ARG B 1 345 ? 8.492 -1.391 -9.297 1 80.19 345 ARG B C 1
ATOM 6390 O O . ARG B 1 345 ? 7.949 -0.303 -9.492 1 80.19 345 ARG B O 1
ATOM 6397 N N . ARG B 1 346 ? 9.219 -1.908 -10.164 1 80.5 346 ARG B N 1
ATOM 6398 C CA . ARG B 1 346 ? 9.492 -1.161 -11.383 1 80.5 346 ARG B CA 1
ATOM 6399 C C . ARG B 1 346 ? 8.258 -1.09 -12.281 1 80.5 346 ARG B C 1
ATOM 6401 O O . ARG B 1 346 ? 7.645 -2.115 -12.578 1 80.5 346 ARG B O 1
ATOM 6408 N N . ARG B 1 347 ? 7.938 0.086 -12.562 1 78.56 347 ARG B N 1
ATOM 6409 C CA . ARG B 1 347 ? 6.816 0.291 -13.477 1 78.56 347 ARG B CA 1
ATOM 6410 C C . ARG B 1 347 ? 7.219 -0.01 -14.914 1 78.56 347 ARG B C 1
ATOM 6412 O O . ARG B 1 347 ? 8.336 0.311 -15.336 1 78.56 347 ARG B O 1
ATOM 6419 N N . ASN B 1 348 ? 6.488 -0.796 -15.516 1 82.69 348 ASN B N 1
ATOM 6420 C CA . ASN B 1 348 ? 6.699 -1.143 -16.922 1 82.69 348 ASN B CA 1
ATOM 6421 C C . ASN B 1 348 ? 5.395 -1.107 -17.703 1 82.69 348 ASN B C 1
ATOM 6423 O O . ASN B 1 348 ? 4.387 -1.663 -17.266 1 82.69 348 ASN B O 1
ATOM 6427 N N . LYS B 1 349 ? 5.445 -0.482 -18.859 1 86.25 349 LYS B N 1
ATOM 6428 C CA . LYS B 1 349 ? 4.25 -0.385 -19.688 1 86.25 349 LYS B CA 1
ATOM 6429 C C . LYS B 1 349 ? 3.936 -1.719 -20.359 1 86.25 349 LYS B C 1
ATOM 6431 O O . LYS B 1 349 ? 2.789 -1.977 -20.734 1 86.25 349 LYS B O 1
ATOM 6436 N N . ARG B 1 350 ? 4.98 -2.475 -20.578 1 92.12 350 ARG B N 1
ATOM 6437 C CA . ARG B 1 350 ? 4.77 -3.799 -21.156 1 92.12 350 ARG B CA 1
ATOM 6438 C C . ARG B 1 350 ? 4.289 -4.785 -20.094 1 92.12 350 ARG B C 1
ATOM 6440 O O . ARG B 1 350 ? 5.074 -5.242 -19.266 1 92.12 350 ARG B O 1
ATOM 6447 N N . TRP B 1 351 ? 3.049 -5.188 -20.188 1 93 351 TRP B N 1
ATOM 6448 C CA . TRP B 1 351 ? 2.393 -5.977 -19.156 1 93 351 TRP B CA 1
ATOM 6449 C C . TRP B 1 351 ? 3.08 -7.328 -18.984 1 93 351 TRP B C 1
ATOM 6451 O O . TRP B 1 351 ? 3.152 -7.863 -17.875 1 93 351 TRP B O 1
ATOM 6461 N N . TYR B 1 352 ? 3.541 -7.961 -20.109 1 94.75 352 TYR B N 1
ATOM 6462 C CA . TYR B 1 352 ? 4.102 -9.305 -20.016 1 94.75 352 TYR B CA 1
ATOM 6463 C C . TYR B 1 352 ? 5.445 -9.289 -19.297 1 94.75 352 TYR B C 1
ATOM 6465 O O . TYR B 1 352 ? 5.887 -10.312 -18.766 1 94.75 352 TYR B O 1
ATOM 6473 N N . ILE B 1 353 ? 6.137 -8.141 -19.266 1 94.88 353 ILE B N 1
ATOM 6474 C CA . ILE B 1 353 ? 7.359 -8 -18.469 1 94.88 353 ILE B CA 1
ATOM 6475 C C . ILE B 1 353 ? 7.012 -8 -16.984 1 94.88 353 ILE B C 1
ATOM 6477 O O . ILE B 1 353 ? 7.734 -8.578 -16.172 1 94.88 353 ILE B O 1
ATOM 6481 N N . ARG B 1 354 ? 5.934 -7.355 -16.641 1 93.5 354 ARG B N 1
ATOM 6482 C CA . ARG B 1 354 ? 5.449 -7.375 -15.266 1 93.5 354 ARG B CA 1
ATOM 6483 C C . ARG B 1 354 ? 5.125 -8.797 -14.82 1 93.5 354 ARG B C 1
ATOM 6485 O O . ARG B 1 354 ? 5.473 -9.195 -13.703 1 93.5 354 ARG B O 1
ATOM 6492 N N . VAL B 1 355 ? 4.484 -9.492 -15.672 1 94.75 355 VAL B N 1
ATOM 6493 C CA . VAL B 1 355 ? 4.148 -10.883 -15.383 1 94.75 355 VAL B CA 1
ATOM 6494 C C . VAL B 1 355 ? 5.426 -11.688 -15.188 1 94.75 355 VAL B C 1
ATOM 6496 O O . VAL B 1 355 ? 5.531 -12.469 -14.242 1 94.75 355 VAL B O 1
ATOM 6499 N N . PHE B 1 356 ? 6.375 -11.492 -16.047 1 95.38 356 PHE B N 1
ATOM 6500 C CA . PHE B 1 356 ? 7.648 -12.195 -15.961 1 95.38 356 PHE B CA 1
ATOM 6501 C C . PHE B 1 356 ? 8.305 -11.969 -14.602 1 95.38 356 PHE B C 1
ATOM 6503 O O . PHE B 1 356 ? 8.672 -12.93 -13.922 1 95.38 356 PHE B O 1
ATOM 6510 N N . PHE B 1 357 ? 8.43 -10.766 -14.195 1 93.69 357 PHE B N 1
ATOM 6511 C CA . PHE B 1 357 ? 9.141 -10.469 -12.961 1 93.69 357 PHE B CA 1
ATOM 6512 C C . PHE B 1 357 ? 8.344 -10.938 -11.75 1 93.69 357 PHE B C 1
ATOM 6514 O O . PHE B 1 357 ? 8.922 -11.344 -10.734 1 93.69 357 PHE B O 1
ATOM 6521 N N . HIS B 1 358 ? 7.059 -10.891 -11.82 1 93.06 358 HIS B N 1
ATOM 6522 C CA . HIS B 1 358 ? 6.254 -11.43 -10.727 1 93.06 358 HIS B CA 1
ATOM 6523 C C . HIS B 1 358 ? 6.527 -12.914 -10.523 1 93.06 358 HIS B C 1
ATOM 6525 O O . HIS B 1 358 ? 6.75 -13.359 -9.391 1 93.06 358 HIS B O 1
ATOM 6531 N N . PHE B 1 359 ? 6.551 -13.625 -11.578 1 91.31 359 PHE B N 1
ATOM 6532 C CA . PHE B 1 359 ? 6.816 -15.055 -11.484 1 91.31 359 PHE B CA 1
ATOM 6533 C C . PHE B 1 359 ? 8.273 -15.312 -11.102 1 91.31 359 PHE B C 1
ATOM 6535 O O . PHE B 1 359 ? 8.57 -16.281 -10.406 1 91.31 359 PHE B O 1
ATOM 6542 N N . HIS B 1 360 ? 9.102 -14.445 -11.578 1 87.25 360 HIS B N 1
ATOM 6543 C CA . HIS B 1 360 ? 10.5 -14.539 -11.172 1 87.25 360 HIS B CA 1
ATOM 6544 C C . HIS B 1 360 ? 10.633 -14.445 -9.648 1 87.25 360 HIS B C 1
ATOM 6546 O O . HIS B 1 360 ? 11.391 -15.211 -9.047 1 87.25 360 HIS B O 1
ATOM 6552 N N . LEU B 1 361 ? 9.93 -13.562 -9.055 1 84.44 361 LEU B N 1
ATOM 6553 C CA . LEU B 1 361 ? 9.945 -13.43 -7.605 1 84.44 361 LEU B CA 1
ATOM 6554 C C . LEU B 1 361 ? 9.328 -14.648 -6.938 1 84.44 361 LEU B C 1
ATOM 6556 O O . LEU B 1 361 ? 9.844 -15.148 -5.934 1 84.44 361 LEU B O 1
ATOM 6560 N N . LEU B 1 362 ? 8.273 -15.078 -7.484 1 83 362 LEU B N 1
ATOM 6561 C CA . LEU B 1 362 ? 7.605 -16.266 -6.953 1 83 362 LEU B CA 1
ATOM 6562 C C . LEU B 1 362 ? 8.555 -17.453 -6.941 1 83 362 LEU B C 1
ATOM 6564 O O . LEU B 1 362 ? 8.578 -18.234 -5.98 1 83 362 LEU B O 1
ATOM 6568 N N . TRP B 1 363 ? 9.297 -17.469 -7.879 1 76.62 363 TRP B N 1
ATOM 6569 C CA . TRP B 1 363 ? 10.258 -18.562 -8.016 1 76.62 363 TRP B CA 1
ATOM 6570 C C . TRP B 1 363 ? 11.273 -18.547 -6.883 1 76.62 363 TRP B C 1
ATOM 6572 O O . TRP B 1 363 ? 11.594 -19.578 -6.305 1 76.62 363 TRP B O 1
ATOM 6582 N N . THR B 1 364 ? 11.672 -17.391 -6.61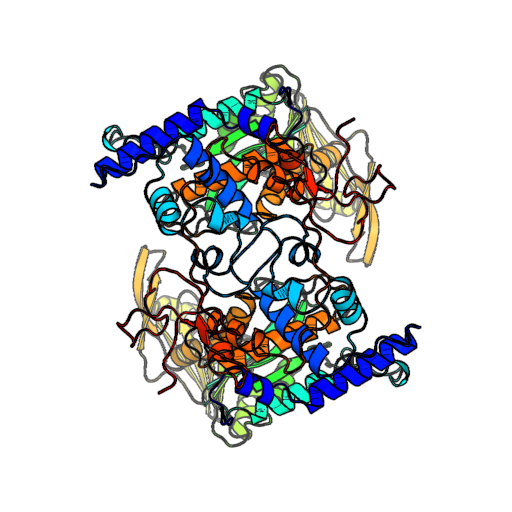3 1 72.69 364 THR B N 1
ATOM 6583 C CA . THR B 1 364 ? 12.648 -17.25 -5.543 1 72.69 364 THR B CA 1
ATOM 6584 C C . THR B 1 364 ? 12.055 -17.656 -4.203 1 72.69 364 THR B C 1
ATOM 6586 O O . THR B 1 364 ? 12.711 -18.328 -3.402 1 72.69 364 THR B O 1
ATOM 6589 N N . LEU B 1 365 ? 10.859 -17.422 -4.113 1 72.31 365 LEU B N 1
ATOM 6590 C CA . LEU B 1 365 ? 10.164 -17.734 -2.869 1 72.31 365 LEU B CA 1
ATOM 6591 C C . LEU B 1 365 ? 9.906 -19.234 -2.752 1 72.31 365 LEU B C 1
ATOM 6593 O O . LEU B 1 365 ? 10.062 -19.812 -1.675 1 72.31 365 LEU B O 1
ATOM 6597 N N . MET B 1 366 ? 9.531 -19.859 -3.857 1 73.81 366 MET B N 1
ATOM 6598 C CA . MET B 1 366 ? 9.266 -21.297 -3.879 1 73.81 366 MET B CA 1
ATOM 6599 C C . MET B 1 366 ? 10.523 -22.078 -3.561 1 73.81 366 MET B C 1
ATOM 6601 O O . MET B 1 366 ? 10.461 -23.141 -2.916 1 73.81 366 MET B O 1
ATOM 6605 N N . SER B 1 367 ? 11.602 -21.422 -3.963 1 67.38 367 SER B N 1
ATOM 6606 C CA . SER B 1 367 ? 12.883 -22.062 -3.707 1 67.38 367 SER B CA 1
ATOM 6607 C C . SER B 1 367 ? 13.273 -21.953 -2.236 1 67.38 367 SER B C 1
ATOM 6609 O O . SER B 1 367 ? 13.992 -22.812 -1.716 1 67.38 367 SER B O 1
ATOM 6611 N N . GLY B 1 368 ? 12.773 -20.828 -1.585 1 62.34 368 GLY B N 1
ATOM 6612 C CA . GLY B 1 368 ? 13.117 -20.562 -0.198 1 62.34 368 GLY B CA 1
ATOM 6613 C C . GLY B 1 368 ? 12.062 -21.047 0.784 1 62.34 368 GLY B C 1
ATOM 6614 O O . GLY B 1 368 ? 12.148 -20.75 1.98 1 62.34 368 GLY B O 1
ATOM 6615 N N . ASN B 1 369 ? 11.016 -21.547 0.302 1 58.81 369 ASN B N 1
ATOM 6616 C CA . ASN B 1 369 ? 9.844 -21.859 1.115 1 58.81 369 ASN B CA 1
ATOM 6617 C C . ASN B 1 369 ? 10.242 -22.594 2.393 1 58.81 369 ASN B C 1
ATOM 6619 O O . ASN B 1 369 ? 9.586 -22.453 3.424 1 58.81 369 ASN B O 1
ATOM 6623 N N . GLU B 1 370 ? 11.344 -23.125 2.24 1 59.59 370 GLU B N 1
ATOM 6624 C CA . GLU B 1 370 ? 11.773 -23.812 3.453 1 59.59 370 GLU B CA 1
ATOM 6625 C C . GLU B 1 370 ? 12.766 -22.969 4.246 1 59.59 370 GLU B C 1
ATOM 6627 O O . GLU B 1 370 ? 13.133 -23.328 5.367 1 59.59 370 GLU B O 1
ATOM 6632 N N . ALA B 1 371 ? 12.961 -21.828 3.643 1 60.88 371 ALA B N 1
ATOM 6633 C CA . ALA B 1 371 ? 13.977 -21 4.297 1 60.88 371 ALA B CA 1
ATOM 6634 C C . ALA B 1 371 ? 13.375 -20.156 5.418 1 60.88 371 ALA B C 1
ATOM 6636 O O . ALA B 1 371 ? 12.234 -19.703 5.312 1 60.88 371 ALA B O 1
ATOM 6637 N N . LYS B 1 372 ? 13.969 -20.203 6.559 1 61.88 372 LYS B N 1
ATOM 6638 C CA . LYS B 1 372 ? 13.539 -19.484 7.746 1 61.88 372 LYS B CA 1
ATOM 6639 C C . LYS B 1 372 ? 13.562 -17.969 7.508 1 61.88 372 LYS B C 1
ATOM 6641 O O . LYS B 1 372 ? 12.742 -17.234 8.062 1 61.88 372 LYS B O 1
ATOM 6646 N N . ASP B 1 373 ? 14.391 -17.516 6.512 1 80.44 373 ASP B N 1
ATOM 6647 C CA . ASP B 1 373 ? 14.5 -16.094 6.25 1 80.44 373 ASP B CA 1
ATOM 6648 C C . ASP B 1 373 ? 14.516 -15.805 4.75 1 80.44 373 ASP B C 1
ATOM 6650 O O . ASP B 1 373 ? 15.523 -16.016 4.078 1 80.44 373 ASP B O 1
ATOM 6654 N N . LEU B 1 374 ? 13.398 -15.359 4.254 1 81.06 374 LEU B N 1
ATOM 6655 C CA . LEU B 1 374 ? 13.195 -15.102 2.836 1 81.06 374 LEU B CA 1
ATOM 6656 C C . LEU B 1 374 ? 14.195 -14.078 2.316 1 81.06 374 LEU B C 1
ATOM 6658 O O . LEU B 1 374 ? 14.695 -14.203 1.195 1 81.06 374 LEU B O 1
ATOM 6662 N N . LEU B 1 375 ? 14.484 -13.109 3.117 1 84.56 375 LEU B N 1
ATOM 6663 C CA . LEU B 1 375 ? 15.438 -12.086 2.713 1 84.56 375 LEU B CA 1
ATOM 6664 C C . LEU B 1 375 ? 16.828 -12.688 2.5 1 84.56 375 LEU B C 1
ATOM 6666 O O . LEU B 1 375 ? 17.484 -12.391 1.5 1 84.56 375 LEU B O 1
ATOM 6670 N N . HIS B 1 376 ? 17.219 -13.484 3.41 1 82 376 HIS B N 1
ATOM 6671 C CA . HIS B 1 376 ? 18.516 -14.125 3.297 1 82 376 HIS B CA 1
ATOM 6672 C C . HIS B 1 376 ? 18.594 -15.016 2.061 1 82 376 HIS B C 1
ATOM 6674 O O . HIS B 1 376 ? 19.609 -15.047 1.366 1 82 376 HIS B O 1
ATOM 6680 N N . PHE B 1 377 ? 17.562 -15.711 1.881 1 82.25 377 PHE B N 1
ATOM 6681 C CA . PHE B 1 377 ? 17.516 -16.578 0.712 1 82.25 377 PHE B CA 1
ATOM 6682 C C . PHE B 1 377 ? 17.625 -15.766 -0.573 1 82.25 377 PHE B C 1
ATOM 6684 O O . PHE B 1 377 ? 18.422 -16.094 -1.452 1 82.25 377 PHE B O 1
ATOM 6691 N N . LYS B 1 378 ? 16.891 -14.75 -0.655 1 83.69 378 LYS B N 1
ATOM 6692 C CA . LYS B 1 378 ? 16.891 -13.898 -1.836 1 83.69 378 LYS B CA 1
ATOM 6693 C C . LYS B 1 378 ? 18.25 -13.242 -2.035 1 83.69 378 LYS B C 1
ATOM 6695 O O . LYS B 1 378 ? 18.781 -13.219 -3.15 1 83.69 378 LYS B O 1
ATOM 6700 N N . ALA B 1 379 ? 18.75 -12.719 -0.977 1 85.06 379 ALA B N 1
ATOM 6701 C CA . ALA B 1 379 ? 20.047 -12.047 -1.041 1 85.06 379 ALA B CA 1
ATOM 6702 C C . ALA B 1 379 ? 21.156 -13.023 -1.458 1 85.06 379 ALA B C 1
ATOM 6704 O O . ALA B 1 379 ? 22.016 -12.68 -2.266 1 85.06 379 ALA B O 1
ATOM 6705 N N . SER B 1 380 ? 21.078 -14.203 -0.965 1 82.94 380 SER B N 1
ATOM 6706 C CA . SER B 1 380 ? 22.062 -15.227 -1.303 1 82.94 380 SER B CA 1
ATOM 6707 C C . SER B 1 380 ? 21.938 -15.648 -2.764 1 82.94 380 SER B C 1
ATOM 6709 O O . SER B 1 380 ? 22.953 -15.844 -3.443 1 82.94 380 SER B O 1
ATOM 6711 N N . THR B 1 381 ? 20.734 -15.773 -3.17 1 83.5 381 THR B N 1
ATOM 6712 C CA . THR B 1 381 ? 20.5 -16.172 -4.555 1 83.5 381 THR B CA 1
ATOM 6713 C C . THR B 1 381 ? 20.969 -15.078 -5.516 1 83.5 381 THR B C 1
ATOM 6715 O O . THR B 1 381 ? 21.516 -15.375 -6.578 1 83.5 381 THR B O 1
ATOM 6718 N N . ALA B 1 382 ? 20.766 -13.844 -5.121 1 84.44 382 ALA B N 1
ATOM 6719 C CA . ALA B 1 382 ? 21.094 -12.703 -5.977 1 84.44 382 ALA B CA 1
ATOM 6720 C C . ALA B 1 382 ? 22.609 -12.555 -6.148 1 84.44 382 ALA B C 1
ATOM 6722 O O . ALA B 1 382 ? 23.078 -12.086 -7.188 1 84.44 382 ALA B O 1
ATOM 6723 N N . ARG B 1 383 ? 23.5 -12.805 -5.105 1 75.38 383 ARG B N 1
ATOM 6724 C CA . ARG B 1 383 ? 24.938 -12.539 -5.078 1 75.38 383 ARG B CA 1
ATOM 6725 C C . ARG B 1 383 ? 25.703 -13.594 -5.875 1 75.38 383 ARG B C 1
ATOM 6727 O O . ARG B 1 383 ? 26.828 -13.359 -6.293 1 75.38 383 ARG B O 1
ATOM 6734 N N . ARG B 1 384 ? 25.391 -14.688 -5.938 1 59.62 384 ARG B N 1
ATOM 6735 C CA . ARG B 1 384 ? 26.266 -15.711 -6.488 1 59.62 384 ARG B CA 1
ATOM 6736 C C . ARG B 1 384 ? 26.734 -15.336 -7.891 1 59.62 384 ARG B C 1
ATOM 6738 O O . ARG B 1 384 ? 25.922 -14.961 -8.742 1 59.62 384 ARG B O 1
ATOM 6745 N N . PRO B 1 385 ? 28.141 -15.367 -7.984 1 46.41 385 PRO B N 1
ATOM 6746 C CA . PRO B 1 385 ? 29.188 -14.914 -8.898 1 46.41 385 PRO B CA 1
ATOM 6747 C C . PRO B 1 385 ? 28.922 -15.312 -10.352 1 46.41 385 PRO B C 1
ATOM 6749 O O . PRO B 1 385 ? 28.531 -16.453 -10.625 1 46.41 385 PRO B O 1
ATOM 6752 N N . SER B 1 386 ? 28.297 -14.539 -11.086 1 42.53 386 SER B N 1
ATOM 6753 C CA . SER B 1 386 ? 28.734 -14.719 -12.469 1 42.53 386 SER B CA 1
ATOM 6754 C C . SER B 1 386 ? 30.188 -15.156 -12.539 1 42.53 386 SER B C 1
ATOM 6756 O O . SER B 1 386 ? 31.047 -14.594 -11.852 1 42.53 386 SER B O 1
ATOM 6758 N N . ALA B 1 387 ? 30.469 -16.344 -12.688 1 37.69 387 ALA B N 1
ATOM 6759 C CA . ALA B 1 387 ? 31.797 -16.766 -13.109 1 37.69 387 ALA B CA 1
ATOM 6760 C C . ALA B 1 387 ? 32.5 -15.656 -13.898 1 37.69 387 ALA B C 1
ATOM 6762 O O . ALA B 1 387 ? 33.656 -15.82 -14.32 1 37.69 387 ALA B O 1
ATOM 6763 N N . THR B 1 388 ? 31.797 -14.883 -14.672 1 38.94 388 THR B N 1
ATOM 6764 C CA . THR B 1 388 ? 32.531 -14.07 -15.625 1 38.94 388 THR B CA 1
ATOM 6765 C C . THR B 1 388 ? 33.25 -12.922 -14.922 1 38.94 388 THR B C 1
ATOM 6767 O O . THR B 1 388 ? 32.656 -12.227 -14.094 1 38.94 388 THR B O 1
ATOM 6770 N N . PRO B 1 389 ? 34.562 -12.82 -15.023 1 38.25 389 PRO B N 1
ATOM 6771 C CA . PRO B 1 389 ? 35.438 -11.75 -14.57 1 38.25 389 PRO B CA 1
ATOM 6772 C C . PRO B 1 389 ? 34.844 -10.359 -14.727 1 38.25 389 PRO B C 1
ATOM 6774 O O . PRO B 1 389 ? 34.094 -10.117 -15.68 1 38.25 389 PRO B O 1
ATOM 6777 N N . PRO B 1 390 ? 34.625 -9.555 -13.672 1 40.06 390 PRO B N 1
ATOM 6778 C CA . PRO B 1 390 ? 34.125 -8.188 -13.805 1 40.06 390 PRO B CA 1
ATOM 6779 C C . PRO B 1 390 ? 34.625 -7.504 -15.078 1 40.06 390 PRO B C 1
ATOM 6781 O O . PRO B 1 390 ? 35.781 -7.648 -15.453 1 40.06 390 PRO B O 1
ATOM 6784 N N . LEU B 1 391 ? 33.844 -7.32 -16.016 1 39.38 391 LEU B N 1
ATOM 6785 C CA . LEU B 1 391 ? 34.344 -6.469 -17.094 1 39.38 391 LEU B CA 1
ATOM 6786 C C . LEU B 1 391 ? 35.188 -5.316 -16.547 1 39.38 391 LEU B C 1
ATOM 6788 O O . LEU B 1 391 ? 35.062 -4.957 -15.375 1 39.38 391 LEU B O 1
ATOM 6792 N N . VAL B 1 392 ? 35.969 -4.578 -17.422 1 37.53 392 VAL B N 1
ATOM 6793 C CA . VAL B 1 392 ? 36.875 -3.453 -17.203 1 37.53 392 VAL B CA 1
ATOM 6794 C C . VAL B 1 392 ? 36.188 -2.398 -16.328 1 37.53 392 VAL B C 1
ATOM 6796 O O . VAL B 1 392 ? 35.125 -1.905 -16.672 1 37.53 392 VAL B O 1
ATOM 6799 N N . LYS B 1 393 ? 36.406 -2.283 -15.133 1 38.38 393 LYS B N 1
ATOM 6800 C CA . LYS B 1 393 ? 36 -1.313 -14.109 1 38.38 393 LYS B CA 1
ATOM 6801 C C . LYS B 1 393 ? 36.062 0.11 -14.656 1 38.38 393 LYS B C 1
ATOM 6803 O O . LYS B 1 393 ? 37.125 0.637 -14.953 1 38.38 393 LYS B O 1
ATOM 6808 N N . ARG B 1 394 ? 35.219 0.691 -15.398 1 34.09 394 ARG B N 1
ATOM 6809 C CA . ARG B 1 394 ? 35.281 2.143 -15.531 1 34.09 394 ARG B CA 1
ATOM 6810 C C . ARG B 1 394 ? 35.094 2.826 -14.188 1 34.09 394 ARG B C 1
ATOM 6812 O O . ARG B 1 394 ? 34.125 2.514 -13.461 1 34.09 394 ARG B O 1
ATOM 6819 N N . ARG B 1 395 ? 36.031 3.377 -13.453 1 32.06 395 ARG B N 1
ATOM 6820 C CA . ARG B 1 395 ? 36.031 4.188 -12.242 1 32.06 395 ARG B CA 1
ATOM 6821 C C . ARG B 1 395 ? 34.875 5.188 -12.258 1 32.06 395 ARG B C 1
ATOM 6823 O O . ARG B 1 395 ? 34.719 5.969 -13.203 1 32.06 395 ARG B O 1
ATOM 6830 N N . ALA B 1 396 ? 33.844 5.047 -11.602 1 40.31 396 ALA B N 1
ATOM 6831 C CA . ALA B 1 396 ? 32.75 6.012 -11.461 1 40.31 396 ALA B CA 1
ATOM 6832 C C . ALA B 1 396 ? 33.281 7.359 -10.969 1 40.31 396 ALA B C 1
ATOM 6834 O O . ALA B 1 396 ? 33.969 7.43 -9.953 1 40.31 396 ALA B O 1
ATOM 6835 N N . VAL B 1 397 ? 33.438 8.438 -11.672 1 39.09 397 VAL B N 1
ATOM 6836 C CA . VAL B 1 397 ? 33.781 9.781 -11.234 1 39.09 397 VAL B CA 1
ATOM 6837 C C . VAL B 1 397 ? 32.781 10.266 -10.188 1 39.09 397 VAL B C 1
ATOM 6839 O O . VAL B 1 397 ? 31.578 10.383 -10.469 1 39.09 397 VAL B O 1
ATOM 6842 N N . VAL B 1 398 ? 33 9.961 -9.078 1 43 398 VAL B N 1
ATOM 6843 C CA . VAL B 1 398 ? 32.188 10.445 -7.953 1 43 398 VAL B CA 1
ATOM 6844 C C . VAL B 1 398 ? 32.062 11.961 -8.031 1 43 398 VAL B C 1
ATOM 6846 O O . VAL B 1 398 ? 33.062 12.68 -8.094 1 43 398 VAL B O 1
ATOM 6849 N N . LYS B 1 399 ? 30.984 12.477 -8.398 1 48.69 399 LYS B N 1
ATOM 6850 C CA . LYS B 1 399 ? 30.766 13.914 -8.32 1 48.69 399 LYS B CA 1
ATOM 6851 C C . LYS B 1 399 ? 30.5 14.359 -6.883 1 48.69 399 LYS B C 1
ATOM 6853 O O . LYS B 1 399 ? 29.641 13.781 -6.207 1 48.69 399 LYS B O 1
ATOM 6858 N N . VAL B 1 400 ? 31.359 15.102 -6.406 1 51.47 400 VAL B N 1
ATOM 6859 C CA . VAL B 1 400 ? 31.188 15.727 -5.098 1 51.47 400 VAL B CA 1
ATOM 6860 C C . VAL B 1 400 ? 30.016 16.688 -5.125 1 51.47 400 VAL B C 1
ATOM 6862 O O . VAL B 1 400 ? 29.859 17.469 -6.066 1 51.47 400 VAL B O 1
ATOM 6865 N N . PRO B 1 401 ? 29.109 16.578 -4.309 1 53.62 401 PRO B N 1
ATOM 6866 C CA . PRO B 1 401 ? 28.016 17.547 -4.301 1 53.62 401 PRO B CA 1
ATOM 6867 C C . PRO B 1 401 ? 28.5 19 -4.266 1 53.62 401 PRO B C 1
ATOM 6869 O O . PRO B 1 401 ? 29.562 19.281 -3.693 1 53.62 401 PRO B O 1
ATOM 6872 N N . PRO B 1 402 ? 27.797 19.859 -4.957 1 52.47 402 PRO B N 1
ATOM 6873 C CA . PRO B 1 402 ? 28.234 21.266 -4.969 1 52.47 402 PRO B CA 1
ATOM 6874 C C . PRO B 1 402 ? 28.391 21.844 -3.564 1 52.47 402 PRO B C 1
ATOM 6876 O O . PRO B 1 402 ? 29.25 22.688 -3.334 1 52.47 402 PRO B O 1
ATOM 6879 N N . GLU B 1 403 ? 27.594 21.391 -2.748 1 56.5 403 GLU B N 1
ATOM 6880 C CA . GLU B 1 403 ? 27.641 21.938 -1.394 1 56.5 403 GLU B CA 1
ATOM 6881 C C . GLU B 1 403 ? 28.969 21.609 -0.718 1 56.5 403 GLU B C 1
ATOM 6883 O O . GLU B 1 403 ? 29.484 22.406 0.062 1 56.5 403 GLU B O 1
ATOM 6888 N N . VAL B 1 404 ? 29.438 20.453 -0.987 1 57.47 404 VAL B N 1
ATOM 6889 C CA . VAL B 1 404 ? 30.75 20.078 -0.463 1 57.47 404 VAL B CA 1
ATOM 6890 C C . VAL B 1 404 ? 31.844 20.719 -1.314 1 57.47 404 VAL B C 1
ATOM 6892 O O . VAL B 1 404 ? 32.844 21.219 -0.785 1 57.47 404 VAL B O 1
ATOM 6895 N N . ARG B 1 405 ? 31.609 20.766 -2.525 1 56.03 405 ARG B N 1
ATOM 6896 C CA . ARG B 1 405 ? 32.594 21.25 -3.498 1 56.03 405 ARG B CA 1
ATOM 6897 C C . ARG B 1 405 ? 32.875 22.734 -3.277 1 56.03 405 ARG B C 1
ATOM 6899 O O . ARG B 1 405 ? 34 23.172 -3.43 1 56.03 405 ARG B O 1
ATOM 6906 N N . TYR B 1 406 ? 31.828 23.344 -2.854 1 54.56 406 TYR B N 1
ATOM 6907 C CA . TYR B 1 406 ? 31.984 24.797 -2.73 1 54.56 406 TYR B CA 1
ATOM 6908 C C . TYR B 1 406 ? 32.031 25.219 -1.268 1 54.56 406 TYR B C 1
ATOM 6910 O O . TYR B 1 406 ? 31.969 26.406 -0.953 1 54.56 406 TYR B O 1
ATOM 6918 N N . ALA B 1 407 ? 32.094 24.281 -0.431 1 54.34 407 ALA B N 1
ATOM 6919 C CA . ALA B 1 407 ? 32.25 24.578 0.989 1 54.34 407 ALA B CA 1
ATOM 6920 C C . ALA B 1 407 ? 33.656 25.109 1.288 1 54.34 407 ALA B C 1
ATOM 6922 O O . ALA B 1 407 ? 34.594 24.766 0.595 1 54.34 407 ALA B O 1
ATOM 6923 N N . PRO B 1 408 ? 33.719 26.047 2.146 1 55.78 408 PRO B N 1
ATOM 6924 C CA . PRO B 1 408 ? 35.062 26.5 2.545 1 55.78 408 PRO B CA 1
ATOM 6925 C C . PRO B 1 408 ? 35.875 25.391 3.195 1 55.78 408 PRO B C 1
ATOM 6927 O O . PRO B 1 408 ? 35.344 24.609 3.988 1 55.78 408 PRO B O 1
ATOM 6930 N N . GLY B 1 409 ? 37.031 24.812 2.496 1 53.5 409 GLY B N 1
ATOM 6931 C CA . GLY B 1 409 ? 37.906 23.781 3.014 1 53.5 409 GLY B CA 1
ATOM 6932 C C . GLY B 1 409 ? 39.219 23.672 2.234 1 53.5 409 GLY B C 1
ATOM 6933 O O . GLY B 1 409 ? 39.531 24.531 1.406 1 53.5 409 GLY B O 1
ATOM 6934 N N . ASN B 1 410 ? 40.031 22.781 2.637 1 53.44 410 ASN B N 1
ATOM 6935 C CA . ASN B 1 410 ? 41.344 22.594 2.057 1 53.44 410 ASN B CA 1
ATOM 6936 C C . ASN B 1 410 ? 41.281 21.906 0.693 1 53.44 410 ASN B C 1
ATOM 6938 O O . ASN B 1 410 ? 41.531 20.703 0.576 1 53.44 410 ASN B O 1
ATOM 6942 N N . HIS B 1 411 ? 40.656 22.578 -0.249 1 54.16 411 HIS B N 1
ATOM 6943 C CA . HIS B 1 411 ? 40.625 22.125 -1.634 1 54.16 411 HIS B CA 1
ATOM 6944 C C . HIS B 1 411 ? 41.969 22.266 -2.309 1 54.16 411 HIS B C 1
ATOM 6946 O O . HIS B 1 411 ? 42.094 22.938 -3.328 1 54.16 411 HIS B O 1
ATOM 6952 N N . TRP B 1 412 ? 43 21.672 -1.729 1 58.97 412 TRP B N 1
ATOM 6953 C CA . TRP B 1 412 ? 44.375 21.797 -2.277 1 58.97 412 TRP B CA 1
ATOM 6954 C C . TRP B 1 412 ? 44.562 20.859 -3.475 1 58.97 412 TRP B C 1
ATOM 6956 O O . TRP B 1 412 ? 44.094 19.719 -3.463 1 58.97 412 TRP B O 1
ATOM 6966 N N . PRO B 1 413 ? 45.094 21.359 -4.555 1 58.69 413 PRO B N 1
ATOM 6967 C CA . PRO B 1 413 ? 45.344 20.516 -5.727 1 58.69 413 PRO B CA 1
ATOM 6968 C C . PRO B 1 413 ? 46.406 19.438 -5.473 1 58.69 413 PRO B C 1
ATOM 6970 O O . PRO B 1 413 ? 47.406 19.703 -4.785 1 58.69 413 PRO B O 1
ATOM 6973 N N . LYS B 1 414 ? 46.062 18.156 -5.652 1 64.31 414 LYS B N 1
ATOM 6974 C CA . LYS B 1 414 ? 47.031 17.062 -5.648 1 64.31 414 LYS B CA 1
ATOM 6975 C C . LYS B 1 414 ? 47.312 16.578 -7.066 1 64.31 414 LYS B C 1
ATOM 6977 O O . LYS B 1 414 ? 46.375 16.391 -7.863 1 64.31 414 LYS B O 1
ATOM 6982 N N . LEU B 1 415 ? 48.562 16.516 -7.387 1 60.75 415 LEU B N 1
ATOM 6983 C CA . LEU B 1 415 ? 49.031 15.984 -8.664 1 60.75 415 LEU B CA 1
ATOM 6984 C C . LEU B 1 415 ? 48.906 14.461 -8.688 1 60.75 415 LEU B C 1
ATOM 6986 O O . LEU B 1 415 ? 49.469 13.773 -7.844 1 60.75 415 LEU B O 1
ATOM 6990 N N . ASN B 1 416 ? 47.812 13.969 -9.062 1 54.56 416 ASN B N 1
ATOM 6991 C CA . ASN B 1 416 ? 47.719 12.516 -8.953 1 54.56 416 ASN B CA 1
ATOM 6992 C C . ASN B 1 416 ? 48.156 11.828 -10.25 1 54.56 416 ASN B C 1
ATOM 6994 O O . ASN B 1 416 ? 48.656 10.711 -10.234 1 54.56 416 ASN B O 1
ATOM 6998 N N . VAL B 1 417 ? 47.344 12.086 -11.43 1 55.19 417 VAL B N 1
ATOM 6999 C CA . VAL B 1 417 ? 47.312 11.094 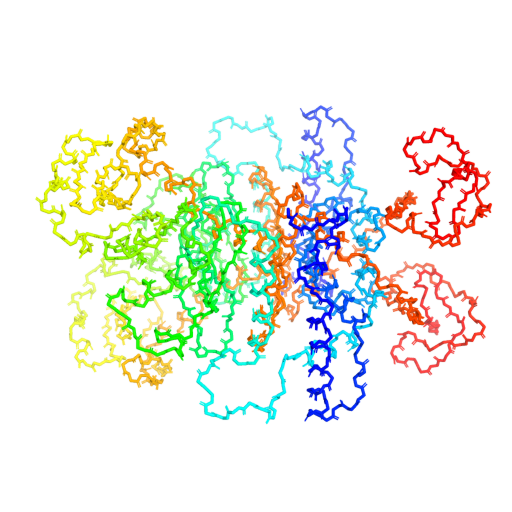-12.5 1 55.19 417 VAL B CA 1
ATOM 7000 C C . VAL B 1 417 ? 48.312 11.484 -13.578 1 55.19 417 VAL B C 1
ATOM 7002 O O . VAL B 1 417 ? 48.625 12.664 -13.758 1 55.19 417 VAL B O 1
ATOM 7005 N N . THR B 1 418 ? 49.031 10.414 -14.148 1 59.66 418 THR B N 1
ATOM 7006 C CA . THR B 1 418 ? 49.938 10.547 -15.281 1 59.66 418 THR B CA 1
ATOM 7007 C C . THR B 1 418 ? 49.25 11.25 -16.453 1 59.66 418 THR B C 1
ATOM 7009 O O . THR B 1 418 ? 49.875 12.031 -17.172 1 59.66 418 THR B O 1
ATOM 7012 N N . ASN B 1 419 ? 47.969 10.898 -16.641 1 60.78 419 ASN B N 1
ATOM 7013 C CA . ASN B 1 419 ? 47.312 11.508 -17.781 1 60.78 419 ASN B CA 1
ATOM 7014 C C . ASN B 1 419 ? 46.25 12.531 -17.344 1 60.78 419 ASN B C 1
ATOM 7016 O O . ASN B 1 419 ? 45.625 12.352 -16.297 1 60.78 419 ASN B O 1
ATOM 7020 N N . ALA B 1 420 ? 46.188 13.648 -17.922 1 63.09 420 ALA B N 1
ATOM 7021 C CA . ALA B 1 420 ? 45.219 14.727 -17.703 1 63.09 420 ALA B CA 1
ATOM 7022 C C . ALA B 1 420 ? 43.812 14.242 -17.938 1 63.09 420 ALA B C 1
ATOM 7024 O O . ALA B 1 420 ? 43.562 13.477 -18.875 1 63.09 420 ALA B O 1
ATOM 7025 N N . MET B 1 421 ? 43 14.469 -16.953 1 64.81 421 MET B N 1
ATOM 7026 C CA . MET B 1 421 ? 41.594 14.125 -17.125 1 64.81 421 MET B CA 1
ATOM 7027 C C . MET B 1 421 ? 40.719 15.383 -17.25 1 64.81 421 MET B C 1
ATOM 7029 O O . MET B 1 421 ? 41.125 16.453 -16.812 1 64.81 421 MET B O 1
ATOM 7033 N N . ARG B 1 422 ? 39.531 15.352 -17.891 1 62.84 422 ARG B N 1
ATOM 7034 C CA . ARG B 1 422 ? 38.656 16.484 -18.094 1 62.84 422 ARG B CA 1
ATOM 7035 C C . ARG B 1 422 ? 38.156 17.047 -16.766 1 62.84 422 ARG B C 1
ATOM 7037 O O . ARG B 1 422 ? 37.875 16.297 -15.836 1 62.84 422 ARG B O 1
ATOM 7044 N N . CYS B 1 423 ? 38.094 18.297 -16.625 1 59.25 423 CYS B N 1
ATOM 7045 C CA . CYS B 1 423 ? 37.594 19.047 -15.477 1 59.25 423 CYS B CA 1
ATOM 7046 C C . CYS B 1 423 ? 36.156 18.641 -15.133 1 59.25 423 CYS B C 1
ATOM 7048 O O . CYS B 1 423 ? 35.344 18.422 -16.031 1 59.25 423 CYS B O 1
ATOM 7050 N N . SER B 1 424 ? 35.906 18.406 -13.945 1 61.03 424 SER B N 1
ATOM 7051 C CA . SER B 1 424 ? 34.594 17.984 -13.484 1 61.03 424 SER B CA 1
ATOM 7052 C C . SER B 1 424 ? 33.562 19.125 -13.594 1 61.03 424 SER B C 1
ATOM 7054 O O . SER B 1 424 ? 32.375 18.891 -13.539 1 61.03 424 SER B O 1
ATOM 7056 N N . ASP B 1 425 ? 34.031 20.375 -13.82 1 57.28 425 ASP B N 1
ATOM 7057 C CA . ASP B 1 425 ? 33.125 21.516 -14.039 1 57.28 425 ASP B CA 1
ATOM 7058 C C . ASP B 1 425 ? 32.625 21.531 -15.477 1 57.28 425 ASP B C 1
ATOM 7060 O O . ASP B 1 425 ? 33.375 21.406 -16.422 1 57.28 425 ASP B O 1
ATOM 7064 N N . GLU B 1 426 ? 31.453 21.562 -15.633 1 59.62 426 GLU B N 1
ATOM 7065 C CA . GLU B 1 426 ? 30.812 21.547 -16.953 1 59.62 426 GLU B CA 1
ATOM 7066 C C . GLU B 1 426 ? 31.312 22.688 -17.828 1 59.62 426 GLU B C 1
ATOM 7068 O O . GLU B 1 426 ? 31.344 22.562 -19.047 1 59.62 426 GLU B O 1
ATOM 7073 N N . SER B 1 427 ? 31.672 23.734 -17.266 1 56.22 427 SER B N 1
ATOM 7074 C CA . SER B 1 427 ? 32.125 24.891 -18.031 1 56.22 427 SER B CA 1
ATOM 7075 C C . SER B 1 427 ? 33.594 24.766 -18.422 1 56.22 427 SER B C 1
ATOM 7077 O O . SER B 1 427 ? 34.094 25.531 -19.25 1 56.22 427 SER B O 1
ATOM 7079 N N . CYS B 1 428 ? 34.25 23.859 -17.844 1 55.44 428 CYS B N 1
ATOM 7080 C CA . CYS B 1 428 ? 35.688 23.719 -18.094 1 55.44 428 CYS B CA 1
ATOM 7081 C C . CYS B 1 428 ? 35.938 22.609 -19.109 1 55.44 428 CYS B C 1
ATOM 7083 O O . CYS B 1 428 ? 35.5 21.484 -18.922 1 55.44 428 CYS B O 1
ATOM 7085 N N . HIS B 1 429 ? 36.438 22.969 -20.328 1 58.69 429 HIS B N 1
ATOM 7086 C CA . HIS B 1 429 ? 36.781 22.031 -21.391 1 58.69 429 HIS B CA 1
ATOM 7087 C C . HIS B 1 429 ? 38.25 21.625 -21.328 1 58.69 429 HIS B C 1
ATOM 7089 O O . HIS B 1 429 ? 38.75 20.984 -22.25 1 58.69 429 HIS B O 1
ATOM 7095 N N . ARG B 1 430 ? 38.938 21.953 -20.312 1 59.5 430 ARG B N 1
ATOM 7096 C CA . ARG B 1 430 ? 40.344 21.672 -20.25 1 59.5 430 ARG B CA 1
ATOM 7097 C C . ARG B 1 430 ? 40.625 20.391 -19.469 1 59.5 430 ARG B C 1
ATOM 7099 O O . ARG B 1 430 ? 39.75 19.859 -18.781 1 59.5 430 ARG B O 1
ATOM 7106 N N . ARG B 1 431 ? 41.719 19.719 -19.719 1 66.12 431 ARG B N 1
ATOM 7107 C CA . ARG B 1 431 ? 42.188 18.531 -19.016 1 66.12 431 ARG B CA 1
ATOM 7108 C C . ARG B 1 431 ? 43.188 18.906 -17.922 1 66.12 431 ARG B C 1
ATOM 7110 O O . ARG B 1 431 ? 43.938 19.891 -18.062 1 66.12 431 ARG B O 1
ATOM 7117 N N . THR B 1 432 ? 42.906 18.469 -16.75 1 64.06 432 THR B N 1
ATOM 7118 C CA . THR B 1 432 ? 43.844 18.75 -15.664 1 64.06 432 THR B CA 1
ATOM 7119 C C . THR B 1 432 ? 44.344 17.469 -15.039 1 64.06 432 THR B C 1
ATOM 7121 O O . THR B 1 432 ? 43.688 16.422 -15.102 1 64.06 432 THR B O 1
ATOM 7124 N N . LYS B 1 433 ? 45.625 17.5 -14.578 1 61.78 433 LYS B N 1
ATOM 7125 C CA . LYS B 1 433 ? 46.25 16.406 -13.852 1 61.78 433 LYS B CA 1
ATOM 7126 C C . LYS B 1 433 ? 46.062 16.562 -12.344 1 61.78 433 LYS B C 1
ATOM 7128 O O . LYS B 1 433 ? 46.531 15.719 -11.57 1 61.78 433 LYS B O 1
ATOM 7133 N N . TYR B 1 434 ? 45.375 17.609 -12.016 1 65.94 434 TYR B N 1
ATOM 7134 C CA . TYR B 1 434 ? 45.25 17.906 -10.594 1 65.94 434 TYR B CA 1
ATOM 7135 C C . TYR B 1 434 ? 43.875 17.5 -10.07 1 65.94 434 TYR B C 1
ATOM 7137 O O . TYR B 1 434 ? 42.844 17.672 -10.75 1 65.94 434 TYR B O 1
ATOM 7145 N N . THR B 1 435 ? 43.812 16.953 -8.984 1 69.62 435 THR B N 1
ATOM 7146 C CA . THR B 1 435 ? 42.594 16.625 -8.25 1 69.62 435 THR B CA 1
ATOM 7147 C C . THR B 1 435 ? 42.531 17.391 -6.93 1 69.62 435 THR B C 1
ATOM 7149 O O . THR B 1 435 ? 43.562 17.797 -6.398 1 69.62 435 THR B O 1
ATOM 7152 N N . CYS B 1 436 ? 41.375 17.781 -6.477 1 64.62 436 CYS B N 1
ATOM 7153 C CA . CYS B 1 436 ? 41.188 18.406 -5.176 1 64.62 436 CYS B CA 1
ATOM 7154 C C . CYS B 1 436 ? 41.375 17.406 -4.051 1 64.62 436 CYS B C 1
ATOM 7156 O O . CYS B 1 436 ? 40.844 16.297 -4.094 1 64.62 436 CYS B O 1
ATOM 7158 N N . LEU B 1 437 ? 42.25 17.719 -3.143 1 63.84 437 LEU B N 1
ATOM 7159 C CA . LEU B 1 437 ? 42.562 16.859 -2.004 1 63.84 437 LEU B CA 1
ATOM 7160 C C . LEU B 1 437 ? 41.312 16.516 -1.21 1 63.84 437 LEU B C 1
ATOM 7162 O O . LEU B 1 437 ? 41.188 15.422 -0.665 1 63.84 437 LEU B O 1
ATOM 7166 N N . GLN B 1 438 ? 40.438 17.453 -1.288 1 59.66 438 GLN B N 1
ATOM 7167 C CA . GLN B 1 438 ? 39.25 17.281 -0.486 1 59.66 438 GLN B CA 1
ATOM 7168 C C . GLN B 1 438 ? 38.125 16.625 -1.293 1 59.66 438 GLN B C 1
ATOM 7170 O O . GLN B 1 438 ? 37.438 15.742 -0.785 1 59.66 438 GLN B O 1
ATOM 7175 N N . CYS B 1 439 ? 38.062 17 -2.471 1 63.09 439 CYS B N 1
ATOM 7176 C CA . CYS B 1 439 ? 36.906 16.594 -3.27 1 63.09 439 CYS B CA 1
ATOM 7177 C C . CYS B 1 439 ? 37.25 15.414 -4.164 1 63.09 439 CYS B C 1
ATOM 7179 O O . CYS B 1 439 ? 36.375 14.734 -4.684 1 63.09 439 CYS B O 1
ATOM 7181 N N . ASP B 1 440 ? 38.469 15.156 -4.391 1 64.44 440 ASP B N 1
ATOM 7182 C CA . ASP B 1 440 ? 39.062 14.148 -5.266 1 64.44 440 ASP B CA 1
ATOM 7183 C C . ASP B 1 440 ? 38.469 14.211 -6.664 1 64.44 440 ASP B C 1
ATOM 7185 O O . ASP B 1 440 ? 38.156 13.18 -7.27 1 64.44 440 ASP B O 1
ATOM 7189 N N . VAL B 1 441 ? 38.156 15.445 -7.07 1 65.88 441 VAL B N 1
ATOM 7190 C CA . VAL B 1 441 ? 37.656 15.695 -8.422 1 65.88 441 VAL B CA 1
ATOM 7191 C C . VAL B 1 441 ? 38.688 16.547 -9.188 1 65.88 441 VAL B C 1
ATOM 7193 O O . VAL B 1 441 ? 39.469 17.281 -8.578 1 65.88 441 VAL B O 1
ATOM 7196 N N . PHE B 1 442 ? 38.688 16.406 -10.547 1 60.12 442 PHE B N 1
ATOM 7197 C CA . PHE B 1 442 ? 39.594 17.172 -11.414 1 60.12 442 PHE B CA 1
ATOM 7198 C C . PHE B 1 442 ? 39.031 18.578 -11.664 1 60.12 442 PHE B C 1
ATOM 7200 O O . PHE B 1 442 ? 38.031 18.734 -12.367 1 60.12 442 PHE B O 1
ATOM 7207 N N . ASP B 1 443 ? 39.062 19.578 -10.766 1 55.28 443 ASP B N 1
ATOM 7208 C CA . ASP B 1 443 ? 38.531 20.938 -10.984 1 55.28 443 ASP B CA 1
ATOM 7209 C C . ASP B 1 443 ? 39.562 21.984 -10.594 1 55.28 443 ASP B C 1
ATOM 7211 O O . ASP B 1 443 ? 40.156 21.922 -9.516 1 55.28 443 ASP B O 1
ATOM 7215 N N . VAL B 1 444 ? 40.562 22.438 -11.383 1 46.41 444 VAL B N 1
ATOM 7216 C CA . VAL B 1 444 ? 41.531 23.422 -10.93 1 46.41 444 VAL B CA 1
ATOM 7217 C C . VAL B 1 444 ? 40.906 24.812 -10.977 1 46.41 444 VAL B C 1
ATOM 7219 O O . VAL B 1 444 ? 41.219 25.609 -11.883 1 46.41 444 VAL B O 1
ATOM 7222 N N . THR B 1 445 ? 39.688 25.109 -11.008 1 40.81 445 THR B N 1
ATOM 7223 C CA . THR B 1 445 ? 39.656 26.516 -11.414 1 40.81 445 THR B CA 1
ATOM 7224 C C . THR B 1 445 ? 40.156 27.422 -10.289 1 40.81 445 THR B C 1
ATOM 7226 O O . THR B 1 445 ? 39.438 27.656 -9.312 1 40.81 445 THR B O 1
ATOM 7229 N N . THR B 1 446 ? 41.219 27.203 -9.547 1 35.41 446 THR B N 1
ATOM 7230 C CA . THR B 1 446 ? 41.594 28.375 -8.773 1 35.41 446 THR B CA 1
ATOM 7231 C C . THR B 1 446 ? 41.812 29.594 -9.688 1 35.41 446 THR B C 1
ATOM 7233 O O . THR B 1 446 ? 42.156 30.672 -9.227 1 35.41 446 THR B O 1
ATOM 7236 N N . GLU B 1 447 ? 41 30.078 -10.617 1 31.8 447 GLU B N 1
ATOM 7237 C CA . GLU B 1 447 ? 41.438 31.438 -10.945 1 31.8 447 GLU B CA 1
ATOM 7238 C C . GLU B 1 447 ? 41.031 32.406 -9.844 1 31.8 447 GLU B C 1
ATOM 7240 O O . GLU B 1 447 ? 39.969 32.312 -9.258 1 31.8 447 GLU B O 1
#

pLDDT: mean 84.61, std 14.96, range [31.42, 98.31]

Secondary structure (DSSP, 8-state):
-----SSHHHHHHHHS-HHHHHHHHHHHHHHHHHTT-TT----HHHHHHHHHHHHHHHHSB-SSGGGGG--BTTT--HHHHTTS-HHHHHHHHHH--SS-GGGS-TT---TTGGGHHHHHHHHHHHHHHSPPPSEEEEEEEEEE--S--TT-EE-TTSSS-EEEEEEEEEETTS-EEEEEE--SSSTT-S---TTHHHHHHHHHHTGGGTTS--EEEE-TTT--HHHHHHHHHTT-EEEEE--GGGSTTGGGTSPPHHHHHHH-TT-EEEEE-TTS-EEEEEESSSEEEEEESS--SPSPEEEEEEETTTTEEEEEEE-HHHHHHHHHTTHHHHHHHHHHHS------S-HHHHHHHHHHHHHHHHHHTT-S-HHHHHHHHHHS--SS----------B--HHHHTSSS--PEEE--SS-EE-SSTT---EESEEETTT-S------/-----SSHHHHHHHHS-HHHHHHHHHHHHHHHHHTT-TT----HHHHHHHHHHHHHHHHSB-SSGGGGG--BTTT--HHHHTTS-HHHHHHHHHH--SS-GGGS-TT---TTGGGHHHHHHHHHHHHHHSPPPSEEEEEEEEEE--S--TT-EE-TTSSS-EEEEEEEEEETTS-EEEEEE--SSSTT-S---TTHHHHHHHHHHTGGGTTS--EEEE-TTT--HHHHHHHHHTT-EEEEE--GGGSTTHHHHSPPHHHHHHH-TT-EEEEE-TTS-EEEEEESSSEEEEEESS--SPSPEEEEEEETTTTEEEEEEE-HHHHHHHHHTTHHHHHHHHHHHS------S-HHHHHHHHHHHHHHHHHHTT-S-HHHHHHHHHHS--SS----------B--HHHHTSSS--PEEE--SS-EE-SSTT---EESEEETTT-S------

Solvent-accessible surface area (backbone atoms only — not comparable to full-atom values): 49099 Å² total; per-residue (Å²): 108,77,60,94,54,94,48,56,48,45,38,38,44,63,54,57,34,68,66,58,44,46,48,32,35,50,20,14,42,50,44,26,39,76,72,70,39,82,74,70,77,66,44,59,56,57,48,52,47,51,52,19,43,52,52,48,51,22,46,41,38,60,82,44,81,69,44,41,59,32,44,42,77,38,55,36,30,46,61,47,37,70,71,48,52,66,70,59,50,52,50,50,66,70,30,64,38,52,47,62,75,85,72,56,58,88,80,58,68,56,87,52,58,65,44,40,65,58,51,54,52,43,45,55,32,38,48,65,37,39,81,82,56,56,45,21,10,46,44,78,43,68,45,72,46,86,64,91,54,91,59,54,38,80,42,82,89,42,96,60,30,40,11,44,42,26,40,32,30,9,20,52,87,20,44,59,45,33,72,45,74,53,58,57,86,51,48,69,46,75,83,70,57,96,58,32,53,50,26,48,50,52,52,61,58,45,58,90,43,56,67,64,68,28,36,39,24,34,46,52,83,46,38,38,60,68,39,34,51,54,36,43,75,43,34,24,33,31,36,23,35,38,46,80,91,48,44,83,68,52,65,76,73,34,71,51,71,70,59,36,61,71,71,28,70,30,33,72,35,69,47,68,48,93,86,48,39,23,40,35,38,37,31,59,100,54,80,43,36,37,37,16,46,76,45,44,51,73,65,66,46,75,39,82,41,81,32,79,90,73,70,41,76,40,80,28,54,35,40,28,40,57,52,53,45,70,68,25,48,49,1,49,59,48,33,50,51,58,42,63,72,46,40,81,76,76,86,62,81,53,61,66,58,53,51,48,53,52,51,53,49,45,45,54,44,60,49,26,67,82,45,93,44,61,66,58,39,48,54,53,38,33,59,66,66,53,86,64,72,79,69,87,78,75,80,76,71,50,46,61,52,64,70,65,66,68,40,94,68,72,65,44,74,35,83,68,52,95,62,62,38,64,28,70,44,88,87,44,89,49,62,35,38,35,23,18,67,65,57,66,36,27,54,76,75,74,122,105,78,59,95,56,93,47,55,47,45,38,38,45,63,55,58,35,70,67,57,44,46,48,33,35,51,21,16,42,50,44,26,38,77,71,72,40,81,73,70,77,66,44,58,63,56,49,51,49,52,51,19,43,54,53,48,51,21,46,40,37,60,84,44,80,68,45,41,58,32,44,43,79,40,56,36,29,47,60,46,39,70,72,47,54,67,67,57,50,53,50,49,66,70,30,65,38,52,45,61,74,86,71,56,58,87,80,59,70,56,86,54,58,64,43,39,64,57,52,52,52,43,46,54,31,39,48,64,38,40,79,82,56,56,45,20,10,46,44,79,43,67,45,72,46,86,63,92,54,90,58,53,39,81,42,82,90,43,96,61,29,41,10,44,42,27,40,33,30,11,22,53,87,21,44,59,46,32,72,46,74,52,57,56,84,49,47,73,42,76,84,72,56,96,57,32,54,51,27,49,49,52,51,60,58,44,58,88,45,58,68,64,68,29,36,39,24,34,47,53,84,45,38,37,61,67,42,34,52,55,36,43,75,43,34,25,33,30,36,23,35,39,48,80,90,48,43,84,68,50,65,77,72,34,72,48,71,70,58,35,60,71,69,29,69,30,32,74,33,70,46,67,47,96,85,50,40,25,38,37,38,36,29,60,100,55,80,43,37,37,36,17,48,78,44,43,51,73,66,65,43,74,40,84,40,80,31,79,90,74,69,42,76,39,81,28,52,35,39,26,42,57,52,54,45,68,70,24,49,49,2,49,56,48,33,50,50,58,41,64,73,44,40,80,75,77,85,62,81,53,61,65,57,54,52,49,52,52,51,51,50,46,45,53,45,59,50,25,67,82,45,93,44,61,66,58,38,49,54,53,40,34,61,64,70,62,85,65,74,77,69,86,76,74,80,77,71,50,48,60,53,63,70,66,65,67,39,93,69,73,64,45,75,37,83,72,51,96,60,60,39,65,28,72,43,88,85,44,89,50,62,35,38,34,23,18,67,65,55,66,34,27,53,75,76,74,122

Radius of gyration: 32.48 Å; Cα contacts (8 Å, |Δi|>4): 1560; chains: 2; bounding box: 90×80×72 Å

Sequence (894 aa):
MNVEGRDPIDFFSHLFTQEMIDDIVFNTNLYAVQKGNENLGLTSEEFKTFLGMNMVLSYIRYPRARMYWSPEQGLRLDLVADAVPVNRFEKIMRYVHFVDNYSIDPENADKFVKIRPFLNALQGTFSASLDPEEYQSVDEMMIPFKGRLSIKQYVPKKPKPWGVKVWVRAGSSGYMYSFEPYQGPSGGRGEISQLGMAGDVVMRLCEDLQDQNHKVFFDNFFCTIPLLQALKHQGIFGTGTCRKNRLHGAQEKLKTEKQLKKEGRGSVSVVTSAQNITVTRWMDSSVIHMASSCTGVSPTDEAERWSKKEKKMLKVQRPFAVKLYNQHMGGVDQMDQMVATYPHRRRNKRWYIRVFFHFHLLWTLMSGNEAKDLLHFKASTARRPSATPPLVKRRAVVKVPPEVRYAPGNHWPKLNVTNAMRCSDESCHRRTKYTCLQCDVFDVTTEMNVEGRDPIDFFSHLFTQEMIDDIVFNTNLYAVQKGNENLGLTSEEFKTFLGMNMVLSYIRYPRARMYWSPEQGLRLDLVADAVPVNRFEKIMRYVHFVDNYSIDPENADKFVKIRPFLNALQGTFSASLDPEEYQSVDEMMIPFKGRLSIKQYVPKKPKPWGVKVWVRAGSSGYMYSFEPYQGPSGGRGEISQLGMAGDVVMRLCEDLQDQNHKVFFDNFFCTIPLLQALKHQGIFGTGTCRKNRLHGAQEKLKTEKQLKKEGRGSVSVVTSAQNITVTRWMDSSVIHMASSCTGVSPTDEAERWSKKEKKMLKVQRPFAVKLYNQHMGGVDQMDQMVATYPHRRRNKRWYIRVFFHFHLLWTLMSGNEAKDLLHFKASTARRPSATPPLVKRRAVVKVPPEVRYAPGNHWPKLNVTNAMRCSDESCHRRTKYTCLQCDVFDVTTE

Organism: Seriola dumerili (NCBI:txid41447)

Nearest PDB structures (foldseek):
  6x68-assembly1_C  TM=7.383E-01  e=1.023E-21  Trichoplusia ni
  3dfu-assembly1_B  TM=6.732E-01  e=5.582E+00  Corynebacterium glutamicum
  5ola-assembly2_C  TM=3.387E-01  e=1.924E+00  Homo sapiens
  7vm2-assembly1_A  TM=4.402E-01  e=6.209E+00  Rattus norvegicus
  6x68-assembly1_C  TM=7.390E-01  e=7.106E-22  Trichoplusia ni

InterPro domains:
  IPR029526 PiggyBac transposable element-derived protein [PF13843] (7-359)